Protein AF-0000000079855396 (afdb_homodimer)

Foldseek 3Di:
DFWQKKWKDQFALDHTDIDGRFFWAKEAAPSQCQVVVLQVVVCQLQVDGPDPGGGHPPDFKIWMWIADPQAWIWIWMDGNPDDIDIFIDGNRHTDPPRNVVSPQQFDPLQSPLCVLVVDDQVVNLQLQLVLWDDDDDQVVVCVLQVDRDPVFDPVGHLLLRLLLLLDCPHPLNVVLVVLVVVLVVLVVLLVVLVVVADPPQDLVVLVPDDLPVLVVVVVVLVVLLVLLVVLVVLLVCLVVVLVVLVVVLVVVLVVLVVVVVVVVVVVVVVCVVVVPVVVVCVVVVVVVVVVSVVVNVVSVVVSVVVNVVSVVVNVVSVVSNPDDRDDSPVSVVVSVVSVVSNVSSVSVVVSVVSVVVSVVSVVSSVSSVSSSVSSQCVQVVSVVPIDNLAAQWDAHSSAIDRVNHGLVPDQPLVNLLVSLSSRLSDRSNYQEGEEEECLSPDPVSSVVSVVVSVVSVGRYYYYYYDHHNHIDMGRD/DFWQKKWKDQFALDHTDIDGRFFWAKEAAPSQCQVVSLQVVVCQLQVDGPDPGGGHPPDFKIWMWIADPQAWIWIWMDGNPDDIDIFIDGNRHTDDPRNVVSPQQFDPLQSPLCVLVVDDQVVNLQLQLVLWDDDDDQVVVCVLQVDRDPVFDPVGHPLLRLLLLLDCPHPLNVVLVVLVVVLVVLVVLLVVLVVVADPPQDLVVLVPDDLPVLVVVLVVLVVLLVLLVVLVVLLVCLVVVLVVLVVVLVVVVVVLVVVVVVVVVVVVVVCVVPVPVPPPVVVVVVVVVVVSVVVNVVSVVVSVVVNVVSVVVNVVSVVSNPDDRDDSVVSVVVSVVSVVSNVSSVSVVVSVVSVVVSVVSVVSSVSSVSSSVSSQCVQVVSVVPIDNLAAQWDAHSSAIARVNHGLVPDQPLVNLLVSLSSRLSDRSNYQEGEAEECLSPDPVSSVVSVVVSVVSVGRYYYYYYDHHNHIDMGRD

Structure (mmCIF, N/CA/C/O backbone):
data_AF-0000000079855396-model_v1
#
loop_
_entity.id
_entity.type
_entity.pdbx_description
1 polymer 'Rad50/SbcC-type AAA domain-containing protein'
#
loop_
_atom_site.group_PDB
_atom_site.id
_atom_site.type_symbol
_atom_site.label_atom_id
_atom_site.label_alt_id
_atom_site.label_comp_id
_atom_site.label_asym_id
_atom_site.label_entity_id
_atom_site.label_seq_id
_atom_site.pdbx_PDB_ins_code
_atom_site.Cartn_x
_atom_site.Cartn_y
_atom_site.Cartn_z
_atom_site.occupancy
_atom_site.B_iso_or_equiv
_atom_site.auth_seq_id
_atom_site.auth_comp_id
_atom_site.auth_asym_id
_atom_site.auth_atom_id
_atom_site.pdbx_PDB_model_num
ATOM 1 N N . MET A 1 1 ? 18.797 -9.234 25.234 1 86.81 1 MET A N 1
ATOM 2 C CA . MET A 1 1 ? 18.953 -10.555 24.625 1 86.81 1 MET A CA 1
ATOM 3 C C . MET A 1 1 ? 19.656 -10.445 23.281 1 86.81 1 MET A C 1
ATOM 5 O O . MET A 1 1 ? 19.25 -9.648 22.422 1 86.81 1 MET A O 1
ATOM 9 N N . ASN A 1 2 ? 20.719 -11.25 23.156 1 90.94 2 ASN A N 1
ATOM 10 C CA . ASN A 1 2 ? 21.5 -11.227 21.922 1 90.94 2 ASN A CA 1
ATOM 11 C C . ASN A 1 2 ? 21.516 -12.586 21.234 1 90.94 2 ASN A C 1
ATOM 13 O O . ASN A 1 2 ? 21.453 -13.625 21.906 1 90.94 2 ASN A O 1
ATOM 17 N N . ILE A 1 3 ? 21.594 -12.5 20 1 93.5 3 ILE A N 1
ATOM 18 C CA . ILE A 1 3 ? 21.703 -13.734 19.234 1 93.5 3 ILE A CA 1
ATOM 19 C C . ILE A 1 3 ? 23.141 -14.258 19.328 1 93.5 3 ILE A C 1
ATOM 21 O O . ILE A 1 3 ? 24.094 -13.492 19.188 1 93.5 3 ILE A O 1
ATOM 25 N N . VAL A 1 4 ? 23.25 -15.547 19.578 1 94.38 4 VAL A N 1
ATOM 26 C CA . VAL A 1 4 ? 24.594 -16.109 19.75 1 94.38 4 VAL A CA 1
ATOM 27 C C . VAL A 1 4 ? 24.891 -17.078 18.609 1 94.38 4 VAL A C 1
ATOM 29 O O . VAL A 1 4 ? 26.047 -17.297 18.266 1 94.38 4 VAL A O 1
ATOM 32 N N . LYS A 1 5 ? 23.828 -17.594 18.047 1 95.25 5 LYS A N 1
ATOM 33 C CA . LYS A 1 5 ? 24.031 -18.562 16.984 1 95.25 5 LYS A CA 1
ATOM 34 C C . LYS A 1 5 ? 22.875 -18.516 15.977 1 95.25 5 LYS A C 1
ATOM 36 O O . LYS A 1 5 ? 21.719 -18.406 16.359 1 95.25 5 LYS A O 1
ATOM 41 N N . ILE A 1 6 ? 23.219 -18.562 14.664 1 95.94 6 ILE A N 1
ATOM 42 C CA . ILE A 1 6 ? 22.266 -18.656 13.578 1 95.94 6 ILE A CA 1
ATOM 43 C C . ILE A 1 6 ? 22.703 -19.719 12.578 1 95.94 6 ILE A C 1
ATOM 45 O O . ILE A 1 6 ? 23.859 -19.719 12.141 1 95.94 6 ILE A O 1
ATOM 49 N N . LYS A 1 7 ? 21.875 -20.609 12.32 1 97.06 7 LYS A N 1
ATOM 50 C CA . LYS A 1 7 ? 22.125 -21.625 11.297 1 97.06 7 LYS A CA 1
ATOM 51 C C . LYS A 1 7 ? 20.969 -21.672 10.289 1 97.06 7 LYS A C 1
ATOM 53 O O . LYS A 1 7 ? 19.812 -21.828 10.672 1 97.06 7 LYS A O 1
ATOM 58 N N . ILE A 1 8 ? 21.312 -21.531 9.055 1 97 8 ILE A N 1
ATOM 59 C CA . ILE A 1 8 ? 20.328 -21.562 7.977 1 97 8 ILE A CA 1
ATOM 60 C C . ILE A 1 8 ? 20.688 -22.656 6.973 1 97 8 ILE A C 1
ATOM 62 O O . ILE A 1 8 ? 21.844 -22.766 6.562 1 97 8 ILE A O 1
ATOM 66 N N . LYS A 1 9 ? 19.703 -23.438 6.656 1 97.44 9 LYS A N 1
ATOM 67 C CA . LYS A 1 9 ? 19.891 -24.469 5.645 1 97.44 9 LYS A CA 1
ATOM 68 C C . LYS A 1 9 ? 18.734 -24.484 4.648 1 97.44 9 LYS A C 1
ATOM 70 O O . LYS A 1 9 ? 17.578 -24.594 5.043 1 97.44 9 LYS A O 1
ATOM 75 N N . ASN A 1 10 ? 19.016 -24.328 3.395 1 97.31 10 ASN A N 1
ATOM 76 C CA . ASN A 1 10 ? 18.109 -24.516 2.264 1 97.31 10 ASN A CA 1
ATOM 77 C C . ASN A 1 10 ? 16.875 -23.609 2.375 1 97.31 10 ASN A C 1
ATOM 79 O O . ASN A 1 10 ? 15.75 -24.078 2.189 1 97.31 10 ASN A O 1
ATOM 83 N N . LEU A 1 11 ? 17.047 -22.453 2.789 1 96.88 11 LEU A N 1
ATOM 84 C CA . LEU A 1 11 ? 15.992 -21.453 2.799 1 96.88 11 LEU A CA 1
ATOM 85 C C . LEU A 1 11 ? 16.266 -20.344 1.783 1 96.88 11 LEU A C 1
ATOM 87 O O . LEU A 1 11 ? 17.406 -19.859 1.68 1 96.88 11 LEU A O 1
ATOM 91 N N . PHE A 1 12 ? 15.266 -20.031 1.059 1 94.5 12 PHE A N 1
ATOM 92 C CA . PHE A 1 12 ? 15.367 -18.969 0.058 1 94.5 12 PHE A CA 1
ATOM 93 C C . PHE A 1 12 ? 16.578 -19.203 -0.847 1 94.5 12 PHE A C 1
ATOM 95 O O . PHE A 1 12 ? 16.688 -20.25 -1.474 1 94.5 12 PHE A O 1
ATOM 102 N N . GLY A 1 13 ? 17.438 -18.312 -0.952 1 91.94 13 GLY A N 1
ATOM 103 C CA . GLY A 1 13 ? 18.594 -18.484 -1.82 1 91.94 13 GLY A CA 1
ATOM 104 C C . GLY A 1 13 ? 19.812 -19 -1.094 1 91.94 13 GLY A C 1
ATOM 105 O O . GLY A 1 13 ? 20.906 -19.016 -1.646 1 91.94 13 GLY A O 1
ATOM 106 N N . ILE A 1 14 ? 19.641 -19.547 0.105 1 94.06 14 ILE A N 1
ATOM 107 C CA . ILE A 1 14 ? 20.766 -19.953 0.927 1 94.06 14 ILE A CA 1
ATOM 108 C C . ILE A 1 14 ? 20.844 -21.484 0.972 1 94.06 14 ILE A C 1
ATOM 110 O O . ILE A 1 14 ? 19.859 -22.141 1.325 1 94.06 14 ILE A O 1
ATOM 114 N N . LYS A 1 15 ? 21.922 -22.016 0.625 1 94.38 15 LYS A N 1
ATOM 115 C CA . LYS A 1 15 ? 22.141 -23.453 0.809 1 94.38 15 LYS A CA 1
ATOM 116 C C . LYS A 1 15 ? 22.547 -23.766 2.242 1 94.38 15 LYS A C 1
ATOM 118 O O . LYS A 1 15 ? 21.938 -24.594 2.906 1 94.38 15 LYS A O 1
ATOM 123 N N . GLU A 1 16 ? 23.609 -23.109 2.676 1 94.62 16 GLU A N 1
ATOM 124 C CA . GLU A 1 16 ? 24.078 -23.234 4.055 1 94.62 16 GLU A CA 1
ATOM 125 C C . GLU A 1 16 ? 24.734 -21.938 4.527 1 94.62 16 GLU A C 1
ATOM 127 O O . GLU A 1 16 ? 25.469 -21.297 3.775 1 94.62 16 GLU A O 1
ATOM 132 N N . TYR A 1 17 ? 24.391 -21.531 5.766 1 94.25 17 TYR A N 1
ATOM 133 C CA . TYR A 1 17 ? 24.953 -20.328 6.359 1 94.25 17 TYR A CA 1
ATOM 134 C C . TYR A 1 17 ? 24.969 -20.422 7.879 1 94.25 17 TYR A C 1
ATOM 136 O O . TYR A 1 17 ? 24.016 -20.906 8.484 1 94.25 17 TYR A O 1
ATOM 144 N N . GLU A 1 18 ? 26.078 -20.109 8.5 1 94.19 18 GLU A N 1
ATOM 145 C CA . GLU A 1 18 ? 26.203 -20.078 9.953 1 94.19 18 GLU A CA 1
ATOM 146 C C . GLU A 1 18 ? 26.859 -18.797 10.43 1 94.19 18 GLU A C 1
ATOM 148 O O . GLU A 1 18 ? 27.797 -18.297 9.797 1 94.19 18 GLU A O 1
ATOM 153 N N . ALA A 1 19 ? 26.312 -18.219 11.508 1 91.56 19 ALA A N 1
ATOM 154 C CA . ALA A 1 19 ? 26.875 -17.016 12.094 1 91.56 19 ALA A CA 1
ATOM 155 C C . ALA A 1 19 ? 26.812 -17.047 13.617 1 91.56 19 ALA A C 1
ATOM 157 O O . ALA A 1 19 ? 26.016 -17.812 14.188 1 91.56 19 ALA A O 1
ATOM 158 N N . ASP A 1 20 ? 27.688 -16.219 14.398 1 88.12 20 ASP A N 1
ATOM 159 C CA . ASP A 1 20 ? 27.812 -16.281 15.852 1 88.12 20 ASP A CA 1
ATOM 160 C C . ASP A 1 20 ? 27.25 -15.008 16.5 1 88.12 20 ASP A C 1
ATOM 162 O O . ASP A 1 20 ? 27.688 -14.602 17.578 1 88.12 20 ASP A O 1
ATOM 166 N N . GLY A 1 21 ? 26.328 -14.375 16.016 1 81.88 21 GLY A N 1
ATOM 167 C CA . GLY A 1 21 ? 25.578 -13.289 16.641 1 81.88 21 GLY A CA 1
ATOM 168 C C . GLY A 1 21 ? 26.297 -11.961 16.594 1 81.88 21 GLY A C 1
ATOM 169 O O . GLY A 1 21 ? 25.844 -10.969 17.156 1 81.88 21 GLY A O 1
ATOM 170 N N . LYS A 1 22 ? 27.531 -11.844 15.961 1 89.12 22 LYS A N 1
ATOM 171 C CA . LYS A 1 22 ? 28.234 -10.578 15.797 1 89.12 22 LYS A CA 1
ATOM 172 C C . LYS A 1 22 ? 27.547 -9.688 14.766 1 89.12 22 LYS A C 1
ATOM 174 O O . LYS A 1 22 ? 26.75 -10.172 13.961 1 89.12 22 LYS A O 1
ATOM 179 N N . SER A 1 23 ? 27.844 -8.406 14.969 1 93.94 23 SER A N 1
ATOM 180 C CA . SER A 1 23 ? 27.359 -7.484 13.945 1 93.94 23 SER A CA 1
ATOM 181 C C . SER A 1 23 ? 28.141 -7.652 12.648 1 93.94 23 SER A C 1
ATOM 183 O O . SER A 1 23 ? 29.375 -7.613 12.648 1 93.94 23 SER A O 1
ATOM 185 N N . ILE A 1 24 ? 27.422 -7.902 11.617 1 94.31 24 ILE A N 1
ATOM 186 C CA . ILE A 1 24 ? 28.109 -8.227 10.375 1 94.31 24 ILE A CA 1
ATOM 187 C C . ILE A 1 24 ? 27.469 -7.469 9.211 1 94.31 24 ILE A C 1
ATOM 189 O O . ILE A 1 24 ? 26.312 -7.062 9.297 1 94.31 24 ILE A O 1
ATOM 193 N N . GLU A 1 25 ? 28.234 -7.266 8.242 1 95.12 25 GLU A N 1
ATOM 194 C CA . GLU A 1 25 ? 27.766 -6.816 6.934 1 95.12 25 GLU A CA 1
ATOM 195 C C . GLU A 1 25 ? 27.922 -7.914 5.887 1 95.12 25 GLU A C 1
ATOM 197 O O . GLU A 1 25 ? 29.016 -8.469 5.719 1 95.12 25 GLU A O 1
ATOM 202 N N . LEU A 1 26 ? 26.906 -8.25 5.305 1 95.38 26 LEU A N 1
ATOM 203 C CA . LEU A 1 26 ? 26.906 -9.203 4.199 1 95.38 26 LEU A CA 1
ATOM 204 C C . LEU A 1 26 ? 27.016 -8.484 2.861 1 95.38 26 LEU A C 1
ATOM 206 O O . LEU A 1 26 ? 26.141 -7.711 2.486 1 95.38 26 LEU A O 1
ATOM 210 N N . SER A 1 27 ? 28.078 -8.695 2.186 1 94.62 27 SER A N 1
ATOM 211 C CA . SER A 1 27 ? 28.328 -8.008 0.924 1 94.62 27 SER A CA 1
ATOM 212 C C . SER A 1 27 ? 28.5 -8.992 -0.224 1 94.62 27 SER A C 1
ATOM 214 O O . SER A 1 27 ? 28.891 -10.141 -0.007 1 94.62 27 SER A O 1
ATOM 216 N N . GLY A 1 28 ? 28.141 -8.602 -1.409 1 93.62 28 GLY A N 1
ATOM 217 C CA . GLY A 1 28 ? 28.25 -9.422 -2.607 1 93.62 28 GLY A CA 1
ATOM 218 C C . GLY A 1 28 ? 27.375 -8.922 -3.742 1 93.62 28 GLY A C 1
ATOM 219 O O . GLY A 1 28 ? 26.625 -7.949 -3.58 1 93.62 28 GLY A O 1
ATOM 220 N N . LYS A 1 29 ? 27.547 -9.539 -4.875 1 93 29 LYS A N 1
ATOM 221 C CA . LYS A 1 29 ? 26.75 -9.172 -6.047 1 93 29 LYS A CA 1
ATOM 222 C C . LYS A 1 29 ? 25.297 -9.57 -5.867 1 93 29 LYS A C 1
ATOM 224 O O . LYS A 1 29 ? 24.938 -10.219 -4.883 1 93 29 LYS A O 1
ATOM 229 N N . ASN A 1 30 ? 24.453 -9.062 -6.789 1 90.12 30 ASN A N 1
ATOM 230 C CA . ASN A 1 30 ? 23.031 -9.391 -6.723 1 90.12 30 ASN A CA 1
ATOM 231 C C . ASN A 1 30 ? 22.797 -10.891 -6.844 1 90.12 30 ASN A C 1
ATOM 233 O O . ASN A 1 30 ? 23.422 -11.555 -7.672 1 90.12 30 ASN A O 1
ATOM 237 N N . GLY A 1 31 ? 22 -11.43 -6.02 1 88.56 31 GLY A N 1
ATOM 238 C CA . GLY A 1 31 ? 21.609 -12.828 -6.117 1 88.56 31 GLY A CA 1
ATOM 239 C C . GLY A 1 31 ? 22.5 -13.75 -5.297 1 88.56 31 GLY A C 1
ATOM 240 O O . GLY A 1 31 ? 22.391 -14.977 -5.398 1 88.56 31 GLY A O 1
ATOM 241 N N . THR A 1 32 ? 23.406 -13.211 -4.457 1 89.5 32 THR A N 1
ATOM 242 C CA . THR A 1 32 ? 24.344 -14.047 -3.705 1 89.5 32 THR A CA 1
ATOM 243 C C . THR A 1 32 ? 23.703 -14.547 -2.416 1 89.5 32 THR A C 1
ATOM 245 O O . THR A 1 32 ? 24.266 -15.383 -1.71 1 89.5 32 THR A O 1
ATOM 248 N N . GLY A 1 33 ? 22.547 -13.992 -2.023 1 91.25 33 GLY A N 1
ATOM 249 C CA . GLY A 1 33 ? 21.812 -14.508 -0.874 1 91.25 33 GLY A CA 1
ATOM 250 C C . GLY A 1 33 ? 21.859 -13.578 0.324 1 91.25 33 GLY A C 1
ATOM 251 O O . GLY A 1 33 ? 21.438 -13.953 1.419 1 91.25 33 GLY A O 1
ATOM 252 N N . LYS A 1 34 ? 22.359 -12.414 0.182 1 93.56 34 LYS A N 1
ATOM 253 C CA . LYS A 1 34 ? 22.484 -11.461 1.281 1 93.56 34 LYS A CA 1
ATOM 254 C C . LYS A 1 34 ? 21.125 -11.18 1.928 1 93.56 34 LYS A C 1
ATOM 256 O O . LYS A 1 34 ? 20.969 -11.375 3.135 1 93.56 34 LYS A O 1
ATOM 261 N N . THR A 1 35 ? 20.188 -10.836 1.124 1 93.31 35 THR A N 1
ATOM 262 C CA . THR A 1 35 ? 18.859 -10.492 1.621 1 93.31 35 THR A CA 1
ATOM 263 C C . THR A 1 35 ? 18.125 -11.742 2.115 1 93.31 35 THR A C 1
ATOM 265 O O . THR A 1 35 ? 17.281 -11.656 3.004 1 93.31 35 THR A O 1
ATOM 268 N N . SER A 1 36 ? 18.547 -12.898 1.584 1 94.62 36 SER A N 1
ATOM 269 C CA . SER A 1 36 ? 17.938 -14.156 2.018 1 94.62 36 SER A CA 1
ATOM 270 C C . SER A 1 36 ? 18.25 -14.438 3.484 1 94.62 36 SER A C 1
ATOM 272 O O . SER A 1 36 ? 17.422 -15 4.203 1 94.62 36 SER A O 1
ATOM 274 N N . VAL A 1 37 ? 19.422 -14.047 3.885 1 94.44 37 VAL A N 1
ATOM 275 C CA . VAL A 1 37 ? 19.797 -14.242 5.281 1 94.44 37 VAL A CA 1
ATOM 276 C C . VAL A 1 37 ? 18.875 -13.422 6.18 1 94.44 37 VAL A C 1
ATOM 278 O O . VAL A 1 37 ? 18.344 -13.938 7.172 1 94.44 37 VAL A O 1
ATOM 281 N N . ILE A 1 38 ? 18.625 -12.203 5.805 1 94.44 38 ILE A N 1
ATOM 282 C CA . ILE A 1 38 ? 17.75 -11.312 6.555 1 94.44 38 ILE A CA 1
ATOM 283 C C . ILE A 1 38 ? 16.328 -11.875 6.562 1 94.44 38 ILE A C 1
ATOM 285 O O . ILE A 1 38 ? 15.68 -11.93 7.609 1 94.44 38 ILE A O 1
ATOM 289 N N . ASP A 1 39 ? 15.945 -12.375 5.449 1 95.56 39 ASP A N 1
ATOM 290 C CA . ASP A 1 39 ? 14.594 -12.922 5.324 1 95.56 39 ASP A CA 1
ATOM 291 C C . ASP A 1 39 ? 14.43 -14.18 6.18 1 95.56 39 ASP A C 1
ATOM 293 O O . ASP A 1 39 ? 13.367 -14.406 6.762 1 95.56 39 ASP A O 1
ATOM 297 N N . ALA A 1 40 ? 15.477 -14.953 6.223 1 96.06 40 ALA A N 1
ATOM 298 C CA . ALA A 1 40 ? 15.438 -16.156 7.035 1 96.06 40 ALA A CA 1
ATOM 299 C C . ALA A 1 40 ? 15.273 -15.828 8.516 1 96.06 40 ALA A C 1
ATOM 301 O O . ALA A 1 40 ? 14.484 -16.469 9.219 1 96.06 40 ALA A O 1
ATOM 302 N N . ILE A 1 41 ? 15.953 -14.859 8.945 1 94.44 41 ILE A N 1
ATOM 303 C CA . ILE A 1 41 ? 15.867 -14.438 10.336 1 94.44 41 ILE A CA 1
ATOM 304 C C . ILE A 1 41 ? 14.469 -13.898 10.633 1 94.44 41 ILE A C 1
ATOM 306 O O . ILE A 1 41 ? 13.875 -14.219 11.664 1 94.44 41 ILE A O 1
ATOM 310 N N . ARG A 1 42 ? 14.023 -13.117 9.719 1 94.44 42 ARG A N 1
ATOM 311 C CA . ARG A 1 42 ? 12.656 -12.625 9.867 1 94.44 42 ARG A CA 1
ATOM 312 C C . ARG A 1 42 ? 11.664 -13.773 9.938 1 94.44 42 ARG A C 1
ATOM 314 O O . ARG A 1 42 ? 10.742 -13.75 10.75 1 94.44 42 ARG A O 1
ATOM 321 N N . TYR A 1 43 ? 11.844 -14.742 9.109 1 94.75 43 TYR A N 1
ATOM 322 C CA . TYR A 1 43 ? 10.984 -15.93 9.078 1 94.75 43 TYR A CA 1
ATOM 323 C C . TYR A 1 43 ? 11.031 -16.672 10.414 1 94.75 43 TYR A C 1
ATOM 325 O O . TYR A 1 43 ? 9.992 -17.078 10.93 1 94.75 43 TYR A O 1
ATOM 333 N N . ALA A 1 44 ? 12.188 -16.719 10.938 1 94.81 44 ALA A N 1
ATOM 334 C CA . ALA A 1 44 ? 12.359 -17.406 12.219 1 94.81 44 ALA A CA 1
ATOM 335 C C . ALA A 1 44 ? 11.586 -16.688 13.328 1 94.81 44 ALA A C 1
ATOM 337 O O . ALA A 1 44 ? 10.93 -17.344 14.141 1 94.81 44 ALA A O 1
ATOM 338 N N . LEU A 1 45 ? 11.555 -15.43 13.305 1 93 45 LEU A N 1
ATOM 339 C CA . LEU A 1 45 ? 11.008 -14.641 14.398 1 93 45 LEU A CA 1
ATOM 340 C C . LEU A 1 45 ? 9.516 -14.398 14.203 1 93 45 LEU A C 1
ATOM 342 O O . LEU A 1 45 ? 8.773 -14.258 15.18 1 93 45 LEU A O 1
ATOM 346 N N . THR A 1 46 ? 9.039 -14.336 12.938 1 93 46 THR A N 1
ATOM 347 C CA . THR A 1 46 ? 7.668 -13.914 12.703 1 93 46 THR A CA 1
ATOM 348 C C . THR A 1 46 ? 6.836 -15.055 12.125 1 93 46 THR A C 1
ATOM 350 O O . THR A 1 46 ? 5.605 -14.992 12.125 1 93 46 THR A O 1
ATOM 353 N N . ASN A 1 47 ? 7.469 -16.016 11.547 1 92.44 47 ASN A N 1
ATOM 354 C CA . ASN A 1 47 ? 6.801 -17.109 10.836 1 92.44 47 ASN A CA 1
ATOM 355 C C . ASN A 1 47 ? 6.086 -16.594 9.586 1 92.44 47 ASN A C 1
ATOM 357 O O . ASN A 1 47 ? 5.043 -17.125 9.203 1 92.44 47 ASN A O 1
ATOM 361 N N . LYS A 1 48 ? 6.574 -15.477 9.102 1 89.5 48 LYS A N 1
ATOM 362 C CA . LYS A 1 48 ? 6.008 -14.875 7.895 1 89.5 48 LYS A CA 1
ATOM 363 C C . LYS A 1 48 ? 7.098 -14.555 6.879 1 89.5 48 LYS A C 1
ATOM 365 O O . LYS A 1 48 ? 8.266 -14.406 7.242 1 89.5 48 LYS A O 1
ATOM 370 N N . SER A 1 49 ? 6.691 -14.641 5.605 1 90.38 49 SER A N 1
ATOM 371 C CA . SER A 1 49 ? 7.613 -14.289 4.531 1 90.38 49 SER A CA 1
ATOM 372 C C . SER A 1 49 ? 6.891 -13.555 3.404 1 90.38 49 SER A C 1
ATOM 374 O O . SER A 1 49 ? 5.742 -13.867 3.088 1 90.38 49 SER A O 1
ATOM 376 N N . ASP A 1 50 ? 7.578 -12.555 2.895 1 86.44 50 ASP A N 1
ATOM 377 C CA . ASP A 1 50 ? 7.043 -11.852 1.732 1 86.44 50 ASP A CA 1
ATOM 378 C C . ASP A 1 50 ? 7.348 -12.609 0.444 1 86.44 50 ASP A C 1
ATOM 380 O O . ASP A 1 50 ? 6.801 -12.289 -0.615 1 86.44 50 ASP A O 1
ATOM 384 N N . ARG A 1 51 ? 8.156 -13.633 0.569 1 91.69 51 ARG A N 1
ATOM 385 C CA . ARG A 1 51 ? 8.508 -14.461 -0.577 1 91.69 51 ARG A CA 1
ATOM 386 C C . ARG A 1 51 ? 7.605 -15.688 -0.669 1 91.69 51 ARG A C 1
ATOM 388 O O . ARG A 1 51 ? 7.254 -16.281 0.35 1 91.69 51 ARG A O 1
ATOM 395 N N . ASP A 1 52 ? 7.309 -16.047 -1.886 1 91.06 52 ASP A N 1
ATOM 396 C CA . ASP A 1 52 ? 6.438 -17.188 -2.109 1 91.06 52 ASP A CA 1
ATOM 397 C C . ASP A 1 52 ? 7.168 -18.5 -1.818 1 91.06 52 ASP A C 1
ATOM 399 O O . ASP A 1 52 ? 6.594 -19.422 -1.228 1 91.06 52 ASP A O 1
ATOM 403 N N . TYR A 1 53 ? 8.406 -18.531 -2.279 1 93.19 53 TYR A N 1
ATOM 404 C CA . TYR A 1 53 ? 9.219 -19.719 -2.045 1 93.19 53 TYR A CA 1
ATOM 405 C C . TYR A 1 53 ? 10.086 -19.562 -0.802 1 93.19 53 TYR A C 1
ATOM 407 O O . TYR A 1 53 ? 11.039 -18.781 -0.803 1 93.19 53 TYR A O 1
ATOM 415 N N . ILE A 1 54 ? 9.742 -20.312 0.219 1 95.56 54 ILE A N 1
ATOM 416 C CA . ILE A 1 54 ? 10.523 -20.266 1.452 1 95.56 54 ILE A CA 1
ATOM 417 C C . ILE A 1 54 ? 11.656 -21.281 1.39 1 95.56 54 ILE A C 1
ATOM 419 O O . ILE A 1 54 ? 12.805 -20.953 1.711 1 95.56 54 ILE A O 1
ATOM 423 N N . VAL A 1 55 ? 11.258 -22.453 0.896 1 96 55 VAL A N 1
ATOM 424 C CA . VAL A 1 55 ? 12.258 -23.484 0.706 1 96 55 VAL A CA 1
ATOM 425 C C . VAL A 1 55 ? 13.047 -23.219 -0.57 1 96 55 VAL A C 1
ATOM 427 O O . VAL A 1 55 ? 12.477 -22.844 -1.598 1 96 55 VAL A O 1
ATOM 430 N N . ARG A 1 56 ? 14.328 -23.297 -0.414 1 94.12 56 ARG A N 1
ATOM 431 C CA . ARG A 1 56 ? 15.188 -23.094 -1.575 1 94.12 56 ARG A CA 1
ATOM 432 C C . ARG A 1 56 ? 14.719 -23.938 -2.76 1 94.12 56 ARG A C 1
ATOM 434 O O . ARG A 1 56 ? 14.344 -25.094 -2.592 1 94.12 56 ARG A O 1
ATOM 441 N N . ASN A 1 57 ? 14.812 -23.281 -3.949 1 89.62 57 ASN A N 1
ATOM 442 C CA . ASN A 1 57 ? 14.367 -23.953 -5.16 1 89.62 57 ASN A CA 1
ATOM 443 C C . ASN A 1 57 ? 15.109 -25.266 -5.371 1 89.62 57 ASN A C 1
ATOM 445 O O . ASN A 1 57 ? 16.344 -25.312 -5.297 1 89.62 57 ASN A O 1
ATOM 449 N N . GLY A 1 58 ? 14.398 -26.297 -5.586 1 89.12 58 GLY A N 1
ATOM 450 C CA . GLY A 1 58 ? 14.984 -27.609 -5.816 1 89.12 58 GLY A CA 1
ATOM 451 C C . GLY A 1 58 ? 15.016 -28.469 -4.57 1 89.12 58 GLY A C 1
ATOM 452 O O . GLY A 1 58 ? 15.297 -29.672 -4.648 1 89.12 58 GLY A O 1
ATOM 453 N N . GLU A 1 59 ? 14.852 -27.922 -3.385 1 93.69 59 GLU A N 1
ATOM 454 C CA . GLU A 1 59 ? 14.859 -28.656 -2.119 1 93.69 59 GLU A CA 1
ATOM 455 C C . GLU A 1 59 ? 13.438 -28.875 -1.606 1 93.69 59 GLU A C 1
ATOM 457 O O . GLU A 1 59 ? 12.484 -28.281 -2.107 1 93.69 59 GLU A O 1
ATOM 462 N N . THR A 1 60 ? 13.297 -29.781 -0.625 1 94.88 60 THR A N 1
ATOM 463 C CA . THR A 1 60 ? 11.969 -30.109 -0.107 1 94.88 60 THR A CA 1
ATOM 464 C C . THR A 1 60 ? 11.812 -29.594 1.322 1 94.88 60 THR A C 1
ATOM 466 O O . THR A 1 60 ? 10.703 -29.531 1.845 1 94.88 60 THR A O 1
ATOM 469 N N . GLU A 1 61 ? 12.984 -29.312 1.844 1 95.94 61 GLU A N 1
ATOM 470 C CA . GLU A 1 61 ? 12.93 -28.828 3.219 1 95.94 61 GLU A CA 1
ATOM 471 C C . GLU A 1 61 ? 14 -27.766 3.465 1 95.94 61 GLU A C 1
ATOM 473 O O . GLU A 1 61 ? 15.078 -27.812 2.865 1 95.94 61 GLU A O 1
ATOM 478 N N . GLY A 1 62 ? 13.664 -26.734 4.254 1 97.19 62 GLY A N 1
ATOM 479 C CA . GLY A 1 62 ? 14.578 -25.719 4.734 1 97.19 62 GLY A CA 1
ATOM 480 C C . GLY A 1 62 ? 14.484 -25.484 6.23 1 97.19 62 GLY A C 1
ATOM 481 O O . GLY A 1 62 ? 13.422 -25.688 6.828 1 97.19 62 GLY A O 1
ATOM 482 N N . GLU A 1 63 ? 15.609 -25.125 6.848 1 97.44 63 GLU A N 1
ATOM 483 C CA . GLU A 1 63 ? 15.633 -25.031 8.305 1 97.44 63 GLU A CA 1
ATOM 484 C C . GLU A 1 63 ? 16.406 -23.781 8.758 1 97.44 63 GLU A C 1
ATOM 486 O O . GLU A 1 63 ? 17.359 -23.359 8.102 1 97.44 63 GLU A O 1
ATOM 491 N N . ILE A 1 64 ? 15.945 -23.25 9.828 1 97.31 64 ILE A N 1
ATOM 492 C CA . ILE A 1 64 ? 16.688 -22.172 10.484 1 97.31 64 ILE A CA 1
ATOM 493 C C . ILE A 1 64 ? 16.688 -22.391 12 1 97.31 64 ILE A C 1
ATOM 495 O O . ILE A 1 64 ? 15.648 -22.734 12.586 1 97.31 64 ILE A O 1
ATOM 499 N N . LEU A 1 65 ? 17.844 -22.234 12.602 1 97.19 65 LEU A N 1
ATOM 500 C CA . LEU A 1 65 ? 18.047 -22.328 14.039 1 97.19 65 LEU A CA 1
ATOM 501 C C . LEU A 1 65 ? 18.672 -21.047 14.586 1 97.19 65 LEU A C 1
ATOM 503 O O . LEU A 1 65 ? 19.703 -20.578 14.086 1 97.19 65 LEU A O 1
ATOM 507 N N . VAL A 1 66 ? 17.969 -20.438 15.539 1 96.06 66 VAL A N 1
ATOM 508 C CA . VAL A 1 66 ? 18.469 -19.234 16.188 1 96.06 66 VAL A CA 1
ATOM 509 C C . VAL A 1 66 ? 18.578 -19.453 17.688 1 96.06 66 VAL A C 1
ATOM 511 O O . VAL A 1 66 ? 17.625 -19.906 18.328 1 96.06 66 VAL A O 1
ATOM 514 N N . GLU A 1 67 ? 19.719 -19.125 18.234 1 95.88 67 GLU A N 1
ATOM 515 C CA . GLU A 1 67 ? 19.953 -19.234 19.672 1 95.88 67 GLU A CA 1
ATOM 516 C C . GLU A 1 67 ? 20.344 -17.875 20.266 1 95.88 67 GLU A C 1
ATOM 518 O O . GLU A 1 67 ? 21.109 -17.141 19.656 1 95.88 67 GLU A O 1
ATOM 523 N N . THR A 1 68 ? 19.812 -17.625 21.438 1 94.06 68 THR A N 1
ATOM 524 C CA . THR A 1 68 ? 20.156 -16.391 22.125 1 94.06 68 THR A CA 1
ATOM 525 C C . THR A 1 68 ? 20.922 -16.672 23.422 1 94.06 68 THR A C 1
ATOM 527 O O . THR A 1 68 ? 21.016 -17.828 23.844 1 94.06 68 THR A O 1
ATOM 530 N N . ASP A 1 69 ? 21.453 -15.633 23.984 1 92.25 69 ASP A N 1
ATOM 531 C CA . ASP A 1 69 ? 22.281 -15.758 25.188 1 92.25 69 ASP A CA 1
ATOM 532 C C . ASP A 1 69 ? 21.422 -16.016 26.422 1 92.25 69 ASP A C 1
ATOM 534 O O . ASP A 1 69 ? 21.906 -16.516 27.438 1 92.25 69 ASP A O 1
ATOM 538 N N . ASN A 1 70 ? 20.125 -15.773 26.359 1 89 70 ASN A N 1
ATOM 539 C CA . ASN A 1 70 ? 19.234 -15.953 27.516 1 89 70 ASN A CA 1
ATOM 540 C C . ASN A 1 70 ? 18.531 -17.297 27.484 1 89 70 ASN A C 1
ATOM 542 O O . ASN A 1 70 ? 17.531 -17.5 28.156 1 89 70 ASN A O 1
ATOM 546 N N . GLY A 1 71 ? 18.938 -18.125 26.531 1 91.12 71 GLY A N 1
ATOM 547 C CA . GLY A 1 71 ? 18.422 -19.5 26.531 1 91.12 71 GLY A CA 1
ATOM 548 C C . GLY A 1 71 ? 17.266 -19.688 25.562 1 91.12 71 GLY A C 1
ATOM 549 O O . GLY A 1 71 ? 16.672 -20.766 25.531 1 91.12 71 GLY A O 1
ATOM 550 N N . LEU A 1 72 ? 16.984 -18.719 24.797 1 93.5 72 LEU A N 1
ATOM 551 C CA . LEU A 1 72 ? 15.938 -18.859 23.797 1 93.5 72 LEU A CA 1
ATOM 552 C C . LEU A 1 72 ? 16.453 -19.594 22.562 1 93.5 72 LEU A C 1
ATOM 554 O O . LEU A 1 72 ? 17.531 -19.297 22.062 1 93.5 72 LEU A O 1
ATOM 558 N N . VAL A 1 73 ? 15.734 -20.672 22.203 1 95.62 73 VAL A N 1
ATOM 559 C CA . VAL A 1 73 ? 16.078 -21.422 21 1 95.62 73 VAL A CA 1
ATOM 560 C C . VAL A 1 73 ? 14.875 -21.484 20.062 1 95.62 73 VAL A C 1
ATOM 562 O O . VAL A 1 73 ? 13.797 -21.938 20.453 1 95.62 73 VAL A O 1
ATOM 565 N N . ILE A 1 74 ? 15.07 -21.031 18.875 1 95.88 74 ILE A N 1
ATOM 566 C CA . ILE A 1 74 ? 14.031 -21.062 17.844 1 95.88 74 ILE A CA 1
ATOM 567 C C . ILE A 1 74 ? 14.445 -22.016 16.734 1 95.88 74 ILE A C 1
ATOM 569 O O . ILE A 1 74 ? 15.469 -21.812 16.078 1 95.88 74 ILE A O 1
ATOM 573 N N . ASP A 1 75 ? 13.695 -23.031 16.516 1 96.25 75 ASP A N 1
ATOM 574 C CA . ASP A 1 75 ? 13.906 -24 15.438 1 96.25 75 ASP A CA 1
ATOM 575 C C . ASP A 1 75 ? 12.68 -24.094 14.539 1 96.25 75 ASP A C 1
ATOM 577 O O . ASP A 1 75 ? 11.617 -24.562 14.969 1 96.25 75 ASP A O 1
ATOM 581 N N . ARG A 1 76 ? 12.859 -23.656 13.266 1 96.31 76 ARG A N 1
ATOM 582 C CA . ARG A 1 76 ? 11.773 -23.719 12.297 1 96.31 76 ARG A CA 1
ATOM 583 C C . ARG A 1 76 ? 12.188 -24.5 11.055 1 96.31 76 ARG A C 1
ATOM 585 O O . ARG A 1 76 ? 13.312 -24.344 10.57 1 96.31 76 ARG A O 1
ATOM 592 N N . LYS A 1 77 ? 11.305 -25.328 10.586 1 95.81 77 LYS A N 1
ATOM 593 C CA . LYS A 1 77 ? 11.516 -26.047 9.336 1 95.81 77 LYS A CA 1
ATOM 594 C C . LYS A 1 77 ? 10.352 -25.844 8.375 1 95.81 77 LYS A C 1
ATOM 596 O O . LYS A 1 77 ? 9.195 -26.109 8.711 1 95.81 77 LYS A O 1
ATOM 601 N N . ALA A 1 78 ? 10.664 -25.297 7.281 1 95.88 78 ALA A N 1
ATOM 602 C CA . ALA A 1 78 ? 9.695 -25.172 6.195 1 95.88 78 ALA A CA 1
ATOM 603 C C . ALA A 1 78 ? 9.758 -26.391 5.277 1 95.88 78 ALA A C 1
ATOM 605 O O . ALA A 1 78 ? 10.844 -26.828 4.879 1 95.88 78 ALA A O 1
ATOM 606 N N . ARG A 1 79 ? 8.648 -26.938 4.988 1 95 79 ARG A N 1
ATOM 607 C CA . ARG A 1 79 ? 8.578 -28.141 4.172 1 95 79 ARG A CA 1
ATOM 608 C C . ARG A 1 79 ? 7.57 -27.984 3.041 1 95 79 ARG A C 1
ATOM 610 O O . ARG A 1 79 ? 6.523 -27.359 3.221 1 95 79 ARG A O 1
ATOM 617 N N . THR A 1 80 ? 7.852 -28.484 1.879 1 91.38 80 THR A N 1
ATOM 618 C CA . THR A 1 80 ? 6.973 -28.328 0.724 1 91.38 80 THR A CA 1
ATOM 619 C C . THR A 1 80 ? 5.91 -29.422 0.706 1 91.38 80 THR A C 1
ATOM 621 O O . THR A 1 80 ? 4.789 -29.203 0.238 1 91.38 80 THR A O 1
ATOM 624 N N . ASN A 1 81 ? 6.18 -30.656 1.163 1 89.38 81 ASN A N 1
ATOM 625 C CA . ASN A 1 81 ? 5.281 -31.797 1.033 1 89.38 81 ASN A CA 1
ATOM 626 C C . ASN A 1 81 ? 4.691 -32.188 2.381 1 89.38 81 ASN A C 1
ATOM 628 O O . ASN A 1 81 ? 4.008 -33.219 2.482 1 89.38 81 ASN A O 1
ATOM 632 N N . LYS A 1 82 ? 5.105 -31.609 3.396 1 88.75 82 LYS A N 1
ATOM 633 C CA . LYS A 1 82 ? 4.629 -31.859 4.75 1 88.75 82 LYS A CA 1
ATOM 634 C C . LYS A 1 82 ? 4.332 -30.547 5.48 1 88.75 82 LYS A C 1
ATOM 636 O O . LYS A 1 82 ? 4.598 -29.469 4.961 1 88.75 82 LYS A O 1
ATOM 641 N N . ALA A 1 83 ? 3.646 -30.688 6.566 1 90.31 83 ALA A N 1
ATOM 642 C CA . ALA A 1 83 ? 3.402 -29.516 7.398 1 90.31 83 ALA A CA 1
ATOM 643 C C . ALA A 1 83 ? 4.707 -28.969 7.973 1 90.31 83 ALA A C 1
ATOM 645 O O . ALA A 1 83 ? 5.625 -29.734 8.273 1 90.31 83 ALA A O 1
ATOM 646 N N . ASP A 1 84 ? 4.832 -27.703 8.102 1 92.25 84 ASP A N 1
ATOM 647 C CA . ASP A 1 84 ? 6.008 -27.062 8.664 1 92.25 84 ASP A CA 1
ATOM 648 C C . ASP A 1 84 ? 6.246 -27.5 10.109 1 92.25 84 ASP A C 1
ATOM 650 O O . ASP A 1 84 ? 5.316 -27.938 10.781 1 92.25 84 ASP A O 1
ATOM 654 N N . TYR A 1 85 ? 7.531 -27.469 10.5 1 91.88 85 TYR A N 1
ATOM 655 C CA . TYR A 1 85 ? 7.938 -27.797 11.867 1 91.88 85 TYR A CA 1
ATOM 656 C C . TYR A 1 85 ? 8.375 -26.547 12.609 1 91.88 85 TYR A C 1
ATOM 658 O O . TYR A 1 85 ? 8.992 -25.641 12.031 1 91.88 85 TYR A O 1
ATOM 666 N N . LYS A 1 86 ? 7.957 -26.469 13.875 1 92.44 86 LYS A N 1
ATOM 667 C CA . LYS A 1 86 ? 8.43 -25.375 14.711 1 92.44 86 LYS A CA 1
ATOM 668 C C . LYS A 1 86 ? 8.656 -25.828 16.141 1 92.44 86 LYS A C 1
ATOM 670 O O . LYS A 1 86 ? 7.902 -26.656 16.672 1 92.44 86 LYS A O 1
ATOM 675 N N . SER A 1 87 ? 9.805 -25.406 16.75 1 94.12 87 SER A N 1
ATOM 676 C CA . SER A 1 87 ? 10.125 -25.641 18.156 1 94.12 87 SER A CA 1
ATOM 677 C C . SER A 1 87 ? 10.773 -24.406 18.781 1 94.12 87 SER A C 1
ATOM 679 O O . SER A 1 87 ? 11.836 -23.969 18.344 1 94.12 87 SER A O 1
ATOM 681 N N . ILE A 1 88 ? 10.078 -23.844 19.734 1 94.44 88 ILE A N 1
ATOM 682 C CA . ILE A 1 88 ? 10.594 -22.688 20.469 1 94.44 88 ILE A CA 1
ATOM 683 C C . ILE A 1 88 ? 10.75 -23.062 21.953 1 94.44 88 ILE A C 1
ATOM 685 O O . ILE A 1 88 ? 9.781 -23.422 22.609 1 94.44 88 ILE A O 1
ATOM 689 N N . LYS A 1 89 ? 11.977 -22.922 22.391 1 94.81 89 LYS A N 1
ATOM 690 C CA . LYS A 1 89 ? 12.289 -23.297 23.766 1 94.81 89 LYS A CA 1
ATOM 691 C C . LYS A 1 89 ? 12.93 -22.141 24.531 1 94.81 89 LYS A C 1
ATOM 693 O O . LYS A 1 89 ? 13.719 -21.375 23.969 1 94.81 89 LYS A O 1
ATOM 698 N N . GLN A 1 90 ? 12.539 -22.031 25.75 1 92 90 GLN A N 1
ATOM 699 C CA . GLN A 1 90 ? 13.164 -21.109 26.688 1 92 90 GLN A CA 1
ATOM 700 C C . GLN A 1 90 ? 13.812 -21.859 27.844 1 92 90 GLN A C 1
ATOM 702 O O . GLN A 1 90 ? 13.125 -22.547 28.609 1 92 90 GLN A O 1
ATOM 707 N N . ASN A 1 91 ? 15.109 -21.734 27.906 1 92.12 91 ASN A N 1
ATOM 708 C CA . ASN A 1 91 ? 15.852 -22.469 28.938 1 92.12 91 ASN A CA 1
ATOM 709 C C . ASN A 1 91 ? 15.508 -23.953 28.922 1 92.12 91 ASN A C 1
ATOM 711 O O . ASN A 1 91 ? 15.219 -24.531 29.969 1 92.12 91 ASN A O 1
ATOM 715 N N . GLY A 1 92 ? 15.383 -24.453 27.672 1 89.5 92 GLY A N 1
ATOM 716 C CA . GLY A 1 92 ? 15.195 -25.875 27.484 1 89.5 92 GLY A CA 1
ATOM 717 C C . GLY A 1 92 ? 13.742 -26.297 27.531 1 89.5 92 GLY A C 1
ATOM 718 O O . GLY A 1 92 ? 13.414 -27.453 27.25 1 89.5 92 GLY A O 1
ATOM 719 N N . MET A 1 93 ? 12.805 -25.438 27.859 1 92.81 93 MET A N 1
ATOM 720 C CA . MET A 1 93 ? 11.383 -25.766 27.953 1 92.81 93 MET A CA 1
ATOM 721 C C . MET A 1 93 ? 10.609 -25.156 26.797 1 92.81 93 MET A C 1
ATOM 723 O O . MET A 1 93 ? 10.875 -24.031 26.391 1 92.81 93 MET A O 1
ATOM 727 N N . GLU A 1 94 ? 9.602 -25.906 26.375 1 93.69 94 GLU A N 1
ATOM 728 C CA . GLU A 1 94 ? 8.789 -25.453 25.25 1 93.69 94 GLU A CA 1
ATOM 729 C C . GLU A 1 94 ? 7.887 -24.297 25.672 1 93.69 94 GLU A C 1
ATOM 731 O O . GLU A 1 94 ? 7.305 -24.312 26.766 1 93.69 94 GLU A O 1
ATOM 736 N N . VAL A 1 95 ? 7.77 -23.406 24.812 1 91.5 95 VAL A N 1
ATOM 737 C CA . VAL A 1 95 ? 6.918 -22.25 25.078 1 91.5 95 VAL A CA 1
ATOM 738 C C . VAL A 1 95 ? 5.5 -22.531 24.594 1 91.5 95 VAL A C 1
ATOM 740 O O . VAL A 1 95 ? 5.305 -23.031 23.484 1 91.5 95 VAL A O 1
ATOM 743 N N . GLY A 1 96 ? 4.488 -22.359 25.328 1 87 96 GLY A N 1
ATOM 744 C CA . GLY A 1 96 ? 3.1 -22.672 25.016 1 87 96 GLY A CA 1
ATOM 745 C C . GLY A 1 96 ? 2.549 -21.859 23.859 1 87 96 GLY A C 1
ATOM 746 O O . GLY A 1 96 ? 1.909 -22.406 22.953 1 87 96 GLY A O 1
ATOM 747 N N . SER A 1 97 ? 2.633 -20.531 23.875 1 91.75 97 SER A N 1
ATOM 748 C CA . SER A 1 97 ? 2.217 -19.641 22.781 1 91.75 97 SER A CA 1
ATOM 749 C C . SER A 1 97 ? 3.42 -19 22.109 1 91.75 97 SER A C 1
ATOM 751 O O . SER A 1 97 ? 3.691 -17.812 22.312 1 91.75 97 SER A O 1
ATOM 753 N N . PRO A 1 98 ? 3.98 -19.891 21.25 1 90.62 98 PRO A N 1
ATOM 754 C CA . PRO A 1 98 ? 5.285 -19.469 20.734 1 90.62 98 PRO A CA 1
ATOM 755 C C . PRO A 1 98 ? 5.211 -18.203 19.891 1 90.62 98 PRO A C 1
ATOM 757 O O . PRO A 1 98 ? 6.062 -17.312 20.031 1 90.62 98 PRO A O 1
ATOM 760 N N . GLU A 1 99 ? 4.203 -18.062 19.016 1 91.19 99 GLU A N 1
ATOM 761 C CA . GLU A 1 99 ? 4.117 -16.906 18.141 1 91.19 99 GLU A CA 1
ATOM 762 C C . GLU A 1 99 ? 3.842 -15.633 18.938 1 91.19 99 GLU A C 1
ATOM 764 O O . GLU A 1 99 ? 4.398 -14.57 18.656 1 91.19 99 GLU A O 1
ATOM 769 N N . LYS A 1 100 ? 3.033 -15.711 19.953 1 89.75 100 LYS A N 1
ATOM 770 C CA . LYS A 1 100 ? 2.752 -14.578 20.812 1 89.75 100 LYS A CA 1
ATOM 771 C C . LYS A 1 100 ? 3.992 -14.172 21.609 1 89.75 100 LYS A C 1
ATOM 773 O O . LYS A 1 100 ? 4.285 -12.984 21.766 1 89.75 100 LYS A O 1
ATOM 778 N N . PHE A 1 101 ? 4.676 -15.195 22.078 1 89.81 101 PHE A N 1
ATOM 779 C CA . PHE A 1 101 ? 5.898 -14.969 22.844 1 89.81 101 PHE A CA 1
ATOM 780 C C . PHE A 1 101 ? 6.926 -14.211 22 1 89.81 101 PHE A C 1
ATOM 782 O O . PHE A 1 101 ? 7.508 -13.227 22.469 1 89.81 101 PHE A O 1
ATOM 789 N N . LEU A 1 102 ? 7.086 -14.609 20.781 1 90.31 102 LEU A N 1
ATOM 790 C CA . LEU A 1 102 ? 8.086 -14.008 19.906 1 90.31 102 LEU A CA 1
ATOM 791 C C . LEU A 1 102 ? 7.695 -12.578 19.531 1 90.31 102 LEU A C 1
ATOM 793 O O . LEU A 1 102 ? 8.555 -11.703 19.406 1 90.31 102 LEU A O 1
ATOM 797 N N . LYS A 1 103 ? 6.461 -12.312 19.359 1 87.19 103 LYS A N 1
ATOM 798 C CA . LYS A 1 103 ? 5.984 -10.984 18.984 1 87.19 103 LYS A CA 1
ATOM 799 C C . LYS A 1 103 ? 6.336 -9.945 20.047 1 87.19 103 LYS A C 1
ATOM 801 O O . LYS A 1 103 ? 6.496 -8.766 19.75 1 87.19 103 LYS A O 1
ATOM 806 N N . ASP A 1 104 ? 6.559 -10.391 21.25 1 86.38 104 ASP A N 1
ATOM 807 C CA . ASP A 1 104 ? 6.766 -9.484 22.375 1 86.38 104 ASP A CA 1
ATOM 808 C C . ASP A 1 104 ? 8.242 -9.133 22.547 1 86.38 104 ASP A C 1
ATOM 810 O O . ASP A 1 104 ? 8.594 -8.234 23.312 1 86.38 104 ASP A O 1
ATOM 814 N N . ILE A 1 105 ? 9.078 -9.766 21.844 1 87 105 ILE A N 1
ATOM 815 C CA . ILE A 1 105 ? 10.492 -9.57 22.141 1 87 105 ILE A CA 1
ATOM 816 C C . ILE A 1 105 ? 11.141 -8.703 21.078 1 87 105 ILE A C 1
ATOM 818 O O . ILE A 1 105 ? 12.336 -8.406 21.141 1 87 105 ILE A O 1
ATOM 822 N N . PHE A 1 106 ? 10.398 -8.359 20.031 1 85.12 106 PHE A N 1
ATOM 823 C CA . PHE A 1 106 ? 10.93 -7.461 19 1 85.12 106 PHE A CA 1
ATOM 824 C C . PHE A 1 106 ? 9.828 -6.57 18.453 1 85.12 106 PHE A C 1
ATOM 826 O O . PHE A 1 106 ? 8.641 -6.832 18.656 1 85.12 106 PHE A O 1
ATOM 833 N N . THR A 1 107 ? 10.312 -5.492 17.812 1 84.81 107 THR A N 1
ATOM 834 C CA . THR A 1 107 ? 9.383 -4.66 17.047 1 84.81 107 THR A CA 1
ATOM 835 C C . THR A 1 107 ? 9.523 -4.93 15.555 1 84.81 107 THR A C 1
ATOM 837 O O . THR A 1 107 ? 10.602 -5.305 15.086 1 84.81 107 THR A O 1
ATOM 840 N N . THR A 1 108 ? 8.508 -4.699 14.852 1 85.56 108 THR A N 1
ATOM 841 C CA . THR A 1 108 ? 8.516 -4.93 13.414 1 85.56 108 THR A CA 1
ATOM 842 C C . THR A 1 108 ? 9.555 -4.043 12.734 1 85.56 10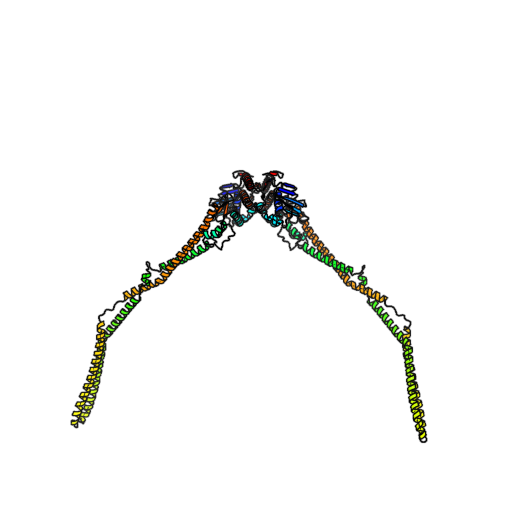8 THR A C 1
ATOM 844 O O . THR A 1 108 ? 10.219 -4.469 11.781 1 85.56 108 THR A O 1
ATOM 847 N N . LEU A 1 109 ? 9.797 -2.908 13.242 1 87.12 109 LEU A N 1
ATOM 848 C CA . LEU A 1 109 ? 10.703 -1.953 12.617 1 87.12 109 LEU A CA 1
ATOM 849 C C . LEU A 1 109 ? 12.156 -2.357 12.836 1 87.12 109 LEU A C 1
ATOM 851 O O . LEU A 1 109 ? 13.039 -1.953 12.078 1 87.12 109 LEU A O 1
ATOM 855 N N . GLN A 1 110 ? 12.391 -3.139 13.898 1 87.75 110 GLN A N 1
ATOM 856 C CA . GLN A 1 110 ? 13.734 -3.666 14.117 1 87.75 110 GLN A CA 1
ATOM 857 C C . GLN A 1 110 ? 14.117 -4.66 13.023 1 87.75 110 GLN A C 1
ATOM 859 O O . GLN A 1 110 ? 15.273 -4.707 12.602 1 87.75 110 GLN A O 1
ATOM 864 N N . LEU A 1 111 ? 13.094 -5.348 12.609 1 89.69 111 LEU A N 1
ATOM 865 C CA . LEU A 1 111 ? 13.32 -6.402 11.625 1 89.69 111 LEU A CA 1
ATOM 866 C C . LEU A 1 111 ? 13.258 -5.848 10.203 1 89.69 111 LEU A C 1
ATOM 868 O O . LEU A 1 111 ? 13.828 -6.43 9.281 1 89.69 111 LEU A O 1
ATOM 872 N N . ASN A 1 112 ? 12.547 -4.762 10.062 1 89.62 112 ASN A N 1
ATOM 873 C CA . ASN A 1 112 ? 12.414 -4.094 8.773 1 89.62 112 ASN A CA 1
ATOM 874 C C . ASN A 1 112 ? 12.242 -2.588 8.938 1 89.62 112 ASN A C 1
ATOM 876 O O . ASN A 1 112 ? 11.141 -2.061 8.742 1 89.62 112 ASN A O 1
ATOM 880 N N . PRO A 1 113 ? 13.352 -1.943 9.102 1 88.5 113 PRO A N 1
ATOM 881 C CA . PRO A 1 113 ? 13.273 -0.502 9.352 1 88.5 113 PRO A CA 1
ATOM 882 C C . PRO A 1 113 ? 12.625 0.262 8.203 1 88.5 113 PRO A C 1
ATOM 884 O O . PRO A 1 113 ? 11.961 1.279 8.43 1 88.5 113 PRO A O 1
ATOM 887 N N . VAL A 1 114 ? 12.727 -0.235 6.973 1 85.56 114 VAL A N 1
ATOM 888 C CA . VAL A 1 114 ? 12.25 0.467 5.785 1 85.56 114 VAL A CA 1
ATOM 889 C C . VAL A 1 114 ? 10.727 0.448 5.746 1 85.56 114 VAL A C 1
ATOM 891 O O . VAL A 1 114 ? 10.109 1.229 5.02 1 85.56 114 VAL A O 1
ATOM 894 N N . GLU A 1 115 ? 10.141 -0.389 6.566 1 86.94 115 GLU A N 1
ATOM 895 C CA . GLU A 1 115 ? 8.688 -0.426 6.656 1 86.94 115 GLU A CA 1
ATOM 896 C C . GLU A 1 115 ? 8.133 0.916 7.125 1 86.94 115 GLU A C 1
ATOM 898 O O . GLU A 1 115 ? 6.984 1.258 6.82 1 86.94 115 GLU A O 1
ATOM 903 N N . PHE A 1 116 ? 8.914 1.636 7.84 1 88.62 116 PHE A N 1
ATOM 904 C CA . PHE A 1 116 ? 8.539 2.967 8.297 1 88.62 116 PHE A CA 1
ATOM 905 C C . PHE A 1 116 ? 8.195 3.869 7.117 1 88.62 116 PHE A C 1
ATOM 907 O O . PHE A 1 116 ? 7.238 4.648 7.184 1 88.62 116 PHE A O 1
ATOM 914 N N . MET A 1 117 ? 8.93 3.711 6.051 1 87.69 117 MET A N 1
ATOM 915 C CA . MET A 1 117 ? 8.742 4.566 4.887 1 87.69 117 MET A CA 1
ATOM 916 C C . MET A 1 117 ? 7.469 4.195 4.133 1 87.69 117 MET A C 1
ATOM 918 O O . MET A 1 117 ? 6.949 4.992 3.35 1 87.69 117 MET A O 1
ATOM 922 N N . GLU A 1 118 ? 7.035 3.045 4.406 1 84.25 118 GLU A N 1
ATOM 923 C CA . GLU A 1 118 ? 5.848 2.566 3.703 1 84.25 118 GLU A CA 1
ATOM 924 C C . GLU A 1 118 ? 4.57 2.99 4.426 1 84.25 118 GLU A C 1
ATOM 926 O O . GLU A 1 118 ? 3.471 2.848 3.887 1 84.25 118 GLU A O 1
ATOM 931 N N . MET A 1 119 ? 4.738 3.523 5.543 1 88.75 119 MET A N 1
ATOM 932 C CA . MET A 1 119 ? 3.586 3.99 6.309 1 88.75 119 MET A CA 1
ATOM 933 C C . MET A 1 119 ? 3.059 5.309 5.75 1 88.75 119 MET A C 1
ATOM 935 O O . MET A 1 119 ? 3.768 6.004 5.023 1 88.75 119 MET A O 1
ATOM 939 N N . ASP A 1 120 ? 1.833 5.531 6.094 1 89 120 ASP A N 1
ATOM 940 C CA . ASP A 1 120 ? 1.28 6.805 5.648 1 89 120 ASP A CA 1
ATOM 941 C C . ASP A 1 120 ? 1.859 7.965 6.453 1 89 120 ASP A C 1
ATOM 943 O O . ASP A 1 120 ? 2.461 7.758 7.508 1 89 120 ASP A O 1
ATOM 947 N N . LYS A 1 121 ? 1.672 9.086 5.934 1 88.69 121 LYS A N 1
ATOM 948 C CA . LYS A 1 121 ? 2.26 10.289 6.512 1 88.69 121 LYS A CA 1
ATOM 949 C C . LYS A 1 121 ? 1.793 10.492 7.949 1 88.69 121 LYS A C 1
ATOM 951 O O . LYS A 1 121 ? 2.592 10.836 8.82 1 88.69 121 LYS A O 1
ATOM 956 N N . LYS A 1 122 ? 0.564 10.312 8.18 1 83.56 122 LYS A N 1
ATOM 957 C CA . LYS A 1 122 ? 0 10.516 9.508 1 83.56 122 LYS A CA 1
ATOM 958 C C . LYS A 1 122 ? 0.649 9.586 10.531 1 83.56 122 LYS A C 1
ATOM 960 O O . LYS A 1 122 ? 1.029 10.023 11.617 1 83.56 122 LYS A O 1
ATOM 965 N N . GLN A 1 123 ? 0.842 8.406 10.148 1 87.5 123 GLN A N 1
ATOM 966 C CA . GLN A 1 123 ? 1.458 7.418 11.031 1 87.5 123 GLN A CA 1
ATOM 967 C C . GLN A 1 123 ? 2.93 7.734 11.273 1 87.5 123 GLN A C 1
ATOM 969 O O . GLN A 1 123 ? 3.414 7.645 12.398 1 87.5 123 GLN A O 1
ATOM 974 N N . GLN A 1 124 ? 3.623 8.086 10.211 1 91 124 GLN A N 1
ATOM 975 C CA . GLN A 1 124 ? 5.027 8.453 10.336 1 91 124 GLN A CA 1
ATOM 976 C C . GLN A 1 124 ? 5.211 9.609 11.32 1 91 124 GLN A C 1
ATOM 978 O O . GLN A 1 124 ? 6.039 9.523 12.227 1 91 124 GLN A O 1
ATOM 983 N N . ASN A 1 125 ? 4.395 10.578 11.133 1 87.62 125 ASN A N 1
ATOM 984 C CA . ASN A 1 125 ? 4.484 11.75 12 1 87.62 125 ASN A CA 1
ATOM 985 C C . ASN A 1 125 ? 4.191 11.391 13.461 1 87.62 125 ASN A C 1
ATOM 987 O O . ASN A 1 125 ? 4.883 11.844 14.367 1 87.62 125 ASN A O 1
ATOM 991 N N . ALA A 1 126 ? 3.197 10.586 13.641 1 83.81 126 ALA A N 1
ATOM 992 C CA . ALA A 1 126 ? 2.816 10.18 14.984 1 83.81 126 ALA A CA 1
ATOM 993 C C . ALA A 1 126 ? 3.957 9.438 15.68 1 83.81 126 ALA A C 1
ATOM 995 O O . ALA A 1 126 ? 4.25 9.688 16.844 1 83.81 126 ALA A O 1
ATOM 996 N N . ILE A 1 127 ? 4.609 8.586 14.93 1 85.81 127 ILE A N 1
ATOM 997 C CA . ILE A 1 127 ? 5.695 7.789 15.484 1 85.81 127 ILE A CA 1
ATOM 998 C C . ILE A 1 127 ? 6.859 8.695 15.875 1 85.81 127 ILE A C 1
ATOM 1000 O O . ILE A 1 127 ? 7.438 8.539 16.953 1 85.81 127 ILE A O 1
ATOM 1004 N N . ILE A 1 128 ? 7.172 9.602 15 1 87.94 128 ILE A N 1
ATOM 1005 C CA . ILE A 1 128 ? 8.281 10.516 15.258 1 87.94 128 ILE A CA 1
ATOM 1006 C C . ILE A 1 128 ? 7.965 11.383 16.469 1 87.94 128 ILE A C 1
ATOM 1008 O O . ILE A 1 128 ? 8.812 11.562 17.344 1 87.94 128 ILE A O 1
ATOM 1012 N N . LEU A 1 129 ? 6.777 11.859 16.547 1 83.69 129 LEU A N 1
ATOM 1013 C CA . LEU A 1 129 ? 6.375 12.719 17.656 1 83.69 129 LEU A CA 1
ATOM 1014 C C . LEU A 1 129 ? 6.355 11.945 18.969 1 83.69 129 LEU A C 1
ATOM 1016 O O . LEU A 1 129 ? 6.688 12.5 20.016 1 83.69 129 LEU A O 1
ATOM 1020 N N . ASP A 1 130 ? 6.012 10.766 18.922 1 81.5 130 ASP A N 1
ATOM 1021 C CA . ASP A 1 130 ? 5.938 9.922 20.109 1 81.5 130 ASP A CA 1
ATOM 1022 C C . ASP A 1 130 ? 7.324 9.688 20.703 1 81.5 130 ASP A C 1
ATOM 1024 O O . ASP A 1 130 ? 7.445 9.305 21.859 1 81.5 130 ASP A O 1
ATOM 1028 N N . MET A 1 131 ? 8.242 9.867 19.922 1 81.19 131 MET A N 1
ATOM 1029 C CA . MET A 1 131 ? 9.602 9.68 20.406 1 81.19 131 MET A CA 1
ATOM 1030 C C . MET A 1 131 ? 10.023 10.836 21.312 1 81.19 131 MET A C 1
ATOM 1032 O O . MET A 1 131 ? 11 10.727 22.047 1 81.19 131 MET A O 1
ATOM 1036 N N . ILE A 1 132 ? 9.32 11.859 21.078 1 78.88 132 ILE A N 1
ATOM 1037 C CA . ILE A 1 132 ? 9.602 13.016 21.922 1 78.88 132 ILE A CA 1
ATOM 1038 C C . ILE A 1 132 ? 8.977 12.812 23.297 1 78.88 132 ILE A C 1
ATOM 1040 O O . ILE A 1 132 ? 7.762 12.648 23.422 1 78.88 132 ILE A O 1
ATOM 1044 N N . GLU A 1 133 ? 9.836 12.633 24.219 1 75.19 133 GLU A N 1
ATOM 1045 C CA . GLU A 1 133 ? 9.359 12.383 25.562 1 75.19 133 GLU A CA 1
ATOM 1046 C C . GLU A 1 133 ? 9.164 13.68 26.344 1 75.19 133 GLU A C 1
ATOM 1048 O O . GLU A 1 133 ? 10.117 14.438 26.547 1 75.19 133 GLU A O 1
ATOM 1053 N N . TYR A 1 134 ? 7.949 14.023 26.594 1 80.38 134 TYR A N 1
ATOM 1054 C CA . TYR A 1 134 ? 7.574 15.164 27.422 1 80.38 134 TYR A CA 1
ATOM 1055 C C . TYR A 1 134 ? 6.551 14.766 28.484 1 80.38 134 TYR A C 1
ATOM 1057 O O . TYR A 1 134 ? 5.523 14.164 28.156 1 80.38 134 TYR A O 1
ATOM 1065 N N . ASP A 1 135 ? 6.969 15.008 29.656 1 81.69 135 ASP A N 1
ATOM 1066 C CA . ASP A 1 135 ? 6.086 14.648 30.766 1 81.69 135 ASP A CA 1
ATOM 1067 C C . ASP A 1 135 ? 4.926 15.633 30.875 1 81.69 135 ASP A C 1
ATOM 1069 O O . ASP A 1 135 ? 5.137 16.828 31.078 1 81.69 135 ASP A O 1
ATOM 1073 N N . TRP A 1 136 ? 3.764 15.141 30.609 1 84.56 136 TRP A N 1
ATOM 1074 C CA . TRP A 1 136 ? 2.57 15.977 30.703 1 84.56 136 TRP A CA 1
ATOM 1075 C C . TRP A 1 136 ? 1.376 15.156 31.188 1 84.56 136 TRP A C 1
ATOM 1077 O O . TRP A 1 136 ? 1.395 13.922 31.125 1 84.56 136 TRP A O 1
ATOM 1087 N N . ASP A 1 137 ? 0.445 15.891 31.844 1 88.44 137 ASP A N 1
ATOM 1088 C CA . ASP A 1 137 ? -0.825 15.289 32.25 1 88.44 137 ASP A CA 1
ATOM 1089 C C . ASP A 1 137 ? -1.988 16.25 31.984 1 88.44 137 ASP A C 1
ATOM 1091 O O . ASP A 1 137 ? -1.795 17.328 31.438 1 88.44 137 ASP A O 1
ATOM 1095 N N . LEU A 1 138 ? -3.168 15.742 32.25 1 89.44 138 LEU A N 1
ATOM 1096 C CA . LEU A 1 138 ? -4.359 16.531 32 1 89.44 138 LEU A CA 1
ATOM 1097 C C . LEU A 1 138 ? -4.367 17.797 32.844 1 89.44 138 LEU A C 1
ATOM 1099 O O . LEU A 1 138 ? -4.965 18.812 32.469 1 89.44 138 LEU A O 1
ATOM 1103 N N . GLY A 1 139 ? -3.727 17.719 33.938 1 89.38 139 GLY A N 1
ATOM 1104 C CA . GLY A 1 139 ? -3.582 18.906 34.75 1 89.38 139 GLY A CA 1
ATOM 1105 C C . GLY A 1 139 ? -2.828 20.031 34.062 1 89.38 139 GLY A C 1
ATOM 1106 O O . GLY A 1 139 ? -3.215 21.188 34.156 1 89.38 139 GLY A O 1
ATOM 1107 N N . LYS A 1 140 ? -1.846 19.688 33.344 1 91.06 140 LYS A N 1
ATOM 1108 C CA . LYS A 1 140 ? -1.062 20.672 32.594 1 91.06 140 LYS A CA 1
ATOM 1109 C C . LYS A 1 140 ? -1.886 21.312 31.5 1 91.06 140 LYS A C 1
ATOM 1111 O O . LYS A 1 140 ? -1.774 22.516 31.25 1 91.06 140 LYS A O 1
ATOM 1116 N N . ILE A 1 141 ? -2.68 20.531 30.922 1 92 141 ILE A N 1
ATOM 1117 C CA . ILE A 1 141 ? -3.553 21.031 29.859 1 92 141 ILE A CA 1
ATOM 1118 C C . ILE A 1 141 ? -4.527 22.047 30.453 1 92 141 ILE A C 1
ATOM 1120 O O . ILE A 1 141 ? -4.75 23.109 29.859 1 92 141 ILE A O 1
ATOM 1124 N N . LYS A 1 142 ? -5.035 21.688 31.578 1 92.12 142 LYS A N 1
ATOM 1125 C CA . LYS A 1 142 ? -5.953 22.594 32.25 1 92.12 142 LYS A CA 1
ATOM 1126 C C . LYS A 1 142 ? -5.25 23.891 32.656 1 92.12 142 LYS A C 1
ATOM 1128 O O . LYS A 1 142 ? -5.836 24.969 32.594 1 92.12 142 LYS A O 1
ATOM 1133 N N . GLU A 1 143 ? -4.102 23.719 33.062 1 91.69 143 GLU A N 1
ATOM 1134 C CA . GLU A 1 143 ? -3.32 24.891 33.438 1 91.69 143 GLU A CA 1
ATOM 1135 C C . GLU A 1 143 ? -3.039 25.781 32.25 1 91.69 143 GLU A C 1
ATOM 1137 O O . GLU A 1 143 ? -3.123 27.016 32.344 1 91.69 143 GLU A O 1
ATOM 1142 N N . TRP A 1 144 ? -2.68 25.141 31.141 1 92.19 144 TRP A N 1
ATOM 1143 C CA . TRP A 1 144 ? -2.307 25.891 29.953 1 92.19 144 TRP A CA 1
ATOM 1144 C C . TRP A 1 144 ? -3.52 26.578 29.344 1 92.19 144 TRP A C 1
ATOM 1146 O O . TRP A 1 144 ? -3.432 27.734 28.906 1 92.19 144 TRP A O 1
ATOM 1156 N N . PHE A 1 145 ? -4.703 25.938 29.359 1 93.25 145 PHE A N 1
ATOM 1157 C CA . PHE A 1 145 ? -5.816 26.453 28.562 1 93.25 145 PHE A CA 1
ATOM 1158 C C . PHE A 1 145 ? -7.008 26.781 29.453 1 93.25 145 PHE A C 1
ATOM 1160 O O . PHE A 1 145 ? -8.031 27.281 28.969 1 93.25 145 PHE A O 1
ATOM 1167 N N . GLY A 1 146 ? -6.891 26.547 30.703 1 90.94 146 GLY A N 1
ATOM 1168 C CA . GLY A 1 146 ? -7.957 26.859 31.641 1 90.94 146 GLY A CA 1
ATOM 1169 C C . GLY A 1 146 ? -9.062 25.828 31.656 1 90.94 146 GLY A C 1
ATOM 1170 O O . GLY A 1 146 ? -9.961 25.891 32.5 1 90.94 146 GLY A O 1
ATOM 1171 N N . GLU A 1 147 ? -9.039 25 30.656 1 90.56 147 GLU A N 1
ATOM 1172 C CA . GLU A 1 147 ? -10 23.906 30.531 1 90.56 147 GLU A CA 1
ATOM 1173 C C . GLU A 1 147 ? -9.398 22.719 29.781 1 90.56 147 GLU A C 1
ATOM 1175 O O . GLU A 1 147 ? -8.281 22.812 29.266 1 90.56 147 GLU A O 1
ATOM 1180 N N . ILE A 1 148 ? -10.156 21.594 29.844 1 91.25 148 ILE A N 1
ATOM 1181 C CA . ILE A 1 148 ? -9.758 20.422 29.078 1 91.25 148 ILE A CA 1
ATOM 1182 C C . ILE A 1 148 ? -10.648 20.281 27.844 1 91.25 148 ILE A C 1
ATOM 1184 O O . ILE A 1 148 ? -11.805 19.875 27.953 1 91.25 148 ILE A O 1
ATOM 1188 N N . PRO A 1 149 ? -10.094 20.609 26.719 1 90.69 149 PRO A N 1
ATOM 1189 C CA . PRO A 1 149 ? -10.906 20.484 25.5 1 90.69 149 PRO A CA 1
ATOM 1190 C C . PRO A 1 149 ? -11.43 19.078 25.281 1 90.69 149 PRO A C 1
ATOM 1192 O O . PRO A 1 149 ? -10.664 18.109 25.359 1 90.69 149 PRO A O 1
ATOM 1195 N N . ASP A 1 150 ? -12.695 18.953 24.969 1 88.56 150 ASP A N 1
ATOM 1196 C CA . ASP A 1 150 ? -13.32 17.641 24.875 1 88.56 150 ASP A CA 1
ATOM 1197 C C . ASP A 1 150 ? -13.312 17.125 23.438 1 88.56 150 ASP A C 1
ATOM 1199 O O . ASP A 1 150 ? -13.727 16 23.172 1 88.56 150 ASP A O 1
ATOM 1203 N N . TRP A 1 151 ? -12.836 17.922 22.547 1 88.75 151 TRP A N 1
ATOM 1204 C CA . TRP A 1 151 ? -12.891 17.531 21.141 1 88.75 151 TRP A CA 1
ATOM 1205 C C . TRP A 1 151 ? -11.547 16.984 20.688 1 88.75 151 TRP A C 1
ATOM 1207 O O . TRP A 1 151 ? -11.383 16.625 19.516 1 88.75 151 TRP A O 1
ATOM 1217 N N . VAL A 1 152 ? -10.609 16.953 21.547 1 90.06 152 VAL A N 1
ATOM 1218 C CA . VAL A 1 152 ? -9.258 16.516 21.203 1 90.06 152 VAL A CA 1
ATOM 1219 C C . VAL A 1 152 ? -9.023 15.109 21.75 1 90.06 152 VAL A C 1
ATOM 1221 O O . VAL A 1 152 ? -9.547 14.742 22.797 1 90.06 152 VAL A O 1
ATOM 1224 N N . ASN A 1 153 ? -8.281 14.328 20.984 1 86.75 153 ASN A N 1
ATOM 1225 C CA . ASN A 1 153 ? -7.875 12.992 21.422 1 86.75 153 ASN A CA 1
ATOM 1226 C C . ASN A 1 153 ? -6.598 13.039 22.25 1 86.75 153 ASN A C 1
ATOM 1228 O O . ASN A 1 153 ? -5.512 13.266 21.719 1 86.75 153 ASN A O 1
ATOM 1232 N N . TYR A 1 154 ? -6.727 12.695 23.469 1 88.62 154 TYR A N 1
ATOM 1233 C CA . TYR A 1 154 ? -5.613 12.883 24.391 1 88.62 154 TYR A CA 1
ATOM 1234 C C . TYR A 1 154 ? -4.723 11.648 24.422 1 88.62 154 TYR A C 1
ATOM 1236 O O . TYR A 1 154 ? -3.748 11.602 25.172 1 88.62 154 TYR A O 1
ATOM 1244 N N . GLU A 1 155 ? -5.004 10.648 23.578 1 81.25 155 GLU A N 1
ATOM 1245 C CA . GLU A 1 155 ? -4.141 9.477 23.469 1 81.25 155 GLU A CA 1
ATOM 1246 C C . GLU A 1 155 ? -2.941 9.758 22.562 1 81.25 155 GLU A C 1
ATOM 1248 O O . GLU A 1 155 ? -1.969 9 22.562 1 81.25 155 GLU A O 1
ATOM 1253 N N . GLN A 1 156 ? -2.977 10.891 21.938 1 83.56 156 GLN A N 1
ATOM 1254 C CA . GLN A 1 156 ? -1.913 11.281 21.031 1 83.56 156 GLN A CA 1
ATOM 1255 C C . GLN A 1 156 ? -0.771 11.969 21.766 1 83.56 156 GLN A C 1
ATOM 1257 O O . GLN A 1 156 ? -0.884 12.266 22.953 1 83.56 156 GLN A O 1
ATOM 1262 N N . ASN A 1 157 ? 0.309 12.195 21 1 83.56 157 ASN A N 1
ATOM 1263 C CA . ASN A 1 157 ? 1.433 12.961 21.531 1 83.56 157 ASN A CA 1
ATOM 1264 C C . ASN A 1 157 ? 1.052 14.414 21.781 1 83.56 157 ASN A C 1
ATOM 1266 O O . ASN A 1 157 ? 0.179 14.961 21.109 1 83.56 157 ASN A O 1
ATOM 1270 N N . ILE A 1 158 ? 1.678 14.953 22.719 1 86.31 158 ILE A N 1
ATOM 1271 C CA . ILE A 1 158 ? 1.34 16.297 23.172 1 86.31 158 ILE A CA 1
ATOM 1272 C C . ILE A 1 158 ? 1.43 17.281 22.016 1 86.31 158 ILE A C 1
ATOM 1274 O O . ILE A 1 158 ? 0.638 18.219 21.922 1 86.31 158 ILE A O 1
ATOM 1278 N N . LEU A 1 159 ? 2.379 17.047 21.141 1 84 159 LEU A N 1
ATOM 1279 C CA . LEU A 1 159 ? 2.553 17.984 20.031 1 84 159 LEU A CA 1
ATOM 1280 C C . LEU A 1 159 ? 1.397 17.875 19.047 1 84 159 LEU A C 1
ATOM 1282 O O . LEU A 1 159 ? 0.961 18.875 18.484 1 84 159 LEU A O 1
ATOM 1286 N N . ALA A 1 160 ? 0.961 16.719 18.906 1 83.88 160 ALA A N 1
ATOM 1287 C CA . ALA A 1 160 ? -0.215 16.516 18.062 1 83.88 160 ALA A CA 1
ATOM 1288 C C . ALA A 1 160 ? -1.462 17.109 18.703 1 83.88 160 ALA A C 1
ATOM 1290 O O . ALA A 1 160 ? -2.307 17.688 18.016 1 83.88 160 ALA A O 1
ATOM 1291 N N . ILE A 1 161 ? -1.537 16.938 19.953 1 87.56 161 ILE A N 1
ATOM 1292 C CA . ILE A 1 161 ? -2.656 17.484 20.719 1 87.56 161 ILE A CA 1
ATOM 1293 C C . ILE A 1 161 ? -2.699 19 20.562 1 87.56 161 ILE A C 1
ATOM 1295 O O . ILE A 1 161 ? -3.75 19.578 20.25 1 87.56 161 ILE A O 1
ATOM 1299 N N . LEU A 1 162 ? -1.568 19.562 20.688 1 88.81 162 LEU A N 1
ATOM 1300 C CA . LEU A 1 162 ? -1.479 21.016 20.578 1 88.81 162 LEU A CA 1
ATOM 1301 C C . LEU A 1 162 ? -1.818 21.484 19.172 1 88.81 162 LEU A C 1
ATOM 1303 O O . LEU A 1 162 ? -2.416 22.547 18.984 1 88.81 162 LEU A O 1
ATOM 1307 N N . ASN A 1 163 ? -1.472 20.688 18.266 1 87.69 163 ASN A N 1
ATOM 1308 C CA . ASN A 1 163 ? -1.823 21.016 16.891 1 87.69 163 ASN A CA 1
ATOM 1309 C C . ASN A 1 163 ? -3.332 20.953 16.656 1 87.69 163 ASN A C 1
ATOM 1311 O O . ASN A 1 163 ? -3.893 21.781 15.953 1 87.69 163 ASN A O 1
ATOM 1315 N N . ASP A 1 164 ? -3.926 20.016 17.234 1 88 164 ASP A N 1
ATOM 1316 C CA . ASP A 1 164 ? -5.379 19.906 17.141 1 88 164 ASP A CA 1
ATOM 1317 C C . ASP A 1 164 ? -6.074 21.078 17.797 1 88 164 ASP A C 1
ATOM 1319 O O . ASP A 1 164 ? -7.086 21.578 17.297 1 88 164 ASP A O 1
ATOM 1323 N N . ILE A 1 165 ? -5.5 21.5 18.844 1 90.5 165 ILE A N 1
ATOM 1324 C CA . ILE A 1 165 ? -6.09 22.578 19.609 1 90.5 165 ILE A CA 1
ATOM 1325 C C . ILE A 1 165 ? -6.004 23.891 18.828 1 90.5 165 ILE A C 1
ATOM 1327 O O . ILE A 1 165 ? -6.957 24.672 18.797 1 90.5 165 ILE A O 1
ATOM 1331 N N . GLN A 1 166 ? -4.926 24.062 18.141 1 89.44 166 GLN A N 1
ATOM 1332 C CA . GLN A 1 166 ? -4.73 25.328 17.438 1 89.44 166 GLN A CA 1
ATOM 1333 C C . GLN A 1 166 ? -5.297 25.266 16.016 1 89.44 166 GLN A C 1
ATOM 1335 O O . GLN A 1 166 ? -5.355 26.281 15.328 1 89.44 166 GLN A O 1
ATOM 1340 N N . SER A 1 167 ? -5.75 24.109 15.609 1 89.12 167 SER A N 1
ATOM 1341 C CA . SER A 1 167 ? -6.188 23.891 14.234 1 89.12 167 SER A CA 1
ATOM 1342 C C . SER A 1 167 ? -7.41 24.734 13.898 1 89.12 167 SER A C 1
ATOM 1344 O O . SER A 1 167 ? -8.195 25.078 14.789 1 89.12 167 SER A O 1
ATOM 1346 N N . GLU A 1 168 ? -7.551 25.016 12.625 1 86.25 168 GLU A N 1
ATOM 1347 C CA . GLU A 1 168 ? -8.711 25.766 12.164 1 86.25 168 GLU A CA 1
ATOM 1348 C C . GLU A 1 168 ? -9.992 24.953 12.305 1 86.25 168 GLU A C 1
ATOM 1350 O O . GLU A 1 168 ? -11.086 25.516 12.367 1 86.25 168 GLU A O 1
ATOM 1355 N N . ASN A 1 169 ? -9.812 23.734 12.391 1 83.94 169 ASN A N 1
ATOM 1356 C CA . ASN A 1 169 ? -10.969 22.859 12.555 1 83.94 169 ASN A CA 1
ATOM 1357 C C . ASN A 1 169 ? -11.281 22.609 14.031 1 83.94 169 ASN A C 1
ATOM 1359 O O . ASN A 1 169 ? -12.266 21.938 14.359 1 83.94 169 ASN A O 1
ATOM 1363 N N . GLY A 1 170 ? -10.492 23.109 14.82 1 88.31 170 GLY A N 1
ATOM 1364 C CA . GLY A 1 170 ? -10.711 22.969 16.25 1 88.31 170 GLY A CA 1
ATOM 1365 C C . GLY A 1 170 ? -11.82 23.859 16.781 1 88.31 170 GLY A C 1
ATOM 1366 O O . GLY A 1 170 ? -12.25 24.797 16.094 1 88.31 170 GLY A O 1
ATOM 1367 N N . GLU A 1 171 ? -12.227 23.594 18 1 90.31 171 GLU A N 1
ATOM 1368 C CA . GLU A 1 171 ? -13.367 24.297 18.578 1 90.31 171 GLU A CA 1
ATOM 1369 C C . GLU A 1 171 ? -13 25.734 18.938 1 90.31 171 GLU A C 1
ATOM 1371 O O . GLU A 1 171 ? -13.828 26.641 18.797 1 90.31 171 GLU A O 1
ATOM 1376 N N . TYR A 1 172 ? -11.789 25.953 19.391 1 92.94 172 TYR A N 1
ATOM 1377 C CA . TYR A 1 172 ? -11.391 27.312 19.766 1 92.94 172 TYR A CA 1
ATOM 1378 C C . TYR A 1 172 ? -11.492 28.25 18.562 1 92.94 172 TYR A C 1
ATOM 1380 O O . TYR A 1 172 ? -12.016 29.359 18.672 1 92.94 172 TYR A O 1
ATOM 1388 N N . TYR A 1 173 ? -11.031 27.781 17.5 1 92.81 173 TYR A N 1
ATOM 1389 C CA . TYR A 1 173 ? -11.047 28.609 16.281 1 92.81 173 TYR A CA 1
ATOM 1390 C C . TYR A 1 173 ? -12.469 28.797 15.781 1 92.81 173 TYR A C 1
ATOM 1392 O O . TYR A 1 173 ? -12.859 29.922 15.43 1 92.81 173 TYR A O 1
ATOM 1400 N N . LYS A 1 174 ? -13.219 27.766 15.758 1 92.88 174 LYS A N 1
ATOM 1401 C CA . LYS A 1 174 ? -14.602 27.844 15.281 1 92.88 174 LYS A CA 1
ATOM 1402 C C . LYS A 1 174 ? -15.43 28.766 16.172 1 92.88 174 LYS A C 1
ATOM 1404 O O . LYS A 1 174 ? -16.188 29.594 15.664 1 92.88 174 LYS A O 1
ATOM 1409 N N . ARG A 1 175 ? -15.297 28.625 17.422 1 92.88 175 ARG A N 1
ATOM 1410 C CA . ARG A 1 175 ? -16.031 29.453 18.359 1 92.88 175 ARG A CA 1
ATOM 1411 C C . ARG A 1 175 ? -15.617 30.906 18.25 1 92.88 175 ARG A C 1
ATOM 1413 O O . ARG A 1 175 ? -16.453 31.812 18.359 1 92.88 175 ARG A O 1
ATOM 1420 N N . ARG A 1 176 ? -14.336 31.109 18.109 1 93.75 176 ARG A N 1
ATOM 1421 C CA . ARG A 1 176 ? -13.852 32.469 17.922 1 93.75 176 ARG A CA 1
ATOM 1422 C C . ARG A 1 176 ? -14.469 33.094 16.672 1 93.75 176 ARG A C 1
ATOM 1424 O O . ARG A 1 176 ? -14.891 34.25 16.719 1 93.75 176 ARG A O 1
ATOM 1431 N N . GLN A 1 177 ? -14.57 32.312 15.664 1 93.44 177 GLN A N 1
ATOM 1432 C CA . GLN A 1 177 ? -15.156 32.812 14.43 1 93.44 177 GLN A CA 1
ATOM 1433 C C . GLN A 1 177 ? -16.641 33.156 14.617 1 93.44 177 GLN A C 1
ATOM 1435 O O . GLN A 1 177 ? -17.125 34.156 14.109 1 93.44 177 GLN A O 1
ATOM 1440 N N . ASP A 1 178 ? -17.281 32.281 15.289 1 94.06 178 ASP A N 1
ATOM 1441 C CA . ASP A 1 178 ? -18.688 32.531 15.57 1 94.06 178 ASP A CA 1
ATOM 1442 C C . ASP A 1 178 ? -18.891 33.812 16.391 1 94.06 178 ASP A C 1
ATOM 1444 O O . ASP A 1 178 ? -19.75 34.625 16.062 1 94.06 178 ASP A O 1
ATOM 1448 N N . VAL A 1 179 ? -18.062 33.906 17.422 1 95 179 VAL A N 1
ATOM 1449 C CA . VAL A 1 179 ? -18.156 35.094 18.297 1 95 179 VAL A CA 1
ATOM 1450 C C . VAL A 1 179 ? -17.828 36.344 17.5 1 95 179 VAL A C 1
ATOM 1452 O O . VAL A 1 179 ? -18.5 37.375 17.656 1 95 179 VAL A O 1
ATOM 1455 N N . ASN A 1 180 ? -16.891 36.219 16.672 1 94.38 180 ASN A N 1
ATOM 1456 C CA . ASN A 1 180 ? -16.516 37.375 15.844 1 94.38 180 ASN A CA 1
ATOM 1457 C C . ASN A 1 180 ? -17.625 37.75 14.867 1 94.38 180 ASN A C 1
ATOM 1459 O O . ASN A 1 180 ? -17.859 38.938 14.602 1 94.38 180 ASN A O 1
ATOM 1463 N N . ARG A 1 181 ? -18.25 36.75 14.391 1 93.88 181 ARG A N 1
ATOM 1464 C CA . ARG A 1 181 ? -19.406 37 13.531 1 93.88 181 ARG A CA 1
ATOM 1465 C C . ARG A 1 181 ? -20.516 37.75 14.289 1 93.88 181 ARG A C 1
ATOM 1467 O O . ARG A 1 181 ? -21.094 38.719 13.781 1 93.88 181 ARG A O 1
ATOM 1474 N N . ASP A 1 182 ? -20.766 37.281 15.438 1 93.62 182 ASP A N 1
ATOM 1475 C CA . ASP A 1 182 ? -21.797 37.906 16.281 1 93.62 182 ASP A CA 1
ATOM 1476 C C . ASP A 1 182 ? -21.406 39.344 16.625 1 93.62 182 ASP A C 1
ATOM 1478 O O . ASP A 1 182 ? -22.266 40.219 16.656 1 93.62 182 ASP A O 1
ATOM 1482 N N . ILE A 1 183 ? -20.156 39.5 16.875 1 93.38 183 ILE A N 1
ATOM 1483 C CA . ILE A 1 183 ? -19.656 40.844 17.188 1 93.38 183 ILE A CA 1
ATOM 1484 C C . ILE A 1 183 ? -19.875 41.781 16 1 93.38 183 ILE A C 1
ATOM 1486 O O . ILE A 1 183 ? -20.344 42.906 16.156 1 93.38 183 ILE A O 1
ATOM 1490 N N . ARG A 1 184 ? -19.672 41.375 14.844 1 90.94 184 ARG A N 1
ATOM 1491 C CA . ARG A 1 184 ? -19.875 42.188 13.641 1 90.94 184 ARG A CA 1
ATOM 1492 C C . ARG A 1 184 ? -21.344 42.531 13.453 1 90.94 184 ARG A C 1
ATOM 1494 O O . ARG A 1 184 ? -21.672 43.688 13.125 1 90.94 184 ARG A O 1
ATOM 1501 N N . ASN A 1 185 ? -22.141 41.531 13.695 1 92.38 185 ASN A N 1
ATOM 1502 C CA . ASN A 1 185 ? -23.578 41.781 13.547 1 92.38 185 ASN A CA 1
ATOM 1503 C C . ASN A 1 185 ? -24.094 42.781 14.562 1 92.38 185 ASN A C 1
ATOM 1505 O O . ASN A 1 185 ? -24.797 43.719 14.211 1 92.38 185 ASN A O 1
ATOM 1509 N N . LYS A 1 186 ? -23.719 42.625 15.766 1 93.12 186 LYS A N 1
ATOM 1510 C CA . LYS A 1 186 ? -24.188 43.469 16.828 1 93.12 186 LYS A CA 1
ATOM 1511 C C . LYS A 1 186 ? -23.609 44.875 16.703 1 93.12 186 LYS A C 1
ATOM 1513 O O . LYS A 1 186 ? -24.297 45.875 17 1 93.12 186 LYS A O 1
ATOM 1518 N N . THR A 1 187 ? -22.422 45 16.25 1 93.56 187 THR A N 1
ATOM 1519 C CA . THR A 1 187 ? -21.797 46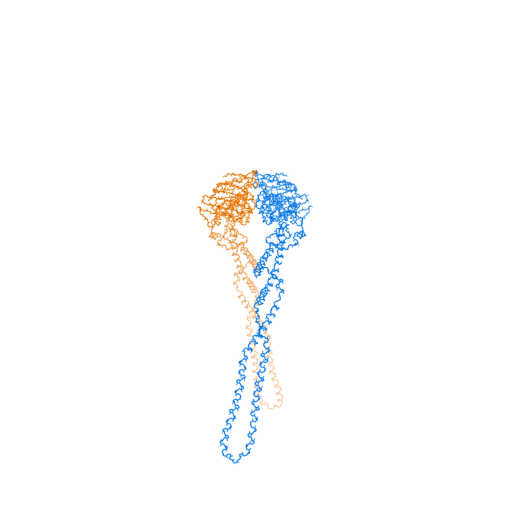.281 16.016 1 93.56 187 THR A CA 1
ATOM 1520 C C . THR A 1 187 ? -22.516 47.031 14.891 1 93.56 187 THR A C 1
ATOM 1522 O O . THR A 1 187 ? -22.688 48.25 14.961 1 93.56 187 THR A O 1
ATOM 1525 N N . ALA A 1 188 ? -22.938 46.25 13.922 1 91.44 188 ALA A N 1
ATOM 1526 C CA . ALA A 1 188 ? -23.703 46.844 12.836 1 91.44 188 ALA A CA 1
ATOM 1527 C C . ALA A 1 188 ? -25.016 47.438 13.352 1 91.44 188 ALA A C 1
ATOM 1529 O O . ALA A 1 188 ? -25.438 48.531 12.938 1 91.44 188 ALA A O 1
ATOM 1530 N N . PHE A 1 189 ? -25.625 46.75 14.234 1 90.62 189 PHE A N 1
ATOM 1531 C CA . PHE A 1 189 ? -26.875 47.219 14.828 1 90.62 189 PHE A CA 1
ATOM 1532 C C . PHE A 1 189 ? -26.656 48.469 15.656 1 90.62 189 PHE A C 1
ATOM 1534 O O . PHE A 1 189 ? -27.469 49.406 15.641 1 90.62 189 PHE A O 1
ATOM 1541 N N . ILE A 1 190 ? -25.562 48.5 16.391 1 91.44 190 ILE A N 1
ATOM 1542 C CA . ILE A 1 190 ? -25.219 49.625 17.219 1 91.44 190 ILE A CA 1
ATOM 1543 C C . ILE A 1 190 ? -25.016 50.875 16.328 1 91.44 190 ILE A C 1
ATOM 1545 O O . ILE A 1 190 ? -25.484 51.969 16.656 1 91.44 190 ILE A O 1
ATOM 1549 N N . GLU A 1 191 ? -24.406 50.656 15.25 1 90.5 191 GLU A N 1
ATOM 1550 C CA . GLU A 1 191 ? -24.172 51.75 14.32 1 90.5 191 GLU A CA 1
ATOM 1551 C C . GLU A 1 191 ? -25.469 52.281 13.719 1 90.5 191 GLU A C 1
ATOM 1553 O O . GLU A 1 191 ? -25.672 53.469 13.578 1 90.5 191 GLU A O 1
ATOM 1558 N N . GLU A 1 192 ? -26.328 51.375 13.391 1 88 192 GLU A N 1
ATOM 1559 C CA . GLU A 1 192 ? -27.641 51.75 12.836 1 88 192 GLU A CA 1
ATOM 1560 C C . GLU A 1 192 ? -28.453 52.531 13.852 1 88 192 GLU A C 1
ATOM 1562 O O . GLU A 1 192 ? -29.062 53.562 13.5 1 88 192 GLU A O 1
ATOM 1567 N N . ILE A 1 193 ? -28.438 52.094 15.078 1 87.56 193 ILE A N 1
ATOM 1568 C CA . ILE A 1 193 ? -29.188 52.812 16.125 1 87.56 193 ILE A CA 1
ATOM 1569 C C . ILE A 1 193 ? -28.531 54.156 16.406 1 87.56 193 ILE A C 1
ATOM 1571 O O . ILE A 1 193 ? -29.219 55.156 16.594 1 87.56 193 ILE A O 1
ATOM 1575 N N . GLY A 1 194 ? -27.281 54.156 16.406 1 87.19 194 GLY A N 1
ATOM 1576 C CA . GLY A 1 194 ? -26.547 55.375 16.656 1 87.19 194 GLY A CA 1
ATOM 1577 C C . GLY A 1 194 ? -26.828 56.469 15.633 1 87.19 194 GLY A C 1
ATOM 1578 O O . GLY A 1 194 ? -26.906 57.656 15.984 1 87.19 194 GLY A O 1
ATOM 1579 N N . GLU A 1 195 ? -27.078 56.062 14.422 1 87.81 195 GLU A N 1
ATOM 1580 C CA . GLU A 1 195 ? -27.359 57 13.359 1 87.81 195 GLU A CA 1
ATOM 1581 C C . GLU A 1 195 ? -28.766 57.594 13.523 1 87.81 195 GLU A C 1
ATOM 1583 O O . GLU A 1 195 ? -29.016 58.75 13.094 1 87.81 195 GLU A O 1
ATOM 1588 N N . SER A 1 196 ? -29.641 56.906 14.195 1 84.75 196 SER A N 1
ATOM 1589 C CA . SER A 1 196 ? -31.016 57.375 14.352 1 84.75 196 SER A CA 1
ATOM 1590 C C . SER A 1 196 ? -31.156 58.281 15.57 1 84.75 196 SER A C 1
ATOM 1592 O O . SER A 1 196 ? -32.125 59 15.703 1 84.75 196 SER A O 1
ATOM 1594 N N . ILE A 1 197 ? -30.094 58.219 16.391 1 84.81 197 ILE A N 1
ATOM 1595 C CA . ILE A 1 197 ? -30.125 59 17.625 1 84.81 197 ILE A CA 1
ATOM 1596 C C . ILE A 1 197 ? -29.359 60.281 17.422 1 84.81 197 ILE A C 1
ATOM 1598 O O . ILE A 1 197 ? -28.281 60.312 16.828 1 84.81 197 ILE A O 1
ATOM 1602 N N . PRO A 1 198 ? -30 61.406 17.781 1 81.81 198 PRO A N 1
ATOM 1603 C CA . PRO A 1 198 ? -29.312 62.688 17.625 1 81.81 198 PRO A CA 1
ATOM 1604 C C . PRO A 1 198 ? -27.984 62.75 18.375 1 81.81 198 PRO A C 1
ATOM 1606 O O . PRO A 1 198 ? -27.812 62.094 19.391 1 81.81 198 PRO A O 1
ATOM 1609 N N . VAL A 1 199 ? -27.125 63.594 17.797 1 82.38 199 VAL A N 1
ATOM 1610 C CA . VAL A 1 199 ? -25.766 63.719 18.344 1 82.38 199 VAL A CA 1
ATOM 1611 C C . VAL A 1 199 ? -25.844 64.375 19.719 1 82.38 199 VAL A C 1
ATOM 1613 O O . VAL A 1 199 ? -26.562 65.375 19.922 1 82.38 199 VAL A O 1
ATOM 1616 N N . GLY A 1 200 ? -25.141 63.875 20.656 1 79.62 200 GLY A N 1
ATOM 1617 C CA . GLY A 1 200 ? -25.078 64.438 21.984 1 79.62 200 GLY A CA 1
ATOM 1618 C C . GLY A 1 200 ? -26.312 64.125 22.828 1 79.62 200 GLY A C 1
ATOM 1619 O O . GLY A 1 200 ? -26.703 64.938 23.672 1 79.62 200 GLY A O 1
ATOM 1620 N N . TYR A 1 201 ? -27 62.969 22.453 1 80.56 201 TYR A N 1
ATOM 1621 C CA . TYR A 1 201 ? -28.25 62.594 23.109 1 80.56 201 TYR A CA 1
ATOM 1622 C C . TYR A 1 201 ? -28 62.281 24.578 1 80.56 201 TYR A C 1
ATOM 1624 O O . TYR A 1 201 ? -27.141 61.438 24.906 1 80.56 201 TYR A O 1
ATOM 1632 N N . GLN A 1 202 ? -28.547 63.094 25.469 1 81.38 202 GLN A N 1
ATOM 1633 C CA . GLN A 1 202 ? -28.469 62.875 26.906 1 81.38 202 GLN A CA 1
ATOM 1634 C C . GLN A 1 202 ? -29.703 62.125 27.422 1 81.38 202 GLN A C 1
ATOM 1636 O O . GLN A 1 202 ? -30.734 62.75 27.672 1 81.38 202 GLN A O 1
ATOM 1641 N N . VAL A 1 203 ? -29.656 60.906 27.656 1 80.75 203 VAL A N 1
ATOM 1642 C CA . VAL A 1 203 ? -30.781 60.031 27.969 1 80.75 203 VAL A CA 1
ATOM 1643 C C . VAL A 1 203 ? -31.391 60.438 29.312 1 80.75 203 VAL A C 1
ATOM 1645 O O . VAL A 1 203 ? -32.625 60.469 29.469 1 80.75 203 VAL A O 1
ATOM 1648 N N . GLU A 1 204 ? -30.609 60.844 30.25 1 83.06 204 GLU A N 1
ATOM 1649 C CA . GLU A 1 204 ? -31.094 61.188 31.578 1 83.06 204 GLU A CA 1
ATOM 1650 C C . GLU A 1 204 ? -32 62.406 31.547 1 83.06 204 GLU A C 1
ATOM 1652 O O . GLU A 1 204 ? -33.031 62.469 32.219 1 83.06 204 GLU A O 1
ATOM 1657 N N . THR A 1 205 ? -31.641 63.344 30.688 1 81.81 205 THR A N 1
ATOM 1658 C CA . THR A 1 205 ? -32.406 64.562 30.594 1 81.81 205 THR A CA 1
ATOM 1659 C C . THR A 1 205 ? -33.781 64.312 30 1 81.81 205 THR A C 1
ATOM 1661 O O . THR A 1 205 ? -34.781 64.875 30.5 1 81.81 205 THR A O 1
ATOM 1664 N N . TRP A 1 206 ? -33.75 63.406 29.094 1 79.94 206 TRP A N 1
ATOM 1665 C CA . TRP A 1 206 ? -35 63.25 28.359 1 79.94 206 TRP A CA 1
ATOM 1666 C C . TRP A 1 206 ? -35.906 62.219 29.031 1 79.94 206 TRP A C 1
ATOM 1668 O O . TRP A 1 206 ? -37.125 62.312 28.969 1 79.94 206 TRP A O 1
ATOM 1678 N N . GLU A 1 207 ? -35.312 61.281 29.719 1 80.12 207 GLU A N 1
ATOM 1679 C CA . GLU A 1 207 ? -36.094 60.281 30.438 1 80.12 207 GLU A CA 1
ATOM 1680 C C . GLU A 1 207 ? -36.875 60.906 31.594 1 80.12 207 GLU A C 1
ATOM 1682 O O . GLU A 1 207 ? -38 60.5 31.875 1 80.12 207 GLU A O 1
ATOM 1687 N N . ASN A 1 208 ? -36.375 61.969 32.156 1 78.94 208 ASN A N 1
ATOM 1688 C CA . ASN A 1 208 ? -36.969 62.594 33.344 1 78.94 208 ASN A CA 1
ATOM 1689 C C . ASN A 1 208 ? -37.781 63.812 32.938 1 78.94 208 ASN A C 1
ATOM 1691 O O . ASN A 1 208 ? -38.406 64.438 33.812 1 78.94 208 ASN A O 1
ATOM 1695 N N . SER A 1 209 ? -37.812 64.188 31.734 1 75.94 209 SER A N 1
ATOM 1696 C CA . SER A 1 209 ? -38.562 65.312 31.344 1 75.94 209 SER A CA 1
ATOM 1697 C C . SER A 1 209 ? -40.062 65 31.297 1 75.94 209 SER A C 1
ATOM 1699 O O . SER A 1 209 ? -40.469 63.969 30.828 1 75.94 209 SER A O 1
ATOM 1701 N N . ASN A 1 210 ? -40.781 65.5 32.125 1 72.69 210 ASN A N 1
ATOM 1702 C CA . ASN A 1 210 ? -42.219 65.312 32.219 1 72.69 210 ASN A CA 1
ATOM 1703 C C . ASN A 1 210 ? -42.969 66.25 31.25 1 72.69 210 ASN A C 1
ATOM 1705 O O . ASN A 1 210 ? -43 67.438 31.406 1 72.69 210 ASN A O 1
ATOM 1709 N 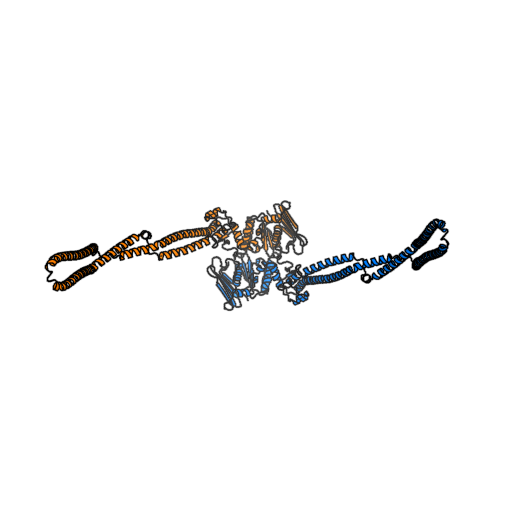N . VAL A 1 211 ? -43.531 65.75 30.156 1 74.38 211 VAL A N 1
ATOM 1710 C CA . VAL A 1 211 ? -44.312 66.5 29.172 1 74.38 211 VAL A CA 1
ATOM 1711 C C . VAL A 1 211 ? -45.719 66.75 29.734 1 74.38 211 VAL A C 1
ATOM 1713 O O . VAL A 1 211 ? -46.438 67.688 29.234 1 74.38 211 VAL A O 1
ATOM 1716 N N . GLY A 1 212 ? -46.094 66 30.734 1 75.69 212 GLY A N 1
ATOM 1717 C CA . GLY A 1 212 ? -47.438 66.188 31.297 1 75.69 212 GLY A CA 1
ATOM 1718 C C . GLY A 1 212 ? -47.719 67.562 31.797 1 75.69 212 GLY A C 1
ATOM 1719 O O . GLY A 1 212 ? -48.812 68.125 31.547 1 75.69 212 GLY A O 1
ATOM 1720 N N . ASP A 1 213 ? -46.719 68.188 32.375 1 76.56 213 ASP A N 1
ATOM 1721 C CA . ASP A 1 213 ? -46.906 69.562 32.906 1 76.56 213 ASP A CA 1
ATOM 1722 C C . ASP A 1 213 ? -47.125 70.562 31.797 1 76.56 213 ASP A C 1
ATOM 1724 O O . ASP A 1 213 ? -47.938 71.5 31.922 1 76.56 213 ASP A O 1
ATOM 1728 N N . ILE A 1 214 ? -46.406 70.312 30.734 1 79.12 214 ILE A N 1
ATOM 1729 C CA . ILE A 1 214 ? -46.531 71.25 29.609 1 79.12 214 ILE A CA 1
ATOM 1730 C C . ILE A 1 214 ? -47.906 71.062 28.969 1 79.12 214 ILE A C 1
ATOM 1732 O O . ILE A 1 214 ? -48.562 72.062 28.641 1 79.12 214 ILE A O 1
ATOM 1736 N N . TYR A 1 215 ? -48.406 69.812 28.875 1 81.25 215 TYR A N 1
ATOM 1737 C CA . TYR A 1 215 ? -49.719 69.562 28.312 1 81.25 215 TYR A CA 1
ATOM 1738 C C . TYR A 1 215 ? -50.812 70.125 29.234 1 81.25 215 TYR A C 1
ATOM 1740 O O . TYR A 1 215 ? -51.844 70.688 28.766 1 81.25 215 TYR A O 1
ATOM 1748 N N . ARG A 1 216 ? -50.625 70.125 30.516 1 75.56 216 ARG A N 1
ATOM 1749 C CA . ARG A 1 216 ? -51.594 70.688 31.453 1 75.56 216 ARG A CA 1
ATOM 1750 C C . ARG A 1 216 ? -51.656 72.188 31.281 1 75.56 216 ARG A C 1
ATOM 1752 O O . ARG A 1 216 ? -52.719 72.812 31.312 1 75.56 216 ARG A O 1
ATOM 1759 N N . GLU A 1 217 ? -50.469 72.688 31.047 1 78.56 217 GLU A N 1
ATOM 1760 C CA . GLU A 1 217 ? -50.406 74.125 30.844 1 78.56 217 GLU A CA 1
ATOM 1761 C C . GLU A 1 217 ? -51.062 74.5 29.516 1 78.56 217 GLU A C 1
ATOM 1763 O O . GLU A 1 217 ? -51.781 75.5 29.453 1 78.56 217 GLU A O 1
ATOM 1768 N N . ILE A 1 218 ? -50.812 73.75 28.547 1 79.75 218 ILE A N 1
ATOM 1769 C CA . ILE A 1 218 ? -51.438 74 27.25 1 79.75 218 ILE A CA 1
ATOM 1770 C C . ILE A 1 218 ? -52.938 73.875 27.344 1 79.75 218 ILE A C 1
ATOM 1772 O O . ILE A 1 218 ? -53.688 74.688 26.828 1 79.75 218 ILE A O 1
ATOM 1776 N N . GLU A 1 219 ? -53.406 72.875 28.062 1 78.94 219 GLU A N 1
ATOM 1777 C CA . GLU A 1 219 ? -54.844 72.688 28.25 1 78.94 219 GLU A CA 1
ATOM 1778 C C . GLU A 1 219 ? -55.469 73.812 29.031 1 78.94 219 GLU A C 1
ATOM 1780 O O . GLU A 1 219 ? -56.562 74.25 28.688 1 78.94 219 GLU A O 1
ATOM 1785 N N . ARG A 1 220 ? -54.812 74.312 30.016 1 80.81 220 ARG A N 1
ATOM 1786 C CA . ARG A 1 220 ? -55.312 75.438 30.797 1 80.81 220 ARG A CA 1
ATOM 1787 C C . ARG A 1 220 ? -55.438 76.688 29.953 1 80.81 220 ARG A C 1
ATOM 1789 O O . ARG A 1 220 ? -56.469 77.375 30 1 80.81 220 ARG A O 1
ATOM 1796 N N . ILE A 1 221 ? -54.438 76.812 29.141 1 80.69 221 ILE A N 1
ATOM 1797 C CA . ILE A 1 221 ? -54.438 78 28.281 1 80.69 221 ILE A CA 1
ATOM 1798 C C . ILE A 1 221 ? -55.531 77.875 27.219 1 80.69 221 ILE A C 1
ATOM 1800 O O . ILE A 1 221 ? -56.25 78.875 26.938 1 80.69 221 ILE A O 1
ATOM 1804 N N . GLN A 1 222 ? -55.688 76.688 26.719 1 80.81 222 GLN A N 1
ATOM 1805 C CA . GLN A 1 222 ? -56.719 76.5 25.719 1 80.81 222 GLN A CA 1
ATOM 1806 C C . GLN A 1 222 ? -58.094 76.625 26.312 1 80.81 222 GLN A C 1
ATOM 1808 O O . GLN A 1 222 ? -59 77.25 25.672 1 80.81 222 GLN A O 1
ATOM 1813 N N . LYS A 1 223 ? -58.344 76.25 27.531 1 79.69 223 LYS A N 1
ATOM 1814 C CA . LYS A 1 223 ? -59.625 76.438 28.203 1 79.69 223 LYS A CA 1
ATOM 1815 C C . LYS A 1 223 ? -59.906 77.938 28.469 1 79.69 223 LYS A C 1
ATOM 1817 O O . LYS A 1 223 ? -61.062 78.375 28.281 1 79.69 223 LYS A O 1
ATOM 1822 N N . GLU A 1 224 ? -58.906 78.562 28.859 1 78.31 224 GLU A N 1
ATOM 1823 C CA . GLU A 1 224 ? -59.062 80 29.078 1 78.31 224 GLU A CA 1
ATOM 1824 C C . GLU A 1 224 ? -59.344 80.75 27.781 1 78.31 224 GLU A C 1
ATOM 1826 O O . GLU A 1 224 ? -60.219 81.625 27.75 1 78.31 224 GLU A O 1
ATOM 1831 N N . ASN A 1 225 ? -58.594 80.25 26.766 1 78.19 225 ASN A N 1
ATOM 1832 C CA . ASN A 1 225 ? -58.844 80.812 25.453 1 78.19 225 ASN A CA 1
ATOM 1833 C C . ASN A 1 225 ? -60.25 80.562 24.953 1 78.19 225 ASN A C 1
ATOM 1835 O O . ASN A 1 225 ? -60.906 81.438 24.375 1 78.19 225 ASN A O 1
ATOM 1839 N N . GLN A 1 226 ? -60.75 79.375 25.25 1 77.38 226 GLN A N 1
ATOM 1840 C CA . GLN A 1 226 ? -62.094 79.062 24.859 1 77.38 226 GLN A CA 1
ATOM 1841 C C . GLN A 1 226 ? -63.125 79.875 25.641 1 77.38 226 GLN A C 1
ATOM 1843 O O . GLN A 1 226 ? -64.125 80.312 25.062 1 77.38 226 GLN A O 1
ATOM 1848 N N . THR A 1 227 ? -62.906 80.062 26.922 1 75.69 227 THR A N 1
ATOM 1849 C CA . THR A 1 227 ? -63.812 80.875 27.75 1 75.69 227 THR A CA 1
ATOM 1850 C C . THR A 1 227 ? -63.812 82.312 27.266 1 75.69 227 THR A C 1
ATOM 1852 O O . THR A 1 227 ? -64.875 82.938 27.203 1 75.69 227 THR A O 1
ATOM 1855 N N . ILE A 1 228 ? -62.656 82.75 26.812 1 75 228 ILE A N 1
ATOM 1856 C CA . ILE A 1 228 ? -62.562 84.125 26.297 1 75 228 ILE A CA 1
ATOM 1857 C C . ILE A 1 228 ? -63.281 84.25 24.969 1 75 228 ILE A C 1
ATOM 1859 O O . ILE A 1 228 ? -64.062 85.188 24.734 1 75 228 ILE A O 1
ATOM 1863 N N . GLU A 1 229 ? -63.094 83.25 24.156 1 75.81 229 GLU A N 1
ATOM 1864 C CA . GLU A 1 229 ? -63.781 83.25 22.875 1 75.81 229 GLU A CA 1
ATOM 1865 C C . GLU A 1 229 ? -65.312 83.188 23.047 1 75.81 229 GLU A C 1
ATOM 1867 O O . GLU A 1 229 ? -66 83.875 22.359 1 75.81 229 GLU A O 1
ATOM 1872 N N . LYS A 1 230 ? -65.812 82.438 24 1 74.81 230 LYS A N 1
ATOM 1873 C CA . LYS A 1 230 ? -67.25 82.312 24.297 1 74.81 230 LYS A CA 1
ATOM 1874 C C . LYS A 1 230 ? -67.75 83.688 24.859 1 74.81 230 LYS A C 1
ATOM 1876 O O . LYS A 1 230 ? -68.875 84.125 24.484 1 74.81 230 LYS A O 1
ATOM 1881 N N . ALA A 1 231 ? -67 84.312 25.703 1 71.19 231 ALA A N 1
ATOM 1882 C CA . ALA A 1 231 ? -67.375 85.562 26.281 1 71.19 231 ALA A CA 1
ATOM 1883 C C . ALA A 1 231 ? -67.438 86.688 25.219 1 71.19 231 ALA A C 1
ATOM 1885 O O . ALA A 1 231 ? -68.375 87.5 25.203 1 71.19 231 ALA A O 1
ATOM 1886 N N . LEU A 1 232 ? -66.438 86.562 24.328 1 72 232 LEU A N 1
ATOM 1887 C CA . LEU A 1 232 ? -66.438 87.562 23.234 1 72 232 LEU A CA 1
ATOM 1888 C C . LEU A 1 232 ? -67.625 87.312 22.312 1 72 232 LEU A C 1
ATOM 1890 O O . LEU A 1 232 ? -68.25 88.25 21.844 1 72 232 LEU A O 1
ATOM 1894 N N . ALA A 1 233 ? -68 86.125 22.125 1 72 233 ALA A N 1
ATOM 1895 C CA . ALA A 1 233 ? -69.125 85.812 21.266 1 72 233 ALA A CA 1
ATOM 1896 C C . ALA A 1 233 ? -70.438 86.25 21.906 1 72 233 ALA A C 1
ATOM 1898 O O . ALA A 1 233 ? -71.375 86.75 21.219 1 72 233 ALA A O 1
ATOM 1899 N N . VAL A 1 234 ? -70.625 86.125 23.188 1 70.31 234 VAL A N 1
ATOM 1900 C CA . VAL A 1 234 ? -71.812 86.5 23.906 1 70.31 234 VAL A CA 1
ATOM 1901 C C . VAL A 1 234 ? -72 88.062 23.906 1 70.31 234 VAL A C 1
ATOM 1903 O O . VAL A 1 234 ? -73.062 88.562 23.688 1 70.31 234 VAL A O 1
ATOM 1906 N N . ILE A 1 235 ? -70.875 88.75 24 1 66.75 235 ILE A N 1
ATOM 1907 C CA . ILE A 1 235 ? -70.875 90.25 24.031 1 66.75 235 ILE A CA 1
ATOM 1908 C C . ILE A 1 235 ? -71.188 90.75 22.641 1 66.75 235 ILE A C 1
ATOM 1910 O O . ILE A 1 235 ? -71.938 91.75 22.484 1 66.75 235 ILE A O 1
ATOM 1914 N N . GLU A 1 236 ? -70.562 90.062 21.672 1 66.25 236 GLU A N 1
ATOM 1915 C CA . GLU A 1 236 ? -70.812 90.562 20.297 1 66.25 236 GLU A CA 1
ATOM 1916 C C . GLU A 1 236 ? -72.25 90.312 19.891 1 66.25 236 GLU A C 1
ATOM 1918 O O . GLU A 1 236 ? -72.812 91.125 19.172 1 66.25 236 GLU A O 1
ATOM 1923 N N . ASN A 1 237 ? -72.875 89.312 20.422 1 66.5 237 ASN A N 1
ATOM 1924 C CA . ASN A 1 237 ? -74.25 89 20.031 1 66.5 237 ASN A CA 1
ATOM 1925 C C . ASN A 1 237 ? -75.25 89.688 20.953 1 66.5 237 ASN A C 1
ATOM 1927 O O . ASN A 1 237 ? -76.438 89.375 20.922 1 66.5 237 ASN A O 1
ATOM 1931 N N . LYS A 1 238 ? -74.875 90.562 21.859 1 64.88 238 LYS A N 1
ATOM 1932 C CA . LYS A 1 238 ? -75.75 91.25 22.828 1 64.88 238 LYS A CA 1
ATOM 1933 C C . LYS A 1 238 ? -76.812 92.125 22.125 1 64.88 238 LYS A C 1
ATOM 1935 O O . LYS A 1 238 ? -78 92.062 22.484 1 64.88 238 LYS A O 1
ATOM 1940 N N . ASN A 1 239 ? -76.312 92.938 21.188 1 62.47 239 ASN A N 1
ATOM 1941 C CA . ASN A 1 239 ? -77.188 93.812 20.516 1 62.47 239 ASN A CA 1
ATOM 1942 C C . ASN A 1 239 ? -78.312 93.062 19.75 1 62.47 239 ASN A C 1
ATOM 1944 O O . ASN A 1 239 ? -79.438 93.438 19.75 1 62.47 239 ASN A O 1
ATOM 1948 N N . ASN A 1 240 ? -77.938 92 19.141 1 62.44 240 ASN A N 1
ATOM 1949 C CA . ASN A 1 240 ? -78.875 91.25 18.344 1 62.44 240 ASN A CA 1
ATOM 1950 C C . ASN A 1 240 ? -79.938 90.562 19.203 1 62.44 240 ASN A C 1
ATOM 1952 O O . ASN A 1 240 ? -81.125 90.562 18.859 1 62.44 240 ASN A O 1
ATOM 1956 N N . LYS A 1 241 ? -79.688 90.125 20.375 1 65.44 241 LYS A N 1
ATOM 1957 C CA . LYS A 1 241 ? -80.625 89.438 21.25 1 65.44 241 LYS A CA 1
ATOM 1958 C C . LYS A 1 241 ? -81.562 90.438 21.953 1 65.44 241 LYS A C 1
ATOM 1960 O O . LYS A 1 241 ? -82.75 90.188 22.109 1 65.44 241 LYS A O 1
ATOM 1965 N N . VAL A 1 242 ? -80.938 91.625 22.375 1 63.25 242 VAL A N 1
ATOM 1966 C CA . VAL A 1 242 ? -81.75 92.688 22.953 1 63.25 242 VAL A CA 1
ATOM 1967 C C . VAL A 1 242 ? -82.75 93.188 21.922 1 63.25 242 VAL A C 1
ATOM 1969 O O . VAL A 1 242 ? -83.938 93.375 22.25 1 63.25 242 VAL A O 1
ATOM 1972 N N . ARG A 1 243 ? -82.375 93.25 20.641 1 63.59 243 ARG A N 1
ATOM 1973 C CA . ARG A 1 243 ? -83.312 93.688 19.578 1 63.59 243 ARG A CA 1
ATOM 1974 C C . ARG A 1 243 ? -84.375 92.625 19.406 1 63.59 243 ARG A C 1
ATOM 1976 O O . ARG A 1 243 ? -85.562 93 19.172 1 63.59 243 ARG A O 1
ATOM 1983 N N . LYS A 1 244 ? -84 91.438 19.547 1 65.81 244 LYS A N 1
ATOM 1984 C CA . LYS A 1 244 ? -85 90.375 19.406 1 65.81 244 LYS A CA 1
ATOM 1985 C C . LYS A 1 244 ? -86 90.438 20.547 1 65.81 244 LYS A C 1
ATOM 1987 O O . LYS A 1 244 ? -87.188 90.25 20.312 1 65.81 244 LYS A O 1
ATOM 1992 N N . PHE A 1 245 ? -85.5 90.688 21.812 1 64.44 245 PHE A N 1
ATOM 1993 C CA . PHE A 1 245 ? -86.438 90.875 22.938 1 64.44 245 PHE A CA 1
ATOM 1994 C C . PHE A 1 245 ? -87.312 92.062 22.75 1 64.44 245 PHE A C 1
ATOM 1996 O O . PHE A 1 245 ? -88.5 92 23.062 1 64.44 245 PHE A O 1
ATOM 2003 N N . GLU A 1 246 ? -86.812 93.188 22.188 1 66.31 246 GLU A N 1
ATOM 2004 C CA . GLU A 1 246 ? -87.625 94.375 21.891 1 66.31 246 GLU A CA 1
ATOM 2005 C C . GLU A 1 246 ? -88.688 94.062 20.812 1 66.31 246 GLU A C 1
ATOM 2007 O O . GLU A 1 246 ? -89.812 94.5 20.922 1 66.31 246 GLU A O 1
ATOM 2012 N N . ALA A 1 247 ? -88.25 93.375 19.781 1 65.06 247 ALA A N 1
ATOM 2013 C CA . ALA A 1 247 ? -89.188 93 18.703 1 65.06 247 ALA A CA 1
ATOM 2014 C C . ALA A 1 247 ? -90.312 92.125 19.219 1 65.06 247 ALA A C 1
ATOM 2016 O O . ALA A 1 247 ? -91.5 92.312 18.891 1 65.06 247 ALA A O 1
ATOM 2017 N N . ASP A 1 248 ? -90 91.188 20.125 1 64.25 248 ASP A N 1
ATOM 2018 C CA . ASP A 1 248 ? -91 90.312 20.688 1 64.25 248 ASP A CA 1
ATOM 2019 C C . ASP A 1 248 ? -92 91.062 21.578 1 64.25 248 ASP A C 1
ATOM 2021 O O . ASP A 1 248 ? -93.188 90.75 21.547 1 64.25 248 ASP A O 1
ATOM 2025 N N . ARG A 1 249 ? -91.562 92.062 22.359 1 61.56 249 ARG A N 1
ATOM 2026 C CA . ARG A 1 249 ? -92.375 92.938 23.188 1 61.56 249 ARG A CA 1
ATOM 2027 C C . ARG A 1 249 ? -93.375 93.75 22.328 1 61.56 249 ARG A C 1
ATOM 2029 O O . ARG A 1 249 ? -94.562 93.812 22.641 1 61.56 249 ARG A O 1
ATOM 2036 N N . GLU A 1 250 ? -92.938 94.375 21.219 1 65.88 250 GLU A N 1
ATOM 2037 C CA . GLU A 1 250 ? -93.812 95.188 20.375 1 65.88 250 GLU A CA 1
ATOM 2038 C C . GLU A 1 250 ? -94.812 94.312 19.625 1 65.88 250 GLU A C 1
ATOM 2040 O O . GLU A 1 250 ? -95.938 94.75 19.453 1 65.88 250 GLU A O 1
ATOM 2045 N N . ILE A 1 251 ? -94.5 93.125 19.172 1 66.5 251 ILE A N 1
ATOM 2046 C CA . ILE A 1 251 ? -95.438 92.25 18.5 1 66.5 251 ILE A CA 1
ATOM 2047 C C . ILE A 1 251 ? -96.562 91.812 19.469 1 66.5 251 ILE A C 1
ATOM 2049 O O . ILE A 1 251 ? -97.75 91.812 19.109 1 66.5 251 ILE A O 1
ATOM 2053 N N . GLU A 1 252 ? -96.125 91.5 20.719 1 65.75 252 GLU A N 1
ATOM 2054 C CA . GLU A 1 252 ? -97.125 91.062 21.703 1 65.75 252 GLU A CA 1
ATOM 2055 C C . GLU A 1 252 ? -98.062 92.25 22.062 1 65.75 252 GLU A C 1
ATOM 2057 O O . GLU A 1 252 ? -99.312 92.062 22.203 1 65.75 252 GLU A O 1
ATOM 2062 N N . LYS A 1 253 ? -97.625 93.5 22.078 1 63.44 253 LYS A N 1
ATOM 2063 C CA . LYS A 1 253 ? -98.438 94.688 22.328 1 63.44 253 LYS A CA 1
ATOM 2064 C C . LYS A 1 253 ? -99.438 94.938 21.172 1 63.44 253 LYS A C 1
ATOM 2066 O O . LYS A 1 253 ? -100.625 95.25 21.391 1 63.44 253 LYS A O 1
ATOM 2071 N N . ALA A 1 254 ? -99 94.875 19.984 1 63.06 254 ALA A N 1
ATOM 2072 C CA . ALA A 1 254 ? -99.812 95.125 18.797 1 63.06 254 ALA A CA 1
ATOM 2073 C C . ALA A 1 254 ? -100.938 94.062 18.703 1 63.06 254 ALA A C 1
ATOM 2075 O O . ALA A 1 254 ? -102.062 94.375 18.344 1 63.06 254 ALA A O 1
ATOM 2076 N N . ALA A 1 255 ? -100.625 92.812 18.969 1 64.38 255 ALA A N 1
ATOM 2077 C CA . ALA A 1 255 ? -101.625 91.75 18.922 1 64.38 255 ALA A CA 1
ATOM 2078 C C . ALA A 1 255 ? -102.75 92 19.953 1 64.38 255 ALA A C 1
ATOM 2080 O O . ALA A 1 255 ? -103.938 91.812 19.656 1 64.38 255 ALA A O 1
ATOM 2081 N N . ILE A 1 256 ? -102.375 92.562 21.078 1 62.44 256 ILE A N 1
ATOM 2082 C CA . ILE A 1 256 ? -103.312 92.812 22.141 1 62.44 256 ILE A CA 1
ATOM 2083 C C . ILE A 1 256 ? -104.188 94 21.734 1 62.44 256 ILE A C 1
ATOM 2085 O O . ILE A 1 256 ? -105.438 94 21.922 1 62.44 256 ILE A O 1
ATOM 2089 N N . GLU A 1 257 ? -103.625 95.062 21.047 1 61.84 257 GLU A N 1
ATOM 2090 C CA . GLU A 1 257 ? -104.375 96.25 20.594 1 61.84 257 GLU A CA 1
ATOM 2091 C C . GLU A 1 257 ? -105.312 95.875 19.438 1 61.84 257 GLU A C 1
ATOM 2093 O O . GLU A 1 257 ? -106.438 96.375 19.375 1 61.84 257 GLU A O 1
ATOM 2098 N N . ARG A 1 258 ? -104.875 95.062 18.547 1 64.69 258 ARG A N 1
ATOM 2099 C CA . ARG A 1 258 ? -105.688 94.625 17.422 1 64.69 258 ARG A CA 1
ATOM 2100 C C . ARG A 1 258 ? -106.938 93.875 17.906 1 64.69 258 ARG A C 1
ATOM 2102 O O . ARG A 1 258 ? -108 94.062 17.406 1 64.69 258 ARG A O 1
ATOM 2109 N N . GLU A 1 259 ? -106.75 93 18.812 1 59.16 259 GLU A N 1
ATOM 2110 C CA . GLU A 1 259 ? -107.812 92.25 19.359 1 59.16 259 GLU A CA 1
ATOM 2111 C C . GLU A 1 259 ? -108.875 93.125 20.078 1 59.16 259 GLU A C 1
ATOM 2113 O O . GLU A 1 259 ? -110.062 92.938 19.938 1 59.16 259 GLU A O 1
ATOM 2118 N N . SER A 1 260 ? -108.375 94.25 20.656 1 55.81 260 SER A N 1
ATOM 2119 C CA . SER A 1 260 ? -109.312 95.188 21.344 1 55.81 260 SER A CA 1
ATOM 2120 C C . SER A 1 260 ? -110.062 96 20.375 1 55.81 260 SER A C 1
ATOM 2122 O O . SER A 1 260 ? -111.312 96.25 20.562 1 55.81 260 SER A O 1
ATOM 2124 N N . SER A 1 261 ? -109.562 96.5 19.328 1 57.44 261 SER A N 1
ATOM 2125 C CA . SER A 1 261 ? -110.188 97.375 18.344 1 57.44 261 SER A CA 1
ATOM 2126 C C . SER A 1 261 ? -111.25 96.562 17.594 1 57.44 261 SER A C 1
ATOM 2128 O O . SER A 1 261 ? -112.375 97.125 17.344 1 57.44 261 SER A O 1
ATOM 2130 N N . THR A 1 262 ? -110.938 95.375 17.094 1 57.19 262 THR A N 1
ATOM 2131 C CA . THR A 1 262 ? -111.938 94.625 16.359 1 57.19 262 THR A CA 1
ATOM 2132 C C . THR A 1 262 ? -113.188 94.375 17.188 1 57.19 262 THR A C 1
ATOM 2134 O O . THR A 1 262 ? -114.312 94.5 16.672 1 57.19 262 THR A O 1
ATOM 2137 N N . ARG A 1 263 ? -113.062 94.25 18.5 1 51.59 263 ARG A N 1
ATOM 2138 C CA . ARG A 1 263 ? -114.188 94 19.391 1 51.59 263 ARG A CA 1
ATOM 2139 C C . ARG A 1 263 ? -115 95.312 19.547 1 51.59 263 ARG A C 1
ATOM 2141 O O . ARG A 1 263 ? -116.25 95.25 19.641 1 51.59 263 ARG A O 1
ATOM 2148 N N . LYS A 1 264 ? -114.375 96.438 19.375 1 54.28 264 LYS A N 1
ATOM 2149 C CA . LYS A 1 264 ? -115 97.75 19.484 1 54.28 264 LYS A CA 1
ATOM 2150 C C . LYS A 1 264 ? -115.938 98 18.297 1 54.28 264 LYS A C 1
ATOM 2152 O O . LYS A 1 264 ? -117.062 98.5 18.484 1 54.28 264 LYS A O 1
ATOM 2157 N N . THR A 1 265 ? -115.438 97.688 17.141 1 54.28 265 THR A N 1
ATOM 2158 C CA . THR A 1 265 ? -116.188 97.938 15.93 1 54.28 265 THR A CA 1
ATOM 2159 C C . THR A 1 265 ? -117.5 97.125 15.922 1 54.28 265 THR A C 1
ATOM 2161 O O . THR A 1 265 ? -118.562 97.625 15.523 1 54.28 265 THR A O 1
ATOM 2164 N N . GLN A 1 266 ? -117.5 95.938 16.375 1 54.28 266 GLN A N 1
ATOM 2165 C CA . GLN A 1 266 ? -118.688 95.062 16.406 1 54.28 266 GLN A CA 1
ATOM 2166 C C . GLN A 1 266 ? -119.75 95.562 17.359 1 54.28 266 GLN A C 1
ATOM 2168 O O . GLN A 1 266 ? -120.938 95.562 17.047 1 54.28 266 GLN A O 1
ATOM 2173 N N . ILE A 1 267 ? -119.312 96.25 18.359 1 47.09 267 ILE A N 1
ATOM 2174 C CA . ILE A 1 267 ? -120.125 96.812 19.391 1 47.09 267 ILE A CA 1
ATOM 2175 C C . ILE A 1 267 ? -120.875 98 18.875 1 47.09 267 ILE A C 1
ATOM 2177 O O . ILE A 1 267 ? -122.062 98.188 19.141 1 47.09 267 ILE A O 1
ATOM 2181 N N . ASN A 1 268 ? -120.25 98.688 17.922 1 48.69 268 ASN A N 1
ATOM 2182 C CA . ASN A 1 268 ? -120.875 99.875 17.359 1 48.69 268 ASN A CA 1
ATOM 2183 C C . ASN A 1 268 ? -122.188 99.562 16.609 1 48.69 268 ASN A C 1
ATOM 2185 O O . ASN A 1 268 ? -123.125 100.312 16.719 1 48.69 268 ASN A O 1
ATOM 2189 N N . SER A 1 269 ? -122.125 98.5 15.852 1 50.03 269 SER A N 1
ATOM 2190 C CA . SER A 1 269 ? -123.312 98.125 15.07 1 50.03 269 SER A CA 1
ATOM 2191 C C . SER A 1 269 ? -124.5 97.812 15.969 1 50.03 269 SER A C 1
ATOM 2193 O O . SER A 1 269 ? -125.625 98.188 15.68 1 50.03 269 SER A O 1
ATOM 2195 N N . ASP A 1 270 ? -124.188 97.062 17.062 1 43.78 270 ASP A N 1
ATOM 2196 C CA . ASP A 1 270 ? -125.25 96.688 17.969 1 43.78 270 ASP A CA 1
ATOM 2197 C C . ASP A 1 270 ? -125.875 97.875 18.688 1 43.78 270 ASP A C 1
ATOM 2199 O O . ASP A 1 270 ? -127.062 97.938 18.922 1 43.78 270 ASP A O 1
ATOM 2203 N N . ILE A 1 271 ? -125 98.812 19.016 1 42.94 271 ILE A N 1
ATOM 2204 C CA . ILE A 1 271 ? -125.375 99.75 20.016 1 42.94 271 ILE A CA 1
ATOM 2205 C C . ILE A 1 271 ? -126.5 100.625 19.484 1 42.94 271 ILE A C 1
ATOM 2207 O O . ILE A 1 271 ? -127.375 101.062 20.234 1 42.94 271 ILE A O 1
ATOM 2211 N N . GLN A 1 272 ? -126.75 100.75 18.141 1 40.53 272 GLN A N 1
ATOM 2212 C CA . GLN A 1 272 ? -127.938 101.438 17.688 1 40.53 272 GLN A CA 1
ATOM 2213 C C . GLN A 1 272 ? -129.25 100.75 18.203 1 40.53 272 GLN A C 1
ATOM 2215 O O . GLN A 1 272 ? -130.125 101.375 18.609 1 40.53 272 GLN A O 1
ATOM 2220 N N . LYS A 1 273 ? -129.125 99.438 17.953 1 47.88 273 LYS A N 1
ATOM 2221 C CA . LYS A 1 273 ? -130.375 98.75 18.438 1 47.88 273 LYS A CA 1
ATOM 2222 C C . LYS A 1 273 ? -130.5 98.875 19.953 1 47.88 273 LYS A C 1
ATOM 2224 O O . LYS A 1 273 ? -131.5 98.562 20.531 1 47.88 273 LYS A O 1
ATOM 2229 N N . LEU A 1 274 ? -129.125 99.312 20.422 1 35.81 274 LEU A N 1
ATOM 2230 C CA . LEU A 1 274 ? -128.875 99.312 21.844 1 35.81 274 LEU A CA 1
ATOM 2231 C C . LEU A 1 274 ? -129.625 100.312 22.625 1 35.81 274 LEU A C 1
ATOM 2233 O O . LEU A 1 274 ? -129.5 100.375 23.859 1 35.81 274 LEU A O 1
ATOM 2237 N N . GLN A 1 275 ? -130.625 101.188 22.016 1 43.78 275 GLN A N 1
ATOM 2238 C CA . GLN A 1 275 ? -131.25 102.188 22.891 1 43.78 275 GLN A CA 1
ATOM 2239 C C . GLN A 1 275 ? -131.375 101.625 24.297 1 43.78 275 GLN A C 1
ATOM 2241 O O . GLN A 1 275 ? -131.125 102.312 25.297 1 43.78 275 GLN A O 1
ATOM 2246 N N . ALA A 1 276 ? -132.375 100.625 24.125 1 39.72 276 ALA A N 1
ATOM 2247 C CA . ALA A 1 276 ? -133.25 100.375 25.312 1 39.72 276 ALA A CA 1
ATOM 2248 C C . ALA A 1 276 ? -132.375 100 26.5 1 39.72 276 ALA A C 1
ATOM 2250 O O . ALA A 1 276 ? -132.5 100.438 27.609 1 39.72 276 ALA A O 1
ATOM 2251 N N . GLN A 1 277 ? -131.625 98.75 26.359 1 38.66 277 GLN A N 1
ATOM 2252 C CA . GLN A 1 277 ? -131 97.812 27.312 1 38.66 277 GLN A CA 1
ATOM 2253 C C . GLN A 1 277 ? -129.625 98.375 27.719 1 38.66 277 GLN A C 1
ATOM 2255 O O . GLN A 1 277 ? -128.875 97.688 28.375 1 38.66 277 GLN A O 1
ATOM 2260 N N . ILE A 1 278 ? -129.125 99.562 27.484 1 39.41 278 ILE A N 1
ATOM 2261 C CA . ILE A 1 278 ? -128 100.375 27.422 1 39.41 278 ILE A CA 1
ATOM 2262 C C . ILE A 1 278 ? -127.438 100.562 28.828 1 39.41 278 ILE A C 1
ATOM 2264 O O . ILE A 1 278 ? -126.25 100.625 29.031 1 39.41 278 ILE A O 1
ATOM 2268 N N . LYS A 1 279 ? -128.375 100.625 29.828 1 41.66 279 LYS A N 1
ATOM 2269 C CA . LYS A 1 279 ? -127.938 101 31.156 1 41.66 279 LYS A CA 1
ATOM 2270 C C . LYS A 1 279 ? -126.875 100.062 31.672 1 41.66 279 LYS A C 1
ATOM 2272 O O . LYS A 1 279 ? -125.812 100.5 32.188 1 41.66 279 LYS A O 1
ATOM 2277 N N . SER A 1 280 ? -127.312 98.688 31.562 1 39.91 280 SER A N 1
ATOM 2278 C CA . SER A 1 280 ? -126.562 97.75 32.312 1 39.91 280 SER A CA 1
ATOM 2279 C C . SER A 1 280 ? -125.125 97.625 31.812 1 39.91 280 SER A C 1
ATOM 2281 O O . SER A 1 280 ? -124.188 97.312 32.594 1 39.91 280 SER A O 1
ATOM 2283 N N . LEU A 1 281 ? -125 97.812 30.516 1 38.34 281 LEU A N 1
ATOM 2284 C CA . LEU A 1 281 ? -123.75 97.438 29.844 1 38.34 281 LEU A CA 1
ATOM 2285 C C . LEU A 1 281 ? -122.688 98.438 30.188 1 38.34 281 LEU A C 1
ATOM 2287 O O . LEU A 1 281 ? -121.5 98.125 29.922 1 38.34 281 LEU A O 1
ATOM 2291 N N . GLU A 1 282 ? -123 99.625 30.766 1 45.59 282 GLU A N 1
ATOM 2292 C CA . GLU A 1 282 ? -122 100.625 31.156 1 45.59 282 GLU A CA 1
ATOM 2293 C C . GLU A 1 282 ? -121.062 100.062 32.188 1 45.59 282 GLU A C 1
ATOM 2295 O O . GLU A 1 282 ? -119.875 100.25 32.156 1 45.59 282 GLU A O 1
ATOM 2300 N N . GLN A 1 283 ? -121.625 99.125 33.062 1 46.75 283 GLN A N 1
ATOM 2301 C CA . GLN A 1 283 ? -120.812 98.625 34.156 1 46.75 283 GLN A CA 1
ATOM 2302 C C . GLN A 1 283 ? -119.75 97.75 33.625 1 46.75 283 GLN A C 1
ATOM 2304 O O . GLN A 1 283 ? -118.625 97.75 34.125 1 46.75 283 GLN A O 1
ATOM 2309 N N . GLU A 1 284 ? -120.125 96.938 32.625 1 46.06 284 GLU A N 1
ATOM 2310 C CA . GLU A 1 284 ? -119.25 95.875 32.156 1 46.06 284 GLU A CA 1
ATOM 2311 C C . GLU A 1 284 ? -118 96.5 31.469 1 46.06 284 GLU A C 1
ATOM 2313 O O . GLU A 1 284 ? -116.875 96 31.562 1 46.06 284 GLU A O 1
ATOM 2318 N N . ARG A 1 285 ? -118.125 97.688 30.797 1 44.16 285 ARG A N 1
ATOM 2319 C CA . ARG A 1 285 ? -117.062 98.312 30.047 1 44.16 285 ARG A CA 1
ATOM 2320 C C . ARG A 1 285 ? -115.938 98.75 30.984 1 44.16 285 ARG A C 1
ATOM 2322 O O . ARG A 1 285 ? -114.75 98.562 30.641 1 44.16 285 ARG A O 1
ATOM 2329 N N . ASP A 1 286 ? -116.188 99.125 32.156 1 51.31 286 ASP A N 1
ATOM 2330 C CA . ASP A 1 286 ? -115.188 99.562 33.062 1 51.31 286 ASP A CA 1
ATOM 2331 C C . ASP A 1 286 ? -114.25 98.438 33.469 1 51.31 286 ASP A C 1
ATOM 2333 O O . ASP A 1 286 ? -113 98.625 33.625 1 51.31 286 ASP A O 1
ATOM 2337 N N . MET A 1 287 ? -114.688 97.188 33.531 1 50.22 287 MET A N 1
ATOM 2338 C CA . MET A 1 287 ? -113.938 96 33.969 1 50.22 287 MET A CA 1
ATOM 2339 C C . MET A 1 287 ? -112.875 95.625 32.875 1 50.22 287 MET A C 1
ATOM 2341 O O . MET A 1 287 ? -111.75 95.25 33.219 1 50.22 287 MET A O 1
ATOM 2345 N N . LEU A 1 288 ? -113.125 95.75 31.594 1 51.47 288 LEU A N 1
ATOM 2346 C CA . LEU A 1 288 ? -112.25 95.25 30.516 1 51.47 288 LEU A CA 1
ATOM 2347 C C . LEU A 1 288 ? -111 96.188 30.422 1 51.47 288 LEU A C 1
ATOM 2349 O O . LEU A 1 288 ? -109.875 95.688 30.156 1 51.47 288 LEU A O 1
ATOM 2353 N N . ASP A 1 289 ? -111.125 97.5 30.703 1 53.56 289 ASP A N 1
ATOM 2354 C CA . ASP A 1 289 ? -110 98.438 30.641 1 53.56 289 ASP A CA 1
ATOM 2355 C C . ASP A 1 289 ? -109 98.062 31.703 1 53.56 289 ASP A C 1
ATOM 2357 O O . ASP A 1 289 ? -107.75 98.125 31.453 1 53.56 289 ASP A O 1
ATOM 2361 N N . SER A 1 290 ? -109.375 97.5 32.812 1 59.5 290 SER A N 1
ATOM 2362 C CA . SER A 1 290 ? -108.438 97.125 33.906 1 59.5 290 SER A CA 1
ATOM 2363 C C . SER A 1 290 ? -107.688 95.938 33.531 1 59.5 290 SER A C 1
ATOM 2365 O O . SER A 1 290 ? -106.438 95.812 33.781 1 59.5 290 SER A O 1
ATOM 2367 N N . GLN A 1 291 ? -108.25 94.938 32.844 1 57.97 291 GLN A N 1
ATOM 2368 C CA . GLN A 1 291 ? -107.562 93.688 32.5 1 57.97 291 GLN A CA 1
ATOM 2369 C C . GLN A 1 291 ? -106.5 93.938 31.453 1 57.97 291 GLN A C 1
ATOM 2371 O O . GLN A 1 291 ? -105.438 93.312 31.5 1 57.97 291 GLN A O 1
ATOM 2376 N N . LYS A 1 292 ? -106.75 94.875 30.484 1 55.75 292 LYS A N 1
ATOM 2377 C CA . LYS A 1 292 ? -105.75 95.25 29.469 1 55.75 292 LYS A CA 1
ATOM 2378 C C . LYS A 1 292 ? -104.5 95.812 30.094 1 55.75 292 LYS A C 1
ATOM 2380 O O . LYS A 1 292 ? -103.375 95.5 29.703 1 55.75 292 LYS A O 1
ATOM 2385 N N . LYS A 1 293 ? -104.562 96.688 31.047 1 61.94 293 LYS A N 1
ATOM 2386 C CA . LYS A 1 293 ? -103.438 97.312 31.703 1 61.94 293 LYS A CA 1
ATOM 2387 C C . LYS A 1 293 ? -102.562 96.312 32.406 1 61.94 293 LYS A C 1
ATOM 2389 O O . LYS A 1 293 ? -101.375 96.375 32.375 1 61.94 293 LYS A O 1
ATOM 2394 N N . ASP A 1 294 ? -103.25 95.312 32.938 1 61.31 294 ASP A N 1
ATOM 2395 C CA . ASP A 1 294 ? -102.5 94.312 33.719 1 61.31 294 ASP A CA 1
ATOM 2396 C C . ASP A 1 294 ? -101.688 93.438 32.781 1 61.31 294 ASP A C 1
ATOM 2398 O O . ASP A 1 294 ? -100.5 93.125 33.094 1 61.31 294 ASP A O 1
ATOM 2402 N N . LYS A 1 295 ? -102.312 93.062 31.641 1 64.31 295 LYS A N 1
ATOM 2403 C CA . LYS A 1 295 ? -101.562 92.188 30.719 1 64.31 295 LYS A CA 1
ATOM 2404 C C . LYS A 1 295 ? -100.375 92.875 30.062 1 64.31 295 LYS A C 1
ATOM 2406 O O . LYS A 1 295 ? -99.312 92.312 29.875 1 64.31 295 LYS A O 1
ATOM 2411 N N . LEU A 1 296 ? -100.562 94.25 29.781 1 65 296 LEU A N 1
ATOM 2412 C CA . LEU A 1 296 ? -99.5 95.062 29.219 1 65 296 LEU A CA 1
ATOM 2413 C C . LEU A 1 296 ? -98.375 95.188 30.219 1 65 296 LEU A C 1
ATOM 2415 O O . LEU A 1 296 ? -97.188 95.188 29.859 1 65 296 LEU A O 1
ATOM 2419 N N . GLU A 1 297 ? -98.688 95.375 31.484 1 68.56 297 GLU A N 1
ATOM 2420 C CA . GLU A 1 297 ? -97.688 95.5 32.531 1 68.56 297 GLU A CA 1
ATOM 2421 C C . GLU A 1 297 ? -96.875 94.25 32.688 1 68.56 297 GLU A C 1
ATOM 2423 O O . GLU A 1 297 ? -95.625 94.25 32.906 1 68.56 297 GLU A O 1
ATOM 2428 N N . ILE A 1 298 ? -97.5 93.125 32.625 1 68.81 298 ILE A N 1
ATOM 2429 C CA . ILE A 1 298 ? -96.812 91.875 32.781 1 68.81 298 ILE A CA 1
ATOM 2430 C C . ILE A 1 298 ? -95.875 91.625 31.609 1 68.81 298 ILE A C 1
ATOM 2432 O O . ILE A 1 298 ? -94.75 91.125 31.797 1 68.81 298 ILE A O 1
ATOM 2436 N N . ALA A 1 299 ? -96.312 92 30.344 1 64.12 299 ALA A N 1
ATOM 2437 C CA . ALA A 1 299 ? -95.438 91.875 29.188 1 64.12 299 ALA A CA 1
ATOM 2438 C C . ALA A 1 299 ? -94.188 92.75 29.297 1 64.12 299 ALA A C 1
ATOM 2440 O O . ALA A 1 299 ? -93.062 92.312 28.953 1 64.12 299 ALA A O 1
ATOM 2441 N N . GLU A 1 300 ? -94.375 94 29.859 1 70.69 300 GLU A N 1
ATOM 2442 C CA . GLU A 1 300 ? -93.25 94.875 30.094 1 70.69 300 GLU A CA 1
ATOM 2443 C C . GLU A 1 300 ? -92.312 94.375 31.172 1 70.69 300 GLU A C 1
ATOM 2445 O O . GLU A 1 300 ? -91.062 94.438 31.047 1 70.69 300 GLU A O 1
ATOM 2450 N N . GLN A 1 301 ? -92.875 93.75 32.188 1 67.88 301 GLN A N 1
ATOM 2451 C CA . GLN A 1 301 ? -92.125 93.188 33.281 1 67.88 301 GLN A CA 1
ATOM 2452 C C . GLN A 1 301 ? -91.25 92 32.812 1 67.88 301 GLN A C 1
ATOM 2454 O O . GLN A 1 301 ? -90.125 91.875 33.219 1 67.88 301 GLN A O 1
ATOM 2459 N N . THR A 1 302 ? -91.812 91.188 32 1 68.06 302 THR A N 1
ATOM 2460 C CA . THR A 1 302 ? -91.125 90.062 31.469 1 68.06 302 THR A CA 1
ATOM 2461 C C . THR A 1 302 ? -89.938 90.5 30.578 1 68.06 302 THR A C 1
ATOM 2463 O O . THR A 1 302 ? -88.875 89.938 30.625 1 68.06 302 THR A O 1
ATOM 2466 N N . TYR A 1 303 ? -90.125 91.562 29.766 1 65.56 303 TYR A N 1
ATOM 2467 C CA . TYR A 1 303 ? -89.062 92.188 28.938 1 65.56 303 TYR A CA 1
ATOM 2468 C C . TYR A 1 303 ? -87.875 92.688 29.812 1 65.56 303 TYR A C 1
ATOM 2470 O O . TYR A 1 303 ? -86.75 92.375 29.531 1 65.56 303 TYR A O 1
ATOM 2478 N N . LEU A 1 304 ? -88.25 93.438 30.891 1 68.94 304 LEU A N 1
ATOM 2479 C CA . LEU A 1 304 ? -87.25 94.062 31.766 1 68.94 304 LEU A CA 1
ATOM 2480 C C . LEU A 1 304 ? -86.5 92.938 32.469 1 68.94 304 LEU A C 1
ATOM 2482 O O . LEU A 1 304 ? -85.25 93.062 32.656 1 68.94 304 LEU A O 1
ATOM 2486 N N . ALA A 1 305 ? -87.188 91.875 32.781 1 67.75 305 ALA A N 1
ATOM 2487 C CA . ALA A 1 305 ? -86.562 90.75 33.469 1 67.75 305 ALA A CA 1
ATOM 2488 C C . ALA A 1 305 ? -85.562 90.062 32.531 1 67.75 305 ALA A C 1
ATOM 2490 O O . ALA A 1 305 ? -84.5 89.688 32.938 1 67.75 305 ALA A O 1
ATOM 2491 N N . ASN A 1 306 ? -85.938 89.812 31.312 1 67.12 306 ASN A N 1
ATOM 2492 C CA . ASN A 1 306 ? -85.125 89.125 30.344 1 67.12 306 ASN A CA 1
ATOM 2493 C C . ASN A 1 306 ? -83.875 89.938 30 1 67.12 306 ASN A C 1
ATOM 2495 O O . ASN A 1 306 ? -82.75 89.375 29.859 1 67.12 306 ASN A O 1
ATOM 2499 N N . ILE A 1 307 ? -84 91.312 29.922 1 67.94 307 ILE A N 1
ATOM 2500 C CA . ILE A 1 307 ? -82.938 92.25 29.656 1 67.94 307 ILE A CA 1
ATOM 2501 C C . ILE A 1 307 ? -81.938 92.25 30.844 1 67.94 307 ILE A C 1
ATOM 2503 O O . ILE A 1 307 ? -80.75 92.188 30.672 1 67.94 307 ILE A O 1
ATOM 2507 N N . ALA A 1 308 ? -82.562 92.25 32 1 66 308 ALA A N 1
ATOM 2508 C CA . ALA A 1 308 ? -81.75 92.25 33.219 1 66 308 ALA A CA 1
ATOM 2509 C C . ALA A 1 308 ? -80.938 91 33.312 1 66 308 ALA A C 1
ATOM 2511 O O . ALA A 1 308 ? -79.75 91.062 33.656 1 66 308 ALA A O 1
ATOM 2512 N N . LYS A 1 309 ? -81.562 89.875 33.062 1 65.94 309 LYS A N 1
ATOM 2513 C CA . LYS A 1 309 ? -80.812 88.562 33.125 1 65.94 309 LYS A CA 1
ATOM 2514 C C . LYS A 1 309 ? -79.75 88.5 32.094 1 65.94 309 LYS A C 1
ATOM 2516 O O . LYS A 1 309 ? -78.625 88.062 32.375 1 65.94 309 LYS A O 1
ATOM 2521 N N . PHE A 1 310 ? -79.938 88.938 30.891 1 67.31 310 PHE A N 1
ATOM 2522 C CA . PHE A 1 310 ? -79 88.938 29.812 1 67.31 310 PHE A CA 1
ATOM 2523 C C . PHE A 1 310 ? -77.812 89.875 30.094 1 67.31 310 PHE A C 1
ATOM 2525 O O . PHE A 1 310 ? -76.688 89.625 29.859 1 67.31 310 PHE A O 1
ATOM 2532 N N . GLU A 1 311 ? -78.25 91.125 30.688 1 67.69 311 GLU A N 1
ATOM 2533 C CA . GLU A 1 311 ? -77.188 92.062 31.062 1 67.69 311 GLU A CA 1
ATOM 2534 C C . GLU A 1 311 ? -76.312 91.5 32.156 1 67.69 311 GLU A C 1
ATOM 2536 O O . GLU A 1 311 ? -75.062 91.75 32.156 1 67.69 311 GLU A O 1
ATOM 2541 N N . ALA A 1 312 ? -76.938 90.812 33.094 1 65.62 312 ALA A N 1
ATOM 2542 C CA . ALA A 1 312 ? -76.125 90.188 34.156 1 65.62 312 ALA A CA 1
ATOM 2543 C C . ALA A 1 312 ? -75.188 89.188 33.594 1 65.62 312 ALA A C 1
ATOM 2545 O O . ALA A 1 312 ? -74 89.062 34.031 1 65.62 312 ALA A O 1
ATOM 2546 N N . GLU A 1 313 ? -75.625 88.375 32.625 1 65.44 313 GLU A N 1
ATOM 2547 C CA . GLU A 1 313 ? -74.75 87.438 31.969 1 65.44 313 GLU A CA 1
ATOM 2548 C C . GLU A 1 313 ? -73.625 88.062 31.203 1 65.44 313 GLU A C 1
ATOM 2550 O O . GLU A 1 313 ? -72.5 87.625 31.219 1 65.44 313 GLU A O 1
ATOM 2555 N N . VAL A 1 314 ? -74 89.188 30.516 1 66.81 314 VAL A N 1
ATOM 2556 C CA . VAL A 1 314 ? -73 89.938 29.766 1 66.81 314 VAL A CA 1
ATOM 2557 C C . VAL A 1 314 ? -71.938 90.562 30.703 1 66.81 314 VAL A C 1
ATOM 2559 O O . VAL A 1 314 ? -70.75 90.562 30.406 1 66.81 314 VAL A O 1
ATOM 2562 N N . GLU A 1 315 ? -72.438 91.125 31.844 1 66.12 315 GLU A N 1
ATOM 2563 C CA . GLU A 1 315 ? -71.5 91.688 32.844 1 66.12 315 GLU A CA 1
ATOM 2564 C C . GLU A 1 315 ? -70.562 90.625 33.375 1 66.12 315 GLU A C 1
ATOM 2566 O O . GLU A 1 315 ? -69.375 90.938 33.625 1 66.12 315 GLU A O 1
ATOM 2571 N N . GLU A 1 316 ? -71.062 89.5 33.625 1 64.31 316 GLU A N 1
ATOM 2572 C CA . GLU A 1 316 ? -70.188 88.438 34.125 1 64.31 316 GLU A CA 1
ATOM 2573 C C . GLU A 1 316 ? -69.062 88.062 33.125 1 64.31 316 GLU A C 1
ATOM 2575 O O . GLU A 1 316 ? -67.938 87.812 33.531 1 64.31 316 GLU A O 1
ATOM 2580 N N . TYR A 1 317 ? -69.438 88.188 31.844 1 64.69 317 TYR A N 1
ATOM 2581 C CA . TYR A 1 317 ? -68.438 87.875 30.797 1 64.69 317 TYR A CA 1
ATOM 2582 C C . TYR A 1 317 ? -67.625 89.062 30.469 1 64.69 317 TYR A C 1
ATOM 2584 O O . TYR A 1 317 ? -66.562 88.938 29.797 1 64.69 317 TYR A O 1
ATOM 2592 N N . GLY A 1 318 ? -68 90.25 30.969 1 62.5 318 GLY A N 1
ATOM 2593 C CA . GLY A 1 318 ? -67.25 91.5 30.781 1 62.5 318 GLY A CA 1
ATOM 2594 C C . GLY A 1 318 ? -65.875 91.438 31.328 1 62.5 318 GLY A C 1
ATOM 2595 O O . GLY A 1 318 ? -64.938 92.125 30.797 1 62.5 318 GLY A O 1
ATOM 2596 N N . GLN A 1 319 ? -65.688 90.75 32.344 1 63.38 319 GLN A N 1
ATOM 2597 C CA . GLN A 1 319 ? -64.312 90.688 32.938 1 63.38 319 GLN A CA 1
ATOM 2598 C C . GLN A 1 319 ? -63.312 90 32.031 1 63.38 319 GLN A C 1
ATOM 2600 O O . GLN A 1 319 ? -62.125 90.25 32.156 1 63.38 319 GLN A O 1
ATOM 2605 N N . TYR A 1 320 ? -63.781 89.25 31.016 1 62.31 320 TYR A N 1
ATOM 2606 C CA . TYR A 1 320 ? -62.906 88.5 30.156 1 62.31 320 TYR A CA 1
ATOM 2607 C C . TYR A 1 320 ? -62.656 89.188 28.844 1 62.31 320 TYR A C 1
ATOM 2609 O O . TYR A 1 320 ? -61.844 88.75 28.016 1 62.31 320 TYR A O 1
ATOM 2617 N N . VAL A 1 321 ? -63.25 90.312 28.5 1 58.56 321 VAL A N 1
ATOM 2618 C CA . VAL A 1 321 ? -63.156 91 27.219 1 58.56 321 VAL A CA 1
ATOM 2619 C C . VAL A 1 321 ? -61.75 91.5 27 1 58.56 321 VAL A C 1
ATOM 2621 O O . VAL A 1 321 ? -61.25 91.5 25.859 1 58.56 321 VAL A O 1
ATOM 2624 N N . GLY A 1 322 ? -60.969 91.812 27.875 1 58.84 322 GLY A N 1
ATOM 2625 C CA . GLY A 1 322 ? -59.656 92.438 27.688 1 58.84 322 GLY A CA 1
ATOM 2626 C C . GLY A 1 322 ? -58.531 91.375 27.703 1 58.84 322 GLY A C 1
ATOM 2627 O O . GLY A 1 322 ? -57.344 91.75 27.531 1 58.84 322 GLY A O 1
ATOM 2628 N N . LYS A 1 323 ? -58.781 90.25 27.938 1 63.97 323 LYS A N 1
ATOM 2629 C CA . LYS A 1 323 ? -57.656 89.312 28.094 1 63.97 323 LYS A CA 1
ATOM 2630 C C . LYS A 1 323 ? -57.25 88.75 26.75 1 63.97 323 LYS A C 1
ATOM 2632 O O . LYS A 1 323 ? -58.094 88.375 25.938 1 63.97 323 LYS A O 1
ATOM 2637 N N . GLU A 1 324 ? -56.031 88.938 26.219 1 66.5 324 GLU A N 1
ATOM 2638 C CA . GLU A 1 324 ? -55.438 88.5 24.953 1 66.5 324 GLU A CA 1
ATOM 2639 C C . GLU A 1 324 ? -55.281 87 24.922 1 66.5 324 GLU A C 1
ATOM 2641 O O . GLU A 1 324 ? -55.062 86.375 25.969 1 66.5 324 GLU A O 1
ATOM 2646 N N . LEU A 1 325 ? -55.688 86.375 23.781 1 71.19 325 LEU A N 1
ATOM 2647 C CA . LEU A 1 325 ? -55.5 84.938 23.547 1 71.19 325 LEU A CA 1
ATOM 2648 C C . LEU A 1 325 ? -54.031 84.562 23.672 1 71.19 325 LEU A C 1
ATOM 2650 O O . LEU A 1 325 ? -53.156 85.25 23.172 1 71.19 325 LEU A O 1
ATOM 2654 N N . LYS A 1 326 ? -53.688 83.75 24.625 1 73.06 326 LYS A N 1
ATOM 2655 C CA . LYS A 1 326 ? -52.312 83.312 24.828 1 73.06 326 LYS A CA 1
ATOM 2656 C C . LYS A 1 326 ? -51.938 82.188 23.797 1 73.06 326 LYS A C 1
ATOM 2658 O O . LYS A 1 326 ? -52.75 81.312 23.516 1 73.06 326 LYS A O 1
ATOM 2663 N N . ASP A 1 327 ? -50.812 82.438 22.984 1 75.75 327 ASP A N 1
ATOM 2664 C CA . ASP A 1 327 ? -50.281 81.5 21.938 1 75.75 327 ASP A CA 1
ATOM 2665 C C . ASP A 1 327 ? -49.562 80.312 22.562 1 75.75 327 ASP A C 1
ATOM 2667 O O . ASP A 1 327 ? -48.688 80.5 23.391 1 75.75 327 ASP A O 1
ATOM 2671 N N . THR A 1 328 ? -50.156 79.125 22.344 1 79.5 328 THR A N 1
ATOM 2672 C CA . THR A 1 328 ? -49.625 77.938 22.906 1 79.5 328 THR A CA 1
ATOM 2673 C C . THR A 1 328 ? -48.625 77.25 21.969 1 79.5 328 THR A C 1
ATOM 2675 O O . THR A 1 328 ? -48.188 76.125 22.188 1 79.5 328 THR A O 1
ATOM 2678 N N . THR A 1 329 ? -48.281 78 20.875 1 80.75 329 THR A N 1
ATOM 2679 C CA . THR A 1 329 ? -47.469 77.375 19.828 1 80.75 329 THR A CA 1
ATOM 2680 C C . THR A 1 329 ? -46.094 77.062 20.375 1 80.75 329 THR A C 1
ATOM 2682 O O . THR A 1 329 ? -45.531 75.938 20.062 1 80.75 329 THR A O 1
ATOM 2685 N N . GLU A 1 330 ? -45.562 77.875 21.141 1 79.69 330 GLU A N 1
ATOM 2686 C CA . GLU A 1 330 ? -44.219 77.625 21.703 1 79.69 330 GLU A CA 1
ATOM 2687 C C . GLU A 1 330 ? -44.25 76.438 22.656 1 79.69 330 GLU A C 1
ATOM 2689 O O . GLU A 1 330 ? -43.312 75.625 22.656 1 79.69 330 GLU A O 1
ATOM 2694 N N . LEU A 1 331 ? -45.219 76.375 23.453 1 80.88 331 LEU A N 1
ATOM 2695 C CA . LEU A 1 331 ? -45.344 75.25 24.406 1 80.88 331 LEU A CA 1
ATOM 2696 C C . LEU A 1 331 ? -45.594 73.938 23.688 1 80.88 331 LEU A C 1
ATOM 2698 O O . LEU A 1 331 ? -45.062 72.875 24.094 1 80.88 331 LEU A O 1
ATOM 2702 N N . ASN A 1 332 ? -46.344 74 22.531 1 81.38 332 ASN A N 1
ATOM 2703 C CA . ASN A 1 332 ? -46.594 72.812 21.719 1 81.38 332 ASN A CA 1
ATOM 2704 C C . ASN A 1 332 ? -45.312 72.312 21.078 1 81.38 332 ASN A C 1
ATOM 2706 O O . ASN A 1 332 ? -45.062 71.125 21.016 1 81.38 332 ASN A O 1
ATOM 2710 N N . ASN A 1 333 ? -44.5 73.25 20.641 1 81.94 333 ASN A N 1
ATOM 2711 C CA . ASN A 1 333 ? -43.25 72.875 20 1 81.94 333 ASN A CA 1
ATOM 2712 C C . ASN A 1 333 ? -42.281 72.25 21.016 1 81.94 333 ASN A C 1
ATOM 2714 O O . ASN A 1 333 ? -41.594 71.312 20.688 1 81.94 333 ASN A O 1
ATOM 2718 N N . LYS A 1 334 ? -42.25 72.812 22.172 1 81.12 334 LYS A N 1
ATOM 2719 C CA . LYS A 1 334 ? -41.406 72.25 23.203 1 81.12 334 LYS A CA 1
ATOM 2720 C C . LYS A 1 334 ? -41.844 70.812 23.609 1 81.12 334 LYS A C 1
ATOM 2722 O O . LYS A 1 334 ? -41.031 69.938 23.828 1 81.12 334 LYS A O 1
ATOM 2727 N N . ALA A 1 335 ? -43.188 70.688 23.703 1 80.44 335 ALA A N 1
ATOM 2728 C CA . ALA A 1 335 ? -43.75 69.375 24.062 1 80.44 335 ALA A CA 1
ATOM 2729 C C . ALA A 1 335 ? -43.438 68.375 22.984 1 80.44 335 ALA A C 1
ATOM 2731 O O . ALA A 1 335 ? -43.031 67.188 23.297 1 80.44 335 ALA A O 1
ATOM 2732 N N . ARG A 1 336 ? -43.438 68.625 21.734 1 78.31 336 ARG A N 1
ATOM 2733 C CA . ARG A 1 336 ? -43.125 67.75 20.625 1 78.31 336 ARG A CA 1
ATOM 2734 C C . ARG A 1 336 ? -41.656 67.375 20.609 1 78.31 336 ARG A C 1
ATOM 2736 O O . ARG A 1 336 ? -41.344 66.188 20.328 1 78.31 336 ARG A O 1
ATOM 2743 N N . GLN A 1 337 ? -40.969 68.375 20.906 1 81.25 337 GLN A N 1
ATOM 2744 C CA . GLN A 1 337 ? -39.531 68.125 20.938 1 81.25 337 GLN A CA 1
ATOM 2745 C C . GLN A 1 337 ? -39.219 67.125 22.047 1 81.25 337 GLN A C 1
ATOM 2747 O O . GLN A 1 337 ? -38.406 66.188 21.844 1 81.25 337 GLN A O 1
ATOM 2752 N N . ILE A 1 338 ? -39.75 67.25 23.188 1 78.56 338 ILE A N 1
ATOM 2753 C CA . ILE A 1 338 ? -39.469 66.375 24.312 1 78.56 338 ILE A CA 1
ATOM 2754 C C . ILE A 1 338 ? -40 65 23.984 1 78.56 338 ILE A C 1
ATOM 2756 O O . ILE A 1 338 ? -39.344 63.969 24.281 1 78.56 338 ILE A O 1
ATOM 2760 N N . GLU A 1 339 ? -41.156 64.938 23.219 1 79.88 339 GLU A N 1
ATOM 2761 C CA . GLU A 1 339 ? -41.719 63.656 22.844 1 79.88 339 GLU A CA 1
ATOM 2762 C C . GLU A 1 339 ? -40.844 62.938 21.828 1 79.88 339 GLU A C 1
ATOM 2764 O O . GLU A 1 339 ? -40.625 61.719 21.906 1 79.88 339 GLU A O 1
ATOM 2769 N N . GLU A 1 340 ? -40.375 63.688 20.906 1 81.62 340 GLU A N 1
ATOM 2770 C CA . GLU A 1 340 ? -39.5 63.125 19.891 1 81.62 340 GLU A CA 1
ATOM 2771 C C . GLU A 1 340 ? -38.219 62.562 20.516 1 81.62 340 GLU A C 1
ATOM 2773 O O . GLU A 1 340 ? -37.75 61.469 20.156 1 81.62 340 GLU A O 1
ATOM 2778 N N . MET A 1 341 ? -37.719 63.344 21.438 1 84.44 341 MET A N 1
ATOM 2779 C CA . MET A 1 341 ? -36.469 62.906 22.078 1 84.44 341 MET A CA 1
ATOM 2780 C C . MET A 1 341 ? -36.719 61.719 23 1 84.44 341 MET A C 1
ATOM 2782 O O . MET A 1 341 ? -35.875 60.844 23.125 1 84.44 341 MET A O 1
ATOM 2786 N N . LYS A 1 342 ? -37.844 61.656 23.594 1 82.12 342 LYS A N 1
ATOM 2787 C CA . LYS A 1 342 ? -38.188 60.531 24.484 1 82.12 342 LYS A CA 1
ATOM 2788 C C . LYS A 1 342 ? -38.375 59.25 23.703 1 82.12 342 LYS A C 1
ATOM 2790 O O . LYS A 1 342 ? -38.188 58.156 24.25 1 82.12 342 LYS A O 1
ATOM 2795 N N . SER A 1 343 ? -38.719 59.406 22.438 1 82.62 343 SER A N 1
ATOM 2796 C CA . SER A 1 343 ? -38.938 58.219 21.609 1 82.62 343 SER A CA 1
ATOM 2797 C C . SER A 1 343 ? -37.656 57.438 21.359 1 82.62 343 SER A C 1
ATOM 2799 O O . SER A 1 343 ? -37.688 56.25 21.094 1 82.62 343 SER A O 1
ATOM 2801 N N . HIS A 1 344 ? -36.562 58.156 21.594 1 86.75 344 HIS A N 1
ATOM 2802 C CA . HIS A 1 344 ? -35.281 57.531 21.312 1 86.75 344 HIS A CA 1
ATOM 2803 C C . HIS A 1 344 ? -34.688 56.875 22.562 1 86.75 344 HIS A C 1
ATOM 2805 O O . HIS A 1 344 ? -33.656 56.219 22.5 1 86.75 344 HIS A O 1
ATOM 2811 N N . VAL A 1 345 ? -35.344 57.062 23.688 1 85.56 345 VAL A N 1
ATOM 2812 C CA . VAL A 1 345 ? -34.812 56.562 24.953 1 85.56 345 VAL A CA 1
ATOM 2813 C C . VAL A 1 345 ? -34.656 55.031 24.891 1 85.56 345 VAL A C 1
ATOM 2815 O O . VAL A 1 345 ? -33.625 54.5 25.266 1 85.56 345 VAL A O 1
ATOM 2818 N N . ASN A 1 346 ? -35.719 54.312 24.375 1 85.5 346 ASN A N 1
ATOM 2819 C CA . ASN A 1 346 ? -35.688 52.875 24.312 1 85.5 346 ASN A CA 1
ATOM 2820 C C . ASN A 1 346 ? -34.594 52.375 23.359 1 85.5 346 ASN A C 1
ATOM 2822 O O . ASN A 1 346 ? -33.906 51.406 23.656 1 85.5 346 ASN A O 1
ATOM 2826 N N . GLU A 1 347 ? -34.438 53.094 22.328 1 86.62 347 GLU A N 1
ATOM 2827 C CA . GLU A 1 347 ? -33.438 52.688 21.359 1 86.62 347 GLU A CA 1
ATOM 2828 C C . GLU A 1 347 ? -32.031 52.938 21.891 1 86.62 347 GLU A C 1
ATOM 2830 O O . GLU A 1 347 ? -31.109 52.156 21.656 1 86.62 347 GLU A O 1
ATOM 2835 N N . TYR A 1 348 ? -31.938 53.938 22.594 1 88.44 348 TYR A N 1
ATOM 2836 C CA . TYR A 1 348 ? -30.641 54.25 23.188 1 88.44 348 TYR A CA 1
ATOM 2837 C C . TYR A 1 348 ? -30.266 53.188 24.219 1 88.44 348 TYR A C 1
ATOM 2839 O O . TYR A 1 348 ? -29.125 52.75 24.266 1 88.44 348 TYR A O 1
ATOM 2847 N N . LYS A 1 349 ? -31.172 52.812 25.078 1 88.38 349 LYS A N 1
ATOM 2848 C CA . LYS A 1 349 ? -30.922 51.781 26.062 1 88.38 349 LYS A CA 1
ATOM 2849 C C . LYS A 1 349 ? -30.562 50.438 25.391 1 88.38 349 LYS A C 1
ATOM 2851 O O . LYS A 1 349 ? -29.688 49.719 25.875 1 88.38 349 LYS A O 1
ATOM 2856 N N . ARG A 1 350 ? -31.203 50.188 24.312 1 89.81 350 ARG A N 1
ATOM 2857 C CA . ARG A 1 350 ? -30.875 49 23.547 1 89.81 350 ARG A CA 1
ATOM 2858 C C . ARG A 1 350 ? -29.453 49.062 22.984 1 89.81 350 ARG A C 1
ATOM 2860 O O . ARG A 1 350 ? -28.734 48.062 23.016 1 89.81 350 ARG A O 1
ATOM 2867 N N . MET A 1 351 ? -29.047 50.156 22.562 1 90.62 351 MET A N 1
ATOM 2868 C CA . MET A 1 351 ? -27.719 50.344 22.016 1 90.62 351 MET A CA 1
ATOM 2869 C C . MET A 1 351 ? -26.656 50.125 23.094 1 90.62 351 MET A C 1
ATOM 2871 O O . MET A 1 351 ? -25.641 49.469 22.844 1 90.62 351 MET A O 1
ATOM 2875 N N . VAL A 1 352 ? -26.938 50.719 24.25 1 90.19 352 VAL A N 1
ATOM 2876 C CA . VAL A 1 352 ? -25.969 50.594 25.344 1 90.19 352 VAL A CA 1
ATOM 2877 C C . VAL A 1 352 ? -25.859 49.125 25.766 1 90.19 352 VAL A C 1
ATOM 2879 O O . VAL A 1 352 ? -24.75 48.625 26.031 1 90.19 352 VAL A O 1
ATOM 2882 N N . ASN A 1 353 ? -26.969 48.469 25.828 1 91.12 353 ASN A N 1
ATOM 2883 C CA . ASN A 1 353 ? -26.953 47.062 26.172 1 91.12 353 ASN A CA 1
ATOM 2884 C C . ASN A 1 353 ? -26.172 46.219 25.141 1 91.12 353 ASN A C 1
ATOM 2886 O O . ASN A 1 353 ? -25.422 45.312 25.5 1 91.12 353 ASN A O 1
ATOM 2890 N N . LEU A 1 354 ? -26.359 46.531 23.938 1 92.19 354 LEU A N 1
ATOM 2891 C CA . LEU A 1 354 ? -25.656 45.844 22.859 1 92.19 354 LEU A CA 1
ATOM 2892 C C . LEU A 1 354 ? -24.156 46.125 22.938 1 92.19 354 LEU A C 1
ATOM 2894 O O . LEU A 1 354 ? -23.344 45.25 22.641 1 92.19 354 LEU A O 1
ATOM 2898 N N . GLN A 1 355 ? -23.781 47.281 23.328 1 92.81 355 GLN A N 1
ATOM 2899 C CA . GLN A 1 355 ? -22.375 47.625 23.453 1 92.81 355 GLN A CA 1
ATOM 2900 C C . GLN A 1 355 ? -21.719 46.812 24.578 1 92.81 355 GLN A C 1
ATOM 2902 O O . GLN A 1 355 ? -20.578 46.375 24.438 1 92.81 355 GLN A O 1
ATOM 2907 N N . VAL A 1 356 ? -22.5 46.719 25.641 1 92.69 356 VAL A N 1
ATOM 2908 C CA . VAL A 1 356 ? -21.984 45.906 26.734 1 92.69 356 VAL A CA 1
ATOM 2909 C C . VAL A 1 356 ? -21.812 44.469 26.281 1 92.69 356 VAL A C 1
ATOM 2911 O O . VAL A 1 356 ? -20.812 43.812 26.609 1 92.69 356 VAL A O 1
ATOM 2914 N N . GLU A 1 357 ? -22.688 43.938 25.516 1 92.31 357 GLU A N 1
ATOM 2915 C CA . GLU A 1 357 ? -22.609 42.562 25 1 92.31 357 GLU A CA 1
ATOM 2916 C C . GLU A 1 357 ? -21.406 42.375 24.078 1 92.31 357 GLU A C 1
ATOM 2918 O O . GLU A 1 357 ? -20.719 41.375 24.109 1 92.31 357 GLU A O 1
ATOM 2923 N N . VAL A 1 358 ? -21.219 43.344 23.25 1 94.12 358 VAL A N 1
ATOM 2924 C CA . VAL A 1 358 ? -20.109 43.281 22.297 1 94.12 358 VAL A CA 1
ATOM 2925 C C . VAL A 1 358 ? -18.781 43.312 23.062 1 94.12 358 VAL A C 1
ATOM 2927 O O . VAL A 1 358 ? -17.844 42.594 22.672 1 94.12 358 VAL A O 1
ATOM 2930 N N . GLU A 1 359 ? -18.734 44.094 24.109 1 93.75 359 GLU A N 1
ATOM 2931 C CA . GLU A 1 359 ? -17.531 44.125 24.922 1 93.75 359 GLU A CA 1
ATOM 2932 C C . GLU A 1 359 ? -17.25 42.781 25.562 1 93.75 359 GLU A C 1
ATOM 2934 O O . GLU A 1 359 ? -16.109 42.312 25.609 1 93.75 359 GLU A O 1
ATOM 2939 N N . GLU A 1 360 ? -18.266 42.188 26.031 1 93.44 360 GLU A N 1
ATOM 2940 C CA . GLU A 1 360 ? -18.141 40.875 26.609 1 93.44 360 GLU A CA 1
ATOM 2941 C C . GLU A 1 360 ? -17.703 39.844 25.547 1 93.44 360 GLU A C 1
ATOM 2943 O O . GLU A 1 360 ? -16.859 39 25.812 1 93.44 360 GLU A O 1
ATOM 2948 N N . MET A 1 361 ? -18.219 39.938 24.422 1 94.69 361 MET A N 1
ATOM 2949 C CA . MET A 1 361 ? -17.906 39.031 23.328 1 94.69 361 MET A CA 1
ATOM 2950 C C . MET A 1 361 ? -16.484 39.25 22.828 1 94.69 361 MET A C 1
ATOM 2952 O O . MET A 1 361 ? -15.797 38.312 22.422 1 94.69 361 MET A O 1
ATOM 2956 N N . GLN A 1 362 ? -16.094 40.438 22.828 1 94.81 362 GLN A N 1
ATOM 2957 C CA . GLN A 1 362 ? -14.727 40.75 22.453 1 94.81 362 GLN A CA 1
ATOM 2958 C C . GLN A 1 362 ? -13.734 40.125 23.422 1 94.81 362 GLN A C 1
ATOM 2960 O O . GLN A 1 362 ? -12.664 39.656 23.016 1 94.81 362 GLN A O 1
ATOM 2965 N N . GLU A 1 363 ? -14.117 40.188 24.625 1 93.75 363 GLU A N 1
ATOM 2966 C CA . GLU A 1 363 ? -13.281 39.531 25.625 1 93.75 363 GLU A CA 1
ATOM 2967 C C . GLU A 1 363 ? -13.227 38.031 25.391 1 93.75 363 GLU A C 1
ATOM 2969 O O . GLU A 1 363 ? -12.18 37.406 25.547 1 93.75 363 GLU A O 1
ATOM 2974 N N . GLN A 1 364 ? -14.281 37.469 25.078 1 93.56 364 GLN A N 1
ATOM 2975 C CA . GLN A 1 364 ? -14.336 36.031 24.766 1 93.56 364 GLN A CA 1
ATOM 2976 C C . GLN A 1 364 ? -13.469 35.719 23.562 1 93.56 364 GLN A C 1
ATOM 2978 O O . GLN A 1 364 ? -12.742 34.719 23.547 1 93.56 364 GLN A O 1
ATOM 2983 N N . SER A 1 365 ? -13.648 36.469 22.562 1 94.81 365 SER A N 1
ATOM 2984 C CA . SER A 1 365 ? -12.844 36.312 21.359 1 94.81 365 SER A CA 1
ATOM 2985 C C . SER A 1 365 ? -11.352 36.406 21.656 1 94.81 365 SER A C 1
ATOM 2987 O O . SER A 1 365 ? -10.555 35.625 21.141 1 94.81 365 SER A O 1
ATOM 2989 N N . SER A 1 366 ? -11.039 37.344 22.5 1 95.19 366 SER A N 1
ATOM 2990 C CA . SER A 1 366 ? -9.641 37.531 22.891 1 95.19 366 SER A CA 1
ATOM 2991 C C . SER A 1 366 ? -9.141 36.312 23.688 1 95.19 366 SER A C 1
ATOM 2993 O O . SER A 1 366 ? -7.973 35.938 23.562 1 95.19 366 SER A O 1
ATOM 2995 N N . GLU A 1 367 ? -9.992 35.812 24.438 1 93.88 367 GLU A N 1
ATOM 2996 C CA . GLU A 1 367 ? -9.625 34.625 25.203 1 93.88 367 GLU A CA 1
ATOM 2997 C C . GLU A 1 367 ? -9.328 33.438 24.266 1 93.88 367 GLU A C 1
ATOM 2999 O O . GLU A 1 367 ? -8.344 32.719 24.469 1 93.88 367 GLU A O 1
ATOM 3004 N N . PHE A 1 368 ? -10.125 33.188 23.344 1 94.5 368 PHE A N 1
ATOM 3005 C CA . PHE A 1 368 ? -9.883 32.125 22.375 1 94.5 368 PHE A CA 1
ATOM 3006 C C . PHE A 1 368 ? -8.586 32.375 21.625 1 94.5 368 PHE A C 1
ATOM 3008 O O . PHE A 1 368 ? -7.828 31.422 21.359 1 94.5 368 PHE A O 1
ATOM 3015 N N . THR A 1 369 ? -8.344 33.594 21.281 1 94.38 369 THR A N 1
ATOM 3016 C CA . THR A 1 369 ? -7.113 33.938 20.578 1 94.38 369 THR A CA 1
ATOM 3017 C C . THR A 1 369 ? -5.895 33.625 21.438 1 94.38 369 THR A C 1
ATOM 3019 O O . THR A 1 369 ? -4.895 33.094 20.938 1 94.38 369 THR A O 1
ATOM 3022 N N . ARG A 1 370 ? -6.039 33.938 22.688 1 93.44 370 ARG A N 1
ATOM 3023 C CA . ARG A 1 370 ? -4.945 33.656 23.609 1 93.44 370 ARG A CA 1
ATOM 3024 C C . ARG A 1 370 ? -4.699 32.156 23.703 1 93.44 370 ARG A C 1
ATOM 3026 O O . ARG A 1 370 ? -3.553 31.703 23.719 1 93.44 370 ARG A O 1
ATOM 3033 N N . ARG A 1 371 ? -5.68 31.422 23.781 1 93.56 371 ARG A N 1
ATOM 3034 C CA . ARG A 1 371 ? -5.57 29.969 23.875 1 93.56 371 ARG A CA 1
ATOM 3035 C C . ARG A 1 371 ? -4.957 29.391 22.609 1 93.56 371 ARG A C 1
ATOM 3037 O O . ARG A 1 371 ? -4.113 28.484 22.672 1 93.56 371 ARG A O 1
ATOM 3044 N N . ILE A 1 372 ? -5.344 29.828 21.484 1 92.75 372 ILE A N 1
ATOM 3045 C CA . ILE A 1 372 ? -4.82 29.375 20.203 1 92.75 372 ILE A CA 1
ATOM 3046 C C . ILE A 1 372 ? -3.336 29.719 20.094 1 92.75 372 ILE A C 1
ATOM 3048 O O . ILE A 1 372 ? -2.521 28.891 19.688 1 92.75 372 ILE A O 1
ATOM 3052 N N . GLU A 1 373 ? -3.049 30.922 20.453 1 91.88 373 GLU A N 1
ATOM 3053 C CA . GLU A 1 373 ? -1.658 31.359 20.406 1 91.88 373 GLU A CA 1
ATOM 3054 C C . GLU A 1 373 ? -0.792 30.578 21.391 1 91.88 373 GLU A C 1
ATOM 3056 O O . GLU A 1 373 ? 0.358 30.25 21.078 1 91.88 373 GLU A O 1
ATOM 3061 N N . LYS A 1 374 ? -1.327 30.328 22.5 1 92.06 374 LYS A N 1
ATOM 3062 C CA . LYS A 1 374 ? -0.604 29.5 23.469 1 92.06 374 LYS A CA 1
ATOM 3063 C C . LYS A 1 374 ? -0.304 28.125 22.891 1 92.06 374 LYS A C 1
ATOM 3065 O O . LYS A 1 374 ? 0.809 27.609 23.031 1 92.06 374 LYS A O 1
ATOM 3070 N N . ALA A 1 375 ? -1.257 27.547 22.297 1 91.5 375 ALA A N 1
ATOM 3071 C CA . ALA A 1 375 ? -1.09 26.234 21.672 1 91.5 375 ALA A CA 1
ATOM 3072 C C . ALA A 1 375 ? -0.044 26.266 20.562 1 91.5 375 ALA A C 1
ATOM 3074 O O . ALA A 1 375 ? 0.637 25.281 20.312 1 91.5 375 ALA A O 1
ATOM 3075 N N . ARG A 1 376 ? 0.116 27.359 19.906 1 86.94 376 ARG A N 1
ATOM 3076 C CA . ARG A 1 376 ? 1.081 27.531 18.828 1 86.94 376 ARG A CA 1
ATOM 3077 C C . ARG A 1 376 ? 2.494 27.703 19.375 1 86.94 376 ARG A C 1
ATOM 3079 O O . ARG A 1 376 ? 3.467 27.312 18.734 1 86.94 376 ARG A O 1
ATOM 3086 N N . GLU A 1 377 ? 2.604 28.203 20.562 1 87.25 377 GLU A N 1
ATOM 3087 C CA . GLU A 1 377 ? 3.906 28.516 21.141 1 87.25 377 GLU A CA 1
ATOM 3088 C C . GLU A 1 377 ? 4.438 27.344 21.969 1 87.25 377 GLU A C 1
ATOM 3090 O O . GLU A 1 377 ? 5.648 27.141 22.062 1 87.25 377 GLU A O 1
ATOM 3095 N N . LEU A 1 378 ? 3.564 26.625 22.5 1 87.88 378 LEU A N 1
ATOM 3096 C CA . LEU A 1 378 ? 3.936 25.578 23.453 1 87.88 378 LEU A CA 1
ATOM 3097 C C . LEU A 1 378 ? 4.844 24.547 22.781 1 87.88 378 LEU A C 1
ATOM 3099 O O . LEU A 1 378 ? 5.797 24.062 23.406 1 87.88 378 LEU A O 1
ATOM 3103 N N . PRO A 1 379 ? 4.617 24.156 21.531 1 84.38 379 PRO A N 1
ATOM 3104 C CA . PRO A 1 379 ? 5.508 23.172 20.906 1 84.38 379 PRO A CA 1
ATOM 3105 C C . PRO A 1 379 ? 6.973 23.609 20.922 1 84.38 379 PRO A C 1
ATOM 3107 O O . PRO A 1 379 ? 7.859 22.797 21.172 1 84.38 379 PRO A O 1
ATOM 3110 N N . GLY A 1 380 ? 7.199 24.844 20.656 1 79.62 380 GLY A N 1
ATOM 3111 C CA . GLY A 1 380 ? 8.555 25.359 20.719 1 79.62 380 GLY A CA 1
ATOM 3112 C C . GLY A 1 380 ? 9.195 25.203 22.094 1 79.62 380 GLY A C 1
ATOM 3113 O O . GLY A 1 380 ? 10.352 24.812 22.203 1 79.62 380 GLY A O 1
ATOM 3114 N N . GLU A 1 381 ? 8.445 25.469 23.078 1 82.56 381 GLU A N 1
ATOM 3115 C CA . GLU A 1 381 ? 8.914 25.344 24.453 1 82.56 381 GLU A CA 1
ATOM 3116 C C . GLU A 1 381 ? 9.172 23.875 24.828 1 82.56 381 GLU A C 1
ATOM 3118 O O . GLU A 1 381 ? 10.164 23.562 25.484 1 82.56 381 GLU A O 1
ATOM 3123 N N . ILE A 1 382 ? 8.32 23.094 24.422 1 84.81 382 ILE A N 1
ATOM 3124 C CA . ILE A 1 382 ? 8.422 21.672 24.734 1 84.81 382 ILE A CA 1
ATOM 3125 C C . ILE A 1 382 ? 9.664 21.094 24.062 1 84.81 382 ILE A C 1
ATOM 3127 O O . ILE A 1 382 ? 10.406 20.328 24.688 1 84.81 382 ILE A O 1
ATOM 3131 N N . LEU A 1 383 ? 9.898 21.453 22.828 1 80.12 383 LEU A N 1
ATOM 3132 C CA . LEU A 1 383 ? 11.008 20.906 22.062 1 80.12 383 LEU A CA 1
ATOM 3133 C C . LEU A 1 383 ? 12.344 21.359 22.625 1 80.12 383 LEU A C 1
ATOM 3135 O O . LEU A 1 383 ? 13.359 20.672 22.469 1 80.12 383 LEU A O 1
ATOM 3139 N N . THR A 1 384 ? 12.336 22.5 23.25 1 78.69 384 THR A N 1
ATOM 3140 C CA . THR A 1 384 ? 13.555 23 23.875 1 78.69 384 THR A CA 1
ATOM 3141 C C . THR A 1 384 ? 13.867 22.203 25.141 1 78.69 384 THR A C 1
ATOM 3143 O O . THR A 1 384 ? 15.031 22.062 25.531 1 78.69 384 THR A O 1
ATOM 3146 N N . ASN A 1 385 ? 12.906 21.656 25.766 1 75.81 385 ASN A N 1
ATOM 3147 C CA . ASN A 1 385 ? 13.086 21.016 27.047 1 75.81 385 ASN A CA 1
ATOM 3148 C C . ASN A 1 385 ? 12.984 19.5 26.938 1 75.81 385 ASN A C 1
ATOM 3150 O O . ASN A 1 385 ? 12.867 18.797 27.938 1 75.81 385 ASN A O 1
ATOM 3154 N N . CYS A 1 386 ? 12.891 19.062 25.75 1 75.62 386 CYS A N 1
ATOM 3155 C CA . CYS A 1 386 ? 12.719 17.625 25.594 1 75.62 386 CYS A CA 1
ATOM 3156 C C . CYS A 1 386 ? 13.984 16.984 25.031 1 75.62 386 CYS A C 1
ATOM 3158 O O . CYS A 1 386 ? 14.867 17.688 24.531 1 75.62 386 CYS A O 1
ATOM 3160 N N . SER A 1 387 ? 14.133 15.672 25.359 1 72.44 387 SER A N 1
ATOM 3161 C CA . SER A 1 387 ? 15.188 14.891 24.703 1 72.44 387 SER A CA 1
ATOM 3162 C C . SER A 1 387 ? 14.742 14.414 23.328 1 72.44 387 SER A C 1
ATOM 3164 O O . SER A 1 387 ? 13.688 13.797 23.188 1 72.44 387 SER A O 1
ATOM 3166 N N . ILE A 1 388 ? 15.508 14.93 22.344 1 68.25 388 ILE A N 1
ATOM 3167 C CA . ILE A 1 388 ? 15.195 14.555 20.984 1 68.25 388 ILE A CA 1
ATOM 3168 C C . ILE A 1 388 ? 16.203 13.508 20.484 1 68.25 388 ILE A C 1
ATOM 3170 O O . ILE A 1 388 ? 17.391 13.805 20.344 1 68.25 388 ILE A O 1
ATOM 3174 N N . PRO A 1 389 ? 15.656 12.352 20.297 1 75.62 389 PRO A N 1
ATOM 3175 C CA . PRO A 1 389 ? 16.578 11.289 19.891 1 75.62 389 PRO A CA 1
ATOM 3176 C C . PRO A 1 389 ? 17.016 11.398 18.438 1 75.62 389 PRO A C 1
ATOM 3178 O O . PRO A 1 389 ? 17.922 10.68 18 1 75.62 389 PRO A O 1
ATOM 3181 N N . ILE A 1 390 ? 16.469 12.266 17.656 1 83.38 390 ILE A N 1
ATOM 3182 C CA . ILE A 1 390 ? 16.781 12.398 16.234 1 83.38 390 ILE A CA 1
ATOM 3183 C C . ILE A 1 390 ? 17.422 13.75 15.977 1 83.38 390 ILE A C 1
ATOM 3185 O O . ILE A 1 390 ? 16.844 14.797 16.266 1 83.38 390 ILE A O 1
ATOM 3189 N N . LYS A 1 391 ? 18.562 13.664 15.477 1 82.56 391 LYS A N 1
ATOM 3190 C CA . LYS A 1 391 ? 19.312 14.883 15.18 1 82.56 391 LYS A CA 1
ATOM 3191 C C . LYS A 1 391 ? 18.609 15.719 14.117 1 82.56 391 LYS A C 1
ATOM 3193 O O . LYS A 1 391 ? 18.188 15.188 13.078 1 82.56 391 LYS A O 1
ATOM 3198 N N . GLY A 1 392 ? 18.375 16.969 14.422 1 84.62 392 GLY A N 1
ATOM 3199 C CA . GLY A 1 392 ? 17.828 17.891 13.445 1 84.62 392 GLY A CA 1
ATOM 3200 C C . GLY A 1 392 ? 16.312 17.906 13.453 1 84.62 392 GLY A C 1
ATOM 3201 O O . GLY A 1 392 ? 15.688 18.531 12.586 1 84.62 392 GLY A O 1
ATOM 3202 N N . LEU A 1 393 ? 15.727 17.219 14.391 1 87.25 393 LEU A N 1
ATOM 3203 C CA . LEU A 1 393 ? 14.273 17.125 14.445 1 87.25 393 LEU A CA 1
ATOM 3204 C C . LEU A 1 393 ? 13.672 18.438 14.961 1 87.25 393 LEU A C 1
ATOM 3206 O O . LEU A 1 393 ? 14.125 18.969 15.969 1 87.25 393 LEU A O 1
ATOM 3210 N N . THR A 1 394 ? 12.805 19.062 14.242 1 84.69 394 THR A N 1
ATOM 3211 C CA . THR A 1 394 ? 11.992 20.203 14.633 1 84.69 394 THR A CA 1
ATOM 3212 C C . THR A 1 394 ? 10.516 19.953 14.32 1 84.69 394 THR A C 1
ATOM 3214 O O . THR A 1 394 ? 10.18 18.969 13.648 1 84.69 394 THR A O 1
ATOM 3217 N N . VAL A 1 395 ? 9.656 20.625 14.922 1 82.5 395 VAL A N 1
ATOM 3218 C CA . VAL A 1 395 ? 8.234 20.438 14.672 1 82.5 395 VAL A CA 1
ATOM 3219 C C . VAL A 1 395 ? 7.598 21.766 14.289 1 82.5 395 VAL A C 1
ATOM 3221 O O . VAL A 1 395 ? 7.801 22.781 14.969 1 82.5 395 VAL A O 1
ATOM 3224 N N . GLU A 1 396 ? 6.98 21.781 13.141 1 79.75 396 GLU A N 1
ATOM 3225 C CA . GLU A 1 396 ? 6.254 22.953 12.68 1 79.75 396 GLU A CA 1
ATOM 3226 C C . GLU A 1 396 ? 4.801 22.625 12.367 1 79.75 396 GLU A C 1
ATOM 3228 O O . GLU A 1 396 ? 4.523 21.781 11.508 1 79.75 396 GLU A O 1
ATOM 3233 N N . ASN A 1 397 ? 3.83 23.297 13.047 1 77.31 397 ASN A N 1
ATOM 3234 C CA . ASN A 1 397 ? 2.402 23.078 12.844 1 77.31 397 ASN A CA 1
ATOM 3235 C C . ASN A 1 397 ? 2.037 21.609 13.016 1 77.31 397 ASN A C 1
ATOM 3237 O O . ASN A 1 397 ? 1.312 21.047 12.195 1 77.31 397 ASN A O 1
ATOM 3241 N N . GLY A 1 398 ? 2.732 20.984 13.953 1 75.94 398 GLY A N 1
ATOM 3242 C CA . GLY A 1 398 ? 2.428 19.609 14.273 1 75.94 398 GLY A CA 1
ATOM 3243 C C . GLY A 1 398 ? 3.121 18.625 13.352 1 75.94 398 GLY A C 1
ATOM 3244 O O . GLY A 1 398 ? 2.939 17.406 13.484 1 75.94 398 GLY A O 1
ATOM 3245 N N . ILE A 1 399 ? 3.877 19.141 12.406 1 85.19 399 ILE A N 1
ATOM 3246 C CA . ILE A 1 399 ? 4.562 18.266 11.461 1 85.19 399 ILE A CA 1
ATOM 3247 C C . ILE A 1 399 ? 6.047 18.203 11.797 1 85.19 399 ILE A C 1
ATOM 3249 O O . ILE A 1 399 ? 6.719 19.234 11.891 1 85.19 399 ILE A O 1
ATOM 3253 N N . PRO A 1 400 ? 6.492 17.016 12.008 1 88.88 400 PRO A N 1
ATOM 3254 C CA . PRO A 1 400 ? 7.926 16.891 12.289 1 88.88 400 PRO A CA 1
ATOM 3255 C C . PRO A 1 400 ? 8.797 17.188 11.07 1 88.88 400 PRO A C 1
ATOM 3257 O O . PRO A 1 400 ? 8.469 16.75 9.961 1 88.88 400 PRO A O 1
ATOM 3260 N N . LEU A 1 401 ? 9.812 17.938 11.266 1 90.19 401 LEU A N 1
ATOM 3261 C CA . LEU A 1 401 ? 10.781 18.266 10.227 1 90.19 401 LEU A CA 1
ATOM 3262 C C . LEU A 1 401 ? 12.18 17.812 10.625 1 90.19 401 LEU A C 1
ATOM 3264 O O . LEU A 1 401 ? 12.562 17.906 11.797 1 90.19 401 LEU A O 1
ATOM 3268 N N . ILE A 1 402 ? 12.883 17.266 9.688 1 90.69 402 ILE A N 1
ATOM 3269 C CA . ILE A 1 402 ? 14.281 16.875 9.883 1 90.69 402 ILE A CA 1
ATOM 3270 C C . ILE A 1 402 ? 15.188 17.812 9.07 1 90.69 402 ILE A C 1
ATOM 3272 O O . ILE A 1 402 ? 15.148 17.797 7.84 1 90.69 402 ILE A O 1
ATOM 3276 N N . ASN A 1 403 ? 15.953 18.578 9.734 1 88.69 403 ASN A N 1
ATOM 3277 C CA . ASN A 1 403 ? 16.797 19.594 9.086 1 88.69 403 ASN A CA 1
ATOM 3278 C C . ASN A 1 403 ? 15.961 20.531 8.211 1 88.69 403 ASN A C 1
ATOM 3280 O O . ASN A 1 403 ? 16.328 20.812 7.074 1 88.69 403 ASN A O 1
ATOM 3284 N N . GLY A 1 404 ? 14.773 20.781 8.75 1 88.69 404 GLY A N 1
ATOM 3285 C CA . GLY A 1 404 ? 13.906 21.75 8.102 1 88.69 404 GLY A CA 1
ATOM 3286 C C . GLY A 1 404 ? 13.055 21.156 7 1 88.69 404 GLY A C 1
ATOM 3287 O O . GLY A 1 404 ? 12.305 21.859 6.328 1 88.69 404 GLY A O 1
ATOM 3288 N N . LEU A 1 405 ? 13.141 19.844 6.766 1 92.5 405 LEU A N 1
ATOM 3289 C CA . LEU A 1 405 ? 12.414 19.203 5.684 1 92.5 405 LEU A CA 1
ATOM 3290 C C . LEU A 1 405 ? 11.469 18.125 6.23 1 92.5 405 LEU A C 1
ATOM 3292 O O . LEU A 1 405 ? 11.812 17.422 7.188 1 92.5 405 LEU A O 1
ATOM 3296 N N . PRO A 1 406 ? 10.32 18.094 5.586 1 92.31 406 PRO A N 1
ATOM 3297 C CA . PRO A 1 406 ? 9.477 16.953 5.945 1 92.31 406 PRO A CA 1
ATOM 3298 C C . PRO A 1 406 ? 10.086 15.617 5.539 1 92.31 406 PRO A C 1
ATOM 3300 O O . PRO A 1 406 ? 11.016 15.578 4.73 1 92.31 406 PRO A O 1
ATOM 3303 N N . VAL A 1 407 ? 9.555 14.602 6.039 1 92.19 407 VAL A N 1
ATOM 3304 C CA . VAL A 1 407 ? 10.102 13.266 5.82 1 92.19 407 VAL A CA 1
ATOM 3305 C C . VAL A 1 407 ? 10.078 12.938 4.328 1 92.19 407 VAL A C 1
ATOM 3307 O O . VAL A 1 407 ? 11.031 12.344 3.803 1 92.19 407 VAL A O 1
ATOM 3310 N N . SER A 1 408 ? 9.078 13.336 3.641 1 92.62 408 SER A N 1
ATOM 3311 C CA . SER A 1 408 ? 8.914 13.031 2.223 1 92.62 408 SER A CA 1
ATOM 3312 C C . SER A 1 408 ? 10.008 13.68 1.383 1 92.62 408 SER A C 1
ATOM 3314 O O . SER A 1 408 ? 10.281 13.242 0.263 1 92.62 408 SER A O 1
ATOM 3316 N N . ASN A 1 409 ? 10.633 14.75 1.895 1 93.44 409 ASN A N 1
ATOM 3317 C CA . ASN A 1 409 ? 11.609 15.508 1.129 1 93.44 409 ASN A CA 1
ATOM 3318 C C . ASN A 1 409 ? 13.039 15.07 1.458 1 93.44 409 ASN A C 1
ATOM 3320 O O . ASN A 1 409 ? 14 15.586 0.88 1 93.44 409 ASN A O 1
ATOM 3324 N N . LEU A 1 410 ? 13.141 14.125 2.334 1 91.25 410 LEU A N 1
ATOM 3325 C CA . LEU A 1 410 ? 14.469 13.648 2.701 1 91.25 410 LEU A CA 1
ATOM 3326 C C . LEU A 1 410 ? 15.055 12.773 1.599 1 91.25 410 LEU A C 1
ATOM 3328 O O . LEU A 1 410 ? 14.312 12.172 0.816 1 91.25 410 LEU A O 1
ATOM 3332 N N . SER A 1 411 ? 16.359 12.773 1.567 1 89.06 411 SER A N 1
ATOM 3333 C CA . SER A 1 411 ? 17.031 11.844 0.657 1 89.06 411 SER A CA 1
ATOM 3334 C C . SER A 1 411 ? 16.859 10.398 1.121 1 89.06 411 SER A C 1
ATOM 3336 O O . SER A 1 411 ? 16.484 10.156 2.271 1 89.06 411 SER A O 1
ATOM 3338 N N . GLU A 1 412 ? 17.125 9.461 0.224 1 86 412 GLU A N 1
ATOM 3339 C CA . GLU A 1 412 ? 17 8.047 0.555 1 86 412 GLU A CA 1
ATOM 3340 C C . GLU A 1 412 ? 17.922 7.66 1.703 1 86 412 GLU A C 1
ATOM 3342 O O . GLU A 1 412 ? 17.547 6.855 2.561 1 86 412 GLU A O 1
ATOM 3347 N N . GLY A 1 413 ? 19.062 8.211 1.685 1 86.06 413 GLY A N 1
ATOM 3348 C CA . GLY A 1 413 ? 19.984 7.949 2.779 1 86.06 413 GLY A CA 1
ATOM 3349 C C . GLY A 1 413 ? 19.516 8.508 4.105 1 86.06 413 GLY A C 1
ATOM 3350 O O . GLY A 1 413 ? 19.594 7.828 5.133 1 86.06 413 GLY A O 1
ATOM 3351 N N . GLU A 1 414 ? 18.984 9.68 4.031 1 87.94 414 GLU A N 1
ATOM 3352 C CA . GLU A 1 414 ? 18.453 10.305 5.238 1 87.94 414 GLU A CA 1
ATOM 3353 C C . GLU A 1 414 ? 17.234 9.547 5.754 1 87.94 414 GLU A C 1
ATOM 3355 O O . GLU A 1 414 ? 17.047 9.422 6.969 1 87.94 414 GLU A O 1
ATOM 3360 N N . LYS A 1 415 ? 16.453 9.109 4.793 1 91.12 415 LYS A N 1
ATOM 3361 C CA . LYS A 1 415 ? 15.297 8.312 5.172 1 91.12 415 LYS A CA 1
ATOM 3362 C C . LYS A 1 415 ? 15.711 7.027 5.883 1 91.12 415 LYS A C 1
ATOM 3364 O O . LYS A 1 415 ? 15.133 6.664 6.91 1 91.12 415 LYS A O 1
ATOM 3369 N N . LEU A 1 416 ? 16.688 6.398 5.344 1 88.69 416 LEU A N 1
ATOM 3370 C CA . LEU A 1 416 ? 17.156 5.164 5.957 1 88.69 416 LEU A CA 1
ATOM 3371 C C . LEU A 1 416 ? 17.719 5.43 7.355 1 88.69 416 LEU A C 1
ATOM 3373 O O . LEU A 1 416 ? 17.438 4.676 8.289 1 88.69 416 LEU A O 1
ATOM 3377 N N . ASP A 1 417 ? 18.453 6.496 7.48 1 88.44 417 ASP A N 1
ATOM 3378 C CA . ASP A 1 417 ? 18.984 6.883 8.781 1 88.44 417 ASP A CA 1
ATOM 3379 C C . ASP A 1 417 ? 17.859 7.137 9.789 1 88.44 417 ASP A C 1
ATOM 3381 O O . ASP A 1 417 ? 17.922 6.676 10.93 1 88.44 417 ASP A O 1
ATOM 3385 N N . LEU A 1 418 ? 16.875 7.812 9.336 1 89.5 418 LEU A N 1
ATOM 3386 C CA . LEU A 1 418 ? 15.719 8.094 10.172 1 89.5 418 LEU A CA 1
ATOM 3387 C C . LEU A 1 418 ? 15.023 6.801 10.586 1 89.5 418 LEU A C 1
ATOM 3389 O O . LEU A 1 418 ? 14.625 6.648 11.742 1 89.5 418 LEU A O 1
ATOM 3393 N N . CYS A 1 419 ? 14.852 5.898 9.648 1 89.81 419 CYS A N 1
ATOM 3394 C CA . CYS A 1 419 ? 14.219 4.613 9.922 1 89.81 419 CYS A CA 1
ATOM 3395 C C . CYS A 1 419 ? 14.945 3.879 11.047 1 89.81 419 CYS A C 1
ATOM 3397 O O . CYS A 1 419 ? 14.312 3.293 11.922 1 89.81 419 CYS A O 1
ATOM 3399 N N . ILE A 1 420 ? 16.188 3.965 11 1 87.56 420 ILE A N 1
ATOM 3400 C CA . ILE A 1 420 ? 17 3.271 12 1 87.56 420 ILE A CA 1
ATOM 3401 C C . ILE A 1 420 ? 16.844 3.957 13.352 1 87.56 420 ILE A C 1
ATOM 3403 O O . ILE A 1 420 ? 16.688 3.291 14.383 1 87.56 420 ILE A O 1
ATOM 3407 N N . ASP A 1 421 ? 16.828 5.254 13.352 1 87.19 421 ASP A N 1
ATOM 3408 C CA . ASP A 1 421 ? 16.625 6 14.586 1 87.19 421 ASP A CA 1
ATOM 3409 C C . ASP A 1 421 ? 15.289 5.625 15.234 1 87.19 421 ASP A C 1
ATOM 3411 O O . ASP A 1 421 ? 15.203 5.457 16.453 1 87.19 421 ASP A O 1
ATOM 3415 N N . VAL A 1 422 ? 14.352 5.496 14.414 1 86.69 422 VAL A N 1
ATOM 3416 C CA . VAL A 1 422 ? 13.008 5.16 14.891 1 86.69 422 VAL A CA 1
ATOM 3417 C C . VAL A 1 422 ? 12.992 3.729 15.422 1 86.69 422 VAL A C 1
ATOM 3419 O O . VAL A 1 422 ? 12.43 3.459 16.484 1 86.69 422 VAL A O 1
ATOM 3422 N N . ALA A 1 423 ? 13.664 2.855 14.727 1 86.38 423 ALA A N 1
ATOM 3423 C CA . ALA A 1 423 ? 13.648 1.433 15.055 1 86.38 423 ALA A CA 1
ATOM 3424 C C . ALA A 1 423 ? 14.375 1.166 16.359 1 86.38 423 ALA A C 1
ATOM 3426 O O . ALA A 1 423 ? 14 0.268 17.125 1 86.38 423 ALA A O 1
ATOM 3427 N N . ILE A 1 424 ? 15.367 1.934 16.734 1 82.5 424 ILE A N 1
ATOM 3428 C CA . ILE A 1 424 ? 16.234 1.638 17.875 1 82.5 424 ILE A CA 1
ATOM 3429 C C . ILE A 1 424 ? 15.68 2.279 19.141 1 82.5 424 ILE A C 1
ATOM 3431 O O . ILE A 1 424 ? 16.141 1.992 20.25 1 82.5 424 ILE A O 1
ATOM 3435 N N . GLN A 1 425 ? 14.711 3.049 19.125 1 75.06 425 GLN A N 1
ATOM 3436 C CA . GLN A 1 425 ? 14.234 3.781 20.281 1 75.06 425 GLN A CA 1
ATOM 3437 C C . GLN A 1 425 ? 13.414 2.879 21.203 1 75.06 425 GLN A C 1
ATOM 3439 O O . GLN A 1 425 ? 13.398 3.076 22.422 1 75.06 425 GLN A O 1
ATOM 3444 N N . LYS A 1 426 ? 12.672 1.908 20.688 1 69.31 426 LYS A N 1
ATOM 3445 C CA . LYS A 1 426 ? 11.867 1.051 21.547 1 69.31 426 LYS A CA 1
ATOM 3446 C C . LYS A 1 426 ? 12.234 -0.418 21.359 1 69.31 426 LYS A C 1
ATOM 3448 O O . LYS A 1 426 ? 11.438 -1.207 20.859 1 69.31 426 LYS A O 1
ATOM 3453 N N . PRO A 1 427 ? 13.414 -0.733 21.891 1 66.44 427 PRO A N 1
ATOM 3454 C CA . PRO A 1 427 ? 13.719 -2.156 21.719 1 66.44 427 PRO A CA 1
ATOM 3455 C C . PRO A 1 427 ? 12.969 -3.041 22.703 1 66.44 427 PRO A C 1
ATOM 3457 O O . PRO A 1 427 ? 12.758 -2.645 23.859 1 66.44 427 PRO A O 1
ATOM 3460 N N . ASN A 1 428 ? 12.203 -4.051 22.109 1 65.69 428 ASN A N 1
ATOM 3461 C CA . ASN A 1 428 ? 11.336 -4.918 22.891 1 65.69 428 ASN A CA 1
ATOM 3462 C C . ASN A 1 428 ? 12.047 -6.207 23.297 1 65.69 428 ASN A C 1
ATOM 3464 O O . ASN A 1 428 ? 11.562 -7.305 23.016 1 65.69 428 ASN A O 1
ATOM 3468 N N . GLY A 1 429 ? 13.305 -6.262 23.859 1 80.19 429 GLY A N 1
ATOM 3469 C CA . GLY A 1 429 ? 13.945 -7.426 24.453 1 80.19 429 GLY A CA 1
ATOM 3470 C C . GLY A 1 429 ? 15.125 -7.93 23.641 1 80.19 429 GLY A C 1
ATOM 3471 O O . GLY A 1 429 ? 16.234 -8.094 24.172 1 80.19 429 GLY A O 1
ATOM 3472 N N . LEU A 1 430 ? 14.844 -8.281 22.359 1 86.5 430 LEU A N 1
ATOM 3473 C CA . LEU A 1 430 ? 15.914 -8.727 21.484 1 86.5 430 LEU A CA 1
ATOM 3474 C C . LEU A 1 430 ? 16.672 -7.543 20.891 1 86.5 430 LEU A C 1
ATOM 3476 O O . LEU A 1 430 ? 16.062 -6.652 20.297 1 86.5 430 LEU A O 1
ATOM 3480 N N . SER A 1 431 ? 17.922 -7.465 21.062 1 88.44 431 SER A N 1
ATOM 3481 C CA . SER A 1 431 ? 18.734 -6.332 20.641 1 88.44 431 SER A CA 1
ATOM 3482 C C . SER A 1 431 ? 19.328 -6.559 19.25 1 88.44 431 SER A C 1
ATOM 3484 O O . SER A 1 431 ? 20.547 -6.609 19.078 1 88.44 431 SER A O 1
ATOM 3486 N N . ILE A 1 432 ? 18.453 -6.703 18.234 1 89.5 432 ILE A N 1
ATOM 3487 C CA . ILE A 1 432 ? 18.922 -6.926 16.875 1 89.5 432 ILE A CA 1
ATOM 3488 C C . ILE A 1 432 ? 18.234 -5.949 15.914 1 89.5 432 ILE A C 1
ATOM 3490 O O . ILE A 1 432 ? 17.094 -5.562 16.141 1 89.5 432 ILE A O 1
ATOM 3494 N N . ILE A 1 433 ? 18.984 -5.496 14.922 1 91.75 433 ILE A N 1
ATOM 3495 C CA . ILE A 1 433 ? 18.406 -4.707 13.844 1 91.75 433 ILE A CA 1
ATOM 3496 C C . ILE A 1 433 ? 18.891 -5.23 12.492 1 91.75 433 ILE A C 1
ATOM 3498 O O . ILE A 1 433 ? 20.078 -5.516 12.328 1 91.75 433 ILE A O 1
ATOM 3502 N N . LEU A 1 434 ? 17.984 -5.48 11.656 1 93.69 434 LEU A N 1
ATOM 3503 C CA . LEU A 1 434 ? 18.297 -5.941 10.312 1 93.69 434 LEU A CA 1
ATOM 3504 C C . LEU A 1 434 ? 18.188 -4.801 9.305 1 93.69 434 LEU A C 1
ATOM 3506 O O . LEU A 1 434 ? 17.125 -4.18 9.18 1 93.69 434 LEU A O 1
ATOM 3510 N N . ILE A 1 435 ? 19.297 -4.52 8.602 1 93 435 ILE A N 1
ATOM 3511 C CA . ILE A 1 435 ? 19.328 -3.383 7.684 1 93 435 ILE A CA 1
ATOM 3512 C C . ILE A 1 435 ? 19.625 -3.871 6.266 1 93 435 ILE A C 1
ATOM 3514 O O . ILE A 1 435 ? 20.766 -4.242 5.953 1 93 435 ILE A O 1
ATOM 3518 N N . ASP A 1 436 ? 18.641 -3.76 5.48 1 91.44 436 ASP A N 1
ATOM 3519 C CA . ASP A 1 436 ? 18.797 -4.203 4.098 1 91.44 436 ASP A CA 1
ATOM 3520 C C . ASP A 1 436 ? 19.094 -3.023 3.178 1 91.44 436 ASP A C 1
ATOM 3522 O O . ASP A 1 436 ? 18.391 -2.016 3.191 1 91.44 436 ASP A O 1
ATOM 3526 N N . GLY A 1 437 ? 20.219 -3.104 2.469 1 90.19 437 GLY A N 1
ATOM 3527 C CA . GLY A 1 437 ? 20.453 -2.141 1.405 1 90.19 437 GLY A CA 1
ATOM 3528 C C . GLY A 1 437 ? 21.25 -0.933 1.863 1 90.19 437 GLY A C 1
ATOM 3529 O O . GLY A 1 437 ? 20.859 0.208 1.602 1 90.19 437 GLY A O 1
ATOM 3530 N N . VAL A 1 438 ? 22.406 -1.124 2.572 1 92.19 438 VAL A N 1
ATOM 3531 C CA . VAL A 1 438 ? 23.188 0.002 3.072 1 92.19 438 VAL A CA 1
ATOM 3532 C C . VAL A 1 438 ? 24 0.606 1.935 1 92.19 438 VAL A C 1
ATOM 3534 O O . VAL A 1 438 ? 24.672 1.626 2.117 1 92.19 438 VAL A O 1
ATOM 3537 N N . GLU A 1 439 ? 23.938 -0.08 0.696 1 90.38 439 GLU A N 1
ATOM 3538 C CA . GLU A 1 439 ? 24.562 0.523 -0.48 1 90.38 439 GLU A CA 1
ATOM 3539 C C . GLU A 1 439 ? 23.891 1.853 -0.833 1 90.38 439 GLU A C 1
ATOM 3541 O O . GLU A 1 439 ? 24.469 2.656 -1.576 1 90.38 439 GLU A O 1
ATOM 3546 N N . LYS A 1 440 ? 22.719 2.104 -0.312 1 88.69 440 LYS A N 1
ATOM 3547 C CA . LYS A 1 440 ? 21.984 3.352 -0.525 1 88.69 440 LYS A CA 1
ATOM 3548 C C . LYS A 1 440 ? 22.656 4.512 0.207 1 88.69 440 LYS A C 1
ATOM 3550 O O . LYS A 1 440 ? 22.344 5.676 -0.044 1 88.69 440 LYS A O 1
ATOM 3555 N N . LEU A 1 441 ? 23.594 4.164 1.1 1 91.44 441 LEU A N 1
ATOM 3556 C CA . LEU A 1 441 ? 24.312 5.16 1.893 1 91.44 441 LEU A CA 1
ATOM 3557 C C . LEU A 1 441 ? 25.734 5.332 1.398 1 91.44 441 LEU A C 1
ATOM 3559 O O . LEU A 1 441 ? 26.406 4.348 1.071 1 91.44 441 LEU A O 1
ATOM 3563 N N . ALA A 1 442 ? 26.109 6.57 1.314 1 91.81 442 ALA A N 1
ATOM 3564 C CA . ALA A 1 442 ? 27.531 6.824 1.101 1 91.81 442 ALA A CA 1
ATOM 3565 C C . ALA A 1 442 ? 28.359 6.27 2.252 1 91.81 442 ALA A C 1
ATOM 3567 O O . ALA A 1 442 ? 27.844 6.008 3.338 1 91.81 442 ALA A O 1
ATOM 3568 N N . THR A 1 443 ? 29.641 6.137 2.002 1 92.75 443 THR A N 1
ATOM 3569 C CA . THR A 1 443 ? 30.516 5.477 2.957 1 92.75 443 THR A CA 1
ATOM 3570 C C . THR A 1 443 ? 30.484 6.188 4.309 1 92.75 443 THR A C 1
ATOM 3572 O O . THR A 1 443 ? 30.375 5.543 5.352 1 92.75 443 THR A O 1
ATOM 3575 N N . GLY A 1 444 ? 30.531 7.461 4.309 1 90.69 444 GLY A N 1
ATOM 3576 C CA . GLY A 1 444 ? 30.5 8.219 5.547 1 90.69 444 GLY A CA 1
ATOM 3577 C C . GLY A 1 444 ? 29.234 8.008 6.355 1 90.69 444 GLY A C 1
ATOM 3578 O O . GLY A 1 444 ? 29.297 7.762 7.562 1 90.69 444 GLY A O 1
ATOM 3579 N N . LEU A 1 445 ? 28.172 8.078 5.711 1 89.12 445 LEU A N 1
ATOM 3580 C CA . LEU A 1 445 ? 26.875 7.891 6.375 1 89.12 445 LEU A CA 1
ATOM 3581 C C . LEU A 1 445 ? 26.719 6.457 6.863 1 89.12 445 LEU A C 1
ATOM 3583 O O . LEU A 1 445 ? 26.141 6.215 7.922 1 89.12 445 LEU A O 1
ATOM 3587 N N . ARG A 1 446 ? 27.203 5.539 6.117 1 92.44 446 ARG A N 1
ATOM 3588 C CA . ARG A 1 446 ? 27.141 4.129 6.5 1 92.44 446 ARG A CA 1
ATOM 3589 C C . ARG A 1 446 ? 27.922 3.879 7.781 1 92.44 446 ARG A C 1
ATOM 3591 O O . ARG A 1 446 ? 27.438 3.199 8.688 1 92.44 446 ARG A O 1
ATOM 3598 N N . GLN A 1 447 ? 29.109 4.43 7.832 1 92.94 447 GLN A N 1
ATOM 3599 C CA . GLN A 1 447 ? 29.938 4.277 9.016 1 92.94 447 GLN A CA 1
ATOM 3600 C C . GLN A 1 447 ? 29.281 4.926 10.234 1 92.94 447 GLN A C 1
ATOM 3602 O O . GLN A 1 447 ? 29.328 4.371 11.336 1 92.94 447 GLN A O 1
ATOM 3607 N N . GLN A 1 448 ? 28.703 6.051 10 1 90.44 448 GLN A N 1
ATOM 3608 C CA . GLN A 1 448 ? 27.984 6.723 11.086 1 90.44 448 GLN A CA 1
ATOM 3609 C C . GLN A 1 448 ? 26.812 5.875 11.586 1 90.44 448 GLN A C 1
ATOM 3611 O O . GLN A 1 448 ? 26.562 5.805 12.789 1 90.44 448 GLN A O 1
ATOM 3616 N N . LEU A 1 449 ? 26.188 5.293 10.664 1 89.38 449 LEU A N 1
ATOM 3617 C CA . LEU A 1 449 ? 25.062 4.426 11 1 89.38 449 LEU A CA 1
ATOM 3618 C C . LEU A 1 449 ? 25.516 3.252 11.859 1 89.38 449 LEU A C 1
ATOM 3620 O O . LEU A 1 449 ? 24.891 2.939 12.875 1 89.38 449 LEU A O 1
ATOM 3624 N N . TYR A 1 450 ? 26.609 2.596 11.477 1 93.12 450 TYR A N 1
ATOM 3625 C CA . TYR A 1 450 ? 27.141 1.46 12.227 1 93.12 450 TYR A CA 1
ATOM 3626 C C . TYR A 1 450 ? 27.562 1.882 13.633 1 93.12 450 TYR A C 1
ATOM 3628 O O . TYR A 1 450 ? 27.312 1.17 14.602 1 93.12 450 TYR A O 1
ATOM 3636 N N . LYS A 1 451 ? 28.125 3.027 13.672 1 91.25 451 LYS A N 1
ATOM 3637 C CA . LYS A 1 451 ? 28.547 3.551 14.969 1 91.25 451 LYS A CA 1
ATOM 3638 C C . LYS A 1 451 ? 27.344 3.814 15.875 1 91.25 451 LYS A C 1
ATOM 3640 O O . LYS A 1 451 ? 27.391 3.525 17.078 1 91.25 451 LYS A O 1
ATOM 3645 N N . LYS A 1 452 ? 26.359 4.336 15.297 1 86.5 452 LYS A N 1
ATOM 3646 C CA . LYS A 1 452 ? 25.141 4.609 16.047 1 86.5 452 LYS A CA 1
ATOM 3647 C C . LYS A 1 452 ? 24.531 3.324 16.594 1 86.5 452 LYS A C 1
ATOM 3649 O O . LYS A 1 452 ? 24.125 3.283 17.766 1 86.5 452 LYS A O 1
ATOM 3654 N N . CYS A 1 453 ? 24.469 2.293 15.828 1 88.62 453 CYS A N 1
ATOM 3655 C CA . CYS A 1 453 ? 23.938 1.009 16.266 1 88.62 453 CYS A CA 1
ATOM 3656 C C . CYS A 1 453 ? 24.797 0.404 17.375 1 88.62 453 CYS A C 1
ATOM 3658 O O . CYS A 1 453 ? 24.266 -0.116 18.359 1 88.62 453 CYS A O 1
ATOM 3660 N N . LYS A 1 454 ? 26.094 0.554 17.203 1 89.5 454 LYS A N 1
ATOM 3661 C CA . LYS A 1 454 ? 27.031 0.023 18.203 1 89.5 454 LYS A CA 1
ATOM 3662 C C . LYS A 1 454 ? 26.891 0.757 19.531 1 89.5 454 LYS A C 1
ATOM 3664 O O . LYS A 1 454 ? 26.922 0.135 20.594 1 89.5 454 LYS A O 1
ATOM 3669 N N . SER A 1 455 ? 26.734 1.987 19.438 1 86.56 455 SER A N 1
ATOM 3670 C CA . SER A 1 455 ? 26.641 2.805 20.641 1 86.56 455 SER A CA 1
ATOM 3671 C C . SER A 1 455 ? 25.391 2.463 21.438 1 86.56 455 SER A C 1
ATOM 3673 O O . SER A 1 455 ? 25.375 2.596 22.656 1 86.56 455 SER A O 1
ATOM 3675 N N . LYS A 1 456 ? 24.391 1.961 20.812 1 83.06 456 LYS A N 1
ATOM 3676 C CA . LYS A 1 456 ? 23.141 1.599 21.484 1 83.06 456 LYS A CA 1
ATOM 3677 C C . LYS A 1 456 ? 23.172 0.138 21.922 1 83.06 456 LYS A C 1
ATOM 3679 O O . LYS A 1 456 ? 22.172 -0.366 22.469 1 83.06 456 LYS A O 1
ATOM 3684 N N . GLY A 1 457 ? 24.25 -0.57 21.594 1 83.75 457 GLY A N 1
ATOM 3685 C CA . GLY A 1 457 ? 24.422 -1.948 22.031 1 83.75 457 GLY A CA 1
ATOM 3686 C C . GLY A 1 457 ? 23.609 -2.934 21.203 1 83.75 457 GLY A C 1
ATOM 3687 O O . GLY A 1 457 ? 23.25 -4.008 21.688 1 83.75 457 GLY A O 1
ATOM 3688 N N . LEU A 1 458 ? 23.328 -2.551 20.031 1 88.38 458 LEU A N 1
ATOM 3689 C CA . LEU A 1 458 ? 22.516 -3.404 19.188 1 88.38 458 LEU A CA 1
ATOM 3690 C C . LEU A 1 458 ? 23.391 -4.289 18.297 1 88.38 458 LEU A C 1
ATOM 3692 O O . LEU A 1 458 ? 24.453 -3.861 17.844 1 88.38 458 LEU A O 1
ATOM 3696 N N . GLN A 1 459 ? 22.922 -5.496 18.125 1 91.88 459 GLN A N 1
ATOM 3697 C CA . GLN A 1 459 ? 23.453 -6.348 17.062 1 91.88 459 GLN A CA 1
ATOM 3698 C C . GLN A 1 459 ? 22.797 -6.035 15.727 1 91.88 459 GLN A C 1
ATOM 3700 O O . GLN A 1 459 ? 21.594 -5.809 15.664 1 91.88 459 GLN A O 1
ATOM 3705 N N . PHE A 1 460 ? 23.656 -5.898 14.742 1 92.56 460 PHE A N 1
ATOM 3706 C CA . PHE A 1 460 ? 23 -5.59 13.469 1 92.56 460 PHE A CA 1
ATOM 3707 C C . PHE A 1 460 ? 23.594 -6.426 12.344 1 92.56 460 PHE A C 1
ATOM 3709 O O . PHE A 1 460 ? 24.766 -6.809 12.398 1 92.56 460 PHE A O 1
ATOM 3716 N N . ILE A 1 461 ? 22.812 -6.77 11.461 1 94.19 461 ILE A N 1
ATOM 3717 C CA . ILE A 1 461 ? 23.156 -7.418 10.203 1 94.19 461 ILE A CA 1
ATOM 3718 C C . ILE A 1 461 ? 22.75 -6.512 9.039 1 94.19 461 ILE A C 1
ATOM 3720 O O . ILE A 1 461 ? 21.578 -6.148 8.891 1 94.19 461 ILE A O 1
ATOM 3724 N N . ALA A 1 462 ? 23.75 -6.102 8.281 1 95.31 462 ALA A N 1
ATOM 3725 C CA . ALA A 1 462 ? 23.516 -5.207 7.152 1 95.31 462 ALA A CA 1
ATOM 3726 C C . ALA A 1 462 ? 23.906 -5.871 5.836 1 95.31 462 ALA A C 1
ATOM 3728 O O . ALA A 1 462 ? 24.812 -6.703 5.793 1 95.31 462 ALA A O 1
ATOM 3729 N N . THR A 1 463 ? 23.203 -5.562 4.816 1 95.19 463 THR A N 1
ATOM 3730 C CA . THR A 1 463 ? 23.547 -6.066 3.49 1 95.19 463 THR A CA 1
ATOM 3731 C C . THR A 1 463 ? 24.016 -4.93 2.59 1 95.19 463 THR A C 1
ATOM 3733 O O . THR A 1 463 ? 23.516 -3.809 2.674 1 95.19 463 THR A O 1
ATOM 3736 N N . ARG A 1 464 ? 25 -5.23 1.729 1 94.38 464 ARG A N 1
ATOM 3737 C CA . ARG A 1 464 ? 25.547 -4.254 0.792 1 94.38 464 ARG A CA 1
ATOM 3738 C C . ARG A 1 464 ? 25.875 -4.906 -0.545 1 94.38 464 ARG A C 1
ATOM 3740 O O . ARG A 1 464 ? 26.562 -5.93 -0.587 1 94.38 464 ARG A O 1
ATOM 3747 N N . THR A 1 465 ? 25.406 -4.285 -1.585 1 93.38 465 THR A N 1
ATOM 3748 C CA . THR A 1 465 ? 25.719 -4.801 -2.914 1 93.38 465 THR A CA 1
ATOM 3749 C C . THR A 1 465 ? 27.094 -4.34 -3.369 1 93.38 465 THR A C 1
ATOM 3751 O O . THR A 1 465 ? 27.406 -3.145 -3.338 1 93.38 465 THR A O 1
ATOM 3754 N N . THR A 1 466 ? 27.922 -5.227 -3.641 1 92.88 466 THR A N 1
ATOM 3755 C CA . THR A 1 466 ? 29.266 -5 -4.176 1 92.88 466 THR A CA 1
ATOM 3756 C C . THR A 1 466 ? 29.5 -5.859 -5.414 1 92.88 466 THR A C 1
ATOM 3758 O O . THR A 1 466 ? 28.562 -6.457 -5.953 1 92.88 466 THR A O 1
ATOM 3761 N N . ASP A 1 467 ? 30.688 -5.848 -5.98 1 93.5 467 ASP A N 1
ATOM 3762 C CA . ASP A 1 467 ? 30.984 -6.613 -7.188 1 93.5 467 ASP A CA 1
ATOM 3763 C C . ASP A 1 467 ? 31.625 -7.957 -6.844 1 93.5 467 ASP A C 1
ATOM 3765 O O . ASP A 1 467 ? 32.094 -8.68 -7.73 1 93.5 467 ASP A O 1
ATOM 3769 N N . ASP A 1 468 ? 31.594 -8.25 -5.543 1 92.12 468 ASP A N 1
ATOM 3770 C CA . ASP A 1 468 ? 32.125 -9.547 -5.129 1 92.12 468 ASP A CA 1
ATOM 3771 C C . ASP A 1 468 ? 31.266 -10.688 -5.637 1 92.12 468 ASP A C 1
ATOM 3773 O O . ASP A 1 468 ? 30.047 -10.656 -5.488 1 92.12 468 ASP A O 1
ATOM 3777 N N . GLU A 1 469 ? 31.844 -11.727 -6.172 1 90.12 469 GLU A N 1
ATOM 3778 C CA . GLU A 1 469 ? 31.125 -12.828 -6.789 1 90.12 469 GLU A CA 1
ATOM 3779 C C . GLU A 1 469 ? 30.422 -13.688 -5.734 1 90.12 469 GLU A C 1
ATOM 3781 O O . GLU A 1 469 ? 29.328 -14.203 -5.977 1 90.12 469 GLU A O 1
ATOM 3786 N N . ASP A 1 470 ? 31.062 -13.773 -4.602 1 89.69 470 ASP A N 1
ATOM 3787 C CA . ASP A 1 470 ? 30.516 -14.602 -3.537 1 89.69 470 ASP A CA 1
ATOM 3788 C C . ASP A 1 470 ? 30.094 -13.75 -2.342 1 89.69 470 ASP A C 1
ATOM 3790 O O . ASP A 1 470 ? 30.453 -12.578 -2.248 1 89.69 470 ASP A O 1
ATOM 3794 N N . LEU A 1 471 ? 29.281 -14.359 -1.545 1 91.31 471 LEU A N 1
ATOM 3795 C CA . LEU A 1 471 ? 28.844 -13.719 -0.312 1 91.31 471 LEU A CA 1
ATOM 3796 C C . LEU A 1 471 ? 30.031 -13.5 0.635 1 91.31 471 LEU A C 1
ATOM 3798 O O . LEU A 1 471 ? 30.719 -14.461 0.994 1 91.31 471 LEU A O 1
ATOM 3802 N N . THR A 1 472 ? 30.281 -12.25 0.967 1 92.44 472 THR A N 1
ATOM 3803 C CA . THR A 1 472 ? 31.375 -11.898 1.877 1 92.44 472 THR A CA 1
ATOM 3804 C C . THR A 1 472 ? 30.812 -11.383 3.203 1 92.44 472 THR A C 1
ATOM 3806 O O . THR A 1 472 ? 29.906 -10.555 3.223 1 92.44 472 THR A O 1
ATOM 3809 N N . VAL A 1 473 ? 31.344 -11.938 4.258 1 93.25 473 VAL A N 1
ATOM 3810 C CA . VAL A 1 473 ? 30.922 -11.523 5.594 1 93.25 473 VAL A CA 1
ATOM 3811 C C . VAL A 1 473 ? 32 -10.633 6.215 1 93.25 473 VAL A C 1
ATOM 3813 O O . VAL A 1 473 ? 33.156 -11.039 6.363 1 93.25 473 VAL A O 1
ATOM 3816 N N . VAL A 1 474 ? 31.609 -9.445 6.496 1 91.5 474 VAL A N 1
ATOM 3817 C CA . VAL A 1 474 ? 32.5 -8.508 7.16 1 91.5 474 VAL A CA 1
ATOM 3818 C C . VAL A 1 474 ? 32.031 -8.25 8.586 1 91.5 474 VAL A C 1
ATOM 3820 O O . VAL A 1 474 ? 30.891 -7.82 8.797 1 91.5 474 VAL A O 1
ATOM 3823 N N . GLU A 1 475 ? 32.875 -8.539 9.57 1 91.38 475 GLU A N 1
ATOM 3824 C CA . GLU A 1 475 ? 32.531 -8.266 10.961 1 91.38 475 GLU A CA 1
ATOM 3825 C C . GLU A 1 475 ? 32.719 -6.785 11.289 1 91.38 475 GLU A C 1
ATOM 3827 O O . GLU A 1 475 ? 33.719 -6.172 10.898 1 91.38 475 GLU A O 1
ATOM 3832 N N . LEU A 1 476 ? 31.75 -6.242 11.914 1 88.19 476 LEU A N 1
ATOM 3833 C CA . LEU A 1 476 ? 31.734 -4.809 12.195 1 88.19 476 LEU A CA 1
ATOM 3834 C C . LEU A 1 476 ? 31.938 -4.547 13.68 1 88.19 476 LEU A C 1
ATOM 3836 O O . LEU A 1 476 ? 31.516 -5.34 14.523 1 88.19 476 LEU A O 1
ATOM 3840 N N . MET B 1 1 ? 9.781 10.562 -29.547 1 86.94 1 MET B N 1
ATOM 3841 C CA . MET B 1 1 ? 10.016 11.891 -29 1 86.94 1 MET B CA 1
ATOM 3842 C C . MET B 1 1 ? 11.094 11.852 -27.922 1 86.94 1 MET B C 1
ATOM 3844 O O . MET B 1 1 ? 11.023 11.039 -27 1 86.94 1 MET B O 1
ATOM 3848 N N . ASN B 1 2 ? 12.078 12.727 -28.109 1 90.94 2 ASN B N 1
ATOM 3849 C CA . ASN B 1 2 ? 13.188 12.773 -27.156 1 90.94 2 ASN B CA 1
ATOM 3850 C C . ASN B 1 2 ? 13.312 14.141 -26.5 1 90.94 2 ASN B C 1
ATOM 3852 O O . ASN B 1 2 ? 12.992 15.164 -27.109 1 90.94 2 ASN B O 1
ATOM 3856 N N . ILE B 1 3 ? 13.758 14.07 -25.344 1 93.56 3 ILE B N 1
ATOM 3857 C CA . ILE B 1 3 ? 14.008 15.328 -24.641 1 93.56 3 ILE B CA 1
ATOM 3858 C C . ILE B 1 3 ? 15.312 15.953 -25.141 1 93.56 3 ILE B C 1
ATOM 3860 O O . ILE B 1 3 ? 16.312 15.258 -25.297 1 93.56 3 ILE B O 1
ATOM 3864 N N . VAL B 1 4 ? 15.25 17.25 -25.391 1 94.31 4 VAL B N 1
ATOM 3865 C CA . VAL B 1 4 ? 16.438 17.906 -25.938 1 94.31 4 VAL B CA 1
ATOM 3866 C C . VAL B 1 4 ? 16.984 18.906 -24.922 1 94.31 4 VAL B C 1
ATOM 3868 O O . VAL B 1 4 ? 18.172 19.219 -24.938 1 94.31 4 VAL B O 1
ATOM 3871 N N . LYS B 1 5 ? 16.094 19.344 -24.078 1 95.25 5 LYS B N 1
ATOM 3872 C CA . LYS B 1 5 ? 16.516 20.344 -23.109 1 95.25 5 LYS B CA 1
ATOM 3873 C C . LYS B 1 5 ? 15.727 20.203 -21.812 1 95.25 5 LYS B C 1
ATOM 3875 O O . LYS B 1 5 ? 14.508 20.016 -21.828 1 95.25 5 LYS B O 1
ATOM 3880 N N . ILE B 1 6 ? 16.438 20.297 -20.656 1 95.94 6 ILE B N 1
ATOM 3881 C CA . ILE B 1 6 ? 15.836 20.328 -19.328 1 95.94 6 ILE B CA 1
ATOM 3882 C C . ILE B 1 6 ? 16.484 21.438 -18.484 1 95.94 6 ILE B C 1
ATOM 3884 O O . ILE B 1 6 ? 17.703 21.531 -18.406 1 95.94 6 ILE B O 1
ATOM 3888 N N . LYS B 1 7 ? 15.703 22.281 -17.984 1 97 7 LYS B N 1
ATOM 3889 C CA . LYS B 1 7 ? 16.156 23.328 -17.078 1 97 7 LYS B CA 1
ATOM 3890 C C . LYS B 1 7 ? 15.367 23.312 -15.781 1 97 7 LYS B C 1
ATOM 3892 O O . LYS B 1 7 ? 14.141 23.375 -15.797 1 97 7 LYS B O 1
ATOM 3897 N N . ILE B 1 8 ? 16.062 23.203 -14.695 1 97.06 8 ILE B N 1
ATOM 3898 C CA . ILE B 1 8 ? 15.438 23.172 -13.375 1 97.06 8 ILE B CA 1
ATOM 3899 C C . ILE B 1 8 ? 16 24.297 -12.508 1 97.06 8 ILE B C 1
ATOM 3901 O O . ILE B 1 8 ? 17.219 24.5 -12.469 1 97.06 8 ILE B O 1
ATOM 3905 N N . LYS B 1 9 ? 15.102 25.016 -11.914 1 97.44 9 LYS B N 1
ATOM 3906 C CA . LYS B 1 9 ? 15.516 26.078 -10.992 1 97.44 9 LYS B CA 1
ATOM 3907 C C . LYS B 1 9 ? 14.703 26.016 -9.695 1 97.44 9 LYS B C 1
ATOM 3909 O O . LYS B 1 9 ? 13.477 26.047 -9.727 1 97.44 9 LYS B O 1
ATOM 3914 N N . ASN B 1 10 ? 15.344 25.891 -8.586 1 97.25 10 ASN B N 1
ATOM 3915 C CA . ASN B 1 10 ? 14.812 26.016 -7.234 1 97.25 10 ASN B CA 1
ATOM 3916 C C . ASN B 1 10 ? 13.672 25.031 -6.984 1 97.25 10 ASN B C 1
ATOM 3918 O O . ASN B 1 10 ? 12.617 25.406 -6.469 1 97.25 10 ASN B O 1
ATOM 3922 N N . LEU B 1 11 ? 13.805 23.875 -7.441 1 96.81 11 LEU B N 1
ATOM 3923 C CA . LEU B 1 11 ? 12.859 22.797 -7.148 1 96.81 11 LEU B CA 1
ATOM 3924 C C . LEU B 1 11 ? 13.508 21.734 -6.27 1 96.81 11 LEU B C 1
ATOM 3926 O O . LEU B 1 11 ? 14.648 21.344 -6.504 1 96.81 11 LEU B O 1
ATOM 3930 N N . PHE B 1 12 ? 12.781 21.344 -5.289 1 94.44 12 PHE B N 1
ATOM 3931 C CA . PHE B 1 12 ? 13.25 20.312 -4.371 1 94.44 12 PHE B CA 1
ATOM 3932 C C . PHE B 1 12 ? 14.648 20.641 -3.859 1 94.44 12 PHE B C 1
ATOM 3934 O O . PHE B 1 12 ? 14.867 21.703 -3.273 1 94.44 12 PHE B O 1
ATOM 3941 N N . GLY B 1 13 ? 15.562 19.828 -4.023 1 91.69 13 GLY B N 1
ATOM 3942 C CA . GLY B 1 13 ? 16.906 20.094 -3.531 1 91.69 13 GLY B CA 1
ATOM 3943 C C . GLY B 1 13 ? 17.812 20.688 -4.578 1 91.69 13 GLY B C 1
ATOM 3944 O O . GLY B 1 13 ? 19.031 20.781 -4.371 1 91.69 13 GLY B O 1
ATOM 3945 N N . ILE B 1 14 ? 17.266 21.203 -5.66 1 94 14 ILE B N 1
ATOM 3946 C CA . ILE B 1 14 ? 18.062 21.688 -6.777 1 94 14 ILE B CA 1
ATOM 3947 C C . ILE B 1 14 ? 18.016 23.203 -6.824 1 94 14 ILE B C 1
ATOM 3949 O O . ILE B 1 14 ? 16.922 23.797 -6.867 1 94 14 ILE B O 1
ATOM 3953 N N . LYS B 1 15 ? 19.094 23.828 -6.812 1 94.31 15 LYS B N 1
ATOM 3954 C CA . LYS B 1 15 ? 19.141 25.266 -7.039 1 94.31 15 LYS B CA 1
ATOM 3955 C C . LYS B 1 15 ? 19.094 25.594 -8.531 1 94.31 15 LYS B C 1
ATOM 3957 O O . LYS B 1 15 ? 18.25 26.375 -8.969 1 94.31 15 LYS B O 1
ATOM 3962 N N . GLU B 1 16 ? 20.031 25.016 -9.266 1 94.56 16 GLU B N 1
ATOM 3963 C CA . GLU B 1 16 ? 20.062 25.141 -10.719 1 94.56 16 GLU B CA 1
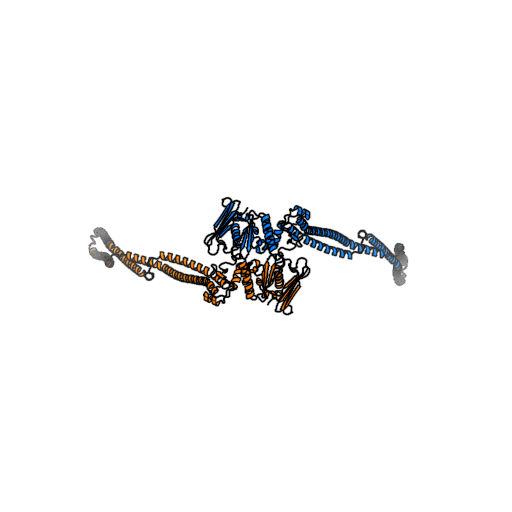ATOM 3964 C C . GLU B 1 16 ? 20.625 23.891 -11.375 1 94.56 16 GLU B C 1
ATOM 3966 O O . GLU B 1 16 ? 21.594 23.312 -10.883 1 94.56 16 GLU B O 1
ATOM 3971 N N . TYR B 1 17 ? 19.969 23.453 -12.461 1 94.25 17 TYR B N 1
ATOM 3972 C CA . TYR B 1 17 ? 20.422 22.281 -13.211 1 94.25 17 TYR B CA 1
ATOM 3973 C C . TYR B 1 17 ? 19.969 22.359 -14.664 1 94.25 17 TYR B C 1
ATOM 3975 O O . TYR B 1 17 ? 18.844 22.781 -14.953 1 94.25 17 TYR B O 1
ATOM 3983 N N . GLU B 1 18 ? 20.891 22.109 -15.578 1 94.12 18 GLU B N 1
ATOM 3984 C CA . GLU B 1 18 ? 20.578 22.078 -17 1 94.12 18 GLU B CA 1
ATOM 3985 C C . GLU B 1 18 ? 21.156 20.844 -17.672 1 94.12 18 GLU B C 1
ATOM 3987 O O . GLU B 1 18 ? 22.266 20.422 -17.344 1 94.12 18 GLU B O 1
ATOM 3992 N N . ALA B 1 19 ? 20.344 20.219 -18.562 1 91.75 19 ALA B N 1
ATOM 3993 C CA . ALA B 1 19 ? 20.797 19.031 -19.297 1 91.75 19 ALA B CA 1
ATOM 3994 C C . ALA B 1 19 ? 20.281 19.062 -20.734 1 91.75 19 ALA B C 1
ATOM 3996 O O . ALA B 1 19 ? 19.297 19.75 -21.031 1 91.75 19 ALA B O 1
ATOM 3997 N N . ASP B 1 20 ? 20.969 18.281 -21.734 1 88.25 20 ASP B N 1
ATOM 3998 C CA . ASP B 1 20 ? 20.641 18.344 -23.156 1 88.25 20 ASP B CA 1
ATOM 3999 C C . ASP B 1 20 ? 20 17.031 -23.625 1 88.25 20 ASP B C 1
ATOM 4001 O O . ASP B 1 20 ? 20.156 16.641 -24.781 1 88.25 20 ASP B O 1
ATOM 4005 N N . GLY B 1 21 ? 19.312 16.344 -22.891 1 82 21 GLY B N 1
ATOM 4006 C CA . GLY B 1 21 ? 18.484 15.219 -23.297 1 82 21 GLY B CA 1
ATOM 4007 C C . GLY B 1 21 ? 19.281 13.938 -23.469 1 82 21 GLY B C 1
ATOM 4008 O O . GLY B 1 21 ? 18.734 12.914 -23.891 1 82 21 GLY B O 1
ATOM 4009 N N . LYS B 1 22 ? 20.641 13.906 -23.234 1 89.31 22 LYS B N 1
ATOM 4010 C CA . LYS B 1 22 ? 21.453 12.695 -23.312 1 89.31 22 LYS B CA 1
ATOM 4011 C C . LYS B 1 22 ? 21.172 11.773 -22.125 1 89.31 22 LYS B C 1
ATOM 4013 O O . LYS B 1 22 ? 20.625 12.203 -21.109 1 89.31 22 LYS B O 1
ATOM 4018 N N . SER B 1 23 ? 21.484 10.508 -22.422 1 94.06 23 SER B N 1
ATOM 4019 C CA . SER B 1 23 ? 21.406 9.562 -21.312 1 94.06 23 SER B CA 1
ATOM 4020 C C . SER B 1 23 ? 22.516 9.797 -20.297 1 94.06 23 SER B C 1
ATOM 4022 O O . SER B 1 23 ? 23.688 9.844 -20.672 1 94.06 23 SER B O 1
ATOM 4024 N N . ILE B 1 24 ? 22.125 10.016 -19.094 1 94.5 24 ILE B N 1
ATOM 4025 C CA . ILE B 1 24 ? 23.125 10.406 -18.109 1 94.5 24 ILE B CA 1
ATOM 4026 C C . ILE B 1 24 ? 22.906 9.617 -16.828 1 94.5 24 ILE B C 1
ATOM 4028 O O . ILE B 1 24 ? 21.797 9.125 -16.562 1 94.5 24 ILE B O 1
ATOM 4032 N N . GLU B 1 25 ? 23.938 9.453 -16.125 1 95.19 25 GLU B N 1
ATOM 4033 C CA . GLU B 1 25 ? 23.922 8.984 -14.742 1 95.19 25 GLU B CA 1
ATOM 4034 C C . GLU B 1 25 ? 24.297 10.109 -13.773 1 95.19 25 GLU B C 1
ATOM 4036 O O . GLU B 1 25 ? 25.344 10.742 -13.93 1 95.19 25 GLU B O 1
ATOM 4041 N N . LEU B 1 26 ? 23.453 10.391 -12.914 1 95.38 26 LEU B N 1
ATOM 4042 C CA . LEU B 1 26 ? 23.719 11.352 -11.852 1 95.38 26 LEU B CA 1
ATOM 4043 C C . LEU B 1 26 ? 24.281 10.664 -10.609 1 95.38 26 LEU B C 1
ATOM 4045 O O . LEU B 1 26 ? 23.594 9.836 -10 1 95.38 26 LEU B O 1
ATOM 4049 N N . SER B 1 27 ? 25.469 10.953 -10.273 1 94.62 27 SER B N 1
ATOM 4050 C CA . SER B 1 27 ? 26.125 10.297 -9.141 1 94.62 27 SER B CA 1
ATOM 4051 C C . SER B 1 27 ? 26.547 11.312 -8.086 1 94.62 27 SER B C 1
ATOM 4053 O O . SER B 1 27 ? 26.781 12.484 -8.398 1 94.62 27 SER B O 1
ATOM 4055 N N . GLY B 1 28 ? 26.609 10.922 -6.859 1 93.56 28 GLY B N 1
ATOM 4056 C CA . GLY B 1 28 ? 26.984 11.758 -5.734 1 93.56 28 GLY B CA 1
ATOM 4057 C C . GLY B 1 28 ? 26.531 11.203 -4.398 1 93.56 28 GLY B C 1
ATOM 4058 O O . GLY B 1 28 ? 25.844 10.18 -4.344 1 93.56 28 GLY B O 1
ATOM 4059 N N . LYS B 1 29 ? 26.984 11.844 -3.357 1 93 29 LYS B N 1
ATOM 4060 C CA . LYS B 1 29 ? 26.609 11.43 -2.01 1 93 29 LYS B CA 1
ATOM 4061 C C . LYS B 1 29 ? 25.125 11.719 -1.744 1 93 29 LYS B C 1
ATOM 4063 O O . LYS B 1 29 ? 24.453 12.328 -2.574 1 93 29 LYS B O 1
ATOM 4068 N N . ASN B 1 30 ? 24.641 11.164 -0.632 1 90.12 30 ASN B N 1
ATOM 4069 C CA . ASN B 1 30 ? 23.234 11.383 -0.268 1 90.12 30 ASN B CA 1
ATOM 4070 C C . ASN B 1 30 ? 22.938 12.867 -0.071 1 90.12 30 ASN B C 1
ATOM 4072 O O . ASN B 1 30 ? 23.734 13.586 0.544 1 90.12 30 ASN B O 1
ATOM 4076 N N . GLY B 1 31 ? 21.906 13.336 -0.622 1 88.5 31 GLY B N 1
ATOM 4077 C CA . GLY B 1 31 ? 21.469 14.703 -0.4 1 88.5 31 GLY B CA 1
ATOM 4078 C C . GLY B 1 31 ? 22 15.68 -1.434 1 88.5 31 GLY B C 1
ATOM 4079 O O . GLY B 1 31 ? 21.828 16.891 -1.291 1 88.5 31 GLY B O 1
ATOM 4080 N N . THR B 1 32 ? 22.656 15.203 -2.508 1 89.38 32 THR B N 1
ATOM 4081 C CA . THR B 1 32 ? 23.266 16.094 -3.488 1 89.38 32 THR B CA 1
ATOM 4082 C C . THR B 1 32 ? 22.234 16.531 -4.527 1 89.38 32 THR B C 1
ATOM 4084 O O . THR B 1 32 ? 22.516 17.406 -5.355 1 89.38 32 THR B O 1
ATOM 4087 N N . GLY B 1 33 ? 21.062 15.883 -4.555 1 91.19 33 GLY B N 1
ATOM 4088 C CA . GLY B 1 33 ? 20 16.344 -5.434 1 91.19 33 GLY B CA 1
ATOM 4089 C C . GLY B 1 33 ? 19.734 15.398 -6.598 1 91.19 33 GLY B C 1
ATOM 4090 O O . GLY B 1 33 ? 18.984 15.727 -7.516 1 91.19 33 GLY B O 1
ATOM 4091 N N . LYS B 1 34 ? 20.328 14.273 -6.633 1 93.56 34 LYS B N 1
ATOM 4092 C CA . LYS B 1 34 ? 20.203 13.32 -7.727 1 93.56 34 LYS B CA 1
ATOM 4093 C C . LYS B 1 34 ? 18.734 12.938 -7.945 1 93.56 34 LYS B C 1
ATOM 4095 O O . LYS B 1 34 ? 18.203 13.102 -9.047 1 93.56 34 LYS B O 1
ATOM 4100 N N . THR B 1 35 ? 18.109 12.539 -6.898 1 93.31 35 THR B N 1
ATOM 4101 C CA . THR B 1 35 ? 16.719 12.094 -6.984 1 93.31 35 THR B CA 1
ATOM 4102 C C . THR B 1 35 ? 15.797 13.281 -7.23 1 93.31 35 THR B C 1
ATOM 4104 O O . THR B 1 35 ? 14.727 13.125 -7.828 1 93.31 35 THR B O 1
ATOM 4107 N N . SER B 1 36 ? 16.25 14.484 -6.84 1 94.62 36 SER B N 1
ATOM 4108 C CA . SER B 1 36 ? 15.461 15.688 -7.066 1 94.62 36 SER B CA 1
ATOM 4109 C C . SER B 1 36 ? 15.305 15.977 -8.555 1 94.62 36 SER B C 1
ATOM 4111 O O . SER B 1 36 ? 14.266 16.469 -8.992 1 94.62 36 SER B O 1
ATOM 4113 N N . VAL B 1 37 ? 16.328 15.656 -9.289 1 94.5 37 VAL B N 1
ATOM 4114 C CA . VAL B 1 37 ? 16.266 15.852 -10.734 1 94.5 37 VAL B CA 1
ATOM 4115 C C . VAL B 1 37 ? 15.172 14.961 -11.328 1 94.5 37 VAL B C 1
ATOM 4117 O O . VAL B 1 37 ? 14.352 15.422 -12.117 1 94.5 37 VAL B O 1
ATOM 4120 N N . ILE B 1 38 ? 15.148 13.727 -10.898 1 94.44 38 ILE B N 1
ATOM 4121 C CA . ILE B 1 38 ? 14.148 12.773 -11.359 1 94.44 38 ILE B CA 1
ATOM 4122 C C . ILE B 1 38 ? 12.758 13.234 -10.945 1 94.44 38 ILE B C 1
ATOM 4124 O O . ILE B 1 38 ? 11.82 13.227 -11.75 1 94.44 38 ILE B O 1
ATOM 4128 N N . ASP B 1 39 ? 12.672 13.711 -9.766 1 95.5 39 ASP B N 1
ATOM 4129 C CA . ASP B 1 39 ? 11.391 14.164 -9.242 1 95.5 39 ASP B CA 1
ATOM 4130 C C . ASP B 1 39 ? 10.891 15.398 -10 1 95.5 39 ASP B C 1
ATOM 4132 O O . ASP B 1 39 ? 9.688 15.539 -10.234 1 95.5 39 ASP B O 1
ATOM 4136 N N . ALA B 1 40 ? 11.82 16.25 -10.344 1 96.06 40 ALA B N 1
ATOM 4137 C CA . ALA B 1 40 ? 11.453 17.438 -11.094 1 96.06 40 ALA B CA 1
ATOM 4138 C C . ALA B 1 40 ? 10.883 17.078 -12.461 1 96.06 40 ALA B C 1
ATOM 4140 O O . ALA B 1 40 ? 9.883 17.656 -12.891 1 96.06 40 ALA B O 1
ATOM 4141 N N . ILE B 1 41 ? 11.469 16.156 -13.086 1 94.5 41 ILE B N 1
ATOM 4142 C CA . ILE B 1 41 ? 11.008 15.711 -14.398 1 94.5 41 ILE B CA 1
ATOM 4143 C C . ILE B 1 41 ? 9.633 15.062 -14.266 1 94.5 41 ILE B C 1
ATOM 4145 O O . ILE B 1 41 ? 8.734 15.336 -15.07 1 94.5 41 ILE B O 1
ATOM 4149 N N . ARG B 1 42 ? 9.531 14.266 -13.266 1 94.31 42 ARG B N 1
ATOM 4150 C CA . ARG B 1 42 ? 8.227 13.672 -13 1 94.31 42 ARG B CA 1
ATOM 4151 C C . ARG B 1 42 ? 7.176 14.75 -12.766 1 94.31 42 ARG B C 1
ATOM 4153 O O . ARG B 1 42 ? 6.055 14.656 -13.273 1 94.31 42 ARG B O 1
ATOM 4160 N N . TYR B 1 43 ? 7.52 15.734 -12.023 1 94.69 43 TYR B N 1
ATOM 4161 C CA . TYR B 1 43 ? 6.637 16.859 -11.727 1 94.69 43 TYR B CA 1
ATOM 4162 C C . TYR B 1 43 ? 6.227 17.578 -13.008 1 94.69 43 TYR B C 1
ATOM 4164 O O . TYR B 1 43 ? 5.055 17.922 -13.188 1 94.69 43 TYR B O 1
ATOM 4172 N N . ALA B 1 44 ? 7.168 17.719 -13.852 1 94.75 44 ALA B N 1
ATOM 4173 C CA . ALA B 1 44 ? 6.906 18.391 -15.117 1 94.75 44 ALA B CA 1
ATOM 4174 C C . ALA B 1 44 ? 5.891 17.625 -15.953 1 94.75 44 ALA B C 1
ATOM 4176 O O . ALA B 1 44 ? 4.973 18.219 -16.531 1 94.75 44 ALA B O 1
ATOM 4177 N N . LEU B 1 45 ? 5.945 16.359 -15.93 1 92.94 45 LEU B N 1
ATOM 4178 C CA . LEU B 1 45 ? 5.16 15.516 -16.828 1 92.94 45 LEU B CA 1
ATOM 4179 C C . LEU B 1 45 ? 3.814 15.164 -16.203 1 92.94 45 LEU B C 1
ATOM 4181 O O . LEU B 1 45 ? 2.826 14.969 -16.922 1 92.94 45 LEU B O 1
ATOM 4185 N N . THR B 1 46 ? 3.748 15.102 -14.852 1 92.81 46 THR B N 1
ATOM 4186 C CA . THR B 1 46 ? 2.537 14.578 -14.227 1 92.81 46 THR B CA 1
ATOM 4187 C C . THR B 1 46 ? 1.836 15.664 -13.422 1 92.81 46 THR B C 1
ATOM 4189 O O . THR B 1 46 ? 0.667 15.523 -13.055 1 92.81 46 THR B O 1
ATOM 4192 N N . ASN B 1 47 ? 2.531 16.688 -13.039 1 92.31 47 ASN B N 1
ATOM 4193 C CA . ASN B 1 47 ? 2.027 17.719 -12.148 1 92.31 47 ASN B CA 1
ATOM 4194 C C . ASN B 1 47 ? 1.752 17.172 -10.75 1 92.31 47 ASN B C 1
ATOM 4196 O O . ASN B 1 47 ? 0.841 17.641 -10.07 1 92.31 47 ASN B O 1
ATOM 4200 N N . LYS B 1 48 ? 2.439 16.094 -10.445 1 89.31 48 LYS B N 1
ATOM 4201 C CA . LYS B 1 48 ? 2.301 15.477 -9.133 1 89.31 48 LYS B CA 1
ATOM 4202 C C . LYS B 1 48 ? 3.666 15.242 -8.492 1 89.31 48 LYS B C 1
ATOM 4204 O O . LYS B 1 48 ? 4.68 15.172 -9.188 1 89.31 48 LYS B O 1
ATOM 4209 N N . SER B 1 49 ? 3.637 15.312 -7.16 1 90.19 49 SER B N 1
ATOM 4210 C CA . SER B 1 49 ? 4.855 15.031 -6.41 1 90.19 49 SER B CA 1
ATOM 4211 C C . SER B 1 49 ? 4.551 14.266 -5.125 1 90.19 49 SER B C 1
ATOM 4213 O O . SER B 1 49 ? 3.525 14.508 -4.484 1 90.19 49 SER B O 1
ATOM 4215 N N . ASP B 1 50 ? 5.441 13.32 -4.852 1 86.38 50 ASP B N 1
ATOM 4216 C CA . ASP B 1 50 ? 5.324 12.602 -3.586 1 86.38 50 ASP B CA 1
ATOM 4217 C C . ASP B 1 50 ? 5.941 13.398 -2.439 1 86.38 50 ASP B C 1
ATOM 4219 O O . ASP B 1 50 ? 5.762 13.055 -1.27 1 86.38 50 ASP B O 1
ATOM 4223 N N . ARG B 1 51 ? 6.59 14.477 -2.791 1 91.56 51 ARG B N 1
ATOM 4224 C CA . ARG B 1 51 ? 7.211 15.336 -1.794 1 91.56 51 ARG B CA 1
ATOM 4225 C C . ARG B 1 51 ? 6.293 16.5 -1.423 1 91.56 51 ARG B C 1
ATOM 4227 O O . ARG B 1 51 ? 5.613 17.062 -2.285 1 91.56 51 ARG B O 1
ATOM 4234 N N . ASP B 1 52 ? 6.352 16.859 -0.171 1 91.06 52 ASP B N 1
ATOM 4235 C CA . ASP B 1 52 ? 5.508 17.938 0.314 1 91.06 52 ASP B CA 1
ATOM 4236 C C . ASP B 1 52 ? 6.023 19.297 -0.164 1 91.06 52 ASP B C 1
ATOM 4238 O O . ASP B 1 52 ? 5.238 20.172 -0.542 1 91.06 52 ASP B O 1
ATOM 4242 N N . TYR B 1 53 ? 7.336 19.422 -0.09 1 93.12 53 TYR B N 1
ATOM 4243 C CA . TYR B 1 53 ? 7.953 20.656 -0.541 1 93.12 53 TYR B CA 1
ATOM 4244 C C . TYR B 1 53 ? 8.422 20.531 -1.984 1 93.12 53 TYR B C 1
ATOM 4246 O O . TYR B 1 53 ? 9.391 19.828 -2.271 1 93.12 53 TYR B O 1
ATOM 4254 N N . ILE B 1 54 ? 7.742 21.25 -2.855 1 95.44 54 ILE B N 1
ATOM 4255 C CA . ILE B 1 54 ? 8.125 21.234 -4.262 1 95.44 54 ILE B CA 1
ATOM 4256 C C . ILE B 1 54 ? 9.156 22.328 -4.527 1 95.44 54 ILE B C 1
ATOM 4258 O O . ILE B 1 54 ? 10.172 22.094 -5.172 1 95.44 54 ILE B O 1
ATOM 4262 N N . VAL B 1 55 ? 8.828 23.484 -3.93 1 95.94 55 VAL B N 1
ATOM 4263 C CA . VAL B 1 55 ? 9.766 24.594 -4.035 1 95.94 55 VAL B CA 1
ATOM 4264 C C . VAL B 1 55 ? 10.914 24.406 -3.049 1 95.94 55 VAL B C 1
ATOM 4266 O O . VAL B 1 55 ? 10.695 24.016 -1.901 1 95.94 55 VAL B O 1
ATOM 4269 N N . ARG B 1 56 ? 12.078 24.562 -3.566 1 94.06 56 ARG B N 1
ATOM 4270 C CA . ARG B 1 56 ? 13.258 24.438 -2.709 1 94.06 56 ARG B CA 1
ATOM 4271 C C . ARG B 1 56 ? 13.094 25.266 -1.437 1 94.06 56 ARG B C 1
ATOM 4273 O O . ARG B 1 56 ? 12.609 26.391 -1.48 1 94.06 56 ARG B O 1
ATOM 4280 N N . ASN B 1 57 ? 13.586 24.641 -0.334 1 89.31 57 ASN B N 1
ATOM 4281 C CA . ASN B 1 57 ? 13.461 25.312 0.96 1 89.31 57 ASN B CA 1
ATOM 4282 C C . ASN B 1 57 ? 14.133 26.688 0.951 1 89.31 57 ASN B C 1
ATOM 4284 O O . ASN B 1 57 ? 15.281 26.812 0.518 1 89.31 57 ASN B O 1
ATOM 4288 N N . GLY B 1 58 ? 13.438 27.656 1.385 1 88.94 58 GLY B N 1
ATOM 4289 C CA . GLY B 1 58 ? 13.961 29 1.444 1 88.94 58 GLY B CA 1
ATOM 4290 C C . GLY B 1 58 ? 13.57 29.859 0.25 1 88.94 58 GLY B C 1
ATOM 4291 O O . GLY B 1 58 ? 13.773 31.062 0.248 1 88.94 58 GLY B O 1
ATOM 4292 N N . GLU B 1 59 ? 13.109 29.266 -0.846 1 93.69 59 GLU B N 1
ATOM 4293 C CA . GLU B 1 59 ? 12.695 29.969 -2.055 1 93.69 59 GLU B CA 1
ATOM 4294 C C . GLU B 1 59 ? 11.172 30.094 -2.129 1 93.69 59 GLU B C 1
ATOM 4296 O O . GLU B 1 59 ? 10.453 29.438 -1.378 1 93.69 59 GLU B O 1
ATOM 4301 N N . THR B 1 60 ? 10.688 30.984 -3.008 1 94.88 60 THR B N 1
ATOM 4302 C CA . THR B 1 60 ? 9.25 31.203 -3.113 1 94.88 60 THR B CA 1
ATOM 4303 C C . THR B 1 60 ? 8.719 30.656 -4.438 1 94.88 60 THR B C 1
ATOM 4305 O O . THR B 1 60 ? 7.508 30.5 -4.609 1 94.88 60 THR B O 1
ATOM 4308 N N . GLU B 1 61 ? 9.703 30.453 -5.289 1 95.88 61 GLU B N 1
ATOM 4309 C CA . GLU B 1 61 ? 9.281 29.953 -6.594 1 95.88 61 GLU B CA 1
ATOM 4310 C C . GLU B 1 61 ? 10.305 28.953 -7.148 1 95.88 61 GLU B C 1
ATOM 4312 O O . GLU B 1 61 ? 11.5 29.094 -6.898 1 95.88 61 GLU B O 1
ATOM 4317 N N . GLY B 1 62 ? 9.82 27.891 -7.805 1 97.12 62 GLY B N 1
ATOM 4318 C CA . GLY B 1 62 ? 10.625 26.938 -8.539 1 97.12 62 GLY B CA 1
ATOM 4319 C C . GLY B 1 62 ? 10.109 26.672 -9.945 1 97.12 62 GLY B C 1
ATOM 4320 O O . GLY B 1 62 ? 8.906 26.781 -10.203 1 97.12 62 GLY B O 1
ATOM 4321 N N . GLU B 1 63 ? 11.031 26.406 -10.875 1 97.38 63 GLU B N 1
ATOM 4322 C CA . GLU B 1 63 ? 10.633 26.297 -12.273 1 97.38 63 GLU B CA 1
ATOM 4323 C C . GLU B 1 63 ? 11.312 25.109 -12.945 1 97.38 63 GLU B C 1
ATOM 4325 O O . GLU B 1 63 ? 12.453 24.766 -12.609 1 97.38 63 GLU B O 1
ATOM 4330 N N . ILE B 1 64 ? 10.602 24.5 -13.844 1 97.25 64 ILE B N 1
ATOM 4331 C CA . ILE B 1 64 ? 11.188 23.469 -14.695 1 97.25 64 ILE B CA 1
ATOM 4332 C C . ILE B 1 64 ? 10.719 23.672 -16.141 1 97.25 64 ILE B C 1
ATOM 4334 O O . ILE B 1 64 ? 9.539 23.938 -16.391 1 97.25 64 ILE B O 1
ATOM 4338 N N . LEU B 1 65 ? 11.672 23.625 -17.047 1 97.06 65 LEU B N 1
ATOM 4339 C CA . LEU B 1 65 ? 11.438 23.719 -18.484 1 97.06 65 LEU B CA 1
ATOM 4340 C C . LEU B 1 65 ? 11.953 22.469 -19.203 1 97.06 65 LEU B C 1
ATOM 4342 O O . LEU B 1 65 ? 13.117 22.078 -19.031 1 97.06 65 LEU B O 1
ATOM 4346 N N . VAL B 1 66 ? 11.031 21.781 -19.922 1 96.06 66 VAL B N 1
ATOM 4347 C CA . VAL B 1 66 ? 11.398 20.609 -20.688 1 96.06 66 VAL B CA 1
ATOM 4348 C C . VAL B 1 66 ? 11.047 20.812 -22.156 1 96.06 66 VAL B C 1
ATOM 4350 O O . VAL B 1 66 ? 9.922 21.203 -22.484 1 96.06 66 VAL B O 1
ATOM 4353 N N . GLU B 1 67 ? 12.023 20.578 -23.016 1 95.75 67 GLU B N 1
ATOM 4354 C CA . GLU B 1 67 ? 11.805 20.688 -24.453 1 95.75 67 GLU B CA 1
ATOM 4355 C C . GLU B 1 67 ? 12.117 19.359 -25.156 1 95.75 67 GLU B C 1
ATOM 4357 O O . GLU B 1 67 ? 13.078 18.688 -24.797 1 95.75 67 GLU B O 1
ATOM 4362 N N . THR B 1 68 ? 11.273 19.047 -26.141 1 94.06 68 THR B N 1
ATOM 4363 C CA . THR B 1 68 ? 11.477 17.828 -26.906 1 94.06 68 THR B CA 1
ATOM 4364 C C . THR B 1 68 ? 11.805 18.141 -28.359 1 94.06 68 THR B C 1
ATOM 4366 O O . THR B 1 68 ? 11.688 19.297 -28.781 1 94.06 68 THR B O 1
ATOM 4369 N N . ASP B 1 69 ? 12.234 17.172 -29.078 1 92.25 69 ASP B N 1
ATOM 4370 C CA . ASP B 1 69 ? 12.656 17.344 -30.453 1 92.25 69 ASP B CA 1
ATOM 4371 C C . ASP B 1 69 ? 11.453 17.516 -31.375 1 92.25 69 ASP B C 1
ATOM 4373 O O . ASP B 1 69 ? 11.578 18.047 -32.469 1 92.25 69 ASP B O 1
ATOM 4377 N N . ASN B 1 70 ? 10.258 17.172 -30.953 1 88.94 70 ASN B N 1
ATOM 4378 C CA . ASN B 1 70 ? 9.07 17.281 -31.781 1 88.94 70 ASN B CA 1
ATOM 4379 C C . ASN B 1 70 ? 8.305 18.578 -31.516 1 88.94 70 ASN B C 1
ATOM 4381 O O . ASN B 1 70 ? 7.133 18.688 -31.875 1 88.94 70 ASN B O 1
ATOM 4385 N N . GLY B 1 71 ? 8.898 19.438 -30.719 1 91 71 GLY B N 1
ATOM 4386 C CA . GLY B 1 71 ? 8.312 20.75 -30.547 1 91 71 GLY B CA 1
ATOM 4387 C C . GLY B 1 71 ? 7.484 20.875 -29.281 1 91 71 GLY B C 1
ATOM 4388 O O . GLY B 1 71 ? 6.844 21.906 -29.062 1 91 71 GLY B O 1
ATOM 4389 N N . LEU B 1 72 ? 7.5 19.891 -28.484 1 93.44 72 LEU B N 1
ATOM 4390 C CA . LEU B 1 72 ? 6.789 19.969 -27.219 1 93.44 72 LEU B CA 1
ATOM 4391 C C . LEU B 1 72 ? 7.594 20.75 -26.188 1 93.44 72 LEU B C 1
ATOM 4393 O O . LEU B 1 72 ? 8.797 20.531 -26.031 1 93.44 72 LEU B O 1
ATOM 4397 N N . VAL B 1 73 ? 6.934 21.781 -25.609 1 95.62 73 VAL B N 1
ATOM 4398 C CA . VAL B 1 73 ? 7.559 22.578 -24.562 1 95.62 73 VAL B CA 1
ATOM 4399 C C . VAL B 1 73 ? 6.684 22.562 -23.312 1 95.62 73 VAL B C 1
ATOM 4401 O O . VAL B 1 73 ? 5.508 22.938 -23.375 1 95.62 73 VAL B O 1
ATOM 4404 N N . ILE B 1 74 ? 7.262 22.125 -22.234 1 95.88 74 ILE B N 1
ATOM 4405 C CA . ILE B 1 74 ? 6.574 22.094 -20.953 1 95.88 74 ILE B CA 1
ATOM 4406 C C . ILE B 1 74 ? 7.223 23.094 -20 1 95.88 74 ILE B C 1
ATOM 4408 O O . ILE B 1 74 ? 8.406 22.969 -19.672 1 95.88 74 ILE B O 1
ATOM 4412 N N . ASP B 1 75 ? 6.508 24.078 -19.562 1 96.19 75 ASP B N 1
ATOM 4413 C CA . ASP B 1 75 ? 6.953 25.078 -18.594 1 96.19 75 ASP B CA 1
ATOM 4414 C C . ASP B 1 75 ? 6.043 25.094 -17.375 1 96.19 75 ASP B C 1
ATOM 4416 O O . ASP B 1 75 ? 4.879 25.484 -17.469 1 96.19 75 ASP B O 1
ATOM 4420 N N . ARG B 1 76 ? 6.633 24.672 -16.219 1 96.25 76 ARG B N 1
ATOM 4421 C CA . ARG B 1 76 ? 5.875 24.656 -14.961 1 96.25 76 ARG B CA 1
ATOM 4422 C C . ARG B 1 76 ? 6.586 25.484 -13.891 1 96.25 76 ARG B C 1
ATOM 4424 O O . ARG B 1 76 ? 7.809 25.422 -13.766 1 96.25 76 ARG B O 1
ATOM 4431 N N . LYS B 1 77 ? 5.812 26.234 -13.172 1 95.75 77 LYS B N 1
ATOM 4432 C CA . LYS B 1 77 ? 6.328 27 -12.039 1 95.75 77 LYS B CA 1
ATOM 4433 C C . LYS B 1 77 ? 5.52 26.719 -10.773 1 95.75 77 LYS B C 1
ATOM 4435 O O . LYS B 1 77 ? 4.301 26.906 -10.75 1 95.75 77 LYS B O 1
ATOM 4440 N N . ALA B 1 78 ? 6.172 26.203 -9.836 1 95.88 78 ALA B N 1
ATOM 4441 C CA . ALA B 1 78 ? 5.574 26.031 -8.508 1 95.88 78 ALA B CA 1
ATOM 4442 C C . ALA B 1 78 ? 5.816 27.266 -7.641 1 95.88 78 ALA B C 1
ATOM 4444 O O . ALA B 1 78 ? 6.934 27.781 -7.578 1 95.88 78 ALA B O 1
ATOM 4445 N N . ARG B 1 79 ? 4.797 27.734 -7.039 1 94.94 79 ARG B N 1
ATOM 4446 C CA . ARG B 1 79 ? 4.887 28.953 -6.23 1 94.94 79 ARG B CA 1
ATOM 4447 C C . ARG B 1 79 ? 4.277 28.734 -4.848 1 94.94 79 ARG B C 1
ATOM 4449 O O . ARG B 1 79 ? 3.271 28.031 -4.711 1 94.94 79 ARG B O 1
ATOM 4456 N N . THR B 1 80 ? 4.867 29.25 -3.818 1 91.38 80 THR B N 1
ATOM 4457 C CA . THR B 1 80 ? 4.387 29.062 -2.455 1 91.38 80 THR B CA 1
ATOM 4458 C C . THR B 1 80 ? 3.301 30.078 -2.113 1 91.38 80 THR B C 1
ATOM 4460 O O . THR B 1 80 ? 2.393 29.781 -1.333 1 91.38 80 THR B O 1
ATOM 4463 N N . ASN B 1 81 ? 3.332 31.312 -2.609 1 89.31 81 ASN B N 1
ATOM 4464 C CA . ASN B 1 81 ? 2.438 32.406 -2.211 1 89.31 81 ASN B CA 1
ATOM 4465 C C . ASN B 1 81 ? 1.452 32.75 -3.322 1 89.31 81 ASN B C 1
ATOM 4467 O O . ASN B 1 81 ? 0.703 33.719 -3.211 1 89.31 81 ASN B O 1
ATOM 4471 N N . LYS B 1 82 ? 1.578 32.156 -4.418 1 88.75 82 LYS B N 1
ATOM 4472 C CA . LYS B 1 82 ? 0.705 32.375 -5.57 1 88.75 82 LYS B CA 1
ATOM 4473 C C . LYS B 1 82 ? 0.297 31.031 -6.191 1 88.75 82 LYS B C 1
ATOM 4475 O O . LYS B 1 82 ? 0.781 29.969 -5.781 1 88.75 82 LYS B O 1
ATOM 4480 N N . ALA B 1 83 ? -0.688 31.094 -7.023 1 90.31 83 ALA B N 1
ATOM 4481 C CA . ALA B 1 83 ? -1.083 29.891 -7.758 1 90.31 83 ALA B CA 1
ATOM 4482 C C . ALA B 1 83 ? 0.029 29.438 -8.695 1 90.31 83 ALA B C 1
ATOM 4484 O O . ALA B 1 83 ? 0.758 30.25 -9.258 1 90.31 83 ALA B O 1
ATOM 4485 N N . ASP B 1 84 ? 0.197 28.172 -8.859 1 92.19 84 ASP B N 1
ATOM 4486 C CA . ASP B 1 84 ? 1.201 27.609 -9.75 1 92.19 84 ASP B CA 1
ATOM 4487 C C . ASP B 1 84 ? 0.969 28.031 -11.195 1 92.19 84 ASP B C 1
ATOM 4489 O O . ASP B 1 84 ? -0.147 28.406 -11.57 1 92.19 84 ASP B O 1
ATOM 4493 N N . TYR B 1 85 ? 2.088 28.125 -11.953 1 91.62 85 TYR B N 1
ATOM 4494 C CA . TYR B 1 85 ? 2.049 28.469 -13.375 1 91.62 85 TYR B CA 1
ATOM 4495 C C . TYR B 1 85 ? 2.336 27.234 -14.227 1 91.62 85 TYR B C 1
ATOM 4497 O O . TYR B 1 85 ? 3.156 26.391 -13.859 1 91.62 85 TYR B O 1
ATOM 4505 N N . LYS B 1 86 ? 1.562 27.094 -15.312 1 92.25 86 LYS B N 1
ATOM 4506 C CA . LYS B 1 86 ? 1.85 26.016 -16.266 1 92.25 86 LYS B CA 1
ATOM 4507 C C . LYS B 1 86 ? 1.608 26.469 -17.688 1 92.25 86 LYS B C 1
ATOM 4509 O O . LYS B 1 86 ? 0.674 27.234 -17.953 1 92.25 86 LYS B O 1
ATOM 4514 N N . SER B 1 87 ? 2.561 26.156 -18.594 1 94 87 SER B N 1
AT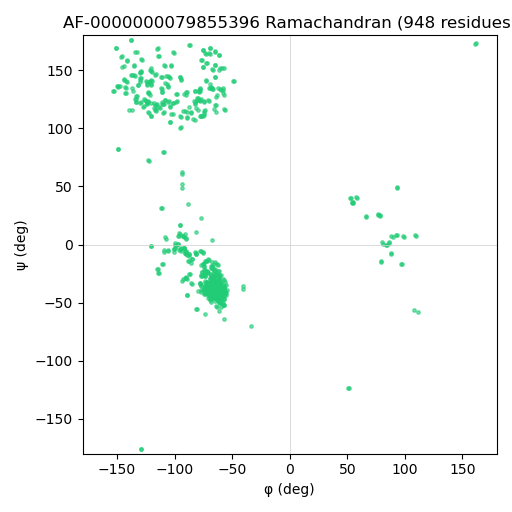OM 4515 C CA . SER B 1 87 ? 2.441 26.391 -20.031 1 94 87 SER B CA 1
ATOM 4516 C C . SER B 1 87 ? 2.957 25.188 -20.828 1 94 87 SER B C 1
ATOM 4518 O O . SER B 1 87 ? 4.129 24.828 -20.734 1 94 87 SER B O 1
ATOM 4520 N N . ILE B 1 88 ? 2.041 24.562 -21.547 1 94.31 88 ILE B N 1
ATOM 4521 C CA . ILE B 1 88 ? 2.396 23.438 -22.422 1 94.31 88 ILE B CA 1
ATOM 4522 C C . ILE B 1 88 ? 2.088 23.797 -23.875 1 94.31 88 ILE B C 1
ATOM 4524 O O . ILE B 1 88 ? 0.94 24.094 -24.219 1 94.31 88 ILE B O 1
ATOM 4528 N N . LYS B 1 89 ? 3.145 23.766 -24.688 1 94.75 89 LYS B N 1
ATOM 4529 C CA . LYS B 1 89 ? 3.004 24.141 -26.078 1 94.75 89 LYS B CA 1
ATOM 4530 C C . LYS B 1 89 ? 3.477 23.031 -27.016 1 94.75 89 LYS B C 1
ATOM 4532 O O . LYS B 1 89 ? 4.449 22.328 -26.703 1 94.75 89 LYS B O 1
ATOM 4537 N N . GLN B 1 90 ? 2.752 22.859 -28.062 1 91.88 90 GLN B N 1
ATOM 4538 C CA . GLN B 1 90 ? 3.141 21.969 -29.156 1 91.88 90 GLN B CA 1
ATOM 4539 C C . GLN B 1 90 ? 3.357 22.75 -30.438 1 91.88 90 GLN B C 1
ATOM 4541 O O . GLN B 1 90 ? 2.432 23.391 -30.953 1 91.88 90 GLN B O 1
ATOM 4546 N N . ASN B 1 91 ? 4.586 22.734 -30.875 1 92.06 91 ASN B N 1
ATOM 4547 C CA . ASN B 1 91 ? 4.938 23.5 -32.062 1 92.06 91 ASN B CA 1
ATOM 4548 C C . ASN B 1 91 ? 4.504 24.969 -31.938 1 92.06 91 ASN B C 1
ATOM 4550 O O . ASN B 1 91 ? 3.873 25.516 -32.844 1 92.06 91 ASN B O 1
ATOM 4554 N N . GLY B 1 92 ? 4.719 25.453 -30.703 1 89.38 92 GLY B N 1
ATOM 4555 C CA . GLY B 1 92 ? 4.484 26.859 -30.453 1 89.38 92 GLY B CA 1
ATOM 4556 C C . GLY B 1 92 ? 3.053 27.172 -30.062 1 89.38 92 GLY B C 1
ATOM 4557 O O . GLY B 1 92 ? 2.738 28.312 -29.688 1 89.38 92 GLY B O 1
ATOM 4558 N N . MET B 1 93 ? 2.123 26.266 -30.125 1 92.69 93 MET B N 1
ATOM 4559 C CA . MET B 1 93 ? 0.716 26.469 -29.797 1 92.69 93 MET B CA 1
ATOM 4560 C C . MET B 1 93 ? 0.369 25.828 -28.453 1 92.69 93 MET B C 1
ATOM 4562 O O . MET B 1 93 ? 0.833 24.719 -28.156 1 92.69 93 MET B O 1
ATOM 4566 N N . GLU B 1 94 ? -0.519 26.5 -27.75 1 93.56 94 GLU B N 1
ATOM 4567 C CA . GLU B 1 94 ? -0.926 26 -26.453 1 93.56 94 GLU B CA 1
ATOM 4568 C C . GLU B 1 94 ? -1.827 24.766 -26.594 1 93.56 94 GLU B C 1
ATOM 4570 O O . GLU B 1 94 ? -2.703 24.734 -27.469 1 93.56 94 GLU B O 1
ATOM 4575 N N . VAL B 1 95 ? -1.612 23.891 -25.734 1 91.44 95 VAL B N 1
ATOM 4576 C CA . VAL B 1 95 ? -2.416 22.672 -25.766 1 91.44 95 VAL B CA 1
ATOM 4577 C C . VAL B 1 95 ? -3.648 22.844 -24.875 1 91.44 95 VAL B C 1
ATOM 4579 O O . VAL B 1 95 ? -3.549 23.359 -23.766 1 91.44 95 VAL B O 1
ATOM 4582 N N . GLY B 1 96 ? -4.805 22.594 -25.281 1 86.81 96 GLY B N 1
ATOM 4583 C CA . GLY B 1 96 ? -6.062 22.797 -24.578 1 86.81 96 GLY B CA 1
ATOM 4584 C C . GLY B 1 96 ? -6.188 21.969 -23.328 1 86.81 96 GLY B C 1
ATOM 4585 O O . GLY B 1 96 ? -6.559 22.484 -22.266 1 86.81 96 GLY B O 1
ATOM 4586 N N . SER B 1 97 ? -6.02 20.656 -23.375 1 91.75 97 SER B N 1
ATOM 4587 C CA . SER B 1 97 ? -6.035 19.766 -22.219 1 91.75 97 SER B CA 1
ATOM 4588 C C . SER B 1 97 ? -4.641 19.219 -21.922 1 91.75 97 SER B C 1
ATOM 4590 O O . SER B 1 97 ? -4.359 18.047 -22.203 1 91.75 97 SER B O 1
ATOM 4592 N N . PRO B 1 98 ? -3.926 20.156 -21.266 1 90.44 98 PRO B N 1
ATOM 4593 C CA . PRO B 1 98 ? -2.498 19.844 -21.156 1 90.44 98 PRO B CA 1
ATOM 4594 C C . PRO B 1 98 ? -2.229 18.578 -20.344 1 90.44 98 PRO B C 1
ATOM 4596 O O . PRO B 1 98 ? -1.396 17.75 -20.734 1 90.44 98 PRO B O 1
ATOM 4599 N N . GLU B 1 99 ? -2.92 18.375 -19.219 1 91.06 99 GLU B N 1
ATOM 4600 C CA . GLU B 1 99 ? -2.66 17.219 -18.359 1 91.06 99 GLU B CA 1
ATOM 4601 C C . GLU B 1 99 ? -3.064 15.922 -19.062 1 91.06 99 GLU B C 1
ATOM 4603 O O . GLU B 1 99 ? -2.367 14.914 -18.953 1 91.06 99 GLU B O 1
ATOM 4608 N N . LYS B 1 100 ? -4.133 15.938 -19.766 1 89.75 100 LYS B N 1
ATOM 4609 C CA . LYS B 1 100 ? -4.574 14.773 -20.531 1 89.75 100 LYS B CA 1
ATOM 4610 C C . LYS B 1 100 ? -3.596 14.453 -21.656 1 89.75 100 LYS B C 1
ATOM 4612 O O . LYS B 1 100 ? -3.27 13.281 -21.891 1 89.75 100 LYS B O 1
ATOM 4617 N N . PHE B 1 101 ? -3.154 15.516 -22.312 1 89.62 101 PHE B N 1
ATOM 4618 C CA . PHE B 1 101 ? -2.191 15.367 -23.391 1 89.62 101 PHE B CA 1
ATOM 4619 C C . PHE B 1 101 ? -0.915 14.695 -22.891 1 89.62 101 PHE B C 1
ATOM 4621 O O . PHE B 1 101 ? -0.421 13.75 -23.5 1 89.62 101 PHE B O 1
ATOM 4628 N N . LEU B 1 102 ? -0.434 15.117 -21.766 1 90.19 102 LEU B N 1
ATOM 4629 C CA . LEU B 1 102 ? 0.821 14.602 -21.234 1 90.19 102 LEU B CA 1
ATOM 4630 C C . LEU B 1 102 ? 0.662 13.156 -20.766 1 90.19 102 LEU B C 1
ATOM 4632 O O . LEU B 1 102 ? 1.582 12.352 -20.922 1 90.19 102 LEU B O 1
ATOM 4636 N N . LYS B 1 103 ? -0.441 12.805 -20.25 1 87.12 103 LYS B N 1
ATOM 4637 C CA . LYS B 1 103 ? -0.689 11.445 -19.766 1 87.12 103 LYS B CA 1
ATOM 4638 C C . LYS B 1 103 ? -0.594 10.43 -20.891 1 87.12 103 LYS B C 1
ATOM 4640 O O . LYS B 1 103 ? -0.265 9.266 -20.672 1 87.12 103 LYS B O 1
ATOM 4645 N N . ASP B 1 104 ? -0.773 10.883 -22.094 1 86.19 104 ASP B N 1
ATOM 4646 C CA . ASP B 1 104 ? -0.846 9.977 -23.25 1 86.19 104 ASP B CA 1
ATOM 4647 C C . ASP B 1 104 ? 0.54 9.734 -23.844 1 86.19 104 ASP B C 1
ATOM 4649 O O . ASP B 1 104 ? 0.71 8.852 -24.688 1 86.19 104 ASP B O 1
ATOM 4653 N N . ILE B 1 105 ? 1.496 10.438 -23.422 1 86.94 105 ILE B N 1
ATOM 4654 C CA . ILE B 1 105 ? 2.766 10.344 -24.141 1 86.94 105 ILE B CA 1
ATOM 4655 C C . ILE B 1 105 ? 3.764 9.531 -23.312 1 86.94 105 ILE B C 1
ATOM 4657 O O . ILE B 1 105 ? 4.898 9.32 -23.75 1 86.94 105 ILE B O 1
ATOM 4661 N N . PHE B 1 106 ? 3.387 9.141 -22.109 1 85.06 106 PHE B N 1
ATOM 4662 C CA . PHE B 1 106 ? 4.258 8.297 -21.297 1 85.06 106 PHE B CA 1
ATOM 4663 C C . PHE B 1 106 ? 3.439 7.336 -20.438 1 85.06 106 PHE B C 1
ATOM 4665 O O . PHE B 1 106 ? 2.23 7.512 -20.281 1 85.06 106 PHE B O 1
ATOM 4672 N N . THR B 1 107 ? 4.164 6.309 -20 1 84.62 107 THR B N 1
ATOM 4673 C CA . THR B 1 107 ? 3.564 5.422 -19 1 84.62 107 THR B CA 1
ATOM 4674 C C . THR B 1 107 ? 4.121 5.715 -17.609 1 84.62 107 THR B C 1
ATOM 4676 O O . THR B 1 107 ? 5.258 6.172 -17.469 1 84.62 107 THR B O 1
ATOM 4679 N N . THR B 1 108 ? 3.371 5.414 -16.641 1 85.38 108 THR B N 1
ATOM 4680 C CA . THR B 1 108 ? 3.789 5.664 -15.266 1 85.38 108 THR B CA 1
ATOM 4681 C C . THR B 1 108 ? 5.043 4.859 -14.93 1 85.38 108 THR B C 1
ATOM 4683 O O . THR B 1 108 ? 5.922 5.34 -14.211 1 85.38 108 THR B O 1
ATOM 4686 N N . LEU B 1 109 ? 5.199 3.744 -15.508 1 87.12 109 LEU B N 1
ATOM 4687 C CA . LEU B 1 109 ? 6.316 2.865 -15.188 1 87.12 109 LEU B CA 1
ATOM 4688 C C . LEU B 1 109 ? 7.605 3.371 -15.82 1 87.12 109 LEU B C 1
ATOM 4690 O O . LEU B 1 109 ? 8.703 3.043 -15.359 1 87.12 109 LEU B O 1
ATOM 4694 N N . GLN B 1 110 ? 7.453 4.156 -16.891 1 87.75 110 GLN B N 1
ATOM 4695 C CA . GLN B 1 110 ? 8.633 4.777 -17.484 1 87.75 110 GLN B CA 1
ATOM 4696 C C . GLN B 1 110 ? 9.25 5.805 -16.531 1 87.75 110 GLN B C 1
ATOM 4698 O O . GLN B 1 110 ? 10.469 5.941 -16.469 1 87.75 110 GLN B O 1
ATOM 4703 N N . LEU B 1 111 ? 8.352 6.434 -15.844 1 89.69 111 LEU B N 1
ATOM 4704 C CA . LEU B 1 111 ? 8.781 7.512 -14.961 1 89.69 111 LEU B CA 1
ATOM 4705 C C . LEU B 1 111 ? 9.18 6.969 -13.594 1 89.69 111 LEU B C 1
ATOM 4707 O O . LEU B 1 111 ? 9.953 7.602 -12.867 1 89.69 111 LEU B O 1
ATOM 4711 N N . ASN B 1 112 ? 8.617 5.828 -13.266 1 89.69 112 ASN B N 1
ATOM 4712 C CA . ASN B 1 112 ? 8.922 5.172 -12 1 89.69 112 ASN B CA 1
ATOM 4713 C C . ASN B 1 112 ? 8.812 3.654 -12.117 1 89.69 112 ASN B C 1
ATOM 4715 O O . ASN B 1 112 ? 7.863 3.053 -11.609 1 89.69 112 ASN B O 1
ATOM 4719 N N . PRO B 1 113 ? 9.875 3.098 -12.609 1 88.5 113 PRO B N 1
ATOM 4720 C CA . PRO B 1 113 ? 9.828 1.652 -12.836 1 88.5 113 PRO B CA 1
ATOM 4721 C C . PRO B 1 113 ? 9.602 0.856 -11.555 1 88.5 113 PRO B C 1
ATOM 4723 O O . PRO B 1 113 ? 8.977 -0.206 -11.586 1 88.5 113 PRO B O 1
ATOM 4726 N N . VAL B 1 114 ? 10.023 1.357 -10.414 1 85.56 114 VAL B N 1
ATOM 4727 C CA . VAL B 1 114 ? 9.969 0.635 -9.141 1 85.56 114 VAL B CA 1
ATOM 4728 C C . VAL B 1 114 ? 8.523 0.545 -8.664 1 85.56 114 VAL B C 1
ATOM 4730 O O . VAL B 1 114 ? 8.203 -0.271 -7.793 1 85.56 114 VAL B O 1
ATOM 4733 N N . GLU B 1 115 ? 7.668 1.332 -9.266 1 87 115 GLU B N 1
ATOM 4734 C CA . GLU B 1 115 ? 6.25 1.262 -8.922 1 87 115 GLU B CA 1
ATOM 4735 C C . GLU B 1 115 ? 5.68 -0.122 -9.219 1 87 115 GLU B C 1
ATOM 4737 O O . GLU B 1 115 ? 4.707 -0.544 -8.586 1 87 115 GLU B O 1
ATOM 4742 N N . PHE B 1 116 ? 6.273 -0.79 -10.148 1 88.62 116 PHE B N 1
ATOM 4743 C CA . PHE B 1 116 ? 5.875 -2.15 -10.484 1 88.62 116 PHE B CA 1
ATOM 4744 C C . PHE B 1 116 ? 5.961 -3.061 -9.266 1 88.62 116 PHE B C 1
ATOM 4746 O O . PHE B 1 116 ? 5.094 -3.908 -9.055 1 88.62 116 PHE B O 1
ATOM 4753 N N . MET B 1 117 ? 6.953 -2.842 -8.461 1 87.69 117 MET B N 1
ATOM 4754 C CA . MET B 1 117 ? 7.18 -3.699 -7.301 1 87.69 117 MET B CA 1
ATOM 4755 C C . MET B 1 117 ? 6.164 -3.41 -6.203 1 87.69 117 MET B C 1
ATOM 4757 O O . MET B 1 117 ? 5.953 -4.238 -5.312 1 87.69 117 MET B O 1
ATOM 4761 N N . GLU B 1 118 ? 5.59 -2.291 -6.312 1 84.38 118 GLU B N 1
ATOM 4762 C CA . GLU B 1 118 ? 4.633 -1.895 -5.285 1 84.38 118 GLU B CA 1
ATOM 4763 C C . GLU B 1 118 ? 3.234 -2.418 -5.605 1 84.38 118 GLU B C 1
ATOM 4765 O O . GLU B 1 118 ? 2.334 -2.352 -4.77 1 84.38 118 GLU B O 1
ATOM 4770 N N . MET B 1 119 ? 3.1 -2.943 -6.734 1 88.75 119 MET B N 1
ATOM 4771 C CA . MET B 1 119 ? 1.811 -3.5 -7.133 1 88.75 119 MET B CA 1
ATOM 4772 C C . MET B 1 119 ? 1.567 -4.848 -6.461 1 88.75 119 MET B C 1
ATOM 4774 O O . MET B 1 119 ? 2.506 -5.484 -5.98 1 88.75 119 MET B O 1
ATOM 4778 N N . ASP B 1 120 ? 0.317 -5.164 -6.422 1 89 120 ASP B N 1
ATOM 4779 C CA . ASP B 1 120 ? 0.012 -6.469 -5.848 1 89 120 ASP B CA 1
ATOM 4780 C C . ASP B 1 120 ? 0.41 -7.594 -6.801 1 89 120 ASP B C 1
ATOM 4782 O O . ASP B 1 120 ? 0.661 -7.355 -7.98 1 89 120 ASP B O 1
ATOM 4786 N N . LYS B 1 121 ? 0.472 -8.719 -6.258 1 88.69 121 LYS B N 1
ATOM 4787 C CA . LYS B 1 121 ? 0.948 -9.891 -6.996 1 88.69 121 LYS B CA 1
ATOM 4788 C C . LYS B 1 121 ? 0.094 -10.141 -8.234 1 88.69 121 LYS B C 1
ATOM 4790 O O . LYS B 1 121 ? 0.622 -10.438 -9.305 1 88.69 121 LYS B O 1
ATOM 4795 N N . LYS B 1 122 ? -1.165 -10.055 -8.094 1 83.5 122 LYS B N 1
ATOM 4796 C CA . LYS B 1 122 ? -2.078 -10.312 -9.203 1 83.5 122 LYS B CA 1
ATOM 4797 C C . LYS B 1 122 ? -1.826 -9.352 -10.359 1 83.5 122 LYS B C 1
ATOM 4799 O O . LYS B 1 122 ? -1.754 -9.766 -11.516 1 83.5 122 LYS B O 1
ATOM 4804 N N . GLN B 1 123 ? -1.61 -8.148 -10.039 1 87.44 123 GLN B N 1
ATOM 4805 C CA . GLN B 1 123 ? -1.353 -7.125 -11.055 1 87.44 123 GLN B CA 1
ATOM 4806 C C . GLN B 1 123 ? 0.004 -7.34 -11.719 1 87.44 123 GLN B C 1
ATOM 4808 O O . GLN B 1 123 ? 0.128 -7.227 -12.938 1 87.44 123 GLN B O 1
ATOM 4813 N N . GLN B 1 124 ? 1.007 -7.645 -10.906 1 90.94 124 GLN B N 1
ATOM 4814 C CA . GLN B 1 124 ? 2.338 -7.914 -11.438 1 90.94 124 GLN B CA 1
ATOM 4815 C C . GLN B 1 124 ? 2.301 -9.055 -12.445 1 90.94 124 GLN B C 1
ATOM 4817 O O . GLN B 1 124 ? 2.822 -8.93 -13.562 1 90.94 124 GLN B O 1
ATOM 4822 N N . ASN B 1 125 ? 1.645 -10.062 -12.055 1 87.56 125 ASN B N 1
ATOM 4823 C CA . ASN B 1 125 ? 1.557 -11.234 -12.922 1 87.56 125 ASN B CA 1
ATOM 4824 C C . ASN B 1 125 ? 0.82 -10.914 -14.219 1 87.56 125 ASN B C 1
ATOM 4826 O O . ASN B 1 125 ? 1.243 -11.336 -15.297 1 87.56 125 ASN B O 1
ATOM 4830 N N . ALA B 1 126 ? -0.234 -10.195 -14.102 1 83.69 126 ALA B N 1
ATOM 4831 C CA . ALA B 1 126 ? -1.023 -9.828 -15.273 1 83.69 126 ALA B CA 1
ATOM 4832 C C . ALA B 1 126 ? -0.193 -9.016 -16.25 1 83.69 126 ALA B C 1
ATOM 4834 O O . ALA B 1 126 ? -0.237 -9.258 -17.469 1 83.69 126 ALA B O 1
ATOM 4835 N N . ILE B 1 127 ? 0.593 -8.117 -15.727 1 85.75 127 ILE B N 1
ATOM 4836 C CA . ILE B 1 127 ? 1.407 -7.246 -16.562 1 85.75 127 ILE B CA 1
ATOM 4837 C C . ILE B 1 127 ? 2.467 -8.07 -17.297 1 85.75 127 ILE B C 1
ATOM 4839 O O . ILE B 1 127 ? 2.693 -7.887 -18.484 1 85.75 127 ILE B O 1
ATOM 4843 N N . ILE B 1 128 ? 3.084 -8.945 -16.547 1 87.88 128 ILE B N 1
ATOM 4844 C CA . ILE B 1 128 ? 4.129 -9.781 -17.125 1 87.88 128 ILE B CA 1
ATOM 4845 C C . ILE B 1 128 ? 3.535 -10.68 -18.219 1 87.88 128 ILE B C 1
ATOM 4847 O O . ILE B 1 128 ? 4.098 -10.805 -19.297 1 87.88 128 ILE B O 1
ATOM 4851 N N . LEU B 1 129 ? 2.41 -11.227 -17.938 1 83.56 129 LEU B N 1
ATOM 4852 C CA . LEU B 1 129 ? 1.763 -12.133 -18.891 1 83.56 129 LEU B CA 1
ATOM 4853 C C . LEU B 1 129 ? 1.301 -11.383 -20.125 1 83.56 129 LEU B C 1
ATOM 4855 O O . LEU B 1 129 ? 1.347 -11.914 -21.234 1 83.56 129 LEU B O 1
ATOM 4859 N N . ASP B 1 130 ? 0.914 -10.219 -19.953 1 81.12 130 ASP B N 1
ATOM 4860 C CA . ASP B 1 130 ? 0.431 -9.391 -21.062 1 81.12 130 ASP B CA 1
ATOM 4861 C C . ASP B 1 130 ? 1.56 -9.07 -22.031 1 81.12 130 ASP B C 1
ATOM 4863 O O . ASP B 1 130 ? 1.307 -8.68 -23.172 1 81.12 130 ASP B O 1
ATOM 4867 N N . MET B 1 131 ? 2.68 -9.18 -21.562 1 80.88 131 MET B N 1
ATOM 4868 C CA . MET B 1 131 ? 3.824 -8.898 -22.422 1 80.88 131 MET B CA 1
ATOM 4869 C C . MET B 1 131 ? 4.039 -10.023 -23.422 1 80.88 131 MET B C 1
ATOM 4871 O O . MET B 1 131 ? 4.746 -9.852 -24.422 1 80.88 131 MET B O 1
ATOM 4875 N N . ILE B 1 132 ? 3.516 -11.086 -23.016 1 78.44 132 ILE B N 1
ATOM 4876 C CA . ILE B 1 132 ? 3.617 -12.227 -23.922 1 78.44 132 ILE B CA 1
ATOM 4877 C C . ILE B 1 132 ? 2.605 -12.078 -25.047 1 78.44 132 ILE B C 1
ATOM 4879 O O . ILE B 1 132 ? 1.397 -12.008 -24.812 1 78.44 132 ILE B O 1
ATOM 4883 N N . GLU B 1 133 ? 3.139 -11.844 -26.172 1 74.81 133 GLU B N 1
ATOM 4884 C CA . GLU B 1 133 ? 2.27 -11.633 -27.328 1 74.81 133 GLU B CA 1
ATOM 4885 C C . GLU B 1 133 ? 1.951 -12.953 -28.031 1 74.81 133 GLU B C 1
ATOM 4887 O O . GLU B 1 133 ? 2.854 -13.633 -28.516 1 74.81 133 GLU B O 1
ATOM 4892 N N . TYR B 1 134 ? 0.749 -13.383 -27.906 1 80 134 TYR B N 1
ATOM 4893 C CA . TYR B 1 134 ? 0.233 -14.555 -28.609 1 80 134 TYR B CA 1
ATOM 4894 C C . TYR B 1 134 ? -1.081 -14.234 -29.312 1 80 134 TYR B C 1
ATOM 4896 O O . TYR B 1 134 ? -2.01 -13.711 -28.703 1 80 134 TYR B O 1
ATOM 4904 N N . ASP B 1 135 ? -1.01 -14.461 -30.578 1 81.31 135 ASP B N 1
ATOM 4905 C CA . ASP B 1 135 ? -2.199 -14.18 -31.375 1 81.31 135 ASP B CA 1
ATOM 4906 C C . ASP B 1 135 ? -3.27 -15.242 -31.156 1 81.31 135 ASP B C 1
ATOM 4908 O O . ASP B 1 135 ? -3.039 -16.422 -31.422 1 81.31 135 ASP B O 1
ATOM 4912 N N . TRP B 1 136 ? -4.336 -14.844 -30.531 1 84.19 136 TRP B N 1
ATOM 4913 C CA . TRP B 1 136 ? -5.445 -15.766 -30.297 1 84.19 136 TRP B CA 1
ATOM 4914 C C . TRP B 1 136 ? -6.785 -15.047 -30.406 1 84.19 136 TRP B C 1
ATOM 4916 O O . TRP B 1 136 ? -6.84 -13.82 -30.328 1 84.19 136 TRP B O 1
ATOM 4926 N N . ASP B 1 137 ? -7.797 -15.844 -30.766 1 88.31 137 ASP B N 1
ATOM 4927 C CA . ASP B 1 137 ? -9.172 -15.352 -30.781 1 88.31 137 ASP B CA 1
ATOM 4928 C C . ASP B 1 137 ? -10.133 -16.391 -30.203 1 88.31 137 ASP B C 1
ATOM 4930 O O . ASP B 1 137 ? -9.703 -17.453 -29.75 1 88.31 137 ASP B O 1
ATOM 4934 N N . LEU B 1 138 ? -11.375 -15.977 -30.109 1 89.25 138 LEU B N 1
ATOM 4935 C CA . LEU B 1 138 ? -12.367 -16.859 -29.516 1 89.25 138 LEU B CA 1
ATOM 4936 C C . LEU B 1 138 ? -12.531 -18.125 -30.344 1 89.25 138 LEU B C 1
ATOM 4938 O O . LEU B 1 138 ? -12.914 -19.172 -29.812 1 89.25 138 LEU B O 1
ATOM 4942 N N . GLY B 1 139 ? -12.242 -18 -31.562 1 89.12 139 GLY B N 1
ATOM 4943 C CA . GLY B 1 139 ? -12.258 -19.172 -32.406 1 89.12 139 GLY B CA 1
ATOM 4944 C C . GLY B 1 139 ? -11.25 -20.234 -31.984 1 89.12 139 GLY B C 1
ATOM 4945 O O . GLY B 1 139 ? -11.562 -21.422 -31.969 1 89.12 139 GLY B O 1
ATOM 4946 N N . LYS B 1 140 ? -10.125 -19.812 -31.578 1 90.81 140 LYS B N 1
ATOM 4947 C CA . LYS B 1 140 ? -9.094 -20.734 -31.109 1 90.81 140 LYS B CA 1
ATOM 4948 C C . LYS B 1 140 ? -9.5 -21.422 -29.812 1 90.81 140 LYS B C 1
ATOM 4950 O O . LYS B 1 140 ? -9.234 -22.609 -29.625 1 90.81 140 LYS B O 1
ATOM 4955 N N . ILE B 1 141 ? -10.148 -20.688 -29.016 1 91.81 141 ILE B N 1
ATOM 4956 C CA . ILE B 1 141 ? -10.641 -21.25 -27.766 1 91.81 141 ILE B CA 1
ATOM 4957 C C . ILE B 1 141 ? -11.664 -22.344 -28.062 1 91.81 141 ILE B C 1
ATOM 4959 O O . ILE B 1 141 ? -11.625 -23.422 -27.438 1 91.81 141 ILE B O 1
ATOM 4963 N N . LYS B 1 142 ? -12.508 -22.016 -28.984 1 92 142 LYS B N 1
ATOM 4964 C CA . LYS B 1 142 ? -13.516 -23 -29.391 1 92 142 LYS B CA 1
ATOM 4965 C C . LYS B 1 142 ? -12.867 -24.234 -29.984 1 92 142 LYS B C 1
ATOM 4967 O O . LYS B 1 142 ? -13.328 -25.359 -29.766 1 92 142 LYS B O 1
ATOM 4972 N N . GLU B 1 143 ? -11.906 -23.984 -30.703 1 91.56 143 GLU B N 1
ATOM 4973 C CA . GLU B 1 143 ? -11.188 -25.109 -31.312 1 91.56 143 GLU B CA 1
ATOM 4974 C C . GLU B 1 143 ? -10.5 -25.969 -30.25 1 91.56 143 GLU B C 1
ATOM 4976 O O . GLU B 1 143 ? -10.523 -27.188 -30.344 1 91.56 143 GLU B O 1
ATOM 4981 N N . TRP B 1 144 ? -9.891 -25.297 -29.297 1 92 144 TRP B N 1
ATOM 4982 C CA . TRP B 1 144 ? -9.125 -26 -28.281 1 92 144 TRP B CA 1
ATOM 4983 C C . TRP B 1 144 ? -10.055 -26.781 -27.344 1 92 144 TRP B C 1
ATOM 4985 O O . TRP B 1 144 ? -9.758 -27.906 -26.969 1 92 144 TRP B O 1
ATOM 4995 N N . PHE B 1 145 ? -11.227 -26.219 -27 1 93.19 145 PHE B N 1
ATOM 4996 C CA . PHE B 1 145 ? -12.023 -26.797 -25.922 1 93.19 145 PHE B CA 1
ATOM 4997 C C . PHE B 1 145 ? -13.398 -27.219 -26.422 1 93.19 145 PHE B C 1
ATOM 4999 O O . PHE B 1 145 ? -14.188 -27.781 -25.672 1 93.19 145 PHE B O 1
ATOM 5006 N N . GLY B 1 146 ? -13.664 -27 -27.656 1 90.88 146 GLY B N 1
ATOM 5007 C CA . GLY B 1 146 ? -14.938 -27.391 -28.234 1 90.88 146 GLY B CA 1
ATOM 5008 C C . GLY B 1 146 ? -16.062 -26.438 -27.922 1 90.88 146 GLY B C 1
ATOM 5009 O O . GLY B 1 146 ? -17.172 -26.578 -28.469 1 90.88 146 GLY B O 1
ATOM 5010 N N . GLU B 1 147 ? -15.82 -25.609 -26.969 1 90.5 147 GLU B N 1
ATOM 5011 C CA . GLU B 1 147 ? -16.781 -24.578 -26.562 1 90.5 147 GLU B CA 1
ATOM 5012 C C . GLU B 1 147 ? -16.062 -23.359 -26 1 90.5 147 GLU B C 1
ATOM 5014 O O . GLU B 1 147 ? -14.844 -23.359 -25.828 1 90.5 147 GLU B O 1
ATOM 5019 N N . ILE B 1 148 ? -16.875 -22.297 -25.828 1 91.31 148 ILE B N 1
ATOM 5020 C CA . ILE B 1 148 ? -16.359 -21.078 -25.203 1 91.31 148 ILE B CA 1
ATOM 5021 C C . ILE B 1 148 ? -16.875 -21 -23.766 1 91.31 148 ILE B C 1
ATOM 5023 O O . ILE B 1 148 ? -18.031 -20.672 -23.531 1 91.31 148 ILE B O 1
ATOM 5027 N N . PRO B 1 149 ? -15.984 -21.281 -22.844 1 90.62 149 PRO B N 1
ATOM 5028 C CA . PRO B 1 149 ? -16.422 -21.219 -21.453 1 90.62 149 PRO B CA 1
ATOM 5029 C C . PRO B 1 149 ? -16.969 -19.844 -21.062 1 90.62 149 PRO B C 1
ATOM 5031 O O . PRO B 1 149 ? -16.328 -18.812 -21.344 1 90.62 149 PRO B O 1
ATOM 5034 N N . ASP B 1 150 ? -18.078 -19.797 -20.391 1 88.44 150 ASP B N 1
ATOM 5035 C CA . ASP B 1 150 ? -18.75 -18.531 -20.109 1 88.44 150 ASP B CA 1
ATOM 5036 C C . ASP B 1 150 ? -18.359 -18.016 -18.719 1 88.44 150 ASP B C 1
ATOM 5038 O O . ASP B 1 150 ? -18.766 -16.906 -18.344 1 88.44 150 ASP B O 1
ATOM 5042 N N . TRP B 1 151 ? -17.594 -18.797 -18.031 1 88.69 151 TRP B N 1
ATOM 5043 C CA . TRP B 1 151 ? -17.266 -18.375 -16.656 1 88.69 151 TRP B CA 1
ATOM 5044 C C . TRP B 1 151 ? -15.883 -17.734 -16.609 1 88.69 151 TRP B C 1
ATOM 5046 O O . TRP B 1 151 ? -15.414 -17.359 -15.531 1 88.69 151 TRP B O 1
ATOM 5056 N N . VAL B 1 152 ? -15.25 -17.625 -17.703 1 89.94 152 VAL B N 1
ATOM 5057 C CA . VAL B 1 152 ? -13.891 -17.094 -17.781 1 89.94 152 VAL B CA 1
ATOM 5058 C C . VAL B 1 152 ? -13.93 -15.672 -18.328 1 89.94 152 VAL B C 1
ATOM 5060 O O . VAL B 1 152 ? -14.766 -15.352 -19.188 1 89.94 152 VAL B O 1
ATOM 5063 N N . ASN B 1 153 ? -13.055 -14.828 -17.797 1 86.44 153 ASN B N 1
ATOM 5064 C CA . ASN B 1 153 ? -12.891 -13.469 -18.312 1 86.44 153 ASN B CA 1
ATOM 5065 C C . ASN B 1 153 ? -11.914 -13.422 -19.484 1 86.44 153 ASN B C 1
ATOM 5067 O O . ASN B 1 153 ? -10.703 -13.562 -19.281 1 86.44 153 ASN B O 1
ATOM 5071 N N . TYR B 1 154 ? -12.414 -13.117 -20.609 1 88.38 154 TYR B N 1
ATOM 5072 C CA . TYR B 1 154 ? -11.609 -13.227 -21.812 1 88.38 154 TYR B CA 1
ATOM 5073 C C . TYR B 1 154 ? -10.867 -11.922 -22.094 1 88.38 154 TYR B C 1
ATOM 5075 O O . TYR B 1 154 ? -10.164 -11.805 -23.109 1 88.38 154 TYR B O 1
ATOM 5083 N N . GLU B 1 155 ? -10.953 -10.938 -21.188 1 81 155 GLU B N 1
ATOM 5084 C CA . GLU B 1 155 ? -10.188 -9.703 -21.328 1 81 155 GLU B CA 1
ATOM 5085 C C . GLU B 1 155 ? -8.758 -9.891 -20.812 1 81 155 GLU B C 1
ATOM 5087 O O . GLU B 1 155 ? -7.887 -9.055 -21.078 1 81 155 GLU B O 1
ATOM 5092 N N . GLN B 1 156 ? -8.531 -11.031 -20.234 1 83.06 156 GLN B N 1
ATOM 5093 C CA . GLN B 1 156 ? -7.219 -11.336 -19.672 1 83.06 156 GLN B CA 1
ATOM 5094 C C . GLN B 1 156 ? -6.297 -11.945 -20.719 1 83.06 156 GLN B C 1
ATOM 5096 O O . GLN B 1 156 ? -6.73 -12.25 -21.828 1 83.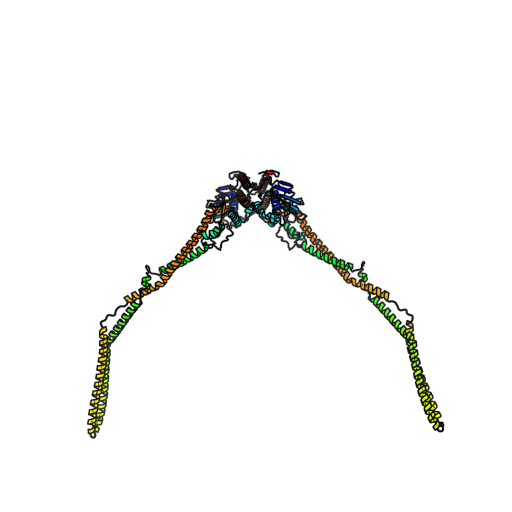06 156 GLN B O 1
ATOM 5101 N N . ASN B 1 157 ? -5.023 -12.086 -20.297 1 83 157 ASN B N 1
ATOM 5102 C CA . ASN B 1 157 ? -4.051 -12.766 -21.156 1 83 157 ASN B CA 1
ATOM 5103 C C . ASN B 1 157 ? -4.383 -14.25 -21.297 1 83 157 ASN B C 1
ATOM 5105 O O . ASN B 1 157 ? -4.977 -14.852 -20.406 1 83 157 ASN B O 1
ATOM 5109 N N . ILE B 1 158 ? -4.016 -14.734 -22.375 1 86.06 158 ILE B N 1
ATOM 5110 C CA . ILE B 1 158 ? -4.371 -16.109 -22.75 1 86.06 158 ILE B CA 1
ATOM 5111 C C . ILE B 1 158 ? -3.875 -17.078 -21.672 1 86.06 158 ILE B C 1
ATOM 5113 O O . ILE B 1 158 ? -4.539 -18.062 -21.359 1 86.06 158 ILE B O 1
ATOM 5117 N N . LEU B 1 159 ? -2.732 -16.766 -21.109 1 83.88 159 LEU B N 1
ATOM 5118 C CA . LEU B 1 159 ? -2.178 -17.672 -20.109 1 83.88 159 LEU B CA 1
ATOM 5119 C C . LEU B 1 159 ? -2.998 -17.641 -18.828 1 83.88 159 LEU B C 1
ATOM 5121 O O . LEU B 1 159 ? -3.178 -18.672 -18.172 1 83.88 159 LEU B O 1
ATOM 5125 N N . ALA B 1 160 ? -3.463 -16.5 -18.562 1 83.62 160 ALA B N 1
ATOM 5126 C CA . ALA B 1 160 ? -4.355 -16.375 -17.406 1 83.62 160 ALA B CA 1
ATOM 5127 C C . ALA B 1 160 ? -5.688 -17.078 -17.672 1 83.62 160 ALA B C 1
ATOM 5129 O O . ALA B 1 160 ? -6.246 -17.719 -16.766 1 83.62 160 ALA B O 1
ATOM 5130 N N . ILE B 1 161 ? -6.129 -16.922 -18.844 1 87.38 161 ILE B N 1
ATOM 5131 C CA . ILE B 1 161 ? -7.379 -17.562 -19.25 1 87.38 161 ILE B CA 1
ATOM 5132 C C . ILE B 1 161 ? -7.258 -19.078 -19.094 1 87.38 161 ILE B C 1
ATOM 5134 O O . ILE B 1 161 ? -8.125 -19.719 -18.5 1 87.38 161 ILE B O 1
ATOM 5138 N N . LEU B 1 162 ? -6.176 -19.547 -19.547 1 88.62 162 LEU B N 1
ATOM 5139 C CA . LEU B 1 162 ? -5.945 -21 -19.5 1 88.62 162 LEU B CA 1
ATOM 5140 C C . LEU B 1 162 ? -5.824 -21.469 -18.047 1 88.62 162 LEU B C 1
ATOM 5142 O O . LEU B 1 162 ? -6.262 -22.578 -17.719 1 88.62 162 LEU B O 1
ATOM 5146 N N . ASN B 1 163 ? -5.293 -20.656 -17.281 1 87.56 163 ASN B N 1
ATOM 5147 C CA . ASN B 1 163 ? -5.203 -20.984 -15.859 1 87.56 163 ASN B CA 1
ATOM 5148 C C . ASN B 1 163 ? -6.582 -21.047 -15.203 1 87.56 163 ASN B C 1
ATOM 5150 O O . ASN B 1 163 ? -6.848 -21.906 -14.375 1 87.56 163 ASN B O 1
ATOM 5154 N N . ASP B 1 164 ? -7.391 -20.156 -15.57 1 87.75 164 ASP B N 1
ATOM 5155 C CA . ASP B 1 164 ? -8.75 -20.141 -15.047 1 87.75 164 ASP B CA 1
ATOM 5156 C C . ASP B 1 164 ? -9.523 -21.391 -15.5 1 87.75 164 ASP B C 1
ATOM 5158 O O . ASP B 1 164 ? -10.305 -21.953 -14.734 1 87.75 164 ASP B O 1
ATOM 5162 N N . ILE B 1 165 ? -9.242 -21.75 -16.656 1 90.38 165 ILE B N 1
ATOM 5163 C CA . ILE B 1 165 ? -9.953 -22.891 -17.25 1 90.38 165 ILE B CA 1
ATOM 5164 C C . ILE B 1 165 ? -9.539 -24.172 -16.531 1 90.38 165 ILE B C 1
ATOM 5166 O O . ILE B 1 165 ? -10.383 -25.031 -16.25 1 90.38 165 ILE B O 1
ATOM 5170 N N . GLN B 1 166 ? -8.289 -24.266 -16.188 1 89.31 166 GLN B N 1
ATOM 5171 C CA . GLN B 1 166 ? -7.801 -25.5 -15.594 1 89.31 166 GLN B CA 1
ATOM 5172 C C . GLN B 1 166 ? -7.938 -25.469 -14.078 1 89.31 166 GLN B C 1
ATOM 5174 O O . GLN B 1 166 ? -7.723 -26.484 -13.406 1 89.31 166 GLN B O 1
ATOM 5179 N N . SER B 1 167 ? -8.336 -24.344 -13.539 1 89 167 SER B N 1
ATOM 5180 C CA . SER B 1 167 ? -8.367 -24.156 -12.094 1 89 167 SER B CA 1
ATOM 5181 C C . SER B 1 167 ? -9.375 -25.078 -11.43 1 89 167 SER B C 1
ATOM 5183 O O . SER B 1 167 ? -10.359 -25.484 -12.055 1 89 167 SER B O 1
ATOM 5185 N N . GLU B 1 168 ? -9.109 -25.359 -10.172 1 86 168 GLU B N 1
ATOM 5186 C CA . GLU B 1 168 ? -10.023 -26.188 -9.398 1 86 168 GLU B CA 1
ATOM 5187 C C . GLU B 1 168 ? -11.352 -25.469 -9.148 1 86 168 GLU B C 1
ATOM 5189 O O . GLU B 1 168 ? -12.367 -26.109 -8.883 1 86 168 GLU B O 1
ATOM 5194 N N . ASN B 1 169 ? -11.305 -24.25 -9.266 1 83.69 169 ASN B N 1
ATOM 5195 C CA . ASN B 1 169 ? -12.516 -23.469 -9.078 1 83.69 169 ASN B CA 1
ATOM 5196 C C . ASN B 1 169 ? -13.258 -23.25 -10.391 1 83.69 169 ASN B C 1
ATOM 5198 O O . ASN B 1 169 ? -14.344 -22.656 -10.406 1 83.69 169 ASN B O 1
ATOM 5202 N N . GLY B 1 170 ? -12.703 -23.703 -11.383 1 88.19 170 GLY B N 1
ATOM 5203 C CA . GLY B 1 170 ? -13.336 -23.594 -12.688 1 88.19 170 GLY B CA 1
ATOM 5204 C C . GLY B 1 170 ? -14.484 -24.562 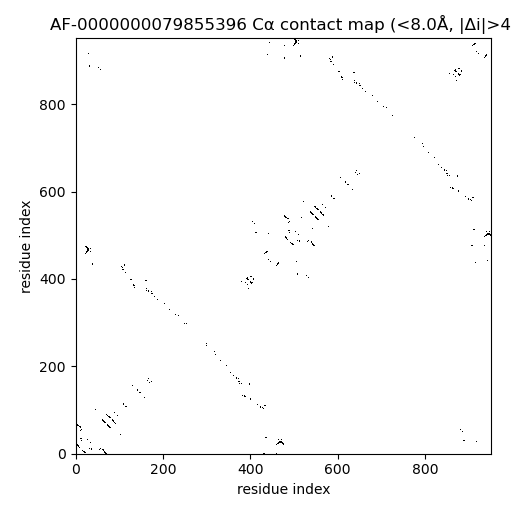-12.875 1 88.19 170 GLY B C 1
ATOM 5205 O O . GLY B 1 170 ? -14.625 -25.516 -12.117 1 88.19 170 GLY B O 1
ATOM 5206 N N . GLU B 1 171 ? -15.25 -24.328 -13.922 1 90.12 171 GLU B N 1
ATOM 5207 C CA . GLU B 1 171 ? -16.453 -25.125 -14.156 1 90.12 171 GLU B CA 1
ATOM 5208 C C . GLU B 1 171 ? -16.109 -26.531 -14.625 1 90.12 171 GLU B C 1
ATOM 5210 O O . GLU B 1 171 ? -16.797 -27.5 -14.273 1 90.12 171 GLU B O 1
ATOM 5215 N N . TYR B 1 172 ? -15.078 -26.672 -15.422 1 92.88 172 TYR B N 1
ATOM 5216 C CA . TYR B 1 172 ? -14.703 -28 -15.914 1 92.88 172 TYR B CA 1
ATOM 5217 C C . TYR B 1 172 ? -14.383 -28.938 -14.75 1 92.88 172 TYR B C 1
ATOM 5219 O O . TYR B 1 172 ? -14.844 -30.078 -14.719 1 92.88 172 TYR B O 1
ATOM 5227 N N . TYR B 1 173 ? -13.672 -28.438 -13.852 1 92.69 173 TYR B N 1
ATOM 5228 C CA . TYR B 1 173 ? -13.273 -29.234 -12.703 1 92.69 173 TYR B CA 1
ATOM 5229 C C . TYR B 1 173 ? -14.477 -29.531 -11.812 1 92.69 173 TYR B C 1
ATOM 5231 O O . TYR B 1 173 ? -14.664 -30.672 -11.383 1 92.69 173 TYR B O 1
ATOM 5239 N N . LYS B 1 174 ? -15.258 -28.562 -11.555 1 92.75 174 LYS B N 1
ATOM 5240 C CA . LYS B 1 174 ? -16.438 -28.734 -10.703 1 92.75 174 LYS B CA 1
ATOM 5241 C C . LYS B 1 174 ? -17.422 -29.719 -11.328 1 92.75 174 LYS B C 1
ATOM 5243 O O . LYS B 1 174 ? -17.938 -30.609 -10.641 1 92.75 174 LYS B O 1
ATOM 5248 N N . ARG B 1 175 ? -17.656 -29.578 -12.562 1 92.81 175 ARG B N 1
ATOM 5249 C CA . ARG B 1 175 ? -18.578 -30.469 -13.258 1 92.81 175 ARG B CA 1
ATOM 5250 C C . ARG B 1 175 ? -18.047 -31.891 -13.297 1 92.81 175 ARG B C 1
ATOM 5252 O O . ARG B 1 175 ? -18.797 -32.844 -13.164 1 92.81 175 ARG B O 1
ATOM 5259 N N . ARG B 1 176 ? -16.766 -31.984 -13.531 1 93.69 176 ARG B N 1
ATOM 5260 C CA . ARG B 1 176 ? -16.156 -33.312 -13.516 1 93.69 176 ARG B CA 1
ATOM 5261 C C . ARG B 1 176 ? -16.328 -34 -12.164 1 93.69 176 ARG B C 1
ATOM 5263 O O . ARG B 1 176 ? -16.656 -35.156 -12.086 1 93.69 176 ARG B O 1
ATOM 5270 N N . GLN B 1 177 ? -16.188 -33.188 -11.148 1 93.31 177 GLN B N 1
ATOM 5271 C CA . GLN B 1 177 ? -16.359 -33.75 -9.805 1 93.31 177 GLN B CA 1
ATOM 5272 C C . GLN B 1 177 ? -17.797 -34.188 -9.562 1 93.31 177 GLN B C 1
ATOM 5274 O O . GLN B 1 177 ? -18.047 -35.219 -8.945 1 93.31 177 GLN B O 1
ATOM 5279 N N . ASP B 1 178 ? -18.672 -33.375 -10 1 94 178 ASP B N 1
ATOM 5280 C CA . ASP B 1 178 ? -20.078 -33.719 -9.859 1 94 178 ASP B CA 1
ATOM 5281 C C . ASP B 1 178 ? -20.406 -35 -10.602 1 94 178 ASP B C 1
ATOM 5283 O O . ASP B 1 178 ? -21.078 -35.875 -10.062 1 94 178 ASP B O 1
ATOM 5287 N N . VAL B 1 179 ? -19.922 -35.062 -11.844 1 94.88 179 VAL B N 1
ATOM 5288 C CA . VAL B 1 179 ? -20.172 -36.219 -12.672 1 94.88 179 VAL B CA 1
ATOM 5289 C C . VAL B 1 179 ? -19.547 -37.469 -12.031 1 94.88 179 VAL B C 1
ATOM 5291 O O . VAL B 1 179 ? -20.156 -38.531 -12.008 1 94.88 179 VAL B O 1
ATOM 5294 N N . ASN B 1 180 ? -18.406 -37.281 -11.508 1 94.31 180 ASN B N 1
ATOM 5295 C CA . ASN B 1 180 ? -17.719 -38.375 -10.852 1 94.31 180 ASN B CA 1
ATOM 5296 C C . ASN B 1 180 ? -18.469 -38.844 -9.602 1 94.31 180 ASN B C 1
ATOM 5298 O O . ASN B 1 180 ? -18.531 -40.031 -9.305 1 94.31 180 ASN B O 1
ATOM 5302 N N . ARG B 1 181 ? -19.016 -37.875 -8.93 1 93.69 181 ARG B N 1
ATOM 5303 C CA . ARG B 1 181 ? -19.844 -38.219 -7.777 1 93.69 181 ARG B CA 1
ATOM 5304 C C . ARG B 1 181 ? -21.062 -39.031 -8.195 1 93.69 181 ARG B C 1
ATOM 5306 O O . ARG B 1 181 ? -21.406 -40.031 -7.562 1 93.69 181 ARG B O 1
ATOM 5313 N N . ASP B 1 182 ? -21.688 -38.594 -9.219 1 93.62 182 ASP B N 1
ATOM 5314 C CA . ASP B 1 182 ? -22.859 -39.281 -9.734 1 93.62 182 ASP B CA 1
ATOM 5315 C C . ASP B 1 182 ? -22.5 -40.688 -10.211 1 93.62 182 ASP B C 1
ATOM 5317 O O . ASP B 1 182 ? -23.25 -41.625 -9.992 1 93.62 182 ASP B O 1
ATOM 5321 N N . ILE B 1 183 ? -21.344 -40.781 -10.82 1 93.31 183 ILE B N 1
ATOM 5322 C CA . ILE B 1 183 ? -20.859 -42.062 -11.281 1 93.31 183 ILE B CA 1
ATOM 5323 C C . ILE B 1 183 ? -20.672 -43 -10.094 1 93.31 183 ILE B C 1
ATOM 5325 O O . ILE B 1 183 ? -21.078 -44.188 -10.133 1 93.31 183 ILE B O 1
ATOM 5329 N N . ARG B 1 184 ? -20.172 -42.594 -9.039 1 90.81 184 ARG B N 1
ATOM 5330 C CA . ARG B 1 184 ? -19.938 -43.406 -7.844 1 90.81 184 ARG B CA 1
ATOM 5331 C C . ARG B 1 184 ? -21.266 -43.875 -7.242 1 90.81 184 ARG B C 1
ATOM 5333 O O . ARG B 1 184 ? -21.406 -45.031 -6.867 1 90.81 184 ARG B O 1
ATOM 5340 N N . ASN B 1 185 ? -22.188 -42.938 -7.23 1 92.31 185 ASN B N 1
ATOM 5341 C CA . ASN B 1 185 ? -23.5 -43.281 -6.676 1 92.31 185 ASN B CA 1
ATOM 5342 C C . ASN B 1 185 ? -24.219 -44.312 -7.523 1 92.31 185 ASN B C 1
ATOM 5344 O O . ASN B 1 185 ? -24.719 -45.312 -6.996 1 92.31 185 ASN B O 1
ATOM 5348 N N . LYS B 1 186 ? -24.203 -44.125 -8.773 1 93 186 LYS B N 1
ATOM 5349 C CA . LYS B 1 186 ? -24.906 -45.031 -9.672 1 93 186 LYS B CA 1
ATOM 5350 C C . LYS B 1 186 ? -24.219 -46.406 -9.734 1 93 186 LYS B C 1
ATOM 5352 O O . LYS B 1 186 ? -24.891 -47.438 -9.836 1 93 186 LYS B O 1
ATOM 5357 N N . THR B 1 187 ? -22.953 -46.406 -9.664 1 93.5 187 THR B N 1
ATOM 5358 C CA . THR B 1 187 ? -22.203 -47.656 -9.641 1 93.5 187 THR B CA 1
ATOM 5359 C C . THR B 1 187 ? -22.516 -48.469 -8.367 1 93.5 187 THR B C 1
ATOM 5361 O O . THR B 1 187 ? -22.625 -49.688 -8.398 1 93.5 187 THR B O 1
ATOM 5364 N N . ALA B 1 188 ? -22.688 -47.719 -7.297 1 91.44 188 ALA B N 1
ATOM 5365 C CA . ALA B 1 188 ? -23.062 -48.344 -6.043 1 91.44 188 ALA B CA 1
ATOM 5366 C C . ALA B 1 188 ? -24.422 -49.031 -6.164 1 91.44 188 ALA B C 1
ATOM 5368 O O . ALA B 1 188 ? -24.625 -50.125 -5.684 1 91.44 188 ALA B O 1
ATOM 5369 N N . PHE B 1 189 ? -25.312 -48.406 -6.824 1 90.5 189 PHE B N 1
ATOM 5370 C CA . PHE B 1 189 ? -26.641 -48.938 -7.039 1 90.5 189 PHE B CA 1
ATOM 5371 C C . PHE B 1 189 ? -26.578 -50.188 -7.922 1 90.5 189 PHE B C 1
ATOM 5373 O O . PHE B 1 189 ? -27.297 -51.156 -7.676 1 90.5 189 PHE B O 1
ATOM 5380 N N . ILE B 1 190 ? -25.766 -50.125 -8.938 1 91.44 190 ILE B N 1
ATOM 5381 C CA . ILE B 1 190 ? -25.594 -51.25 -9.852 1 91.44 190 ILE B CA 1
ATOM 5382 C C . ILE B 1 190 ? -25.062 -52.469 -9.086 1 91.44 190 ILE B C 1
ATOM 5384 O O . ILE B 1 190 ? -25.531 -53.594 -9.273 1 91.44 190 ILE B O 1
ATOM 5388 N N . GLU B 1 191 ? -24.172 -52.219 -8.219 1 90.5 191 GLU B N 1
ATOM 5389 C CA . GLU B 1 191 ? -23.594 -53.281 -7.422 1 90.5 191 GLU B CA 1
ATOM 5390 C C . GLU B 1 191 ? -24.625 -53.875 -6.477 1 90.5 191 GLU B C 1
ATOM 5392 O O . GLU B 1 191 ? -24.703 -55.094 -6.305 1 90.5 191 GLU B O 1
ATOM 5397 N N . GLU B 1 192 ? -25.422 -53.062 -5.898 1 87.94 192 GLU B N 1
ATOM 5398 C CA . GLU B 1 192 ? -26.484 -53.5 -4.996 1 87.94 192 GLU B CA 1
ATOM 5399 C C . GLU B 1 192 ? -27.5 -54.375 -5.734 1 87.94 192 GLU B C 1
ATOM 5401 O O . GLU B 1 192 ? -27.906 -55.438 -5.246 1 87.94 192 GLU B O 1
ATOM 5406 N N . ILE B 1 193 ? -27.875 -53.938 -6.902 1 87.38 193 ILE B N 1
ATOM 5407 C CA . ILE B 1 193 ? -28.844 -54.688 -7.703 1 87.38 193 ILE B CA 1
ATOM 5408 C C . ILE B 1 193 ? -28.219 -56 -8.18 1 87.38 193 ILE B C 1
ATOM 5410 O O . ILE B 1 193 ? -28.859 -57.031 -8.164 1 87.38 193 ILE B O 1
ATOM 5414 N N . GLY B 1 194 ? -27.016 -55.906 -8.555 1 86.94 194 GLY B N 1
ATOM 5415 C CA . GLY B 1 194 ? -26.297 -57.094 -9.023 1 86.94 194 GLY B CA 1
ATOM 5416 C C . GLY B 1 194 ? -26.203 -58.188 -7.98 1 86.94 194 GLY B C 1
ATOM 5417 O O . GLY B 1 194 ? -26.297 -59.375 -8.305 1 86.94 194 GLY B O 1
ATOM 5418 N N . GLU B 1 195 ? -26.109 -57.781 -6.758 1 87.69 195 GLU B N 1
ATOM 5419 C CA . GLU B 1 195 ? -26.016 -58.75 -5.668 1 87.69 195 GLU B CA 1
ATOM 5420 C C . GLU B 1 195 ? -27.344 -59.438 -5.434 1 87.69 195 GLU B C 1
ATOM 5422 O O . GLU B 1 195 ? -27.375 -60.594 -4.969 1 87.69 195 GLU B O 1
ATOM 5427 N N . SER B 1 196 ? -28.422 -58.812 -5.805 1 84.75 196 SER B N 1
ATOM 5428 C CA . SER B 1 196 ? -29.75 -59.375 -5.566 1 84.75 196 SER B CA 1
ATOM 5429 C C . SER B 1 196 ? -30.172 -60.281 -6.711 1 84.75 196 SER B C 1
ATOM 5431 O O . SER B 1 196 ? -31.094 -61.094 -6.566 1 84.75 196 SER B O 1
ATOM 5433 N N . ILE B 1 197 ? -29.422 -60.156 -7.797 1 84.81 197 ILE B N 1
ATOM 5434 C CA . ILE B 1 197 ? -29.75 -60.938 -8.977 1 84.81 197 ILE B CA 1
ATOM 5435 C C . ILE B 1 197 ? -28.859 -62.188 -9.039 1 84.81 197 ILE B C 1
ATOM 5437 O O . ILE B 1 197 ? -27.656 -62.094 -8.797 1 84.81 197 ILE B O 1
ATOM 5441 N N . PRO B 1 198 ? -29.5 -63.344 -9.219 1 81.81 198 PRO B N 1
ATOM 5442 C CA . PRO B 1 198 ? -28.703 -64.562 -9.281 1 81.81 198 PRO B CA 1
ATOM 5443 C C . PRO B 1 198 ? -27.656 -64.562 -10.391 1 81.81 198 PRO B C 1
ATOM 5445 O O . PRO B 1 198 ? -27.844 -63.875 -11.406 1 81.81 198 PRO B O 1
ATOM 5448 N N . VAL B 1 199 ? -26.609 -65.312 -10.117 1 82.19 199 VAL B N 1
ATOM 5449 C CA . VAL B 1 199 ? -25.469 -65.312 -11.031 1 82.19 199 VAL B CA 1
ATOM 5450 C C . VAL B 1 199 ? -25.891 -66 -12.336 1 82.19 199 VAL B C 1
ATOM 5452 O O . VAL B 1 199 ? -26.562 -67.062 -12.328 1 82.19 199 VAL B O 1
ATOM 5455 N N . GLY B 1 200 ? -25.531 -65.5 -13.414 1 79.44 200 GLY B N 1
ATOM 5456 C CA . GLY B 1 200 ? -25.828 -66.062 -14.727 1 79.44 200 GLY B CA 1
ATOM 5457 C C . GLY B 1 200 ? -27.266 -65.812 -15.156 1 79.44 200 GLY B C 1
ATOM 5458 O O . GLY B 1 200 ? -27.844 -66.625 -15.875 1 79.44 200 GLY B O 1
ATOM 5459 N N . TYR B 1 201 ? -27.891 -64.688 -14.602 1 80.62 201 TYR B N 1
ATOM 5460 C CA . TYR B 1 201 ? -29.297 -64.438 -14.867 1 80.62 201 TYR B CA 1
ATOM 5461 C C . TYR B 1 201 ? -29.516 -64.125 -16.328 1 80.62 201 TYR B C 1
ATOM 5463 O O . TYR B 1 201 ? -28.859 -63.219 -16.891 1 80.62 201 TYR B O 1
ATOM 5471 N N . GLN B 1 202 ? -30.25 -64.938 -17.031 1 81.06 202 GLN B N 1
ATOM 5472 C CA . GLN B 1 202 ? -30.594 -64.75 -18.438 1 81.06 202 GLN B CA 1
ATOM 5473 C C . GLN B 1 202 ? -31.984 -64.062 -18.547 1 81.06 202 GLN B C 1
ATOM 5475 O O . GLN B 1 202 ? -33 -64.812 -18.5 1 81.06 202 GLN B O 1
ATOM 5480 N N . VAL B 1 203 ? -32.094 -62.844 -18.766 1 80.62 203 VAL B N 1
ATOM 5481 C CA . VAL B 1 203 ? -33.312 -62.062 -18.734 1 80.62 203 VAL B CA 1
ATOM 5482 C C . VAL B 1 203 ? -34.25 -62.5 -19.859 1 80.62 203 VAL B C 1
ATOM 5484 O O . VAL B 1 203 ? -35.469 -62.625 -19.656 1 80.62 203 VAL B O 1
ATOM 5487 N N . GLU B 1 204 ? -33.75 -62.875 -20.969 1 82.81 204 GLU B N 1
ATOM 5488 C CA . GLU B 1 204 ? -34.594 -63.25 -22.109 1 82.81 204 GLU B CA 1
ATOM 5489 C C . GLU B 1 204 ? -35.344 -64.562 -21.844 1 82.81 204 GLU B C 1
ATOM 5491 O O . GLU B 1 204 ? -36.531 -64.688 -22.203 1 82.81 204 GLU B O 1
ATOM 5496 N N . THR B 1 205 ? -34.688 -65.438 -21.156 1 81.69 205 THR B N 1
ATOM 5497 C CA . THR B 1 205 ? -35.312 -66.75 -20.875 1 81.69 205 THR B CA 1
ATOM 5498 C C . THR B 1 205 ? -36.469 -66.562 -19.906 1 81.69 205 THR B C 1
ATOM 5500 O O . THR B 1 205 ? -37.531 -67.188 -20.109 1 81.69 205 THR B O 1
ATOM 5503 N N . TRP B 1 206 ? -36.25 -65.625 -19.031 1 79.75 206 TRP B N 1
ATOM 5504 C CA . TRP B 1 206 ? -37.25 -65.562 -17.969 1 79.75 206 TRP B CA 1
ATOM 5505 C C . TRP B 1 206 ? -38.375 -64.625 -18.328 1 79.75 206 TRP B C 1
ATOM 5507 O O . TRP B 1 206 ? -39.5 -64.812 -17.922 1 79.75 206 TRP B O 1
ATOM 5517 N N . GLU B 1 207 ? -38.062 -63.625 -19.125 1 79.75 207 GLU B N 1
ATOM 5518 C CA . GLU B 1 207 ? -39.094 -62.688 -19.578 1 79.75 207 GLU B CA 1
ATOM 5519 C C . GLU B 1 207 ? -40.125 -63.375 -20.469 1 79.75 207 GLU B C 1
ATOM 5521 O O . GLU B 1 207 ? -41.312 -63.062 -20.391 1 79.75 207 GLU B O 1
ATOM 5526 N N . ASN B 1 208 ? -39.719 -64.375 -21.188 1 78.62 208 ASN B N 1
ATOM 5527 C CA . ASN B 1 208 ? -40.594 -65.062 -22.156 1 78.62 208 ASN B CA 1
ATOM 5528 C C . ASN B 1 208 ? -41.188 -66.375 -21.562 1 78.62 208 ASN B C 1
ATOM 5530 O O . ASN B 1 208 ? -42 -67 -22.219 1 78.62 208 ASN B O 1
ATOM 5534 N N . SER B 1 209 ? -40.844 -66.688 -20.406 1 75.81 209 SER B N 1
ATOM 5535 C CA . SER B 1 209 ? -41.375 -67.938 -19.828 1 75.81 209 SER B CA 1
ATOM 5536 C C . SER B 1 209 ? -42.812 -67.75 -19.344 1 75.81 209 SER B C 1
ATOM 5538 O O . SER B 1 209 ? -43.125 -66.688 -18.766 1 75.81 209 SER B O 1
ATOM 5540 N N . ASN B 1 210 ? -43.688 -68.312 -19.953 1 72.31 210 ASN B N 1
ATOM 5541 C CA . ASN B 1 210 ? -45.094 -68.188 -19.625 1 72.31 210 ASN B CA 1
ATOM 5542 C C . ASN B 1 210 ? -45.469 -69.188 -18.5 1 72.31 210 ASN B C 1
ATOM 5544 O O . ASN B 1 210 ? -45.438 -70.375 -18.672 1 72.31 210 ASN B O 1
ATOM 5548 N N . VAL B 1 211 ? -45.719 -68.75 -17.297 1 74.06 211 VAL B N 1
ATOM 5549 C CA . VAL B 1 211 ? -46.156 -69.5 -16.156 1 74.06 211 VAL B CA 1
ATOM 5550 C C . VAL B 1 211 ? -47.625 -69.938 -16.297 1 74.06 211 VAL B C 1
ATOM 5552 O O . VAL B 1 211 ? -48.094 -70.812 -15.633 1 74.06 211 VAL B O 1
ATOM 5555 N N . GLY B 1 212 ? -48.312 -69.188 -17.141 1 75.44 212 GLY B N 1
ATOM 5556 C CA . GLY B 1 212 ? -49.75 -69.438 -17.312 1 75.44 212 GLY B CA 1
ATOM 5557 C C . GLY B 1 212 ? -50.062 -70.875 -17.734 1 75.44 212 GLY B C 1
ATOM 5558 O O . GLY B 1 212 ? -50.969 -71.5 -17.188 1 75.44 212 GLY B O 1
ATOM 5559 N N . ASP B 1 213 ? -49.219 -71.438 -18.594 1 76.25 213 ASP B N 1
ATOM 5560 C CA . ASP B 1 213 ? -49.469 -72.75 -19.078 1 76.25 213 ASP B CA 1
ATOM 5561 C C . ASP B 1 213 ? -49.25 -73.812 -17.969 1 76.25 213 ASP B C 1
ATOM 5563 O O . ASP B 1 213 ? -50 -74.75 -17.875 1 76.25 213 ASP B O 1
ATOM 5567 N N . ILE B 1 214 ? -48.312 -73.5 -17.141 1 78.69 214 ILE B N 1
ATOM 5568 C CA . ILE B 1 214 ? -48.031 -74.438 -16.047 1 78.69 214 ILE B CA 1
ATOM 5569 C C . ILE B 1 214 ? -49.188 -74.375 -15.039 1 78.69 214 ILE B C 1
ATOM 5571 O O . ILE B 1 214 ? -49.656 -75.438 -14.555 1 78.69 214 ILE B O 1
ATOM 5575 N N . TYR B 1 215 ? -49.719 -73.188 -14.805 1 80.88 215 TYR B N 1
ATOM 5576 C CA . TYR B 1 215 ? -50.844 -73 -13.883 1 80.88 215 TYR B CA 1
ATOM 5577 C C . TYR B 1 215 ? -52.094 -73.625 -14.469 1 80.88 215 TYR B C 1
ATOM 5579 O O . TYR B 1 215 ? -52.875 -74.25 -13.75 1 80.88 215 TYR B O 1
ATOM 5587 N N . ARG B 1 216 ? -52.25 -73.625 -15.75 1 75.75 216 ARG B N 1
ATOM 5588 C CA . ARG B 1 216 ? -53.406 -74.312 -16.391 1 75.75 216 ARG B CA 1
ATOM 5589 C C . ARG B 1 216 ? -53.312 -75.812 -16.25 1 75.75 216 ARG B C 1
ATOM 5591 O O . ARG B 1 216 ? -54.312 -76.5 -15.984 1 75.75 216 ARG B O 1
ATOM 5598 N N . GLU B 1 217 ? -52.094 -76.188 -16.391 1 78.56 217 GLU B N 1
ATOM 5599 C CA . GLU B 1 217 ? -51.844 -77.625 -16.234 1 78.56 217 GLU B CA 1
ATOM 5600 C C . GLU B 1 217 ? -52.062 -78.062 -14.789 1 78.56 217 GLU B C 1
ATOM 5602 O O . GLU B 1 217 ? -52.656 -79.125 -14.539 1 78.56 217 GLU B O 1
ATOM 5607 N N . ILE B 1 218 ? -51.625 -77.25 -13.906 1 79.31 218 ILE B N 1
ATOM 5608 C CA . ILE B 1 218 ? -51.844 -77.562 -12.492 1 79.31 218 ILE B CA 1
ATOM 5609 C C . ILE B 1 218 ? -53.312 -77.5 -12.164 1 79.31 218 ILE B C 1
ATOM 5611 O O . ILE B 1 218 ? -53.812 -78.375 -11.469 1 79.31 218 ILE B O 1
ATOM 5615 N N . GLU B 1 219 ? -54.031 -76.625 -12.703 1 78.75 219 GLU B N 1
ATOM 5616 C CA . GLU B 1 219 ? -55.469 -76.5 -12.477 1 78.75 219 GLU B CA 1
ATOM 5617 C C . GLU B 1 219 ? -56.219 -77.688 -13.078 1 78.75 219 GLU B C 1
ATOM 5619 O O . GLU B 1 219 ? -57.125 -78.25 -12.461 1 78.75 219 GLU B O 1
ATOM 5624 N N . ARG B 1 220 ? -55.812 -78.125 -14.211 1 80.94 220 ARG B N 1
ATOM 5625 C CA . ARG B 1 220 ? -56.438 -79.312 -14.852 1 80.94 220 ARG B CA 1
ATOM 5626 C C . ARG B 1 220 ? -56.219 -80.562 -14.031 1 80.94 220 ARG B C 1
ATOM 5628 O O . ARG B 1 220 ? -57.156 -81.312 -13.812 1 80.94 220 ARG B O 1
ATOM 5635 N N . ILE B 1 221 ? -55 -80.625 -13.547 1 80.62 221 ILE B N 1
ATOM 5636 C CA . ILE B 1 221 ? -54.688 -81.812 -12.766 1 80.62 221 ILE B CA 1
ATOM 5637 C C . ILE B 1 221 ? -55.438 -81.75 -11.438 1 80.62 221 ILE B C 1
ATOM 5639 O O . ILE B 1 221 ? -55.969 -82.812 -10.984 1 80.62 221 ILE B O 1
ATOM 5643 N N . GLN B 1 222 ? -55.562 -80.625 -10.898 1 80.44 222 GLN B N 1
ATOM 5644 C CA . GLN B 1 222 ? -56.281 -80.5 -9.641 1 80.44 222 GLN B CA 1
ATOM 5645 C C . GLN B 1 222 ? -57.75 -80.75 -9.828 1 80.44 222 GLN B C 1
ATOM 5647 O O . GLN B 1 222 ? -58.406 -81.375 -8.984 1 80.44 222 GLN B O 1
ATOM 5652 N N . LYS B 1 223 ? -58.344 -80.375 -10.922 1 79.25 223 LYS B N 1
ATOM 5653 C CA . LYS B 1 223 ? -59.75 -80.625 -11.219 1 79.25 223 LYS B CA 1
ATOM 5654 C C . LYS B 1 223 ? -60 -82.125 -11.43 1 79.25 223 LYS B C 1
ATOM 5656 O O . LYS B 1 223 ? -61 -82.688 -10.961 1 79.25 223 LYS B O 1
ATOM 5661 N N . GLU B 1 224 ? -59.094 -82.75 -12.117 1 78.69 224 GLU B N 1
ATOM 5662 C CA . GLU B 1 224 ? -59.188 -84.188 -12.336 1 78.69 224 GLU B CA 1
ATOM 5663 C C . GLU B 1 224 ? -59.062 -84.938 -11.023 1 78.69 224 GLU B C 1
ATOM 5665 O O . GLU B 1 224 ? -59.812 -85.875 -10.766 1 78.69 224 GLU B O 1
ATOM 5670 N N . ASN B 1 225 ? -58.094 -84.375 -10.242 1 78.44 225 ASN B N 1
ATOM 5671 C CA . ASN B 1 225 ? -57.938 -85 -8.938 1 78.44 225 ASN B CA 1
ATOM 5672 C C . ASN B 1 225 ? -59.156 -84.812 -8.055 1 78.44 225 ASN B C 1
ATOM 5674 O O . ASN B 1 225 ? -59.562 -85.688 -7.348 1 78.44 225 ASN B O 1
ATOM 5678 N N . GLN B 1 226 ? -59.812 -83.688 -8.203 1 77.31 226 GLN B N 1
ATOM 5679 C CA . GLN B 1 226 ? -61.031 -83.438 -7.457 1 77.31 226 GLN B CA 1
ATOM 5680 C C . GLN B 1 226 ? -62.156 -84.312 -7.941 1 77.31 226 GLN B C 1
ATOM 5682 O O . GLN B 1 226 ? -62.938 -84.875 -7.137 1 77.31 226 GLN B O 1
ATOM 5687 N N . THR B 1 227 ? -62.281 -84.562 -9.25 1 75.75 227 THR B N 1
ATOM 5688 C CA . THR B 1 227 ? -63.312 -85.438 -9.812 1 75.75 227 THR B CA 1
ATOM 5689 C C . THR B 1 227 ? -63.094 -86.875 -9.383 1 75.75 227 THR B C 1
ATOM 5691 O O . THR B 1 227 ? -64.062 -87.562 -9.055 1 75.75 227 THR B O 1
ATOM 5694 N N . ILE B 1 228 ? -61.812 -87.188 -9.305 1 75 228 ILE B N 1
ATOM 5695 C CA . ILE B 1 228 ? -61.469 -88.562 -8.875 1 75 228 ILE B CA 1
ATOM 5696 C C . ILE B 1 228 ? -61.812 -88.688 -7.391 1 75 228 ILE B C 1
ATOM 5698 O O . ILE B 1 228 ? -62.406 -89.688 -6.996 1 75 228 ILE B O 1
ATOM 5702 N N . GLU B 1 229 ? -61.469 -87.688 -6.676 1 75.62 229 GLU B N 1
ATOM 5703 C CA . GLU B 1 229 ? -61.812 -87.75 -5.254 1 75.62 229 GLU B CA 1
ATOM 5704 C C . GLU B 1 229 ? -63.312 -87.812 -5.031 1 75.62 229 GLU B C 1
ATOM 5706 O O . GLU B 1 229 ? -63.781 -88.562 -4.18 1 75.62 229 GLU B O 1
ATOM 5711 N N . LYS B 1 230 ? -64.125 -87.125 -5.785 1 74.94 230 LYS B N 1
ATOM 5712 C CA . LYS B 1 230 ? -65.562 -87.188 -5.691 1 74.94 230 LYS B CA 1
ATOM 5713 C C . LYS B 1 230 ? -66.125 -88.5 -6.129 1 74.94 230 LYS B C 1
ATOM 5715 O O . LYS B 1 230 ? -67.062 -89.062 -5.492 1 74.94 230 LYS B O 1
ATOM 5720 N N . ALA B 1 231 ? -65.562 -89.062 -7.184 1 71.69 231 ALA B N 1
ATOM 5721 C CA . ALA B 1 231 ? -66 -90.375 -7.672 1 71.69 231 ALA B CA 1
ATOM 5722 C C . ALA B 1 231 ? -65.688 -91.5 -6.648 1 71.69 231 ALA B C 1
ATOM 5724 O O . ALA B 1 231 ? -66.562 -92.312 -6.398 1 71.69 231 ALA B O 1
ATOM 5725 N N . LEU B 1 232 ? -64.5 -91.25 -6.094 1 72.25 232 LEU B N 1
ATOM 5726 C CA . LEU B 1 232 ? -64.188 -92.25 -5.062 1 72.25 232 LEU B CA 1
ATOM 5727 C C . LEU B 1 232 ? -65.125 -92.125 -3.848 1 72.25 232 LEU B C 1
ATOM 5729 O O . LEU B 1 232 ? -65.5 -93.125 -3.264 1 72.25 232 LEU B O 1
ATOM 5733 N N . ALA B 1 233 ? -65.5 -91 -3.559 1 72.31 233 ALA B N 1
ATOM 5734 C CA . ALA B 1 233 ? -66.438 -90.75 -2.434 1 72.31 233 ALA B CA 1
ATOM 5735 C C . ALA B 1 233 ? -67.812 -91.312 -2.729 1 72.31 233 ALA B C 1
ATOM 5737 O O . ALA B 1 233 ? -68.438 -91.875 -1.86 1 72.31 233 ALA B O 1
ATOM 5738 N N . VAL B 1 234 ? -68.312 -91.25 -3.934 1 71.06 234 VAL B N 1
ATOM 5739 C CA . VAL B 1 234 ? -69.625 -91.688 -4.309 1 71.06 234 VAL B CA 1
ATOM 5740 C C . VAL B 1 234 ? -69.625 -93.25 -4.316 1 71.06 234 VAL B C 1
ATOM 5742 O O . VAL B 1 234 ? -70.562 -93.875 -3.828 1 71.06 234 VAL B O 1
ATOM 5745 N N . ILE B 1 235 ? -68.562 -93.875 -4.77 1 67.19 235 ILE B N 1
ATOM 5746 C CA . ILE B 1 235 ? -68.5 -95.312 -4.812 1 67.19 235 ILE B CA 1
ATOM 5747 C C . ILE B 1 235 ? -68.375 -95.875 -3.393 1 67.19 235 ILE B C 1
ATOM 5749 O O . ILE B 1 235 ? -69 -96.875 -3.055 1 67.19 235 ILE B O 1
ATOM 5753 N N . GLU B 1 236 ? -67.562 -95.188 -2.639 1 65.75 236 GLU B N 1
ATOM 5754 C CA . GLU B 1 236 ? -67.438 -95.688 -1.268 1 65.75 236 GLU B CA 1
ATOM 5755 C C . GLU B 1 236 ? -68.75 -95.562 -0.507 1 65.75 236 GLU B C 1
ATOM 5757 O O . GLU B 1 236 ? -69.062 -96.438 0.306 1 65.75 236 GLU B O 1
ATOM 5762 N N . ASN B 1 237 ? -69.562 -94.625 -0.814 1 66.75 237 ASN B N 1
ATOM 5763 C CA . ASN B 1 237 ? -70.812 -94.438 -0.074 1 66.75 237 ASN B CA 1
ATOM 5764 C C . ASN B 1 237 ? -71.938 -95.188 -0.742 1 66.75 237 ASN B C 1
ATOM 5766 O O . ASN B 1 237 ? -73.125 -94.938 -0.408 1 66.75 237 ASN B O 1
ATOM 5770 N N . LYS B 1 238 ? -71.75 -96.062 -1.812 1 65.19 238 LYS B N 1
ATOM 5771 C CA . LYS B 1 238 ? -72.75 -96.812 -2.537 1 65.19 238 LYS B CA 1
ATOM 5772 C C . LYS B 1 238 ? -73.5 -97.75 -1.597 1 65.19 238 LYS B C 1
ATOM 5774 O O . LYS B 1 238 ? -74.75 -97.812 -1.633 1 65.19 238 LYS B O 1
ATOM 5779 N N . ASN B 1 239 ? -72.688 -98.562 -0.882 1 62.28 239 ASN B N 1
ATOM 5780 C CA . ASN B 1 239 ? -73.312 -99.562 -0.029 1 62.28 239 ASN B CA 1
ATOM 5781 C C . ASN B 1 239 ? -74.25 -98.875 0.996 1 62.28 239 ASN B C 1
ATOM 5783 O O . ASN B 1 239 ? -75.312 -99.375 1.269 1 62.28 239 ASN B O 1
ATOM 5787 N N . ASN B 1 240 ? -73.812 -97.812 1.519 1 62.41 240 ASN B N 1
ATOM 5788 C CA . ASN B 1 240 ? -74.625 -97.188 2.553 1 62.41 240 ASN B CA 1
ATOM 5789 C C . ASN B 1 240 ? -75.938 -96.625 1.977 1 62.41 240 ASN B C 1
ATOM 5791 O O . ASN B 1 240 ? -77 -96.75 2.59 1 62.41 240 ASN B O 1
ATOM 5795 N N . LYS B 1 241 ? -76.062 -96.125 0.764 1 65.25 241 LYS B N 1
ATOM 5796 C CA . LYS B 1 241 ? -77.312 -95.625 0.164 1 65.25 241 LYS B CA 1
ATOM 5797 C C . LYS B 1 241 ? -78.25 -96.688 -0.312 1 65.25 241 LYS B C 1
ATOM 5799 O O . LYS B 1 241 ? -79.438 -96.625 -0.167 1 65.25 241 LYS B O 1
ATOM 5804 N N . VAL B 1 242 ? -77.562 -97.812 -0.933 1 63.31 242 VAL B N 1
ATOM 5805 C CA . VAL B 1 242 ? -78.438 -98.938 -1.308 1 63.31 242 VAL B CA 1
ATOM 5806 C C . VAL B 1 242 ? -79.125 -99.5 -0.067 1 63.31 242 VAL B C 1
ATOM 5808 O O . VAL B 1 242 ? -80.25 -99.875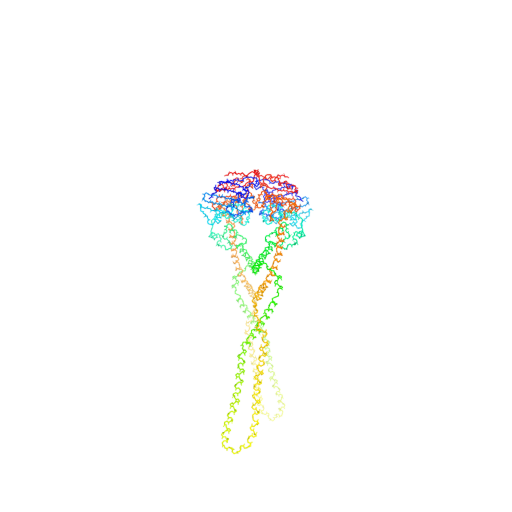 -0.104 1 63.31 242 VAL B O 1
ATOM 5811 N N . ARG B 1 243 ? -78.375 -99.625 1.028 1 63.56 243 ARG B N 1
ATOM 5812 C CA . ARG B 1 243 ? -78.938 -100.125 2.262 1 63.56 243 ARG B CA 1
ATOM 5813 C C . ARG B 1 243 ? -80.062 -99.188 2.717 1 63.56 243 ARG B C 1
ATOM 5815 O O . ARG B 1 243 ? -81.125 -99.688 3.195 1 63.56 243 ARG B O 1
ATOM 5822 N N . LYS B 1 244 ? -79.875 -97.938 2.525 1 65.75 244 LYS B N 1
ATOM 5823 C CA . LYS B 1 244 ? -80.938 -97 2.934 1 65.75 244 LYS B CA 1
ATOM 5824 C C . LYS B 1 244 ? -82.188 -97.188 2.057 1 65.75 244 LYS B C 1
ATOM 5826 O O . LYS B 1 244 ? -83.312 -97.188 2.559 1 65.75 244 LYS B O 1
ATOM 5831 N N . PHE B 1 245 ? -82 -97.438 0.673 1 64.25 245 PHE B N 1
ATOM 5832 C CA . PHE B 1 245 ? -83.125 -97.688 -0.198 1 64.25 245 PHE B CA 1
ATOM 5833 C C . PHE B 1 245 ? -83.812 -99 0.181 1 64.25 245 PHE B C 1
ATOM 5835 O O . PHE B 1 245 ? -85.062 -99.062 0.158 1 64.25 245 PHE B O 1
ATOM 5842 N N . GLU B 1 246 ? -83.062 -100.062 0.54 1 66.06 246 GLU B N 1
ATOM 5843 C CA . GLU B 1 246 ? -83.625 -101.312 0.986 1 66.06 246 GLU B CA 1
ATOM 5844 C C . GLU B 1 246 ? -84.438 -101.125 2.277 1 66.06 246 GLU B C 1
ATOM 5846 O O . GLU B 1 246 ? -85.5 -101.688 2.42 1 66.06 246 GLU B O 1
ATOM 5851 N N . ALA B 1 247 ? -83.875 -100.438 3.195 1 65.06 247 ALA B N 1
ATOM 5852 C CA . ALA B 1 247 ? -84.562 -100.188 4.453 1 65.06 247 ALA B CA 1
ATOM 5853 C C . ALA B 1 247 ? -85.875 -99.438 4.219 1 65.06 247 ALA B C 1
ATOM 5855 O O . ALA B 1 247 ? -86.875 -99.75 4.809 1 65.06 247 ALA B O 1
ATOM 5856 N N . ASP B 1 248 ? -85.875 -98.438 3.254 1 64.69 248 ASP B N 1
ATOM 5857 C CA . ASP B 1 248 ? -87.062 -97.688 2.961 1 64.69 248 ASP B CA 1
ATOM 5858 C C . ASP B 1 248 ? -88.125 -98.562 2.301 1 64.69 248 ASP B C 1
ATOM 5860 O O . ASP B 1 248 ? -89.312 -98.438 2.592 1 64.69 248 ASP B O 1
ATOM 5864 N N . ARG B 1 249 ? -87.812 -99.562 1.391 1 60.69 249 ARG B N 1
ATOM 5865 C CA . ARG B 1 249 ? -88.688 -100.562 0.768 1 60.69 249 ARG B CA 1
ATOM 5866 C C . ARG B 1 249 ? -89.312 -101.438 1.817 1 60.69 249 ARG B C 1
ATOM 5868 O O . ARG B 1 249 ? -90.562 -101.688 1.783 1 60.69 249 ARG B O 1
ATOM 5875 N N . GLU B 1 250 ? -88.562 -102 2.74 1 65.69 250 GLU B N 1
ATOM 5876 C CA . GLU B 1 250 ? -89.062 -102.875 3.748 1 65.69 250 GLU B CA 1
ATOM 5877 C C . GLU B 1 250 ? -90 -102.188 4.711 1 65.69 250 GLU B C 1
ATOM 5879 O O . GLU B 1 250 ? -91.062 -102.75 5.125 1 65.69 250 GLU B O 1
ATOM 5884 N N . ILE B 1 251 ? -89.75 -101 5.059 1 67 251 ILE B N 1
ATOM 5885 C CA . ILE B 1 251 ? -90.625 -100.188 5.941 1 67 251 ILE B CA 1
ATOM 5886 C C . ILE B 1 251 ? -92 -99.938 5.242 1 67 251 ILE B C 1
ATOM 5888 O O . ILE B 1 251 ? -93.062 -100.062 5.852 1 67 251 ILE B O 1
ATOM 5892 N N . GLU B 1 252 ? -91.938 -99.562 3.969 1 65.94 252 GLU B N 1
ATOM 5893 C CA . GLU B 1 252 ? -93.125 -99.375 3.229 1 65.94 252 GLU B CA 1
ATOM 5894 C C . GLU B 1 252 ? -93.938 -100.625 3.072 1 65.94 252 GLU B C 1
ATOM 5896 O O . GLU B 1 252 ? -95.188 -100.625 3.199 1 65.94 252 GLU B O 1
ATOM 5901 N N . LYS B 1 253 ? -93.375 -101.812 2.885 1 62.94 253 LYS B N 1
ATOM 5902 C CA . LYS B 1 253 ? -94.062 -103.125 2.818 1 62.94 253 LYS B CA 1
ATOM 5903 C C . LYS B 1 253 ? -94.688 -103.438 4.152 1 62.94 253 LYS B C 1
ATOM 5905 O O . LYS B 1 253 ? -95.875 -103.938 4.191 1 62.94 253 LYS B O 1
ATOM 5910 N N . ALA B 1 254 ? -94 -103.312 5.172 1 63.47 254 ALA B N 1
ATOM 5911 C CA . ALA B 1 254 ? -94.5 -103.625 6.492 1 63.47 254 ALA B CA 1
ATOM 5912 C C . ALA B 1 254 ? -95.688 -102.75 6.828 1 63.47 254 ALA B C 1
ATOM 5914 O O . ALA B 1 254 ? -96.688 -103.25 7.418 1 63.47 254 ALA B O 1
ATOM 5915 N N . ALA B 1 255 ? -95.625 -101.5 6.48 1 64.81 255 ALA B N 1
ATOM 5916 C CA . ALA B 1 255 ? -96.75 -100.625 6.75 1 64.81 255 ALA B CA 1
ATOM 5917 C C . ALA B 1 255 ? -98 -101.062 5.977 1 64.81 255 ALA B C 1
ATOM 5919 O O . ALA B 1 255 ? -99.125 -101 6.516 1 64.81 255 ALA B O 1
ATOM 5920 N N . ILE B 1 256 ? -97.812 -101.5 4.793 1 62 256 ILE B N 1
ATOM 5921 C CA . ILE B 1 256 ? -98.938 -102 3.98 1 62 256 ILE B CA 1
ATOM 5922 C C . ILE B 1 256 ? -99.5 -103.25 4.566 1 62 256 ILE B C 1
ATOM 5924 O O . ILE B 1 256 ? -100.688 -103.438 4.656 1 62 256 ILE B O 1
ATOM 5928 N N . GLU B 1 257 ? -98.625 -104.25 5.051 1 61.5 257 GLU B N 1
ATOM 5929 C CA . GLU B 1 257 ? -99.062 -105.5 5.664 1 61.5 257 GLU B CA 1
ATOM 5930 C C . GLU B 1 257 ? -99.812 -105.25 6.977 1 61.5 257 GLU B C 1
ATOM 5932 O O . GLU B 1 257 ? -100.812 -105.875 7.285 1 61.5 257 GLU B O 1
ATOM 5937 N N . ARG B 1 258 ? -99.25 -104.312 7.703 1 66 258 ARG B N 1
ATOM 5938 C CA . ARG B 1 258 ? -99.875 -104 8.969 1 66 258 ARG B CA 1
ATOM 5939 C C . ARG B 1 258 ? -101.25 -103.438 8.734 1 66 258 ARG B C 1
ATOM 5941 O O . ARG B 1 258 ? -102.188 -103.812 9.453 1 66 258 ARG B O 1
ATOM 5948 N N . GLU B 1 259 ? -101.375 -102.625 7.809 1 59.53 259 GLU B N 1
ATOM 5949 C CA . GLU B 1 259 ? -102.688 -102.062 7.5 1 59.53 259 GLU B CA 1
ATOM 5950 C C . GLU B 1 259 ? -103.688 -103.125 7.039 1 59.53 259 GLU B C 1
ATOM 5952 O O . GLU B 1 259 ? -104.875 -103.125 7.43 1 59.53 259 GLU B O 1
ATOM 5957 N N . SER B 1 260 ? -103.188 -104.125 6.328 1 55.31 260 SER B N 1
ATOM 5958 C CA . SER B 1 260 ? -104 -105.25 5.852 1 55.31 260 SER B CA 1
ATOM 5959 C C . SER B 1 260 ? -104.438 -106.125 6.996 1 55.31 260 SER B C 1
ATOM 5961 O O . SER B 1 260 ? -105.625 -106.562 7.062 1 55.31 260 SER B O 1
ATOM 5963 N N . SER B 1 261 ? -103.562 -106.5 7.879 1 55.94 261 SER B N 1
ATOM 5964 C CA . SER B 1 261 ? -103.875 -107.375 9.008 1 55.94 261 SER B CA 1
ATOM 5965 C C . SER B 1 261 ? -104.938 -106.75 9.938 1 55.94 261 SER B C 1
ATOM 5967 O O . SER B 1 261 ? -105.812 -107.375 10.414 1 55.94 261 SER B O 1
ATOM 5969 N N . THR B 1 262 ? -104.625 -105.5 10.273 1 56.88 262 THR B N 1
ATOM 5970 C CA . THR B 1 262 ? -105.562 -104.875 11.18 1 56.88 262 THR B CA 1
ATOM 5971 C C . THR B 1 262 ? -107 -104.938 10.617 1 56.88 262 THR B C 1
ATOM 5973 O O . THR B 1 262 ? -107.938 -105.188 11.344 1 56.88 262 THR B O 1
ATOM 5976 N N . ARG B 1 263 ? -107.125 -104.75 9.289 1 51.38 263 ARG B N 1
ATOM 5977 C CA . ARG B 1 263 ? -108.438 -104.75 8.688 1 51.38 263 ARG B CA 1
ATOM 5978 C C . ARG B 1 263 ? -109.062 -106.188 8.727 1 51.38 263 ARG B C 1
ATOM 5980 O O . ARG B 1 263 ? -110.25 -106.375 8.961 1 51.38 263 ARG B O 1
ATOM 5987 N N . LYS B 1 264 ? -108.125 -107.25 8.703 1 53.94 264 LYS B N 1
ATOM 5988 C CA . LYS B 1 264 ? -108.625 -108.625 8.781 1 53.94 264 LYS B CA 1
ATOM 5989 C C . LYS B 1 264 ? -109.188 -108.938 10.164 1 53.94 264 LYS B C 1
ATOM 5991 O O . LYS B 1 264 ? -110.188 -109.562 10.273 1 53.94 264 LYS B O 1
ATOM 5996 N N . THR B 1 265 ? -108.438 -108.375 11.141 1 52.88 265 THR B N 1
ATOM 5997 C CA . THR B 1 265 ? -108.938 -108.688 12.492 1 52.88 265 THR B CA 1
ATOM 5998 C C . THR B 1 265 ? -110.312 -108.125 12.758 1 52.88 265 THR B C 1
ATOM 6000 O O . THR B 1 265 ? -111.125 -108.75 13.375 1 52.88 265 THR B O 1
ATOM 6003 N N . GLN B 1 266 ? -110.562 -106.938 12.211 1 53.62 266 GLN B N 1
ATOM 6004 C CA . GLN B 1 266 ? -111.812 -106.25 12.445 1 53.62 266 GLN B CA 1
ATOM 6005 C C . GLN B 1 266 ? -113 -107.062 11.789 1 53.62 266 GLN B C 1
ATOM 6007 O O . GLN B 1 266 ? -114 -107.25 12.391 1 53.62 266 GLN B O 1
ATOM 6012 N N . ILE B 1 267 ? -112.688 -107.562 10.656 1 47.09 267 ILE B N 1
ATOM 6013 C CA . ILE B 1 267 ? -113.688 -108.25 9.898 1 47.09 267 ILE B CA 1
ATOM 6014 C C . ILE B 1 267 ? -114.062 -109.562 10.57 1 47.09 267 ILE B C 1
ATOM 6016 O O . ILE B 1 267 ? -115.188 -109.938 10.672 1 47.09 267 ILE B O 1
ATOM 6020 N N . ASN B 1 268 ? -113 -110.188 11.211 1 46.38 268 ASN B N 1
ATOM 6021 C CA . ASN B 1 268 ? -113.25 -111.438 11.906 1 46.38 268 ASN B CA 1
ATOM 6022 C C . ASN B 1 268 ? -114.25 -111.25 13.047 1 46.38 268 ASN B C 1
ATOM 6024 O O . ASN B 1 268 ? -115.125 -112.125 13.273 1 46.38 268 ASN B O 1
ATOM 6028 N N . SER B 1 269 ? -114.188 -110.125 13.711 1 49.06 269 SER B N 1
ATOM 6029 C CA . SER B 1 269 ? -115.188 -109.938 14.758 1 49.06 269 SER B CA 1
ATOM 6030 C C . SER B 1 269 ? -116.562 -109.875 14.172 1 49.06 269 SER B C 1
ATOM 6032 O O . SER B 1 269 ? -117.5 -110.5 14.734 1 49.06 269 SER B O 1
ATOM 6034 N N . ASP B 1 270 ? -116.75 -109.25 13.023 1 43 270 ASP B N 1
ATOM 6035 C CA . ASP B 1 270 ? -118.062 -109.062 12.391 1 43 270 ASP B CA 1
ATOM 6036 C C . ASP B 1 270 ? -118.562 -110.438 11.836 1 43 270 ASP B C 1
ATOM 6038 O O . ASP B 1 270 ? -119.75 -110.688 11.906 1 43 270 ASP B O 1
ATOM 6042 N N . ILE B 1 271 ? -117.562 -111.188 11.367 1 42.84 271 ILE B N 1
ATOM 6043 C CA . ILE B 1 271 ? -117.938 -112.5 10.734 1 42.84 271 ILE B CA 1
ATOM 6044 C C . ILE B 1 271 ? -118.562 -113.438 11.773 1 42.84 271 ILE B C 1
ATOM 6046 O O . ILE B 1 271 ? -119.562 -114.125 11.477 1 42.84 271 ILE B O 1
ATOM 6050 N N . GLN B 1 272 ? -118.375 -113.312 13.102 1 38.38 272 GLN B N 1
ATOM 6051 C CA . GLN B 1 272 ? -119.125 -114.062 14.07 1 38.38 272 GLN B CA 1
ATOM 6052 C C . GLN B 1 272 ? -120.625 -113.688 14.016 1 38.38 272 GLN B C 1
ATOM 6054 O O . GLN B 1 272 ? -121.5 -114.562 14.156 1 38.38 272 GLN B O 1
ATOM 6059 N N . LYS B 1 273 ? -120.938 -112.438 13.68 1 45.22 273 LYS B N 1
ATOM 6060 C CA . LYS B 1 273 ? -122.375 -112.125 13.516 1 45.22 273 LYS B CA 1
ATOM 6061 C C . LYS B 1 273 ? -122.875 -112.75 12.203 1 45.22 273 LYS B C 1
ATOM 6063 O O . LYS B 1 273 ? -123.875 -113.438 12.188 1 45.22 273 LYS B O 1
ATOM 6068 N N . LEU B 1 274 ? -122.25 -112.312 11.125 1 36.94 274 LEU B N 1
ATOM 6069 C CA . LEU B 1 274 ? -122.938 -112.5 9.859 1 36.94 274 LEU B CA 1
ATOM 6070 C C . LEU B 1 274 ? -122.562 -113.875 9.297 1 36.94 274 LEU B C 1
ATOM 6072 O O . LEU B 1 274 ? -123.125 -114.375 8.328 1 36.94 274 LEU B O 1
ATOM 6076 N N . GLN B 1 275 ? -122.312 -115.062 10.031 1 41.62 275 GLN B N 1
ATOM 6077 C CA . GLN B 1 275 ? -122.25 -116.375 9.422 1 41.62 275 GLN B CA 1
ATOM 6078 C C . GLN B 1 275 ? -123.312 -116.562 8.367 1 41.62 275 GLN B C 1
ATOM 6080 O O . GLN B 1 275 ? -123.062 -117.125 7.32 1 41.62 275 GLN B O 1
ATOM 6085 N N . ALA B 1 276 ? -124.438 -115.875 8.844 1 40.41 276 ALA B N 1
ATOM 6086 C CA . ALA B 1 276 ? -125.562 -116.125 7.965 1 40.41 276 ALA B CA 1
ATOM 6087 C C . ALA B 1 276 ? -125.312 -115.625 6.555 1 40.41 276 ALA B C 1
ATOM 6089 O O . ALA B 1 276 ? -125.625 -116.312 5.57 1 40.41 276 ALA B O 1
ATOM 6090 N N . GLN B 1 277 ? -125 -114.188 6.504 1 40.03 277 GLN B N 1
ATOM 6091 C CA . GLN B 1 277 ? -125.062 -113.438 5.242 1 40.03 277 GLN B CA 1
ATOM 6092 C C . GLN B 1 277 ? -123.812 -113.75 4.41 1 40.03 277 GLN B C 1
ATOM 6094 O O . GLN B 1 277 ? -122.875 -112.938 4.379 1 40.03 277 GLN B O 1
ATOM 6099 N N . ILE B 1 278 ? -123.062 -114.812 4.516 1 38.56 278 ILE B N 1
ATOM 6100 C CA . ILE B 1 278 ? -121.938 -115.5 3.896 1 38.56 278 ILE B CA 1
ATOM 6101 C C . ILE B 1 278 ? -122.062 -115.438 2.377 1 38.56 278 ILE B C 1
ATOM 6103 O O . ILE B 1 278 ? -121.125 -115.125 1.663 1 38.56 278 ILE B O 1
ATOM 6107 N N . LYS B 1 279 ? -123.312 -115.562 1.934 1 42.03 279 LYS B N 1
ATOM 6108 C CA . LYS B 1 279 ? -123.25 -116 0.539 1 42.03 279 LYS B CA 1
ATOM 6109 C C . LYS B 1 279 ? -122.625 -114.938 -0.346 1 42.03 279 LYS B C 1
ATOM 6111 O O . LYS B 1 279 ? -121.812 -115.188 -1.197 1 42.03 279 LYS B O 1
ATOM 6116 N N . SER B 1 280 ? -123.062 -113.688 -0.044 1 40.47 280 SER B N 1
ATOM 6117 C CA . SER B 1 280 ? -122.938 -112.625 -0.992 1 40.47 280 SER B CA 1
ATOM 6118 C C . SER B 1 280 ? -121.5 -112.125 -0.982 1 40.47 280 SER B C 1
ATOM 6120 O O . SER B 1 280 ? -120.938 -111.688 -2.018 1 40.47 280 SER B O 1
ATOM 6122 N N . LEU B 1 281 ? -120.875 -112.188 0.235 1 39.66 281 LEU B N 1
ATOM 6123 C CA . LEU B 1 281 ? -119.625 -111.438 0.432 1 39.66 281 LEU B CA 1
ATOM 6124 C C . LEU B 1 281 ? -118.5 -112.188 -0.314 1 39.66 281 LEU B C 1
ATOM 6126 O O . LEU B 1 281 ? -117.438 -111.562 -0.576 1 39.66 281 LEU B O 1
ATOM 6130 N N . GLU B 1 282 ? -118.688 -113.438 -0.691 1 44.62 282 GLU B N 1
ATOM 6131 C CA . GLU B 1 282 ? -117.625 -114.188 -1.412 1 44.62 282 GLU B CA 1
ATOM 6132 C C . GLU B 1 282 ? -117.25 -113.438 -2.686 1 44.62 282 GLU B C 1
ATOM 6134 O O . GLU B 1 282 ? -116.062 -113.312 -3.01 1 44.62 282 GLU B O 1
ATOM 6139 N N . GLN B 1 283 ? -118.25 -112.688 -3.254 1 46.91 283 GLN B N 1
ATOM 6140 C CA . GLN B 1 283 ? -117.938 -112.062 -4.555 1 46.91 283 GLN B CA 1
ATOM 6141 C C . GLN B 1 283 ? -117 -110.938 -4.414 1 46.91 283 GLN B C 1
ATOM 6143 O O . GLN B 1 283 ? -116.062 -110.812 -5.195 1 46.91 283 GLN B O 1
ATOM 6148 N N . GLU B 1 284 ? -117.25 -110.125 -3.303 1 46.31 284 GLU B N 1
ATOM 6149 C CA . GLU B 1 284 ? -116.5 -108.812 -3.275 1 46.31 284 GLU B CA 1
ATOM 6150 C C . GLU B 1 284 ? -115.062 -109.062 -2.877 1 46.31 284 GLU B C 1
ATOM 6152 O O . GLU B 1 284 ? -114.188 -108.25 -3.271 1 46.31 284 GLU B O 1
ATOM 6157 N N . ARG B 1 285 ? -114.688 -110.188 -2.061 1 43.44 285 ARG B N 1
ATOM 6158 C CA . ARG B 1 285 ? -113.312 -110.5 -1.641 1 43.44 285 ARG B CA 1
ATOM 6159 C C . ARG B 1 285 ? -112.375 -110.625 -2.846 1 43.44 285 ARG B C 1
ATOM 6161 O O . ARG B 1 285 ? -111.25 -110.125 -2.836 1 43.44 285 ARG B O 1
ATOM 6168 N N . ASP B 1 286 ? -112.875 -111.125 -3.898 1 50.28 286 ASP B N 1
ATOM 6169 C CA . ASP B 1 286 ? -112 -111.375 -5.055 1 50.28 286 ASP B CA 1
ATOM 6170 C C . ASP B 1 286 ? -111.5 -110.062 -5.629 1 50.28 286 ASP B C 1
ATOM 6172 O O . ASP B 1 286 ? -110.375 -110 -6.07 1 50.28 286 ASP B O 1
ATOM 6176 N N . MET B 1 287 ? -112.25 -108.812 -5.445 1 51.62 287 MET B N 1
ATOM 6177 C CA . MET B 1 287 ? -111.812 -107.562 -6.059 1 51.62 287 MET B CA 1
ATOM 6178 C C . MET B 1 287 ? -110.625 -106.938 -5.277 1 51.62 287 MET B C 1
ATOM 6180 O O . MET B 1 287 ? -109.75 -106.312 -5.867 1 51.62 287 MET B O 1
ATOM 6184 N N . LEU B 1 288 ? -110.5 -107 -3.859 1 52.88 288 LEU B N 1
ATOM 6185 C CA . LEU B 1 288 ? -109.5 -106.312 -3.055 1 52.88 288 LEU B CA 1
ATOM 6186 C C . LEU B 1 288 ? -108.125 -106.938 -3.248 1 52.88 288 LEU B C 1
ATOM 6188 O O . LEU B 1 288 ? -107.125 -106.25 -3.262 1 52.88 288 LEU B O 1
ATOM 6192 N N . ASP B 1 289 ? -108 -108.25 -3.484 1 51.81 289 ASP B N 1
ATOM 6193 C CA . ASP B 1 289 ? -106.688 -108.938 -3.715 1 51.81 289 ASP B CA 1
ATOM 6194 C C . ASP B 1 289 ? -106 -108.312 -4.949 1 51.81 289 ASP B C 1
ATOM 6196 O O . ASP B 1 289 ? -104.812 -108.125 -4.953 1 51.81 289 ASP B O 1
ATOM 6200 N N . SER B 1 290 ? -106.75 -107.75 -5.852 1 59.69 290 SER B N 1
ATOM 6201 C CA . SER B 1 290 ? -106.188 -107.188 -7.062 1 59.69 290 SER B CA 1
ATOM 6202 C C . SER B 1 290 ? -105.562 -105.875 -6.797 1 59.69 290 SER B C 1
ATOM 6204 O O . SER B 1 290 ? -104.438 -105.562 -7.297 1 59.69 290 SER B O 1
ATOM 6206 N N . GLN B 1 291 ? -106.062 -105 -5.887 1 58.06 291 GLN B N 1
ATOM 6207 C CA . GLN B 1 291 ? -105.562 -103.688 -5.648 1 58.06 291 GLN B CA 1
ATOM 6208 C C . GLN B 1 291 ? -104.25 -103.75 -4.855 1 58.06 291 GLN B C 1
ATOM 6210 O O . GLN B 1 291 ? -103.312 -102.938 -5.102 1 58.06 291 GLN B O 1
ATOM 6215 N N . LYS B 1 292 ? -104.062 -104.688 -3.814 1 56.28 292 LYS B N 1
ATOM 6216 C CA . LYS B 1 292 ? -102.875 -104.875 -3.045 1 56.28 292 LYS B CA 1
ATOM 6217 C C . LYS B 1 292 ? -101.688 -105.188 -3.955 1 56.28 292 LYS B C 1
ATOM 6219 O O . LYS B 1 292 ? -100.562 -104.688 -3.793 1 56.28 292 LYS B O 1
ATOM 6224 N N . LYS B 1 293 ? -101.875 -106.062 -4.922 1 59.31 293 LYS B N 1
ATOM 6225 C CA . LYS B 1 293 ? -100.812 -106.5 -5.824 1 59.31 293 LYS B CA 1
ATOM 6226 C C . LYS B 1 293 ? -100.312 -105.25 -6.633 1 59.31 293 LYS B C 1
ATOM 6228 O O . LYS B 1 293 ? -99.125 -105.125 -6.832 1 59.31 293 LYS B O 1
ATOM 6233 N N . ASP B 1 294 ? -101.188 -104.375 -6.883 1 61.28 294 ASP B N 1
ATOM 6234 C CA . ASP B 1 294 ? -100.812 -103.25 -7.711 1 61.28 294 ASP B CA 1
ATOM 6235 C C . ASP B 1 294 ? -99.938 -102.25 -6.93 1 61.28 294 ASP B C 1
ATOM 6237 O O . ASP B 1 294 ? -98.938 -101.75 -7.457 1 61.28 294 ASP B O 1
ATOM 6241 N N . LYS B 1 295 ? -100.25 -102 -5.621 1 64.69 295 LYS B N 1
ATOM 6242 C CA . LYS B 1 295 ? -99.5 -101.062 -4.84 1 64.69 295 LYS B CA 1
ATOM 6243 C C . LYS B 1 295 ? -98.125 -101.625 -4.492 1 64.69 295 LYS B C 1
ATOM 6245 O O . LYS B 1 295 ? -97.125 -100.875 -4.512 1 64.69 295 LYS B O 1
ATOM 6250 N N . LEU B 1 296 ? -98.062 -103 -4.215 1 64.75 296 LEU B N 1
ATOM 6251 C CA . LEU B 1 296 ? -96.75 -103.625 -3.959 1 64.75 296 LEU B CA 1
ATOM 6252 C C . LEU B 1 296 ? -95.875 -103.562 -5.195 1 64.75 296 LEU B C 1
ATOM 6254 O O . LEU B 1 296 ? -94.688 -103.375 -5.086 1 64.75 296 LEU B O 1
ATOM 6258 N N . GLU B 1 297 ? -96.5 -103.75 -6.34 1 67 297 GLU B N 1
ATOM 6259 C CA . GLU B 1 297 ? -95.688 -103.688 -7.582 1 67 297 GLU B CA 1
ATOM 6260 C C . GLU B 1 297 ? -95.188 -102.312 -7.832 1 67 297 GLU B C 1
ATOM 6262 O O . GLU B 1 297 ? -94 -102.125 -8.289 1 67 297 GLU B O 1
ATOM 6267 N N . ILE B 1 298 ? -95.875 -101.312 -7.5 1 68.69 298 ILE B N 1
ATOM 6268 C CA . ILE B 1 298 ? -95.438 -99.938 -7.715 1 68.69 298 ILE B CA 1
ATOM 6269 C C . ILE B 1 298 ? -94.25 -99.625 -6.777 1 68.69 298 ILE B C 1
ATOM 6271 O O . ILE B 1 298 ? -93.312 -98.938 -7.176 1 68.69 298 ILE B O 1
ATOM 6275 N N . ALA B 1 299 ? -94.375 -100 -5.461 1 63.84 299 ALA B N 1
ATOM 6276 C CA . ALA B 1 299 ? -93.25 -99.75 -4.516 1 63.84 299 ALA B CA 1
ATOM 6277 C C . ALA B 1 299 ? -92 -100.5 -4.965 1 63.84 299 ALA B C 1
ATOM 6279 O O . ALA B 1 299 ? -90.875 -99.938 -4.848 1 63.84 299 ALA B O 1
ATOM 6280 N N . GLU B 1 300 ? -92.125 -101.75 -5.523 1 69.5 300 GLU B N 1
ATOM 6281 C CA . GLU B 1 300 ? -91 -102.5 -6.055 1 69.5 300 GLU B CA 1
ATOM 6282 C C . GLU B 1 300 ? -90.438 -101.812 -7.277 1 69.5 300 GLU B C 1
ATOM 6284 O O . GLU B 1 300 ? -89.188 -101.688 -7.43 1 69.5 300 GLU B O 1
ATOM 6289 N N . GLN B 1 301 ? -91.312 -101.312 -8.016 1 67.62 301 GLN B N 1
ATOM 6290 C CA . GLN B 1 301 ? -90.875 -100.625 -9.227 1 67.62 301 GLN B CA 1
ATOM 6291 C C . GLN B 1 301 ? -90.125 -99.312 -8.883 1 67.62 301 GLN B C 1
ATOM 6293 O O . GLN B 1 301 ? -89.062 -99 -9.516 1 67.62 301 GLN B O 1
ATOM 6298 N N . THR B 1 302 ? -90.562 -98.562 -7.914 1 68 302 THR B N 1
ATOM 6299 C CA . THR B 1 302 ? -89.875 -97.375 -7.492 1 68 302 THR B CA 1
ATOM 6300 C C . THR B 1 302 ? -88.5 -97.688 -6.922 1 68 302 THR B C 1
ATOM 6302 O O . THR B 1 302 ? -87.5 -97 -7.176 1 68 302 THR B O 1
ATOM 6305 N N . TYR B 1 303 ? -88.375 -98.812 -6.113 1 64.88 303 TYR B N 1
ATOM 6306 C CA . TYR B 1 303 ? -87.062 -99.312 -5.598 1 64.88 303 TYR B CA 1
ATOM 6307 C C . TYR B 1 303 ? -86.125 -99.625 -6.734 1 64.88 303 TYR B C 1
ATOM 6309 O O . TYR B 1 303 ? -84.938 -99.188 -6.723 1 64.88 303 TYR B O 1
ATOM 6317 N N . LEU B 1 304 ? -86.688 -100.438 -7.707 1 67.75 304 LEU B N 1
ATOM 6318 C CA . LEU B 1 304 ? -85.812 -100.875 -8.82 1 67.75 304 LEU B CA 1
ATOM 6319 C C . LEU B 1 304 ? -85.375 -99.625 -9.617 1 67.75 304 LEU B C 1
ATOM 6321 O O . LEU B 1 304 ? -84.188 -99.562 -10.07 1 67.75 304 LEU B O 1
ATOM 6325 N N . ALA B 1 305 ? -86.25 -98.688 -9.664 1 68.94 305 ALA B N 1
ATOM 6326 C CA . ALA B 1 305 ? -85.875 -97.5 -10.406 1 68.94 305 ALA B CA 1
ATOM 6327 C C . ALA B 1 305 ? -84.812 -96.688 -9.672 1 68.94 305 ALA B C 1
ATOM 6329 O O . ALA B 1 305 ? -83.875 -96.125 -10.289 1 68.94 305 ALA B O 1
ATOM 6330 N N . ASN B 1 306 ? -84.938 -96.5 -8.422 1 67.12 306 ASN B N 1
ATOM 6331 C CA . ASN B 1 306 ? -83.938 -95.75 -7.633 1 67.12 306 ASN B CA 1
ATOM 6332 C C . ASN B 1 306 ? -82.562 -96.438 -7.633 1 67.12 306 ASN B C 1
ATOM 6334 O O . ASN B 1 306 ? -81.562 -95.75 -7.723 1 67.12 306 ASN B O 1
ATOM 6338 N N . ILE B 1 307 ? -82.625 -97.812 -7.531 1 67.56 307 ILE B N 1
ATOM 6339 C CA . ILE B 1 307 ? -81.375 -98.562 -7.602 1 67.56 307 ILE B CA 1
ATOM 6340 C C . ILE B 1 307 ? -80.75 -98.438 -8.977 1 67.56 307 ILE B C 1
ATOM 6342 O O . ILE B 1 307 ? -79.5 -98.25 -9.094 1 67.56 307 ILE B O 1
ATOM 6346 N N . ALA B 1 308 ? -81.625 -98.562 -9.945 1 65.38 308 ALA B N 1
ATOM 6347 C CA . ALA B 1 308 ? -81.062 -98.438 -11.305 1 65.38 308 ALA B CA 1
ATOM 6348 C C . ALA B 1 308 ? -80.438 -97.062 -11.523 1 65.38 308 ALA B C 1
ATOM 6350 O O . ALA B 1 308 ? -79.375 -96.938 -12.133 1 65.38 308 ALA B O 1
ATOM 6351 N N . LYS B 1 309 ? -81.125 -96 -11.086 1 66.75 309 LYS B N 1
ATOM 6352 C CA . LYS B 1 309 ? -80.562 -94.688 -11.234 1 66.75 309 LYS B CA 1
ATOM 6353 C C . LYS B 1 309 ? -79.25 -94.5 -10.477 1 66.75 309 LYS B C 1
ATOM 6355 O O . LYS B 1 309 ? -78.312 -93.875 -10.977 1 66.75 309 LYS B O 1
ATOM 6360 N N . PHE B 1 310 ? -79.125 -94.938 -9.289 1 67.19 310 PHE B N 1
ATOM 6361 C CA . PHE B 1 310 ? -77.938 -94.875 -8.492 1 67.19 310 PHE B CA 1
ATOM 6362 C C . PHE B 1 310 ? -76.812 -95.688 -9.086 1 67.19 310 PHE B C 1
ATOM 6364 O O . PHE B 1 310 ? -75.688 -95.25 -9.125 1 67.19 310 PHE B O 1
ATOM 6371 N N . GLU B 1 311 ? -77.188 -96.938 -9.578 1 67.81 311 GLU B N 1
ATOM 6372 C CA . GLU B 1 311 ? -76.188 -97.812 -10.242 1 67.81 311 GLU B CA 1
ATOM 6373 C C . GLU B 1 311 ? -75.688 -97.125 -11.492 1 67.81 311 GLU B C 1
ATOM 6375 O O . GLU B 1 311 ? -74.5 -97.188 -11.781 1 67.81 311 GLU B O 1
ATOM 6380 N N . ALA B 1 312 ? -76.562 -96.5 -12.172 1 65.44 312 ALA B N 1
ATOM 6381 C CA . ALA B 1 312 ? -76.125 -95.75 -13.359 1 65.44 312 ALA B CA 1
ATOM 6382 C C . ALA B 1 312 ? -75.188 -94.625 -12.992 1 65.44 312 ALA B C 1
ATOM 6384 O O . ALA B 1 312 ? -74.188 -94.438 -13.695 1 65.44 312 ALA B O 1
ATOM 6385 N N . GLU B 1 313 ? -75.438 -93.938 -11.961 1 66.06 313 GLU B N 1
ATOM 6386 C CA . GLU B 1 313 ? -74.562 -92.875 -11.484 1 66.06 313 GLU B CA 1
ATOM 6387 C C . GLU B 1 313 ? -73.188 -93.438 -11.039 1 66.06 313 GLU B C 1
ATOM 6389 O O . GLU B 1 313 ? -72.125 -92.875 -11.32 1 66.06 313 GLU B O 1
ATOM 6394 N N . VAL B 1 314 ? -73.25 -94.562 -10.297 1 67.25 314 VAL B N 1
ATOM 6395 C CA . VAL B 1 314 ? -72.062 -95.25 -9.844 1 67.25 314 VAL B CA 1
ATOM 6396 C C . VAL B 1 314 ? -71.25 -95.688 -11.055 1 67.25 314 VAL B C 1
ATOM 6398 O O . VAL B 1 314 ? -70 -95.562 -11.07 1 67.25 314 VAL B O 1
ATOM 6401 N N . GLU B 1 315 ? -71.938 -96.312 -12.078 1 66.12 315 GLU B N 1
ATOM 6402 C CA . GLU B 1 315 ? -71.25 -96.812 -13.281 1 66.12 315 GLU B CA 1
ATOM 6403 C C . GLU B 1 315 ? -70.562 -95.625 -14 1 66.12 315 GLU B C 1
ATOM 6405 O O . GLU B 1 315 ? -69.438 -95.812 -14.523 1 66.12 315 GLU B O 1
ATOM 6410 N N . GLU B 1 316 ? -71.188 -94.562 -14.031 1 64.62 316 GLU B N 1
ATOM 6411 C CA . GLU B 1 316 ? -70.562 -93.375 -14.688 1 64.62 316 GLU B CA 1
ATOM 6412 C C . GLU B 1 316 ? -69.312 -92.938 -13.984 1 64.62 316 GLU B C 1
ATOM 6414 O O . GLU B 1 316 ? -68.312 -92.562 -14.641 1 64.62 316 GLU B O 1
ATOM 6419 N N . TYR B 1 317 ? -69.312 -93.125 -12.648 1 65 317 TYR B N 1
ATOM 6420 C CA . TYR B 1 317 ? -68.188 -92.75 -11.883 1 65 317 TYR B CA 1
ATOM 6421 C C . TYR B 1 317 ? -67.125 -93.875 -11.836 1 65 317 TYR B C 1
ATOM 6423 O O . TYR B 1 317 ? -66 -93.688 -11.438 1 65 317 TYR B O 1
ATOM 6431 N N . GLY B 1 318 ? -67.562 -95.125 -12.227 1 62.72 318 GLY B N 1
ATOM 6432 C CA . GLY B 1 318 ? -66.688 -96.25 -12.273 1 62.72 318 GLY B CA 1
ATOM 6433 C C . GLY B 1 318 ? -65.438 -96.062 -13.164 1 62.72 318 GLY B C 1
ATOM 6434 O O . GLY B 1 318 ? -64.375 -96.625 -12.906 1 62.72 318 GLY B O 1
ATOM 6435 N N . GLN B 1 319 ? -65.625 -95.312 -14.18 1 63.44 319 GLN B N 1
ATOM 6436 C CA . GLN B 1 319 ? -64.5 -95.188 -15.109 1 63.44 319 GLN B CA 1
ATOM 6437 C C . GLN B 1 319 ? -63.344 -94.438 -14.453 1 63.44 319 GLN B C 1
ATOM 6439 O O . GLN B 1 319 ? -62.188 -94.562 -14.875 1 63.44 319 GLN B O 1
ATOM 6444 N N . TYR B 1 320 ? -63.625 -93.75 -13.312 1 62.53 320 TYR B N 1
ATOM 6445 C CA . TYR B 1 320 ? -62.594 -92.938 -12.695 1 62.53 320 TYR B CA 1
ATOM 6446 C C . TYR B 1 320 ? -61.938 -93.625 -11.523 1 62.53 320 TYR B C 1
ATOM 6448 O O . TYR B 1 320 ? -61 -93.125 -10.906 1 62.53 320 TYR B O 1
ATOM 6456 N N . VAL B 1 321 ? -62.375 -94.812 -11.031 1 59.16 321 VAL B N 1
ATOM 6457 C CA . VAL B 1 321 ? -61.906 -95.5 -9.836 1 59.16 321 VAL B CA 1
ATOM 6458 C C . VAL B 1 321 ? -60.438 -95.875 -10 1 59.16 321 VAL B C 1
ATOM 6460 O O . VAL B 1 321 ? -59.688 -95.875 -9.031 1 59.16 321 VAL B O 1
ATOM 6463 N N . GLY B 1 322 ? -59.875 -96.062 -11.086 1 58.81 322 GLY B N 1
ATOM 6464 C CA . GLY B 1 322 ? -58.5 -96.562 -11.258 1 58.81 322 GLY B CA 1
ATOM 6465 C C . GLY B 1 322 ? -57.5 -95.438 -11.539 1 58.81 322 GLY B C 1
ATOM 6466 O O . GLY B 1 322 ? -56.312 -95.75 -11.695 1 58.81 322 GLY B O 1
ATOM 6467 N N . LYS B 1 323 ? -57.906 -94.312 -11.648 1 64.31 323 LYS B N 1
ATOM 6468 C CA . LYS B 1 323 ? -56.938 -93.312 -12.07 1 64.31 323 LYS B CA 1
ATOM 6469 C C . LYS B 1 323 ? -56.219 -92.688 -10.867 1 64.31 323 LYS B C 1
ATOM 6471 O O . LYS B 1 323 ? -56.844 -92.438 -9.852 1 64.31 323 LYS B O 1
ATOM 6476 N N . GLU B 1 324 ? -54.906 -92.875 -10.656 1 67.12 324 GLU B N 1
ATOM 6477 C CA . GLU B 1 324 ? -54.031 -92.375 -9.578 1 67.12 324 GLU B CA 1
ATOM 6478 C C . GLU B 1 324 ? -53.938 -90.875 -9.555 1 67.12 324 GLU B C 1
ATOM 6480 O O . GLU B 1 324 ? -54.062 -90.25 -10.602 1 67.12 324 GLU B O 1
ATOM 6485 N N . LEU B 1 325 ? -54.062 -90.312 -8.305 1 71.44 325 LEU B N 1
ATOM 6486 C CA . LEU B 1 325 ? -53.938 -88.875 -8.086 1 71.44 325 LEU B CA 1
ATOM 6487 C C . LEU B 1 325 ? -52.594 -88.375 -8.594 1 71.44 325 LEU B C 1
ATOM 6489 O O . LEU B 1 325 ? -51.562 -89 -8.359 1 71.44 325 LEU B O 1
ATOM 6493 N N . LYS B 1 326 ? -52.562 -87.5 -9.586 1 73.75 326 LYS B N 1
ATOM 6494 C CA . LYS B 1 326 ? -51.312 -86.938 -10.133 1 73.75 326 LYS B CA 1
ATOM 6495 C C . LYS B 1 326 ? -50.781 -85.812 -9.234 1 73.75 326 LYS B C 1
ATOM 6497 O O . LYS B 1 326 ? -51.531 -85 -8.727 1 73.75 326 LYS B O 1
ATOM 6502 N N . ASP B 1 327 ? -49.438 -85.938 -8.742 1 75.81 327 ASP B N 1
ATOM 6503 C CA . ASP B 1 327 ? -48.719 -85 -7.875 1 75.81 327 ASP B CA 1
ATOM 6504 C C . ASP B 1 327 ? -48.312 -83.75 -8.633 1 75.81 327 ASP B C 1
ATOM 6506 O O . ASP B 1 327 ? -47.656 -83.812 -9.688 1 75.81 327 ASP B O 1
ATOM 6510 N N . THR B 1 328 ? -48.875 -82.625 -8.227 1 79.81 328 THR B N 1
ATOM 6511 C CA . THR B 1 328 ? -48.625 -81.375 -8.906 1 79.81 328 THR B CA 1
ATOM 6512 C C . THR B 1 328 ? -47.438 -80.625 -8.266 1 79.81 328 THR B C 1
ATOM 6514 O O . THR B 1 328 ? -47.188 -79.438 -8.578 1 79.81 328 THR B O 1
ATOM 6517 N N . THR B 1 329 ? -46.781 -81.312 -7.32 1 80.56 329 THR B N 1
ATOM 6518 C CA . THR B 1 329 ? -45.719 -80.625 -6.539 1 80.56 329 THR B CA 1
ATOM 6519 C C . THR B 1 329 ? -44.594 -80.188 -7.441 1 80.56 329 THR B C 1
ATOM 6521 O O . THR B 1 329 ? -44.062 -79.062 -7.277 1 80.56 329 THR B O 1
ATOM 6524 N N . GLU B 1 330 ? -44.219 -81 -8.336 1 79.38 330 GLU B N 1
ATOM 6525 C CA . GLU B 1 330 ? -43.125 -80.625 -9.234 1 79.38 330 GLU B CA 1
ATOM 6526 C C . GLU B 1 330 ? -43.5 -79.438 -10.125 1 79.38 330 GLU B C 1
ATOM 6528 O O . GLU B 1 330 ? -42.688 -78.562 -10.359 1 79.38 330 GLU B O 1
ATOM 6533 N N . LEU B 1 331 ? -44.656 -79.438 -10.609 1 80.69 331 LEU B N 1
ATOM 6534 C CA . LEU B 1 331 ? -45.125 -78.375 -11.461 1 80.69 331 LEU B CA 1
ATOM 6535 C C . LEU B 1 331 ? -45.25 -77.062 -10.672 1 80.69 331 LEU B C 1
ATOM 6537 O O . LEU B 1 331 ? -44.938 -76 -11.188 1 80.69 331 LEU B O 1
ATOM 6541 N N . ASN B 1 332 ? -45.656 -77.188 -9.344 1 81.38 332 ASN B N 1
ATOM 6542 C CA . ASN B 1 332 ? -45.719 -76 -8.477 1 81.38 332 ASN B CA 1
ATOM 6543 C C . ASN B 1 332 ? -44.344 -75.375 -8.219 1 81.38 332 ASN B C 1
ATOM 6545 O O . ASN B 1 332 ? -44.188 -74.188 -8.203 1 81.38 332 ASN B O 1
ATOM 6549 N N . ASN B 1 333 ? -43.406 -76.25 -8.039 1 81.75 333 ASN B N 1
ATOM 6550 C CA . ASN B 1 333 ? -42.031 -75.812 -7.797 1 81.75 333 ASN B CA 1
ATOM 6551 C C . ASN B 1 333 ? -41.438 -75.125 -9.016 1 81.75 333 ASN B C 1
ATOM 6553 O O . ASN B 1 333 ? -40.781 -74.062 -8.891 1 81.75 333 ASN B O 1
ATOM 6557 N N . LYS B 1 334 ? -41.719 -75.625 -10.141 1 80.81 334 LYS B N 1
ATOM 6558 C CA . LYS B 1 334 ? -41.219 -75 -11.367 1 80.81 334 LYS B CA 1
ATOM 6559 C C . LYS B 1 334 ? -41.875 -73.688 -11.594 1 80.81 334 LYS B C 1
ATOM 6561 O O . LYS B 1 334 ? -41.219 -72.688 -12.016 1 80.81 334 LYS B O 1
ATOM 6566 N N . ALA B 1 335 ? -43.188 -73.625 -11.273 1 80.25 335 ALA B N 1
ATOM 6567 C CA . ALA B 1 335 ? -43.906 -72.312 -11.43 1 80.25 335 ALA B CA 1
ATOM 6568 C C . ALA B 1 335 ? -43.375 -71.312 -10.469 1 80.25 335 ALA B C 1
ATOM 6570 O O . ALA B 1 335 ? -43.156 -70.125 -10.852 1 80.25 335 ALA B O 1
ATOM 6571 N N . ARG B 1 336 ? -42.969 -71.562 -9.297 1 77.81 336 ARG B N 1
ATOM 6572 C CA . ARG B 1 336 ? -42.438 -70.688 -8.289 1 77.81 336 ARG B CA 1
ATOM 6573 C C . ARG B 1 336 ? -41.031 -70.188 -8.703 1 77.81 336 ARG B C 1
ATOM 6575 O O . ARG B 1 336 ? -40.719 -69 -8.492 1 77.81 336 ARG B O 1
ATOM 6582 N N . GLN B 1 337 ? -40.406 -71.125 -9.195 1 81 337 GLN B N 1
ATOM 6583 C CA . GLN B 1 337 ? -39.062 -70.75 -9.641 1 81 337 GLN B CA 1
ATOM 6584 C C . GLN B 1 337 ? -39.156 -69.75 -10.781 1 81 337 GLN B C 1
ATOM 6586 O O . GLN B 1 337 ? -38.406 -68.75 -10.797 1 81 337 GLN B O 1
ATOM 6591 N N . ILE B 1 338 ? -39.969 -69.938 -11.719 1 78.06 338 ILE B N 1
ATOM 6592 C CA . ILE B 1 338 ? -40.125 -69 -12.844 1 78.06 338 ILE B CA 1
ATOM 6593 C C . ILE B 1 338 ? -40.594 -67.688 -12.352 1 78.06 338 ILE B C 1
ATOM 6595 O O . ILE B 1 338 ? -40.125 -66.625 -12.805 1 78.06 338 ILE B O 1
ATOM 6599 N N . GLU B 1 339 ? -41.5 -67.688 -11.281 1 80 339 GLU B N 1
ATOM 6600 C CA . GLU B 1 339 ? -42.031 -66.438 -10.734 1 80 339 GLU B CA 1
ATOM 6601 C C . GLU B 1 339 ? -40.938 -65.688 -9.992 1 80 339 GLU B C 1
ATOM 6603 O O . GLU B 1 339 ? -40.844 -64.5 -10.117 1 80 339 GLU B O 1
ATOM 6608 N N . GLU B 1 340 ? -40.156 -66.438 -9.273 1 81.62 340 GLU B N 1
ATOM 6609 C CA . GLU B 1 340 ? -39.062 -65.812 -8.547 1 81.62 340 GLU B CA 1
ATOM 6610 C C . GLU B 1 340 ? -38.062 -65.125 -9.5 1 81.62 340 GLU B C 1
ATOM 6612 O O . GLU B 1 340 ? -37.594 -64 -9.273 1 81.62 340 GLU B O 1
ATOM 6617 N N . MET B 1 341 ? -37.781 -65.875 -10.539 1 84.19 341 MET B N 1
ATOM 6618 C CA . MET B 1 341 ? -36.812 -65.375 -11.5 1 84.19 341 MET B CA 1
ATOM 6619 C C . MET B 1 341 ? -37.406 -64.188 -12.297 1 84.19 341 MET B C 1
ATOM 6621 O O . MET B 1 341 ? -36.688 -63.25 -12.641 1 84.19 341 MET B O 1
ATOM 6625 N N . LYS B 1 342 ? -38.656 -64.188 -12.539 1 82.12 342 LYS B N 1
ATOM 6626 C CA . LYS B 1 342 ? -39.312 -63.094 -13.273 1 82.12 342 LYS B CA 1
ATOM 6627 C C . LYS B 1 342 ? -39.375 -61.844 -12.438 1 82.12 342 LYS B C 1
ATOM 6629 O O . LYS B 1 342 ? -39.438 -60.719 -12.992 1 82.12 342 LYS B O 1
ATOM 6634 N N . SER B 1 343 ? -39.312 -62 -11.125 1 82.75 343 SER B N 1
ATOM 6635 C CA . SER B 1 343 ? -39.375 -60.844 -10.242 1 82.75 343 SER B CA 1
ATOM 6636 C C . SER B 1 343 ? -38.125 -59.969 -10.367 1 82.75 343 SER B C 1
ATOM 6638 O O . SER B 1 343 ? -38.188 -58.781 -10.094 1 82.75 343 SER B O 1
ATOM 6640 N N . HIS B 1 344 ? -37.094 -60.594 -10.922 1 86.62 344 HIS B N 1
ATOM 6641 C CA . HIS B 1 344 ? -35.844 -59.875 -11.016 1 86.62 344 HIS B CA 1
ATOM 6642 C C . HIS B 1 344 ? -35.688 -59.188 -12.367 1 86.62 344 HIS B C 1
ATOM 6644 O O . HIS B 1 344 ? -34.75 -58.438 -12.594 1 86.62 344 HIS B O 1
ATOM 6650 N N . VAL B 1 345 ? -36.625 -59.406 -13.25 1 85.5 345 VAL B N 1
ATOM 6651 C CA . VAL B 1 345 ? -36.5 -58.906 -14.609 1 85.5 345 VAL B CA 1
ATOM 6652 C C . VAL B 1 345 ? -36.469 -57.375 -14.578 1 85.5 345 VAL B C 1
ATOM 6654 O O . VAL B 1 345 ? -35.625 -56.75 -15.219 1 85.5 345 VAL B O 1
ATOM 6657 N N . ASN B 1 346 ? -37.375 -56.719 -13.758 1 85.5 346 ASN B N 1
ATOM 6658 C CA . ASN B 1 346 ? -37.438 -55.281 -13.688 1 85.5 346 ASN B CA 1
ATOM 6659 C C . ASN B 1 346 ? -36.156 -54.688 -13.07 1 85.5 346 ASN B C 1
ATOM 6661 O O . ASN B 1 346 ? -35.656 -53.688 -13.539 1 85.5 346 ASN B O 1
ATOM 6665 N N . GLU B 1 347 ? -35.656 -55.375 -12.141 1 86.38 347 GLU B N 1
ATOM 6666 C CA . GLU B 1 347 ? -34.438 -54.938 -11.492 1 86.38 347 GLU B CA 1
ATOM 6667 C C . GLU B 1 347 ? -33.219 -55.062 -12.414 1 86.38 347 GLU B C 1
ATOM 6669 O O . GLU B 1 347 ? -32.344 -54.219 -12.438 1 86.38 347 GLU B O 1
ATOM 6674 N N . TYR B 1 348 ? -33.281 -56.062 -13.125 1 88.31 348 TYR B N 1
ATOM 6675 C CA . TYR B 1 348 ? -32.188 -56.281 -14.078 1 88.31 348 TYR B CA 1
ATOM 6676 C C . TYR B 1 348 ? -32.188 -55.219 -15.164 1 88.31 348 TYR B C 1
ATOM 6678 O O . TYR B 1 348 ? -31.156 -54.656 -15.516 1 88.31 348 TYR B O 1
ATOM 6686 N N . LYS B 1 349 ? -33.344 -54.906 -15.711 1 88.25 349 LYS B N 1
ATOM 6687 C CA . LYS B 1 349 ? -33.469 -53.844 -16.719 1 88.25 349 LYS B CA 1
ATOM 6688 C C . LYS B 1 349 ? -33.031 -52.5 -16.156 1 88.25 349 LYS B C 1
ATOM 6690 O O . LYS B 1 349 ? -32.375 -51.719 -16.859 1 88.25 349 LYS B O 1
ATOM 6695 N N . ARG B 1 350 ? -33.312 -52.281 -14.922 1 89.75 350 ARG B N 1
ATOM 6696 C CA . ARG B 1 350 ? -32.875 -51.062 -14.258 1 89.75 350 ARG B CA 1
ATOM 6697 C C . ARG B 1 350 ? -31.359 -51 -14.141 1 89.75 350 ARG B C 1
ATOM 6699 O O . ARG B 1 350 ? -30.75 -49.969 -14.375 1 89.75 350 ARG B O 1
ATOM 6706 N N . MET B 1 351 ? -30.766 -52.062 -13.867 1 90.56 351 MET B N 1
ATOM 6707 C CA . MET B 1 351 ? -29.312 -52.156 -13.734 1 90.56 351 MET B CA 1
ATOM 6708 C C . MET B 1 351 ? -28.625 -51.906 -15.062 1 90.56 351 MET B C 1
ATOM 6710 O O . MET B 1 351 ? -27.641 -51.156 -15.117 1 90.56 351 MET B O 1
ATOM 6714 N N . VAL B 1 352 ? -29.203 -52.5 -16.094 1 90.06 352 VAL B N 1
ATOM 6715 C CA . VAL B 1 352 ? -28.609 -52.312 -17.422 1 90.06 352 VAL B CA 1
ATOM 6716 C C . VAL B 1 352 ? -28.719 -50.844 -17.844 1 90.06 352 VAL B C 1
ATOM 6718 O O . VAL B 1 352 ? -27.766 -50.281 -18.406 1 90.06 352 VAL B O 1
ATOM 6721 N N . ASN B 1 353 ? -29.859 -50.281 -17.562 1 91.06 353 ASN B N 1
ATOM 6722 C CA . ASN B 1 353 ? -30.031 -48.844 -17.875 1 91.06 353 ASN B CA 1
ATOM 6723 C C . ASN B 1 353 ? -29.062 -47.969 -17.094 1 91.06 353 ASN B C 1
ATOM 6725 O O . ASN B 1 353 ? -28.5 -47.031 -17.641 1 91.06 353 ASN B O 1
ATOM 6729 N N . LEU B 1 354 ? -28.844 -48.312 -15.891 1 92.06 354 LEU B N 1
ATOM 6730 C CA . LEU B 1 354 ? -27.906 -47.562 -15.062 1 92.06 354 LEU B CA 1
ATOM 6731 C C . LEU B 1 354 ? -26.484 -47.719 -15.57 1 92.06 354 LEU B C 1
ATOM 6733 O O . LEU B 1 354 ? -25.688 -46.781 -15.516 1 92.06 354 LEU B O 1
ATOM 6737 N N . GLN B 1 355 ? -26.172 -48.844 -16.062 1 92.69 355 GLN B N 1
ATOM 6738 C CA . GLN B 1 355 ? -24.844 -49.094 -16.594 1 92.69 355 GLN B CA 1
ATOM 6739 C C . GLN B 1 355 ? -24.578 -48.25 -17.844 1 92.69 355 GLN B C 1
ATOM 6741 O O . GLN B 1 355 ? -23.484 -47.719 -18.031 1 92.69 355 GLN B O 1
ATOM 6746 N N . VAL B 1 356 ? -25.641 -48.188 -18.625 1 92.69 356 VAL B N 1
ATOM 6747 C CA . VAL B 1 356 ? -25.531 -47.375 -19.828 1 92.69 356 VAL B CA 1
ATOM 6748 C C . VAL B 1 356 ? -25.328 -45.906 -19.422 1 92.69 356 VAL B C 1
ATOM 6750 O O . VAL B 1 356 ? -24.516 -45.188 -20 1 92.69 356 VAL B O 1
ATOM 6753 N N . GLU B 1 357 ? -25.969 -45.438 -18.422 1 92.25 357 GLU B N 1
ATOM 6754 C CA . GLU B 1 357 ? -25.844 -44.062 -17.938 1 92.25 357 GLU B CA 1
ATOM 6755 C C . GLU B 1 357 ? -24.438 -43.812 -17.375 1 92.25 357 GLU B C 1
ATOM 6757 O O . GLU B 1 357 ? -23.875 -42.719 -17.594 1 92.25 357 GLU B O 1
ATOM 6762 N N . VAL B 1 358 ? -23.953 -44.719 -16.656 1 94.12 358 VAL B N 1
ATOM 6763 C CA . VAL B 1 358 ? -22.625 -44.594 -16.078 1 94.12 358 VAL B CA 1
ATOM 6764 C C . VAL B 1 358 ? -21.578 -44.5 -17.188 1 94.12 358 VAL B C 1
ATOM 6766 O O . VAL B 1 358 ? -20.625 -43.719 -17.078 1 94.12 358 VAL B O 1
ATOM 6769 N N . GLU B 1 359 ? -21.781 -45.281 -18.219 1 93.69 359 GLU B N 1
ATOM 6770 C CA . GLU B 1 359 ? -20.859 -45.25 -19.344 1 93.69 359 GLU B CA 1
ATOM 6771 C C . GLU B 1 359 ? -20.891 -43.875 -20.016 1 93.69 359 GLU B C 1
ATOM 6773 O O . GLU B 1 359 ? -19.828 -43.344 -20.375 1 93.69 359 GLU B O 1
ATOM 6778 N N . GLU B 1 360 ? -22.031 -43.375 -20.172 1 93.44 360 GLU B N 1
ATOM 6779 C CA . GLU B 1 360 ? -22.172 -42.031 -20.734 1 93.44 360 GLU B CA 1
ATOM 6780 C C . GLU B 1 360 ? -21.516 -41 -19.828 1 93.44 360 GLU B C 1
ATOM 6782 O O . GLU B 1 360 ? -20.844 -40.094 -20.328 1 93.44 360 GLU B O 1
ATOM 6787 N N . MET B 1 361 ? -21.688 -41.125 -18.594 1 94.69 361 MET B N 1
ATOM 6788 C CA . MET B 1 361 ? -21.125 -40.188 -17.625 1 94.69 361 MET B CA 1
ATOM 6789 C C . MET B 1 361 ? -19.609 -40.312 -17.562 1 94.69 361 MET B C 1
ATOM 6791 O O . MET B 1 361 ? -18.906 -39.312 -17.359 1 94.69 361 MET B O 1
ATOM 6795 N N . GLN B 1 362 ? -19.141 -41.438 -17.703 1 94.75 362 GLN B N 1
ATOM 6796 C CA . GLN B 1 362 ? -17.703 -41.656 -17.75 1 94.75 362 GLN B CA 1
ATOM 6797 C C . GLN B 1 362 ? -17.078 -40.969 -18.953 1 94.75 362 GLN B C 1
ATOM 6799 O O . GLN B 1 362 ? -15.984 -40.406 -18.859 1 94.75 362 GLN B O 1
ATOM 6804 N N . GLU B 1 363 ? -17.797 -41.062 -20 1 93.75 363 GLU B N 1
ATOM 6805 C CA . GLU B 1 363 ? -17.328 -40.344 -21.188 1 93.75 363 GLU B CA 1
ATOM 6806 C C . GLU B 1 363 ? -17.328 -38.844 -20.953 1 93.75 363 GLU B C 1
ATOM 6808 O O . GLU B 1 363 ? -16.406 -38.156 -21.391 1 93.75 363 GLU B O 1
ATOM 6813 N N . GLN B 1 364 ? -18.281 -38.375 -20.328 1 93.5 364 GLN B N 1
ATOM 6814 C CA . GLN B 1 364 ? -18.344 -36.969 -20 1 93.5 364 GLN B CA 1
ATOM 6815 C C . GLN B 1 364 ? -17.188 -36.562 -19.078 1 93.5 364 GLN B C 1
ATOM 6817 O O . GLN B 1 364 ? -16.562 -35.5 -19.266 1 93.5 364 GLN B O 1
ATOM 6822 N N . SER B 1 365 ? -17.016 -37.312 -18.094 1 94.81 365 SER B N 1
ATOM 6823 C CA . SER B 1 365 ? -15.914 -37.094 -17.156 1 94.81 365 SER B CA 1
ATOM 6824 C C . SER B 1 365 ? -14.578 -37.062 -17.891 1 94.81 365 SER B C 1
ATOM 6826 O O . SER B 1 365 ? -13.719 -36.219 -17.609 1 94.81 365 SER B O 1
ATOM 6828 N N . SER B 1 366 ? -14.445 -38 -18.797 1 95.12 366 SER B N 1
ATOM 6829 C CA . SER B 1 366 ? -13.219 -38.062 -19.578 1 95.12 366 SER B CA 1
ATOM 6830 C C . SER B 1 366 ? -13.055 -36.812 -20.469 1 95.12 366 SER B C 1
ATOM 6832 O O . SER B 1 366 ? -11.938 -36.375 -20.688 1 95.12 366 SER B O 1
ATOM 6834 N N . GLU B 1 367 ? -14.133 -36.406 -20.938 1 93.88 367 GLU B N 1
ATOM 6835 C CA . GLU B 1 367 ? -14.086 -35.188 -21.75 1 93.88 367 GLU B CA 1
ATOM 6836 C C . GLU B 1 367 ? -13.617 -33.969 -20.922 1 93.88 367 GLU B C 1
ATOM 6838 O O . GLU B 1 367 ? -12.789 -33.188 -21.391 1 93.88 367 GLU B O 1
ATOM 6843 N N . PHE B 1 368 ? -14.117 -33.781 -19.797 1 94.44 368 PHE B N 1
ATOM 6844 C CA . PHE B 1 368 ? -13.688 -32.688 -18.922 1 94.44 368 PHE B CA 1
ATOM 6845 C C . PHE B 1 368 ? -12.203 -32.844 -18.578 1 94.44 368 PHE B C 1
ATOM 6847 O O . PHE B 1 368 ? -11.477 -31.844 -18.547 1 94.44 368 PHE B O 1
ATOM 6854 N N . THR B 1 369 ? -11.797 -34.031 -18.344 1 94.31 369 THR B N 1
ATOM 6855 C CA . THR B 1 369 ? -10.391 -34.312 -18.047 1 94.31 369 THR B CA 1
ATOM 6856 C C . THR B 1 369 ? -9.5 -33.906 -19.219 1 94.31 369 THR B C 1
ATOM 6858 O O . THR B 1 369 ? -8.438 -33.312 -19.016 1 94.31 369 THR B O 1
ATOM 6861 N N . ARG B 1 370 ? -9.977 -34.25 -20.359 1 93.44 370 ARG B N 1
ATOM 6862 C CA . ARG B 1 370 ? -9.227 -33.875 -21.562 1 93.44 370 ARG B CA 1
ATOM 6863 C C . ARG B 1 370 ? -9.125 -32.344 -21.703 1 93.44 370 ARG B C 1
ATOM 6865 O O . ARG B 1 370 ? -8.07 -31.828 -22.047 1 93.44 370 ARG B O 1
ATOM 6872 N N . ARG B 1 371 ? -10.133 -31.688 -21.484 1 93.38 371 ARG B N 1
ATOM 6873 C CA . ARG B 1 371 ? -10.164 -30.234 -21.578 1 93.38 371 ARG B CA 1
ATOM 6874 C C . ARG B 1 371 ? -9.25 -29.594 -20.531 1 93.38 371 ARG B C 1
ATOM 6876 O O . ARG B 1 371 ? -8.523 -28.641 -20.828 1 93.38 371 ARG B O 1
ATOM 6883 N N . ILE B 1 372 ? -9.258 -30.078 -19.359 1 92.69 372 ILE B N 1
ATOM 6884 C CA . ILE B 1 372 ? -8.414 -29.562 -18.281 1 92.69 372 ILE B CA 1
ATOM 6885 C C . ILE B 1 372 ? -6.945 -29.797 -18.609 1 92.69 372 ILE B C 1
ATOM 6887 O O . ILE B 1 372 ? -6.109 -28.906 -18.453 1 92.69 372 ILE B O 1
ATOM 6891 N N . GLU B 1 373 ? -6.691 -30.969 -19.062 1 91.75 373 GLU B N 1
ATOM 6892 C CA . GLU B 1 373 ? -5.32 -31.312 -19.422 1 91.75 373 GLU B CA 1
ATOM 6893 C C . GLU B 1 373 ? -4.836 -30.469 -20.594 1 91.75 373 GLU B C 1
ATOM 6895 O O . GLU B 1 373 ? -3.674 -30.062 -20.641 1 91.75 373 GLU B O 1
ATOM 6900 N N . LYS B 1 374 ? -5.688 -30.281 -21.516 1 92 374 LYS B N 1
ATOM 6901 C CA . LYS B 1 374 ? -5.34 -29.406 -22.625 1 92 374 LYS B CA 1
ATOM 6902 C C . LYS B 1 374 ? -4.984 -28 -22.141 1 92 374 LYS B C 1
ATOM 6904 O O . LYS B 1 374 ? -4.004 -27.406 -22.594 1 92 374 LYS B O 1
ATOM 6909 N N . ALA B 1 375 ? -5.762 -27.5 -21.281 1 91.38 375 ALA B N 1
ATOM 6910 C CA . ALA B 1 375 ? -5.516 -26.172 -20.719 1 91.38 375 ALA B CA 1
ATOM 6911 C C . ALA B 1 375 ? -4.191 -26.125 -19.969 1 91.38 375 ALA B C 1
ATOM 6913 O O . ALA B 1 375 ? -3.539 -25.078 -19.906 1 91.38 375 ALA B O 1
ATOM 6914 N N . ARG B 1 376 ? -3.77 -27.188 -19.406 1 86.81 376 ARG B N 1
ATOM 6915 C CA . ARG B 1 376 ? -2.52 -27.281 -18.656 1 86.81 376 ARG B CA 1
ATOM 6916 C C . ARG B 1 376 ? -1.321 -27.359 -19.594 1 86.81 376 ARG B C 1
ATOM 6918 O O . ARG B 1 376 ? -0.233 -26.875 -19.266 1 86.81 376 ARG B O 1
ATOM 6925 N N . GLU B 1 377 ? -1.527 -27.844 -20.766 1 87.06 377 GLU B N 1
ATOM 6926 C CA . GLU B 1 377 ? -0.431 -28.062 -21.703 1 87.06 377 GLU B CA 1
ATOM 6927 C C . GLU B 1 377 ? -0.253 -26.859 -22.625 1 87.06 377 GLU B C 1
ATOM 6929 O O . GLU B 1 377 ? 0.86 -26.578 -23.078 1 87.06 377 GLU B O 1
ATOM 6934 N N . LEU B 1 378 ? -1.294 -26.219 -22.891 1 87.81 378 LEU B N 1
ATOM 6935 C CA . LEU B 1 378 ? -1.293 -25.156 -23.875 1 87.81 378 LEU B CA 1
ATOM 6936 C C . LEU B 1 378 ? -0.308 -24.047 -23.5 1 87.81 378 LEU B C 1
ATOM 6938 O O . LEU B 1 378 ? 0.382 -23.5 -24.359 1 87.81 378 LEU B O 1
ATOM 6942 N N . PRO B 1 379 ? -0.193 -23.672 -22.219 1 84.12 379 PRO B N 1
ATOM 6943 C CA . PRO B 1 379 ? 0.768 -22.625 -21.859 1 84.12 379 PRO B CA 1
ATOM 6944 C C . PRO B 1 379 ? 2.189 -22.953 -22.312 1 84.12 379 PRO B C 1
ATOM 6946 O O . PRO B 1 379 ? 2.906 -22.078 -22.797 1 84.12 379 PRO B O 1
ATOM 6949 N N . GLY B 1 380 ? 2.572 -24.156 -22.141 1 79.31 380 GLY B N 1
ATOM 6950 C CA . GLY B 1 380 ? 3.889 -24.562 -22.609 1 79.31 380 GLY B CA 1
ATOM 6951 C C . GLY B 1 380 ? 4.086 -24.391 -24.094 1 79.31 380 GLY B C 1
ATOM 6952 O O . GLY B 1 380 ? 5.129 -23.906 -24.531 1 79.31 380 GLY B O 1
ATOM 6953 N N . GLU B 1 381 ? 3.104 -24.719 -24.828 1 82.31 381 GLU B N 1
ATOM 6954 C CA . GLU B 1 381 ? 3.145 -24.562 -26.281 1 82.31 381 GLU B CA 1
ATOM 6955 C C . GLU B 1 381 ? 3.18 -23.094 -26.688 1 82.31 381 GLU B C 1
ATOM 6957 O O . GLU B 1 381 ? 3.912 -22.719 -27.609 1 82.31 381 GLU B O 1
ATOM 6962 N N . ILE B 1 382 ? 2.42 -22.359 -26.047 1 84.44 382 ILE B N 1
ATOM 6963 C CA . ILE B 1 382 ? 2.322 -20.938 -26.359 1 84.44 382 ILE B CA 1
ATOM 6964 C C . ILE B 1 382 ? 3.658 -20.266 -26.062 1 84.44 382 ILE B C 1
ATOM 6966 O O . ILE B 1 382 ? 4.133 -19.453 -26.875 1 84.44 382 ILE B O 1
ATOM 6970 N N . LEU B 1 383 ? 4.27 -20.609 -24.953 1 79.69 383 LEU B N 1
ATOM 6971 C CA . LEU B 1 383 ? 5.508 -19.969 -24.531 1 79.69 383 LEU B CA 1
ATOM 6972 C C . LEU B 1 383 ? 6.656 -20.328 -25.469 1 79.69 383 LEU B C 1
ATOM 6974 O O . LEU B 1 383 ? 7.621 -19.578 -25.609 1 79.69 383 LEU B O 1
ATOM 6978 N N . THR B 1 384 ? 6.551 -21.469 -26.078 1 78.38 384 THR B N 1
ATOM 6979 C CA . THR B 1 384 ? 7.562 -21.875 -27.047 1 78.38 384 THR B CA 1
ATOM 6980 C C . THR B 1 384 ? 7.43 -21.078 -28.344 1 78.38 384 THR B C 1
ATOM 6982 O O . THR B 1 384 ? 8.414 -20.859 -29.047 1 78.38 384 THR B O 1
ATOM 6985 N N . ASN B 1 385 ? 6.297 -20.625 -28.641 1 75.44 385 ASN B N 1
ATOM 6986 C CA . ASN B 1 385 ? 6.039 -19.984 -29.922 1 75.44 385 ASN B CA 1
ATOM 6987 C C . ASN B 1 385 ? 5.879 -18.484 -29.781 1 75.44 385 ASN B C 1
ATOM 6989 O O . ASN B 1 385 ? 5.449 -17.797 -30.719 1 75.44 385 ASN B O 1
ATOM 6993 N N . CYS B 1 386 ? 6.09 -18.047 -28.609 1 75.19 386 CYS B N 1
ATOM 6994 C CA . CYS B 1 386 ? 5.875 -16.609 -28.406 1 75.19 386 CYS B CA 1
ATOM 6995 C C . CYS B 1 386 ? 7.199 -15.883 -28.219 1 75.19 386 CYS B C 1
ATOM 6997 O O . CYS B 1 386 ? 8.234 -16.516 -27.984 1 75.19 386 CYS B O 1
ATOM 6999 N N . SER B 1 387 ? 7.164 -14.57 -28.578 1 71.69 387 SER B N 1
ATOM 7000 C CA . SER B 1 387 ? 8.297 -13.703 -28.234 1 71.69 387 SER B CA 1
ATOM 7001 C C . SER B 1 387 ? 8.234 -13.25 -26.781 1 71.69 387 SER B C 1
ATOM 7003 O O . SER B 1 387 ? 7.215 -12.711 -26.344 1 71.69 387 SER B O 1
ATOM 7005 N N . ILE B 1 388 ? 9.266 -13.711 -26.062 1 67.81 388 ILE B N 1
ATOM 7006 C CA . ILE B 1 388 ? 9.336 -13.344 -24.656 1 67.81 388 ILE B CA 1
ATOM 7007 C C . ILE B 1 388 ? 10.352 -12.219 -24.469 1 67.81 388 ILE B C 1
ATOM 7009 O O . ILE B 1 388 ? 11.555 -12.422 -24.672 1 67.81 388 ILE B O 1
ATOM 7013 N N . PRO B 1 389 ? 9.812 -11.102 -24.125 1 75.12 389 PRO B N 1
ATOM 7014 C CA . PRO B 1 389 ? 10.727 -9.969 -24 1 75.12 389 PRO B CA 1
ATOM 7015 C C . PRO B 1 389 ? 11.57 -10.023 -22.734 1 75.12 389 PRO B C 1
ATOM 7017 O O . PRO B 1 389 ? 12.5 -9.234 -22.562 1 75.12 389 PRO B O 1
ATOM 7020 N N . ILE B 1 390 ? 11.344 -10.945 -21.828 1 83.12 390 ILE B N 1
ATOM 7021 C CA . ILE B 1 390 ? 12.07 -11.039 -20.578 1 83.12 390 ILE B CA 1
ATOM 7022 C C . ILE B 1 390 ? 12.867 -12.344 -20.531 1 83.12 390 ILE B C 1
ATOM 7024 O O . ILE B 1 390 ? 12.297 -13.43 -20.641 1 83.12 390 ILE B O 1
ATOM 7028 N N . LYS B 1 391 ? 14.086 -12.172 -20.406 1 82.31 391 LYS B N 1
ATOM 7029 C CA . LYS B 1 391 ? 14.969 -13.336 -20.359 1 82.31 391 LYS B CA 1
ATOM 7030 C C . LYS B 1 391 ? 14.664 -14.203 -19.141 1 82.31 391 LYS B C 1
ATOM 7032 O O . LYS B 1 391 ? 14.539 -13.695 -18.016 1 82.31 391 LYS B O 1
ATOM 7037 N N . GLY B 1 392 ? 14.469 -15.477 -19.375 1 84.62 392 GLY B N 1
ATOM 7038 C CA . GLY B 1 392 ? 14.289 -16.438 -18.297 1 84.62 392 GLY B CA 1
ATOM 7039 C C . GLY B 1 392 ? 12.844 -16.562 -17.859 1 84.62 392 GLY B C 1
ATOM 7040 O O . GLY B 1 392 ? 12.547 -17.219 -16.859 1 84.62 392 GLY B O 1
ATOM 7041 N N . LEU B 1 393 ? 11.961 -15.922 -18.578 1 87 393 LEU B N 1
ATOM 7042 C CA . LEU B 1 393 ? 10.555 -15.938 -18.203 1 87 393 LEU B CA 1
ATOM 7043 C C . LEU B 1 393 ? 9.922 -17.281 -18.516 1 87 393 LEU B C 1
ATOM 7045 O O . LEU B 1 393 ? 10.094 -17.812 -19.625 1 87 393 LEU B O 1
ATOM 7049 N N . THR B 1 394 ? 9.359 -17.969 -17.594 1 84.5 394 THR B N 1
ATOM 7050 C CA . THR B 1 394 ? 8.547 -19.172 -17.734 1 84.5 394 THR B CA 1
ATOM 7051 C C . THR B 1 394 ? 7.219 -19.031 -17 1 84.5 394 THR B C 1
ATOM 7053 O O . THR B 1 394 ? 7.023 -18.062 -16.25 1 84.5 394 THR B O 1
ATOM 7056 N N . VAL B 1 395 ? 6.273 -19.75 -17.328 1 82.25 395 VAL B N 1
ATOM 7057 C CA . VAL B 1 395 ? 4.977 -19.672 -16.672 1 82.25 395 VAL B CA 1
ATOM 7058 C C . VAL B 1 395 ? 4.578 -21.047 -16.125 1 82.25 395 VAL B C 1
ATOM 7060 O O . VAL B 1 395 ? 4.641 -22.047 -16.859 1 82.25 395 VAL B O 1
ATOM 7063 N N . GLU B 1 396 ? 4.332 -21.094 -14.844 1 79.62 396 GLU B N 1
ATOM 7064 C CA . GLU B 1 396 ? 3.863 -22.312 -14.203 1 79.62 396 GLU B CA 1
ATOM 7065 C C . GLU B 1 396 ? 2.547 -22.078 -13.461 1 79.62 396 GLU B C 1
ATOM 7067 O O . GLU B 1 396 ? 2.479 -21.25 -12.555 1 79.62 396 GLU B O 1
ATOM 7072 N N . ASN B 1 397 ? 1.479 -22.844 -13.828 1 77.25 397 ASN B N 1
ATOM 7073 C CA . ASN B 1 397 ? 0.165 -22.719 -13.203 1 77.25 397 ASN B CA 1
ATOM 7074 C C . ASN B 1 397 ? -0.344 -21.281 -13.25 1 77.25 397 ASN B C 1
ATOM 7076 O O . ASN B 1 397 ? -0.825 -20.766 -12.242 1 77.25 397 ASN B O 1
ATOM 7080 N N . GLY B 1 398 ? -0.017 -20.625 -14.352 1 75.62 398 GLY B N 1
ATOM 7081 C CA . GLY B 1 398 ? -0.504 -19.266 -14.547 1 75.62 398 GLY B CA 1
ATOM 7082 C C . GLY B 1 398 ? 0.355 -18.219 -13.867 1 75.62 398 GLY B C 1
ATOM 7083 O O . GLY B 1 398 ? 0.055 -17.031 -13.938 1 75.62 398 GLY B O 1
ATOM 7084 N N . ILE B 1 399 ? 1.397 -18.672 -13.195 1 85 399 ILE B N 1
ATOM 7085 C CA . ILE B 1 399 ? 2.264 -17.75 -12.484 1 85 399 ILE B CA 1
ATOM 7086 C C . ILE B 1 399 ? 3.576 -17.578 -13.242 1 85 399 ILE B C 1
ATOM 7088 O O . ILE B 1 399 ? 4.262 -18.562 -13.547 1 85 399 ILE B O 1
ATOM 7092 N N . PRO B 1 400 ? 3.854 -16.359 -13.578 1 88.81 400 PRO B N 1
ATOM 7093 C CA . PRO B 1 400 ? 5.125 -16.141 -14.266 1 88.81 400 PRO B CA 1
ATOM 7094 C C . PRO B 1 400 ? 6.336 -16.344 -13.359 1 88.81 400 PRO B C 1
ATOM 7096 O O . PRO B 1 400 ? 6.324 -15.922 -12.195 1 88.81 400 PRO B O 1
ATOM 7099 N N . LEU B 1 401 ? 7.309 -17.031 -13.852 1 90.12 401 LEU B N 1
ATOM 7100 C CA . LEU B 1 401 ? 8.562 -17.281 -13.141 1 90.12 401 LEU B CA 1
ATOM 7101 C C . LEU B 1 401 ? 9.742 -16.734 -13.93 1 90.12 401 LEU B C 1
ATOM 7103 O O . LEU B 1 401 ? 9.773 -16.812 -15.164 1 90.12 401 LEU B O 1
ATOM 7107 N N . ILE B 1 402 ? 10.648 -16.109 -13.242 1 90.69 402 ILE B N 1
ATOM 7108 C CA . ILE B 1 402 ? 11.891 -15.633 -13.836 1 90.69 402 ILE B CA 1
ATOM 7109 C C . ILE B 1 402 ? 13.055 -16.484 -13.336 1 90.69 402 ILE B C 1
ATOM 7111 O O . ILE B 1 402 ? 13.391 -16.453 -12.148 1 90.69 402 ILE B O 1
ATOM 7115 N N . ASN B 1 403 ? 13.664 -17.203 -14.195 1 88.69 403 ASN B N 1
ATOM 7116 C CA . ASN B 1 403 ? 14.719 -18.141 -13.836 1 88.69 403 ASN B CA 1
ATOM 7117 C C . ASN B 1 403 ? 14.258 -19.125 -12.766 1 88.69 403 ASN B C 1
ATOM 7119 O O . ASN B 1 403 ? 14.969 -19.375 -11.789 1 88.69 403 ASN B O 1
ATOM 7123 N N . GLY B 1 404 ? 12.992 -19.469 -12.93 1 88.81 404 GLY B N 1
ATOM 7124 C CA . GLY B 1 404 ? 12.43 -20.484 -12.055 1 88.81 404 GLY B CA 1
ATOM 7125 C C . GLY B 1 404 ? 11.898 -19.938 -10.75 1 88.81 404 GLY B C 1
ATOM 7126 O O . GLY B 1 404 ? 11.438 -20.688 -9.891 1 88.81 404 GLY B O 1
ATOM 7127 N N . LEU B 1 405 ? 11.953 -18.641 -10.539 1 92.62 405 LEU B N 1
ATOM 7128 C CA . LEU B 1 405 ? 11.531 -18.016 -9.281 1 92.62 405 LEU B CA 1
ATOM 7129 C C . LEU B 1 405 ? 10.398 -17.031 -9.516 1 92.62 405 LEU B C 1
ATOM 7131 O O . LEU B 1 405 ? 10.383 -16.312 -10.523 1 92.62 405 LEU B O 1
ATOM 7135 N N . PRO B 1 406 ? 9.477 -17.062 -8.562 1 92.31 406 PRO B N 1
ATOM 7136 C CA . PRO B 1 406 ? 8.477 -16 -8.641 1 92.31 406 PRO B CA 1
ATOM 7137 C C . PRO B 1 406 ? 9.078 -14.609 -8.422 1 92.31 406 PRO B C 1
ATOM 7139 O O . PRO B 1 406 ? 10.211 -14.492 -7.93 1 92.31 406 PRO B O 1
ATOM 7142 N N . VAL B 1 407 ? 8.367 -13.641 -8.734 1 92.19 407 VAL B N 1
ATOM 7143 C CA . VAL B 1 407 ? 8.852 -12.273 -8.672 1 92.19 407 VAL B CA 1
ATOM 7144 C C . VAL B 1 407 ? 9.25 -11.93 -7.242 1 92.19 407 VAL B C 1
ATOM 7146 O O . VAL B 1 407 ? 10.266 -11.258 -7.016 1 92.19 407 VAL B O 1
ATOM 7149 N N . SER B 1 408 ? 8.531 -12.398 -6.289 1 92.62 408 SER B N 1
ATOM 7150 C CA . SER B 1 408 ? 8.773 -12.094 -4.883 1 92.62 408 SER B CA 1
ATOM 7151 C C . SER B 1 408 ? 10.109 -12.648 -4.41 1 92.62 408 SER B C 1
ATOM 7153 O O . SER B 1 408 ? 10.672 -12.18 -3.42 1 92.62 408 SER B O 1
ATOM 7155 N N . ASN B 1 409 ? 10.625 -13.672 -5.098 1 93.62 409 ASN B N 1
ATOM 7156 C CA . ASN B 1 409 ? 11.844 -14.352 -4.664 1 93.62 409 ASN B CA 1
ATOM 7157 C C . ASN B 1 409 ? 13.07 -13.82 -5.395 1 93.62 409 ASN B C 1
ATOM 7159 O O . ASN B 1 409 ? 14.195 -14.25 -5.133 1 93.62 409 ASN B O 1
ATOM 7163 N N . LEU B 1 410 ? 12.844 -12.883 -6.25 1 91.38 410 LEU B N 1
ATOM 7164 C CA . LEU B 1 410 ? 13.961 -12.312 -6.988 1 91.38 410 LEU B CA 1
ATOM 7165 C C . LEU B 1 410 ? 14.781 -11.383 -6.098 1 91.38 410 LEU B C 1
ATOM 7167 O O . LEU B 1 410 ? 14.266 -10.828 -5.125 1 91.38 410 LEU B O 1
ATOM 7171 N N . SER B 1 411 ? 16.031 -11.281 -6.445 1 89.25 411 SER B N 1
ATOM 7172 C CA . SER B 1 411 ? 16.859 -10.297 -5.762 1 89.25 411 SER B CA 1
ATOM 7173 C C . SER B 1 411 ? 16.469 -8.875 -6.141 1 89.25 411 SER B C 1
ATOM 7175 O O . SER B 1 411 ? 15.758 -8.664 -7.125 1 89.25 411 SER B O 1
ATOM 7177 N N . GLU B 1 412 ? 16.922 -7.914 -5.363 1 86.31 412 GLU B N 1
ATOM 7178 C CA . GLU B 1 412 ? 16.594 -6.516 -5.625 1 86.31 412 GLU B CA 1
ATOM 7179 C C . GLU B 1 412 ? 17.094 -6.074 -6.992 1 86.31 412 GLU B C 1
ATOM 7181 O O . GLU B 1 412 ? 16.438 -5.305 -7.691 1 86.31 412 GLU B O 1
ATOM 7186 N N . GLY B 1 413 ? 18.25 -6.535 -7.312 1 86.19 413 GLY B N 1
ATOM 7187 C CA . GLY B 1 413 ? 18.781 -6.223 -8.625 1 86.19 413 GLY B CA 1
ATOM 7188 C C . GLY B 1 413 ? 17.969 -6.824 -9.758 1 86.19 413 GLY B C 1
ATOM 7189 O O . GLY B 1 413 ? 17.703 -6.156 -10.758 1 86.19 413 GLY B O 1
ATOM 7190 N N . GLU B 1 414 ? 17.594 -8.031 -9.547 1 88.12 414 GLU B N 1
ATOM 7191 C CA . GLU B 1 414 ? 16.766 -8.703 -10.547 1 88.12 414 GLU B CA 1
ATOM 7192 C C . GLU B 1 414 ? 15.398 -8.047 -10.672 1 88.12 414 GLU B C 1
ATOM 7194 O O . GLU B 1 414 ? 14.852 -7.945 -11.773 1 88.12 414 GLU B O 1
ATOM 7199 N N . LYS B 1 415 ? 14.898 -7.664 -9.523 1 91.12 415 LYS B N 1
ATOM 7200 C CA . LYS B 1 415 ? 13.625 -6.957 -9.531 1 91.12 415 LYS B CA 1
ATOM 7201 C C . LYS B 1 415 ? 13.719 -5.656 -10.32 1 91.12 415 LYS B C 1
ATOM 7203 O O . LYS B 1 415 ? 12.836 -5.348 -11.125 1 91.12 415 LYS B O 1
ATOM 7208 N N . LEU B 1 416 ? 14.766 -4.949 -10.086 1 88.62 416 LEU B N 1
ATOM 7209 C CA . LEU B 1 416 ? 14.945 -3.691 -10.805 1 88.62 416 LEU B CA 1
ATOM 7210 C C . LEU B 1 416 ? 15.078 -3.932 -12.305 1 88.62 416 LEU B C 1
ATOM 7212 O O . LEU B 1 416 ? 14.484 -3.207 -13.109 1 88.62 416 LEU B O 1
ATOM 7216 N N . ASP B 1 417 ? 15.812 -4.938 -12.648 1 88.5 417 ASP B N 1
ATOM 7217 C CA . ASP B 1 417 ? 15.969 -5.297 -14.055 1 88.5 417 ASP B CA 1
ATOM 7218 C C . ASP B 1 417 ? 14.617 -5.645 -14.688 1 88.5 417 ASP B C 1
ATOM 7220 O O . ASP B 1 417 ? 14.312 -5.195 -15.789 1 88.5 417 ASP B O 1
ATOM 7224 N N . LEU B 1 418 ? 13.875 -6.391 -13.977 1 89.44 418 LEU B N 1
ATOM 7225 C CA . LEU B 1 418 ? 12.539 -6.766 -14.438 1 89.44 418 LEU B CA 1
ATOM 7226 C C . LEU B 1 418 ? 11.656 -5.535 -14.617 1 89.44 418 LEU B C 1
ATOM 7228 O O . LEU B 1 418 ? 10.93 -5.422 -15.602 1 89.44 418 LEU B O 1
ATOM 7232 N N . CYS B 1 419 ? 11.711 -4.633 -13.648 1 89.75 419 CYS B N 1
ATOM 7233 C CA . CYS B 1 419 ? 10.93 -3.398 -13.711 1 89.75 419 CYS B CA 1
ATOM 7234 C C . CYS B 1 419 ? 11.242 -2.625 -14.992 1 89.75 419 CYS B C 1
ATOM 7236 O O . CYS B 1 419 ? 10.336 -2.096 -15.633 1 89.75 419 CYS B O 1
ATOM 7238 N N . ILE B 1 420 ? 12.43 -2.623 -15.32 1 87.62 420 ILE B N 1
ATOM 7239 C CA . ILE B 1 420 ? 12.859 -1.881 -16.5 1 87.62 420 ILE B CA 1
ATOM 7240 C C . ILE B 1 420 ? 12.375 -2.59 -17.766 1 87.62 420 ILE B C 1
ATOM 7242 O O . ILE B 1 420 ? 11.867 -1.948 -18.688 1 87.62 420 ILE B O 1
ATOM 7246 N N . ASP B 1 421 ? 12.461 -3.879 -17.766 1 87.12 421 ASP B N 1
ATOM 7247 C CA . ASP B 1 421 ? 11.953 -4.656 -18.891 1 87.12 421 ASP B CA 1
ATOM 7248 C C . ASP B 1 421 ? 10.461 -4.387 -19.109 1 87.12 421 ASP B C 1
ATOM 7250 O O . ASP B 1 421 ? 10.016 -4.242 -20.25 1 87.12 421 ASP B O 1
ATOM 7254 N N . VAL B 1 422 ? 9.797 -4.312 -18.062 1 86.69 422 VAL B N 1
ATOM 7255 C CA . VAL B 1 422 ? 8.359 -4.078 -18.125 1 86.69 422 VAL B CA 1
ATOM 7256 C C . VAL B 1 422 ? 8.086 -2.654 -18.609 1 86.69 422 VAL B C 1
ATOM 7258 O O . VAL B 1 422 ? 7.219 -2.438 -19.453 1 86.69 422 VAL B O 1
ATOM 7261 N N . ALA B 1 423 ? 8.867 -1.736 -18.125 1 86.44 423 ALA B N 1
ATOM 7262 C CA . ALA B 1 423 ? 8.656 -0.322 -18.422 1 86.44 423 ALA B CA 1
ATOM 7263 C C . ALA B 1 423 ? 8.945 -0.017 -19.891 1 86.44 423 ALA B C 1
ATOM 7265 O O . ALA B 1 423 ? 8.297 0.847 -20.484 1 86.44 423 ALA B O 1
ATOM 7266 N N . ILE B 1 424 ? 9.836 -0.722 -20.547 1 82.56 424 ILE B N 1
ATOM 7267 C CA . ILE B 1 424 ? 10.312 -0.377 -21.875 1 82.56 424 ILE B CA 1
ATOM 7268 C C . ILE B 1 424 ? 9.453 -1.069 -22.938 1 82.56 424 ILE B C 1
ATOM 7270 O O . ILE B 1 424 ? 9.562 -0.766 -24.125 1 82.56 424 ILE B O 1
ATOM 7274 N N . GLN B 1 425 ? 8.586 -1.909 -22.625 1 75.31 425 GLN B N 1
ATOM 7275 C CA . GLN B 1 425 ? 7.836 -2.684 -23.609 1 75.31 425 GLN B CA 1
ATOM 7276 C C . GLN B 1 425 ? 6.727 -1.847 -24.234 1 75.31 425 GLN B C 1
ATOM 7278 O O . GLN B 1 425 ? 6.375 -2.051 -25.406 1 75.31 425 GLN B O 1
ATOM 7283 N N . LYS B 1 426 ? 6.105 -0.936 -23.5 1 69.25 426 LYS B N 1
ATOM 7284 C CA . LYS B 1 426 ? 5.023 -0.146 -24.078 1 69.25 426 LYS B CA 1
ATOM 7285 C C . LYS B 1 426 ? 5.32 1.348 -23.984 1 69.25 426 LYS B C 1
ATOM 7287 O O . LYS B 1 426 ? 4.641 2.076 -23.266 1 69.25 426 LYS B O 1
ATOM 7292 N N . PRO B 1 427 ? 6.281 1.747 -24.812 1 66.38 427 PRO B N 1
ATOM 7293 C CA . PRO B 1 427 ? 6.512 3.189 -24.719 1 66.38 427 PRO B CA 1
ATOM 7294 C C . PRO B 1 427 ? 5.445 4.008 -25.438 1 66.38 427 PRO B C 1
ATOM 7296 O O . PRO B 1 427 ? 4.938 3.588 -26.469 1 66.38 427 PRO B O 1
ATOM 7299 N N . ASN B 1 428 ? 4.824 4.977 -24.594 1 65.12 428 ASN B N 1
ATOM 7300 C CA . ASN B 1 428 ? 3.707 5.781 -25.078 1 65.12 428 ASN B CA 1
ATOM 7301 C C . ASN B 1 428 ? 4.184 7.113 -25.656 1 65.12 428 ASN B C 1
ATOM 7303 O O . ASN B 1 428 ? 3.748 8.18 -25.203 1 65.12 428 ASN B O 1
ATOM 7307 N N . GLY B 1 429 ? 5.148 7.246 -26.594 1 80.12 429 GLY B N 1
ATOM 7308 C CA . GLY B 1 429 ? 5.512 8.438 -27.359 1 80.12 429 GLY B CA 1
ATOM 7309 C C . GLY B 1 429 ? 6.84 9.031 -26.922 1 80.12 429 GLY B C 1
ATOM 7310 O O . GLY B 1 429 ? 7.719 9.266 -27.766 1 80.12 429 GLY B O 1
ATOM 7311 N N . LEU B 1 430 ? 6.934 9.344 -25.625 1 86.44 430 LEU B N 1
ATOM 7312 C CA . LEU B 1 430 ? 8.18 9.883 -25.094 1 86.44 430 LEU B CA 1
ATOM 7313 C C . LEU B 1 430 ? 9.164 8.766 -24.766 1 86.44 430 LEU B C 1
ATOM 7315 O O . LEU B 1 430 ? 8.836 7.84 -24.016 1 86.44 430 LEU B O 1
ATOM 7319 N N . SER B 1 431 ? 10.312 8.781 -25.297 1 88.44 431 SER B N 1
ATOM 7320 C CA . SER B 1 431 ? 11.297 7.719 -25.156 1 88.44 431 SER B CA 1
ATOM 7321 C C . SER B 1 431 ? 12.25 8 -24 1 88.44 431 SER B C 1
ATOM 7323 O O . SER B 1 431 ? 13.453 8.148 -24.203 1 88.44 431 SER B O 1
ATOM 7325 N N . ILE B 1 432 ? 11.703 8.102 -22.766 1 89.56 432 ILE B N 1
ATOM 7326 C CA . ILE B 1 432 ? 12.531 8.375 -21.609 1 89.56 432 ILE B CA 1
ATOM 7327 C C . ILE B 1 432 ? 12.234 7.359 -20.5 1 89.56 432 ILE B C 1
ATOM 7329 O O . ILE B 1 432 ? 11.102 6.887 -20.375 1 89.56 432 ILE B O 1
ATOM 7333 N N . ILE B 1 433 ? 13.273 6.973 -19.781 1 91.88 433 ILE B N 1
ATOM 7334 C CA . ILE B 1 433 ? 13.094 6.152 -18.594 1 91.88 433 ILE B CA 1
ATOM 7335 C C . ILE B 1 433 ? 13.922 6.723 -17.453 1 91.88 433 ILE B C 1
ATOM 7337 O O . ILE B 1 433 ? 15.086 7.094 -17.641 1 91.88 433 ILE B O 1
ATOM 7341 N N . LEU B 1 434 ? 13.281 6.918 -16.375 1 93.81 434 LEU B N 1
ATOM 7342 C CA . LEU B 1 434 ? 13.945 7.414 -15.172 1 93.81 434 LEU B CA 1
ATOM 7343 C C . LEU B 1 434 ? 14.219 6.277 -14.195 1 93.81 434 LEU B C 1
ATOM 7345 O O . LEU B 1 434 ? 13.297 5.578 -13.781 1 93.81 434 LEU B O 1
ATOM 7349 N N . ILE B 1 435 ? 15.508 6.09 -13.852 1 93.06 435 ILE B N 1
ATOM 7350 C CA . ILE B 1 435 ? 15.898 4.969 -13 1 93.06 435 ILE B CA 1
ATOM 7351 C C . ILE B 1 435 ? 16.562 5.492 -11.727 1 93.06 435 ILE B C 1
ATOM 7353 O O . ILE B 1 435 ? 17.703 5.945 -11.758 1 93.06 435 ILE B O 1
ATOM 7357 N N . ASP B 1 436 ? 15.859 5.324 -10.688 1 91.38 436 ASP B N 1
ATOM 7358 C CA . ASP B 1 436 ? 16.391 5.785 -9.406 1 91.38 436 ASP B CA 1
ATOM 7359 C C . ASP B 1 436 ? 17.031 4.637 -8.633 1 91.38 436 ASP B C 1
ATOM 7361 O O . ASP B 1 436 ? 16.422 3.584 -8.445 1 91.38 436 ASP B O 1
ATOM 7365 N N . GLY B 1 437 ? 18.297 4.797 -8.273 1 90.31 437 GLY B N 1
ATOM 7366 C CA . GLY B 1 437 ? 18.906 3.863 -7.344 1 90.31 437 GLY B CA 1
ATOM 7367 C C . GLY B 1 437 ? 19.625 2.715 -8.031 1 90.31 437 GLY B C 1
ATOM 7368 O O . GLY B 1 437 ? 19.406 1.551 -7.68 1 90.31 437 GLY B O 1
ATOM 7369 N N . VAL B 1 438 ? 20.484 2.994 -9.039 1 92.19 438 VAL B N 1
ATOM 7370 C CA . VAL B 1 438 ? 21.172 1.925 -9.758 1 92.19 438 VAL B CA 1
ATOM 7371 C C . VAL B 1 438 ? 22.328 1.396 -8.922 1 92.19 438 VAL B C 1
ATOM 7373 O O . VAL B 1 438 ? 22.984 0.425 -9.297 1 92.19 438 VAL B O 1
ATOM 7376 N N . GLU B 1 439 ? 22.594 2.09 -7.727 1 90.31 439 GLU B N 1
ATOM 7377 C CA . GLU B 1 439 ? 23.578 1.55 -6.793 1 90.31 439 GLU B CA 1
ATOM 7378 C C . GLU B 1 439 ? 23.141 0.178 -6.277 1 90.31 439 GLU B C 1
ATOM 7380 O O . GLU B 1 439 ? 23.969 -0.574 -5.746 1 90.31 439 GLU B O 1
ATOM 7385 N N . LYS B 1 440 ? 21.891 -0.169 -6.418 1 88.69 440 LYS B N 1
ATOM 7386 C CA . LYS B 1 440 ? 21.344 -1.465 -6.004 1 88.69 440 LYS B CA 1
ATOM 7387 C C . LYS B 1 440 ? 21.859 -2.58 -6.918 1 88.69 440 LYS B C 1
ATOM 7389 O O . LYS B 1 440 ? 21.719 -3.762 -6.594 1 88.69 440 LYS B O 1
ATOM 7394 N N . LEU B 1 441 ? 22.453 -2.176 -8.039 1 91.56 441 LEU B N 1
ATOM 7395 C CA . LEU B 1 441 ? 22.969 -3.131 -9.023 1 91.56 441 LEU B CA 1
ATOM 7396 C C . LEU B 1 441 ? 24.484 -3.195 -8.977 1 91.56 441 LEU B C 1
ATOM 7398 O O . LEU B 1 441 ? 25.156 -2.164 -8.859 1 91.56 441 LEU B O 1
ATOM 7402 N N . ALA B 1 442 ? 24.953 -4.398 -9.031 1 91.94 442 ALA B N 1
ATOM 7403 C CA . ALA B 1 442 ? 26.391 -4.551 -9.25 1 91.94 442 ALA B CA 1
ATOM 7404 C C . ALA B 1 442 ? 26.812 -3.953 -10.594 1 91.94 442 ALA B C 1
ATOM 7406 O O . ALA B 1 442 ? 25.969 -3.748 -11.477 1 91.94 442 ALA B O 1
ATOM 7407 N N . THR B 1 443 ? 28.078 -3.729 -10.727 1 92.81 443 THR B N 1
ATOM 7408 C CA . THR B 1 443 ? 28.578 -3.02 -11.898 1 92.81 443 THR B CA 1
ATOM 7409 C C . THR B 1 443 ? 28.203 -3.746 -13.18 1 92.81 443 THR B C 1
ATOM 7411 O O . THR B 1 443 ? 27.75 -3.123 -14.141 1 92.81 443 THR B O 1
ATOM 7414 N N . GLY B 1 444 ? 28.328 -5.012 -13.219 1 90.75 444 GLY B N 1
ATOM 7415 C CA . GLY B 1 444 ? 28 -5.785 -14.406 1 90.75 444 GLY B CA 1
ATOM 7416 C C . GLY B 1 444 ? 26.531 -5.672 -14.797 1 90.75 444 GLY B C 1
ATOM 7417 O O . GLY B 1 444 ? 26.219 -5.434 -15.969 1 90.75 444 GLY B O 1
ATOM 7418 N N . LEU B 1 445 ? 25.719 -5.805 -13.859 1 89.25 445 LEU B N 1
ATOM 7419 C CA . LEU B 1 445 ? 24.281 -5.723 -14.109 1 89.25 445 LEU B CA 1
ATOM 7420 C C . LEU B 1 445 ? 23.875 -4.309 -14.516 1 89.25 445 LEU B C 1
ATOM 7422 O O . LEU B 1 445 ? 22.984 -4.125 -15.344 1 89.25 445 LEU B O 1
ATOM 7426 N N . ARG B 1 446 ? 24.484 -3.357 -13.945 1 92.5 446 ARG B N 1
ATOM 7427 C CA . ARG B 1 446 ? 24.219 -1.963 -14.273 1 92.5 446 ARG B CA 1
ATOM 7428 C C . ARG B 1 446 ? 24.562 -1.669 -15.727 1 92.5 446 ARG B C 1
ATOM 7430 O O . ARG B 1 446 ? 23.781 -1.039 -16.438 1 92.5 446 ARG B O 1
ATOM 7437 N N . GLN B 1 447 ? 25.719 -2.135 -16.125 1 93 447 GLN B N 1
ATOM 7438 C CA . GLN B 1 447 ? 26.141 -1.935 -17.5 1 93 447 GLN B CA 1
ATOM 7439 C C . GLN B 1 447 ? 25.203 -2.641 -18.484 1 93 447 GLN B C 1
ATOM 7441 O O . GLN B 1 447 ? 24.875 -2.102 -19.547 1 93 447 GLN B O 1
ATOM 7446 N N . GLN B 1 448 ? 24.797 -3.803 -18.078 1 90.5 448 GLN B N 1
ATOM 7447 C CA . GLN B 1 448 ? 23.844 -4.539 -18.922 1 90.5 448 GLN B CA 1
ATOM 7448 C C . GLN B 1 448 ? 22.531 -3.781 -19.047 1 90.5 448 GLN B C 1
ATOM 7450 O O . GLN B 1 448 ? 21.922 -3.744 -20.125 1 90.5 448 GLN B O 1
ATOM 7455 N N . LEU B 1 449 ? 22.141 -3.24 -17.969 1 89.38 449 LEU B N 1
ATOM 7456 C CA . LEU B 1 449 ? 20.906 -2.461 -17.953 1 89.38 449 LEU B CA 1
ATOM 7457 C C . LEU B 1 449 ? 21.016 -1.263 -18.891 1 89.38 449 LEU B C 1
ATOM 7459 O O . LEU B 1 449 ? 20.094 -1.009 -19.672 1 89.38 449 LEU B O 1
ATOM 7463 N N . TYR B 1 450 ? 22.125 -0.525 -18.859 1 93.12 450 TYR B N 1
ATOM 7464 C CA . TYR B 1 450 ? 22.328 0.638 -19.719 1 93.12 450 TYR B CA 1
ATOM 7465 C C . TYR B 1 450 ? 22.344 0.235 -21.188 1 93.12 450 TYR B C 1
ATOM 7467 O O . TYR B 1 450 ? 21.766 0.916 -22.031 1 93.12 450 TYR B O 1
ATOM 7475 N N . LYS B 1 451 ? 22.953 -0.862 -21.391 1 91.25 451 LYS B N 1
ATOM 7476 C CA . LYS B 1 451 ? 23.016 -1.366 -22.766 1 91.25 451 LYS B CA 1
ATOM 7477 C C . LYS B 1 451 ? 21.625 -1.726 -23.281 1 91.25 451 LYS B C 1
ATOM 7479 O O . LYS B 1 451 ? 21.297 -1.45 -24.438 1 91.25 451 LYS B O 1
ATOM 7484 N N . LYS B 1 452 ? 20.891 -2.314 -22.438 1 86.5 452 LYS B N 1
ATOM 7485 C CA . LYS B 1 452 ? 19.516 -2.684 -22.797 1 86.5 452 LYS B CA 1
ATOM 7486 C C . LYS B 1 452 ? 18.688 -1.451 -23.141 1 86.5 452 LYS B C 1
ATOM 7488 O O . LYS B 1 452 ? 17.938 -1.451 -24.125 1 86.5 452 LYS B O 1
ATOM 7493 N N . CYS B 1 453 ? 18.781 -0.411 -22.375 1 88.69 453 CYS B N 1
ATOM 7494 C CA . CYS B 1 453 ? 18.047 0.827 -22.625 1 88.69 453 CYS B CA 1
ATOM 7495 C C . CYS B 1 453 ? 18.5 1.479 -23.922 1 88.69 453 CYS B C 1
ATOM 7497 O O . CYS B 1 453 ? 17.672 1.949 -24.703 1 88.69 453 CYS B O 1
ATOM 7499 N N . LYS B 1 454 ? 19.797 1.421 -24.156 1 89.44 454 LYS B N 1
ATOM 7500 C CA . LYS B 1 454 ? 20.359 2.008 -25.375 1 89.44 454 LYS B CA 1
ATOM 7501 C C . LYS B 1 454 ? 19.891 1.254 -26.609 1 89.44 454 LYS B C 1
ATOM 7503 O O . LYS B 1 454 ? 19.562 1.866 -27.625 1 89.44 454 LYS B O 1
ATOM 7508 N N . SER B 1 455 ? 19.844 0.016 -26.484 1 86.44 455 SER B N 1
ATOM 7509 C CA . SER B 1 455 ? 19.453 -0.817 -27.609 1 86.44 455 SER B CA 1
ATOM 7510 C C . SER B 1 455 ? 18 -0.573 -28 1 86.44 455 SER B C 1
ATOM 7512 O O . SER B 1 455 ? 17.625 -0.716 -29.172 1 86.44 455 SER B O 1
ATOM 7514 N N . LYS B 1 456 ? 17.203 -0.137 -27.094 1 83.19 456 LYS B N 1
ATOM 7515 C CA . LYS B 1 456 ? 15.781 0.131 -27.359 1 83.19 456 LYS B CA 1
ATOM 7516 C C . LYS B 1 456 ? 15.57 1.584 -27.781 1 83.19 456 LYS B C 1
ATOM 7518 O O . LYS B 1 456 ? 14.43 2.012 -27.984 1 83.19 456 LYS B O 1
ATOM 7523 N N . GLY B 1 457 ? 16.656 2.365 -27.781 1 83.75 457 GLY B N 1
ATOM 7524 C CA . GLY B 1 457 ? 16.578 3.75 -28.219 1 83.75 457 GLY B CA 1
ATOM 7525 C C . GLY B 1 457 ? 15.992 4.684 -27.188 1 83.75 457 GLY B C 1
ATOM 7526 O O . GLY B 1 457 ? 15.422 5.723 -27.516 1 83.75 457 GLY B O 1
ATOM 7527 N N . LEU B 1 458 ? 16.109 4.289 -25.969 1 88.44 458 LEU B N 1
ATOM 7528 C CA . LEU B 1 458 ? 15.516 5.09 -24.906 1 88.44 458 LEU B CA 1
ATOM 7529 C C . LEU B 1 458 ? 16.547 6.043 -24.312 1 88.44 458 LEU B C 1
ATOM 7531 O O . LEU B 1 458 ? 17.734 5.695 -24.188 1 88.44 458 LEU B O 1
ATOM 7535 N N . GLN B 1 459 ? 16.078 7.227 -24 1 91.94 459 GLN B N 1
ATOM 7536 C CA . GLN B 1 459 ? 16.844 8.125 -23.141 1 91.94 459 GLN B CA 1
ATOM 7537 C C . GLN B 1 459 ? 16.625 7.781 -21.672 1 91.94 459 GLN B C 1
ATOM 7539 O O . GLN B 1 459 ? 15.516 7.469 -21.25 1 91.94 459 GLN B O 1
ATOM 7544 N N . PHE B 1 460 ? 17.734 7.695 -20.984 1 92.62 460 PHE B N 1
ATOM 7545 C CA . PHE B 1 460 ? 17.516 7.359 -19.578 1 92.62 460 PHE B CA 1
ATOM 7546 C C . PHE B 1 460 ? 18.359 8.25 -18.672 1 92.62 460 PHE B C 1
ATOM 7548 O O . PHE B 1 460 ? 19.422 8.711 -19.062 1 92.62 460 PHE B O 1
ATOM 7555 N N . ILE B 1 461 ? 17.844 8.562 -17.594 1 94.19 461 ILE B N 1
ATOM 7556 C CA . ILE B 1 461 ? 18.5 9.242 -16.484 1 94.19 461 ILE B CA 1
ATOM 7557 C C . ILE B 1 461 ? 18.531 8.328 -15.266 1 94.19 461 ILE B C 1
ATOM 7559 O O . ILE B 1 461 ? 17.484 7.883 -14.789 1 94.19 461 ILE B O 1
ATOM 7563 N N . ALA B 1 462 ? 19.734 7.988 -14.852 1 95.31 462 ALA B N 1
ATOM 7564 C CA . ALA B 1 462 ? 19.906 7.09 -13.711 1 95.31 462 ALA B CA 1
ATOM 7565 C C . ALA B 1 462 ? 20.609 7.797 -12.562 1 95.31 462 ALA B C 1
ATOM 7567 O O . ALA B 1 462 ? 21.422 8.695 -12.781 1 95.31 462 ALA B O 1
ATOM 7568 N N . THR B 1 463 ? 20.266 7.453 -11.383 1 95.25 463 THR B N 1
ATOM 7569 C CA . THR B 1 463 ? 20.938 7.992 -10.211 1 95.25 463 THR B CA 1
ATOM 7570 C C . THR B 1 463 ? 21.75 6.906 -9.508 1 95.25 463 THR B C 1
ATOM 7572 O O . THR B 1 463 ? 21.328 5.75 -9.453 1 95.25 463 THR B O 1
ATOM 7575 N N . ARG B 1 464 ? 22.906 7.289 -8.969 1 94.38 464 ARG B N 1
ATOM 7576 C CA . ARG B 1 464 ? 23.781 6.363 -8.25 1 94.38 464 ARG B CA 1
ATOM 7577 C C . ARG B 1 464 ? 24.438 7.055 -7.059 1 94.38 464 ARG B C 1
ATOM 7579 O O . ARG B 1 464 ? 25.031 8.125 -7.207 1 94.38 464 ARG B O 1
ATOM 7586 N N . THR B 1 465 ? 24.344 6.406 -5.934 1 93.31 465 THR B N 1
ATOM 7587 C CA . THR B 1 465 ? 25 6.957 -4.75 1 93.31 465 THR B CA 1
ATOM 7588 C C . THR B 1 465 ? 26.484 6.602 -4.73 1 93.31 465 THR B C 1
ATOM 7590 O O . THR B 1 465 ? 26.844 5.434 -4.859 1 93.31 465 THR B O 1
ATOM 7593 N N . THR B 1 466 ? 27.297 7.551 -4.699 1 92.88 466 THR B N 1
ATOM 7594 C CA . THR B 1 466 ? 28.734 7.426 -4.59 1 92.88 466 THR B CA 1
ATOM 7595 C C . THR B 1 466 ? 29.281 8.312 -3.469 1 92.88 466 THR B C 1
ATOM 7597 O O . THR B 1 466 ? 28.5 8.836 -2.666 1 92.88 466 THR B O 1
ATOM 7600 N N . ASP B 1 467 ? 30.578 8.391 -3.283 1 93.44 467 ASP B N 1
ATOM 7601 C CA . ASP B 1 467 ? 31.172 9.188 -2.211 1 93.44 467 ASP B CA 1
ATOM 7602 C C . ASP B 1 467 ? 31.578 10.57 -2.715 1 93.44 467 ASP B C 1
ATOM 7604 O O . ASP B 1 467 ? 32.219 11.328 -1.993 1 93.44 467 ASP B O 1
ATOM 7608 N N . ASP B 1 468 ? 31.141 10.844 -3.951 1 92.19 468 ASP B N 1
ATOM 7609 C CA . ASP B 1 468 ? 31.438 12.164 -4.492 1 92.19 468 ASP B CA 1
ATOM 7610 C C . ASP B 1 468 ? 30.672 13.258 -3.74 1 92.19 468 ASP B C 1
ATOM 7612 O O . ASP B 1 468 ? 29.469 13.133 -3.521 1 92.19 468 ASP B O 1
ATOM 7616 N N . GLU B 1 469 ? 31.312 14.32 -3.383 1 90.06 469 GLU B N 1
ATOM 7617 C CA . GLU B 1 469 ? 30.719 15.383 -2.568 1 90.06 469 GLU B CA 1
ATOM 7618 C C . GLU B 1 469 ? 29.688 16.172 -3.355 1 90.06 469 GLU B C 1
ATOM 7620 O O . GLU B 1 469 ? 28.672 16.609 -2.797 1 90.06 469 GLU B O 1
ATOM 7625 N N . ASP B 1 470 ? 29.969 16.297 -4.637 1 89.69 470 ASP B N 1
ATOM 7626 C CA . ASP B 1 470 ? 29.062 17.078 -5.48 1 89.69 470 ASP B CA 1
ATOM 7627 C C . ASP B 1 470 ? 28.359 16.188 -6.504 1 89.69 470 ASP B C 1
ATOM 7629 O O . ASP B 1 470 ? 28.766 15.047 -6.715 1 89.69 470 ASP B O 1
ATOM 7633 N N . LEU B 1 471 ? 27.312 16.734 -7.016 1 91.25 471 LEU B N 1
ATOM 7634 C CA . LEU B 1 471 ? 26.578 16.047 -8.07 1 91.25 471 LEU B CA 1
ATOM 7635 C C . LEU B 1 471 ? 27.438 15.906 -9.328 1 91.25 471 LEU B C 1
ATOM 7637 O O . LEU B 1 471 ? 27.922 16.906 -9.867 1 91.25 471 LEU B O 1
ATOM 7641 N N . THR B 1 472 ? 27.672 14.664 -9.727 1 92.5 472 THR B N 1
ATOM 7642 C CA . THR B 1 472 ? 28.469 14.383 -10.922 1 92.5 472 THR B CA 1
ATOM 7643 C C . THR B 1 472 ? 27.594 13.812 -12.031 1 92.5 472 THR B C 1
ATOM 7645 O O . THR B 1 472 ? 26.781 12.914 -11.789 1 92.5 472 THR B O 1
ATOM 7648 N N . VAL B 1 473 ? 27.75 14.383 -13.188 1 93.25 473 VAL B N 1
ATOM 7649 C CA . VAL B 1 473 ? 26.984 13.93 -14.344 1 93.25 473 VAL B CA 1
ATOM 7650 C C . VAL B 1 473 ? 27.875 13.102 -15.266 1 93.25 473 VAL B C 1
ATOM 7652 O O . VAL B 1 473 ? 28.906 13.594 -15.734 1 93.25 473 VAL B O 1
ATOM 7655 N N . VAL B 1 474 ? 27.5 11.898 -15.43 1 91.5 474 VAL B N 1
ATOM 7656 C CA . VAL B 1 474 ? 28.219 11.023 -16.344 1 91.5 474 VAL B CA 1
ATOM 7657 C C . VAL B 1 474 ? 27.359 10.719 -17.562 1 91.5 474 VAL B C 1
ATOM 7659 O O . VAL B 1 474 ? 26.25 10.203 -17.438 1 91.5 474 VAL B O 1
ATOM 7662 N N . GLU B 1 475 ? 27.875 11.07 -18.75 1 91.19 475 GLU B N 1
ATOM 7663 C CA . GLU B 1 475 ? 27.156 10.758 -19.984 1 91.19 475 GLU B CA 1
ATOM 7664 C C . GLU B 1 475 ? 27.328 9.289 -20.359 1 91.19 475 GLU B C 1
ATOM 7666 O O . GLU B 1 475 ? 28.438 8.758 -20.297 1 91.19 475 GLU B O 1
ATOM 7671 N N . LEU B 1 476 ? 26.25 8.664 -20.672 1 88.31 476 LEU B N 1
ATOM 7672 C CA . LEU B 1 476 ? 26.266 7.234 -20.953 1 88.31 476 LEU B CA 1
ATOM 7673 C C . LEU B 1 476 ? 26.031 6.969 -22.438 1 88.31 476 LEU B C 1
ATOM 7675 O O . LEU B 1 476 ? 25.297 7.711 -23.109 1 88.31 476 LEU B O 1
#

Nearest PDB structures (foldseek):
  8tsb-assembly1_B  TM=2.282E-01  e=5.947E-02  Homo sapiens
  4jps-assembly1_B  TM=2.959E-01  e=2.623E-01  Homo sapiens
  4waf-assembly1_B  TM=2.479E-01  e=1.184E-01  Homo sapiens
  8v8v-assembly2_D  TM=1.586E-01  e=5.349E-02  Homo sapiens
  5xgj-assembly1_B  TM=1.657E-01  e=1.810E-01  Homo sapiens

Radius of gyration: 71.28 Å; Cα contacts (8 Å, |Δi|>4): 1264; chains: 2; bounding box: 166×219×67 Å

Secondary structure (DSSP, 8-state):
--EEEEEEEEETTEEEEEE-S--EEEEESTTSSHHHHHHHHHHHHHS--SSS--BPTT-SEEEEEEEETTSEEEEEEEESSS--EEEEEETTEE-SSHHHHHHTT--HHHH-TTHHHHS-HHHHHHHHHHTSB----HHHHHHHHSS--TTS-TTS-HHHHHHHHHSTTSHHHHHHHHHHHHHHHHHHHHHHHHHHSPTT--HHHHHT--SHHHHHHHHHHHHHHHHHHHHHHHHHTHHHHHHHHHHHHHHHHHHHHHHHHHHHHHHHHHHHHTTTTHHHHHHHHHHHHHHHHHHHHHHHHHHHHHHHHHHHHHHHHHTTTTPPPP--HHHHHHHHHHHHHHTTHHHHHHHHHHHHHHHHHHHHHHHHHHHHHHHHHHHHHHHHSSB-SSTTEEEETTEEEETTB-GGGS-HHHHHHHHHHHHHHS--S--EEEE--GGGS-HHHHHHHHHHHHHTT-EEEEEEE-S-SS-EEEE-/--EEEEEEEEETTEEEEEE-S--EEEEESTTSSHHHHHHHHHHHHHS--SSS--BPTT-SEEEEEEEETTSEEEEEEEESSS--EEEEEETTEE-SSHHHHHHTT--HHHH-TTHHHHS-HHHHHHHHHHTSB----HHHHHHHHSS--TTS-TTS-HHHHHHHHHSTTSHHHHHHHHHHHHHHHHHHHHHHHHHHSPTT--HHHHHT--SHHHHHHHHHHHHHHHHHHHHHHHHHTHHHHHHHHHHHHHHHHHHHHHHHHHHHHHHHHHHHHHTTTTTTHHHHHHHHHHHHHHHHHHHHHHHHHHHHHHHHHHHHHHTTTT-PPP--HHHHHHHHHHHHHHHTHHHHHHHHHHHHHHHHHHHHHHHHHHHHHHHHHHHHHHHHSSB-SSTTEEEETTEEEETTB-GGGS-HHHHHHHHHHHHHHS--S--EEEE--GGGS-HHHHHHHHHHHHHTT-EEEEEEE-S-SS-EEEE-

Organism: NCBI:txid1812858

Sequence (952 aa):
MNIVKIKIKNLFGIKEYEADGKSIELSGKNGTGKTSVIDAIRYALTNKSDRDYIVRNGETEGEILVETDNGLVIDRKARTNKADYKSIKQNGMEVGSPEKFLKDIFTTLQLNPVEFMEMDKKQQNAIILDMIEYDWDLGKIKEWFGEIPDWVNYEQNILAILNDIQSENGEYYKRRQDVNRDIRNKTAFIEEIGESIPVGYQVETWENSNVGDIYREIERIQKENQTIEKALAVIENKNNKVRKFEADREIEKAAIERESSTRKTQINSDIQKLQAQIKSLEQERDMLDSQKKDKLEIAEQTYLANIAKFEAEVEEYGQYVGKELKDTTELNNKARQIEEMKSHVNEYKRMVNLQVEVEEMQEQSSEFTRRIEKARELPGEILTNCSIPIKGLTVENGIPLINGLPVSNLSEGEKLDLCIDVAIQKPNGLSIILIDGVEKLATGLRQQLYKKCKSKGLQFIATRTTDDEDLTVVELMNIVKIKIKNLFGIKEYEADGKSIELSGKNGTGKTSVIDAIRYALTNKSDRDYIVRNGETEGEILVETDNGLVIDRKARTNKADYKSIKQNGMEVGSPEKFLKDIFTTLQLNPVEFMEMDKKQQNAIILDMIEYDWDLGKIKEWFGEIPDWVNYEQNILAILNDIQSENGEYYKRRQDVNRDIRNKTAFIEEIGESIPVGYQVETWENSNVGDIYREIERIQKENQTIEKALAVIENKNNKVRKFEADREIEKAAIERESSTRKTQINSDIQKLQAQIKSLEQERDMLDSQKKDKLEIAEQTYLANIAKFEAEVEEYGQYVGKELKDTTELNNKARQIEEMKSHVNEYKRMVNLQVEVEEMQEQSSEFTRRIEKARELPGEILTNCSIPIKGLTVENGIPLINGLPVSNLSEGEKLDLCIDVAIQKPNGLSIILIDGVEKLATGLRQQLYKKCKSKGLQFIATRTTDDEDLTVVEL

pLDDT: mean 82.52, std 13.5, range [35.81, 97.44]

InterPro domains:
  IPR027417 P-loop containing nucleoside triphosphate hydrolase [G3DSA:3.40.50.300] (1-290)
  IPR027417 P-loop containing nucleoside triphosphate hydrolase [SSF52540] (1-436)

Solvent-accessible surface area (backbone atoms only — not comparable to full-atom values): 50872 Å² total; per-residue (Å²): 81,43,52,45,35,38,38,40,32,22,34,37,65,35,66,71,49,75,50,64,43,66,29,30,34,30,31,14,26,67,75,48,28,52,67,34,56,57,49,48,52,45,28,68,60,67,74,50,70,88,36,82,57,55,38,13,87,93,54,58,52,14,38,38,39,41,31,33,75,77,36,39,35,40,37,38,31,44,39,76,89,51,79,63,46,76,48,45,26,51,71,85,36,77,51,89,56,49,69,64,56,42,55,60,30,44,45,71,36,21,64,34,23,68,56,54,74,72,44,54,68,70,57,45,43,51,56,58,48,55,59,47,56,70,94,79,54,72,66,53,44,26,68,74,59,74,44,76,72,84,87,60,65,80,89,51,40,68,54,51,38,30,34,48,51,44,27,76,86,17,65,49,44,46,49,30,50,51,41,48,50,50,39,52,52,51,51,51,50,38,51,55,49,51,70,73,44,64,86,86,71,56,58,71,64,40,72,67,54,68,55,63,62,53,51,52,49,46,49,51,49,50,50,49,38,47,52,34,51,53,31,46,51,52,55,68,46,41,63,62,52,54,49,47,52,51,52,52,51,53,53,57,51,50,54,54,51,52,58,52,51,59,57,49,58,59,46,56,68,50,46,69,78,28,67,80,77,47,73,68,57,58,62,58,58,62,58,56,61,55,54,53,55,51,56,53,50,50,53,51,48,52,50,54,50,54,50,49,53,51,49,53,54,45,54,66,33,51,78,42,66,80,64,76,77,77,83,54,62,66,58,50,52,52,44,49,50,52,50,58,53,40,66,43,45,65,54,48,54,50,37,54,52,49,51,53,51,41,53,54,41,48,51,49,34,50,50,35,50,50,44,32,51,46,36,66,49,46,53,61,56,49,61,71,74,33,60,67,87,50,86,53,62,46,72,55,94,58,38,56,16,48,74,83,29,44,72,62,59,47,36,72,32,54,45,51,52,50,24,47,54,61,28,63,70,62,68,31,57,41,38,54,35,40,42,82,55,52,37,58,31,23,64,69,57,41,52,50,50,53,48,52,40,51,73,71,64,40,31,35,44,34,24,32,53,33,78,40,86,52,69,40,80,42,81,104,80,44,51,44,34,37,40,40,32,22,34,37,66,34,64,72,50,75,50,66,41,66,28,31,36,32,31,14,25,66,75,47,28,52,67,36,54,56,49,49,53,45,27,68,59,66,74,49,70,87,37,82,56,54,39,12,86,92,55,59,52,13,38,39,38,41,31,33,74,78,36,38,34,42,38,39,31,45,38,77,89,51,79,64,45,78,47,44,25,50,70,85,37,75,51,89,56,48,70,63,55,42,54,61,30,43,44,71,37,20,64,35,22,69,55,56,74,72,44,54,68,70,55,45,43,50,56,58,47,55,57,47,56,69,94,78,52,72,65,52,44,26,68,74,60,73,45,75,74,83,86,59,64,80,88,50,39,69,53,52,42,29,34,47,52,44,27,77,85,15,65,49,44,46,50,30,50,50,42,49,49,50,40,53,53,52,51,50,51,39,52,56,52,51,70,74,44,63,86,85,70,56,59,70,63,41,72,67,55,67,56,64,62,55,52,50,49,46,50,52,48,50,51,50,39,49,52,37,53,51,33,47,50,53,56,67,47,41,64,63,50,53,50,50,54,51,52,53,53,53,52,54,50,49,54,54,50,50,56,52,50,56,54,49,55,56,48,54,62,51,47,72,69,41,64,77,72,45,74,68,55,61,63,60,57,64,60,57,63,56,57,57,54,51,55,54,49,49,56,50,48,52,50,53,47,53,49,49,53,50,48,49,55,44,56,67,33,51,78,43,67,78,64,76,78,77,81,53,61,66,58,51,52,53,43,50,49,51,51,57,55,41,64,43,44,65,54,48,53,50,36,54,52,48,50,53,50,41,52,53,40,49,50,50,33,48,50,33,49,51,44,33,50,48,34,65,48,45,52,61,56,49,60,71,74,32,60,67,88,51,84,53,61,46,70,56,92,59,38,57,18,49,73,83,31,45,74,59,60,46,36,72,34,54,44,52,53,48,25,47,54,61,29,64,71,63,68,29,57,41,38,54,36,41,42,80,54,52,36,58,32,22,66,69,57,42,53,50,51,53,50,53,39,52,75,72,66,39,29,34,44,33,24,33,56,32,78,40,83,52,68,40,80,41,82,104